Protein AF-0000000081077160 (afdb_homodimer)

Solvent-accessible surface area (backbone atoms only — not comparable to full-atom values): 50129 Å² total; per-residue (Å²): 126,81,62,54,64,75,53,50,65,67,54,51,44,51,50,51,51,54,49,67,71,38,59,80,90,67,44,72,58,38,66,58,51,32,63,68,47,53,79,34,55,90,50,43,64,59,38,41,58,75,60,39,20,44,68,29,45,67,51,30,56,34,42,42,69,56,32,40,60,74,9,51,46,62,40,26,63,58,22,41,65,58,53,52,50,48,49,66,75,37,41,71,64,56,65,65,35,76,71,25,40,27,31,40,36,34,40,62,32,71,88,37,93,58,42,80,52,45,57,60,55,58,15,49,30,52,43,22,28,35,40,35,34,38,26,87,60,33,33,67,58,29,35,19,41,19,71,28,18,57,50,25,25,35,41,38,29,50,69,23,35,65,50,52,32,31,36,59,17,37,42,28,39,45,53,17,52,46,30,26,38,40,34,39,29,53,54,22,39,76,83,51,76,78,65,53,52,51,43,41,50,20,71,23,51,34,49,44,54,67,32,83,47,21,30,35,72,44,43,35,28,43,38,54,38,44,13,52,53,50,48,59,71,44,48,57,72,79,69,63,39,60,31,28,44,48,68,39,53,46,86,76,38,54,73,68,48,51,66,41,38,39,67,37,29,46,55,24,26,32,42,28,33,55,42,49,82,93,40,33,54,62,50,18,53,28,49,41,58,27,80,50,33,28,34,41,36,41,36,43,40,79,88,60,56,66,75,52,30,40,45,73,59,41,24,60,53,21,37,32,42,34,40,33,34,40,65,51,44,58,66,52,53,50,49,48,27,68,24,20,54,51,22,30,32,43,34,44,33,28,78,33,53,49,53,71,60,67,79,69,80,76,63,89,59,70,43,32,70,44,24,31,33,42,34,41,30,36,30,42,30,46,55,52,52,38,50,52,50,53,42,33,65,52,28,28,30,39,38,22,43,62,22,48,53,64,67,49,66,64,38,48,52,53,30,55,72,70,61,32,47,55,52,20,28,35,42,28,42,31,59,87,43,71,45,56,69,67,56,51,51,51,49,60,69,64,22,82,46,48,36,35,40,23,50,32,54,51,77,88,46,46,64,59,48,53,52,46,36,60,73,76,37,68,76,47,43,77,38,67,62,74,71,78,79,80,72,41,69,74,92,62,39,90,50,64,77,82,64,63,124,126,81,63,55,64,75,53,49,65,67,54,52,44,51,51,50,50,53,49,68,71,38,60,81,90,68,44,73,58,38,68,58,52,32,62,68,47,54,80,35,55,90,50,43,64,60,39,42,59,74,60,38,22,43,67,27,46,68,53,30,57,34,43,42,69,56,32,41,61,72,9,50,45,63,40,25,64,57,23,41,65,57,53,52,51,49,48,66,75,38,40,69,61,57,65,64,36,77,71,26,41,27,32,39,35,33,39,60,33,71,88,38,93,58,42,77,54,46,56,61,55,58,14,50,32,53,42,23,28,36,39,36,34,37,27,87,60,33,33,66,58,28,35,20,42,19,71,28,17,59,50,26,25,34,41,38,28,50,69,23,35,65,50,53,31,31,36,60,18,38,42,27,38,44,54,17,55,47,29,26,39,40,33,40,29,55,53,23,39,76,84,51,75,76,66,54,53,51,43,42,51,20,70,23,51,34,49,44,56,67,33,84,48,21,30,36,71,44,44,36,29,47,39,53,38,45,13,50,52,51,50,61,71,42,48,55,72,78,69,65,39,61,31,29,43,46,67,40,52,47,88,75,38,54,72,67,48,53,66,42,39,39,68,38,30,46,55,26,27,32,40,29,34,55,42,50,82,92,41,33,52,62,50,19,54,29,50,40,60,26,79,50,34,29,34,42,35,40,36,41,41,78,88,60,57,64,76,52,30,40,44,72,62,42,25,60,53,21,37,31,41,35,41,34,34,40,64,51,42,58,66,51,52,52,48,48,26,69,24,20,54,52,20,30,34,43,34,44,34,28,78,33,55,50,51,73,56,68,77,68,81,76,64,89,61,71,41,33,71,44,24,31,32,43,34,41,30,37,30,42,30,48,54,51,52,38,50,52,50,51,41,33,66,52,29,29,31,39,40,22,43,63,21,48,52,63,68,47,66,64,38,49,51,52,30,55,72,70,61,31,46,55,52,20,28,34,42,28,42,31,60,86,42,71,46,56,68,68,57,52,52,50,49,59,69,62,22,82,47,47,35,34,41,23,50,33,55,51,77,89,45,45,62,59,48,52,52,47,35,61,72,76,36,70,77,48,44,78,37,68,62,72,69,76,69,84,59,50,78,72,92,59,42,89,50,64,76,83,64,62,126

Structure (mmCIF, N/CA/C/O backbone):
data_AF-0000000081077160-model_v1
#
loop_
_entity.id
_entity.type
_entity.pdbx_description
1 polymer 'Uncharacterized protein'
#
loop_
_atom_site.group_PDB
_atom_site.id
_atom_site.type_symbol
_atom_site.label_atom_id
_atom_site.label_alt_id
_atom_site.label_comp_id
_atom_site.label_asym_id
_atom_site.label_entity_id
_atom_site.label_seq_id
_atom_site.pdbx_PDB_ins_code
_atom_site.Cartn_x
_atom_site.Cartn_y
_atom_site.Cartn_z
_atom_site.occupancy
_atom_site.B_iso_or_equiv
_atom_site.auth_seq_id
_atom_site.auth_comp_id
_atom_site.auth_asym_id
_atom_site.auth_atom_id
_atom_site.pdbx_PDB_model_num
ATOM 1 N N . MET A 1 1 ? 45.938 14.648 27.5 1 40.75 1 MET A N 1
ATOM 2 C CA . MET A 1 1 ? 44.719 13.836 27.578 1 40.75 1 MET A CA 1
ATOM 3 C C . MET A 1 1 ? 43.781 14.328 28.672 1 40.75 1 MET A C 1
ATOM 5 O O . MET A 1 1 ? 42.562 14.273 28.531 1 40.75 1 MET A O 1
ATOM 9 N N . HIS A 1 2 ? 44.281 14.672 29.75 1 48.84 2 HIS A N 1
ATOM 10 C CA . HIS A 1 2 ? 43.656 15.117 30.984 1 48.84 2 HIS A CA 1
ATOM 11 C C . HIS A 1 2 ? 42.906 16.422 30.766 1 48.84 2 HIS A C 1
ATOM 13 O O . HIS A 1 2 ? 41.906 16.688 31.453 1 48.84 2 HIS A O 1
ATOM 19 N N . THR A 1 3 ? 43.344 17.172 29.781 1 57.5 3 THR A N 1
ATOM 20 C CA . THR A 1 3 ? 43.031 18.594 29.672 1 57.5 3 THR A CA 1
ATOM 21 C C . THR A 1 3 ? 41.781 18.812 28.781 1 57.5 3 THR A C 1
ATOM 23 O O . THR A 1 3 ? 41.156 19.859 28.844 1 57.5 3 THR A O 1
ATOM 26 N N . LEU A 1 4 ? 41.438 17.844 28.125 1 64.75 4 LEU A N 1
ATOM 27 C CA . LEU A 1 4 ? 40.344 18.125 27.203 1 64.75 4 LEU A CA 1
ATOM 28 C C . LEU A 1 4 ? 39 18.141 27.953 1 64.75 4 LEU A C 1
ATOM 30 O O . LEU A 1 4 ? 38.094 18.844 27.531 1 64.75 4 LEU A O 1
ATOM 34 N N . LYS A 1 5 ? 38.938 17.5 29.141 1 61.62 5 LYS A N 1
ATOM 35 C CA . LYS A 1 5 ? 37.688 17.438 29.906 1 61.62 5 LYS A CA 1
ATOM 36 C C . LYS A 1 5 ? 37.312 18.797 30.469 1 61.62 5 LYS A C 1
ATOM 38 O O . LYS A 1 5 ? 36.125 19.062 30.75 1 61.62 5 LYS A O 1
ATOM 43 N N . LYS A 1 6 ? 38.25 19.672 30.547 1 65.44 6 LYS A N 1
ATOM 44 C CA . LYS A 1 6 ? 37.969 20.969 31.188 1 65.44 6 LYS A CA 1
ATOM 45 C C . LYS A 1 6 ? 37.781 22.062 30.141 1 65.44 6 LYS A C 1
ATOM 47 O O . LYS A 1 6 ? 37.531 23.219 30.5 1 65.44 6 LYS A O 1
ATOM 52 N N . LEU A 1 7 ? 37.781 21.562 28.922 1 74.5 7 LEU A N 1
ATOM 53 C CA . LEU A 1 7 ? 37.688 22.594 27.906 1 74.5 7 LEU A CA 1
ATOM 54 C C . LEU A 1 7 ? 36.219 22.969 27.656 1 74.5 7 LEU A C 1
ATOM 56 O O . LEU A 1 7 ? 35.344 22.109 27.703 1 74.5 7 LEU A O 1
ATOM 60 N N . SER A 1 8 ? 36.031 24.266 27.594 1 84.5 8 SER A N 1
ATOM 61 C CA . SER A 1 8 ? 34.688 24.781 27.266 1 84.5 8 SER A CA 1
ATOM 62 C C . SER A 1 8 ? 34.375 24.547 25.797 1 84.5 8 SER A C 1
ATOM 64 O O . SER A 1 8 ? 35.25 24.281 24.984 1 84.5 8 SER A O 1
ATOM 66 N N . GLU A 1 9 ? 33.188 24.516 25.469 1 88.88 9 GLU A N 1
ATOM 67 C CA . GLU A 1 9 ? 32.719 24.422 24.094 1 88.88 9 GLU A CA 1
ATOM 68 C C . GLU A 1 9 ? 33.406 25.469 23.203 1 88.88 9 GLU A C 1
ATOM 70 O O . GLU A 1 9 ? 33.812 25.156 22.078 1 88.88 9 GLU A O 1
ATOM 75 N N . ASP A 1 10 ? 33.562 26.625 23.781 1 89.5 10 ASP A N 1
ATOM 76 C CA . ASP A 1 10 ? 34.156 27.734 23.031 1 89.5 10 ASP A CA 1
ATOM 77 C C . ASP A 1 10 ? 35.594 27.438 22.688 1 89.5 10 ASP A C 1
ATOM 79 O O . ASP A 1 10 ? 36.062 27.719 21.562 1 89.5 10 ASP A O 1
ATOM 83 N N . ALA A 1 11 ? 36.281 26.922 23.562 1 89.44 11 ALA A N 1
ATOM 84 C CA . ALA A 1 11 ? 37.688 26.609 23.359 1 89.44 11 ALA A CA 1
ATOM 85 C C . ALA A 1 11 ? 37.875 25.531 22.281 1 89.44 11 ALA A C 1
ATOM 87 O O . ALA A 1 11 ? 38.781 25.641 21.453 1 89.44 11 ALA A O 1
ATOM 88 N N . LEU A 1 12 ? 37.062 24.578 22.391 1 91.38 12 LEU A N 1
ATOM 89 C CA . LEU A 1 12 ? 37.156 23.484 21.422 1 91.38 12 LEU A CA 1
ATOM 90 C C . LEU A 1 12 ? 36.812 23.969 20.016 1 91.38 12 LEU A C 1
ATOM 92 O O . LEU A 1 12 ? 37.5 23.609 19.062 1 91.38 12 LEU A O 1
ATOM 96 N N . CYS A 1 13 ? 35.781 24.828 19.906 1 92 13 CYS A N 1
ATOM 97 C CA . CYS A 1 13 ? 35.406 25.359 18.609 1 92 13 CYS A CA 1
ATOM 98 C C . CYS A 1 13 ? 36.531 26.203 18.016 1 92 13 CYS A C 1
ATOM 100 O O . CYS A 1 13 ? 36.812 26.125 16.812 1 92 13 CYS A O 1
ATOM 102 N N . HIS A 1 14 ? 37.094 26.969 18.828 1 91.81 14 HIS A N 1
ATOM 103 C CA . HIS A 1 14 ? 38.219 27.797 18.359 1 91.81 14 HIS A CA 1
ATOM 104 C C . HIS A 1 14 ? 39.375 26.938 17.906 1 91.81 14 HIS A C 1
ATOM 106 O O . HIS A 1 14 ? 40 27.219 16.891 1 91.81 14 HIS A O 1
ATOM 112 N N . TRP A 1 15 ? 39.625 25.953 18.703 1 91.56 15 TRP A N 1
ATOM 113 C CA . TRP A 1 15 ? 40.719 25.031 18.375 1 91.56 15 TRP A CA 1
ATOM 114 C C . TRP A 1 15 ? 40.438 24.328 17.047 1 91.56 15 TRP A C 1
ATOM 116 O O . TRP A 1 15 ? 41.344 24.203 16.203 1 91.56 15 TRP A O 1
ATOM 126 N N . LEU A 1 16 ? 39.281 23.875 16.844 1 91.5 16 LEU A N 1
ATOM 127 C CA . LEU A 1 16 ? 38.938 23.172 15.617 1 91.5 16 LEU A CA 1
ATOM 128 C C . LEU A 1 16 ? 39 24.125 14.422 1 91.5 16 LEU A C 1
ATOM 130 O O . LEU A 1 16 ? 39.406 23.719 13.336 1 91.5 16 LEU A O 1
ATOM 134 N N . SER A 1 17 ? 38.5 25.344 14.641 1 91.38 17 SER A N 1
ATOM 135 C CA . SER A 1 17 ? 38.625 26.344 13.578 1 91.38 17 SER A CA 1
ATOM 136 C C . SER A 1 17 ? 40.062 26.594 13.203 1 91.38 17 SER A C 1
ATOM 138 O O . SER A 1 17 ? 40.375 26.766 12.023 1 91.38 17 SER A O 1
ATOM 140 N N . TRP A 1 18 ? 40.812 26.625 14.211 1 91.12 18 TRP A N 1
ATOM 141 C CA . TRP A 1 18 ? 42.25 26.812 13.992 1 91.12 18 TRP A CA 1
ATOM 142 C C . TRP A 1 18 ? 42.844 25.641 13.203 1 91.12 18 TRP A C 1
ATOM 144 O O . TRP A 1 18 ? 43.656 25.828 12.312 1 91.12 18 TRP A O 1
ATOM 154 N N . LEU A 1 19 ? 42.5 24.5 13.5 1 91.56 19 LEU A N 1
ATOM 155 C CA . LEU A 1 19 ? 42.969 23.312 12.773 1 91.56 19 LEU A CA 1
ATOM 156 C C . LEU A 1 19 ? 42.531 23.375 11.312 1 91.56 19 LEU A C 1
ATOM 158 O O . LEU A 1 19 ? 43.312 23.047 10.414 1 91.56 19 LEU A O 1
ATOM 162 N N . ARG A 1 20 ? 41.25 23.766 11.039 1 88.19 20 ARG A N 1
ATOM 163 C CA . ARG A 1 20 ? 40.656 23.797 9.719 1 88.19 20 ARG A CA 1
ATOM 164 C C . ARG A 1 20 ? 41.312 24.828 8.82 1 88.19 20 ARG A C 1
ATOM 166 O O . ARG A 1 20 ? 41.438 24.609 7.613 1 88.19 20 ARG A O 1
ATOM 173 N N . ASP A 1 21 ? 41.719 25.906 9.414 1 88.12 21 ASP A N 1
ATOM 174 C CA . ASP A 1 21 ? 42.219 27.031 8.648 1 88.12 21 ASP A CA 1
ATOM 175 C C . ASP A 1 21 ? 43.719 26.859 8.375 1 88.12 21 ASP A C 1
ATOM 177 O O . ASP A 1 21 ? 44.344 27.719 7.738 1 88.12 21 ASP A O 1
ATOM 181 N N . ARG A 1 22 ? 44.25 25.766 8.688 1 87.06 22 ARG A N 1
ATOM 182 C CA . ARG A 1 22 ? 45.656 25.484 8.383 1 87.06 22 ARG A CA 1
ATOM 183 C C . ARG A 1 22 ? 45.844 25.156 6.91 1 87.06 22 ARG A C 1
ATOM 185 O O . ARG A 1 22 ? 44.875 24.812 6.219 1 87.06 22 ARG A O 1
ATOM 192 N N . PRO A 1 23 ? 47.094 25.359 6.457 1 86.31 23 PRO A N 1
ATOM 193 C CA . PRO A 1 23 ? 47.344 24.906 5.086 1 86.31 23 PRO A CA 1
ATOM 194 C C . PRO A 1 23 ? 47.062 23.422 4.887 1 86.31 23 PRO A C 1
ATOM 196 O O . PRO A 1 23 ? 47.219 22.625 5.812 1 86.31 23 PRO A O 1
ATOM 199 N N . GLN A 1 24 ? 46.531 23.094 3.773 1 83.44 24 GLN A N 1
ATOM 200 C CA . GLN A 1 24 ? 46 21.781 3.453 1 83.44 24 GLN A CA 1
ATOM 201 C C . GLN A 1 24 ? 47 20.672 3.816 1 83.44 24 GLN A C 1
ATOM 203 O O . GLN A 1 24 ? 46.594 19.594 4.266 1 83.44 24 GLN A O 1
ATOM 208 N N . ASP A 1 25 ? 48.25 21 3.672 1 85.25 25 ASP A N 1
ATOM 209 C CA . ASP A 1 25 ? 49.312 20 3.906 1 85.25 25 ASP A CA 1
ATOM 210 C C . ASP A 1 25 ? 49.562 19.797 5.398 1 85.25 25 ASP A C 1
ATOM 212 O O . ASP A 1 25 ? 50.188 18.828 5.809 1 85.25 25 ASP A O 1
ATOM 216 N N . LYS A 1 26 ? 49 20.625 6.168 1 87.56 26 LYS A N 1
ATOM 217 C CA . LYS A 1 26 ? 49.281 20.562 7.598 1 87.56 26 LYS A CA 1
ATOM 218 C C . LYS A 1 26 ? 48.031 20.219 8.391 1 87.56 26 LYS A C 1
ATOM 220 O O . LYS A 1 26 ? 48.062 20.203 9.625 1 87.56 26 LYS A O 1
ATOM 225 N N . ILE A 1 27 ? 46.938 20 7.73 1 89.31 27 ILE A N 1
ATOM 226 C CA . ILE A 1 27 ? 45.719 19.609 8.43 1 89.31 27 ILE A CA 1
ATOM 227 C C . ILE A 1 27 ? 45.844 18.172 8.938 1 89.31 27 ILE A C 1
ATOM 229 O O . ILE A 1 27 ? 46.188 17.266 8.18 1 89.31 27 ILE A O 1
ATOM 233 N N . PRO A 1 28 ? 45.656 18.031 10.273 1 91.31 28 PRO A N 1
ATOM 234 C CA . PRO A 1 28 ? 45.781 16.672 10.82 1 91.31 28 PRO A CA 1
ATOM 235 C C . PRO A 1 28 ? 44.688 15.734 10.32 1 91.31 28 PRO A C 1
ATOM 237 O O . PRO A 1 28 ? 43.625 16.188 9.891 1 91.31 28 PRO A O 1
ATOM 240 N N . ASP A 1 29 ? 45 14.5 10.438 1 92.44 29 ASP A N 1
ATOM 241 C CA . ASP A 1 29 ? 44.031 13.469 10.086 1 92.44 29 ASP A CA 1
ATOM 242 C C . ASP A 1 29 ? 42.812 13.555 10.977 1 92.44 29 ASP A C 1
ATOM 244 O O . ASP A 1 29 ? 42.906 13.664 12.195 1 92.44 29 ASP A O 1
ATOM 248 N N . ALA A 1 30 ? 41.656 13.57 10.312 1 92.88 30 ALA A N 1
ATOM 249 C CA . ALA A 1 30 ? 40.406 13.734 11.031 1 92.88 30 ALA A CA 1
ATOM 250 C C . ALA A 1 30 ? 40.219 12.633 12.07 1 92.88 30 ALA A C 1
ATOM 252 O O . ALA A 1 30 ? 39.656 12.883 13.148 1 92.88 30 ALA A O 1
ATOM 253 N N . ARG A 1 31 ? 40.656 11.469 11.844 1 89.94 31 ARG A N 1
ATOM 254 C CA . ARG A 1 31 ? 40.5 10.344 12.766 1 89.94 31 ARG A CA 1
ATOM 255 C C . ARG A 1 31 ? 41.312 10.562 14.039 1 89.94 31 ARG A C 1
ATOM 257 O O . ARG A 1 31 ? 40.875 10.195 15.125 1 89.94 31 ARG A O 1
ATOM 264 N N . ARG A 1 32 ? 42.438 11.117 13.836 1 91.81 32 ARG A N 1
ATOM 265 C CA . ARG A 1 32 ? 43.312 11.414 14.977 1 91.81 32 ARG A CA 1
ATOM 266 C C . ARG A 1 32 ? 42.688 12.5 15.852 1 91.81 32 ARG A C 1
ATOM 268 O O . ARG A 1 32 ? 42.75 12.422 17.078 1 91.81 32 ARG A O 1
ATOM 275 N N . VAL A 1 33 ? 42.156 13.406 15.133 1 93.38 33 VAL A N 1
ATOM 276 C CA . VAL A 1 33 ? 41.531 14.508 15.859 1 93.38 33 VAL A CA 1
ATOM 277 C C . VAL A 1 33 ? 40.312 13.984 16.641 1 93.38 33 VAL A C 1
ATOM 279 O O . VAL A 1 33 ? 40.125 14.352 17.797 1 93.38 33 VAL A O 1
ATOM 282 N N . TRP A 1 34 ? 39.562 13.117 16.047 1 92.81 34 TRP A N 1
ATOM 283 C CA . TRP A 1 34 ? 38.406 12.523 16.703 1 92.81 34 TRP A CA 1
ATOM 284 C C . TRP A 1 34 ? 38.844 11.758 17.953 1 92.81 34 TRP A C 1
ATOM 286 O O . TRP A 1 34 ? 38.219 11.891 19.016 1 92.81 34 TRP A O 1
ATOM 296 N N . LYS A 1 35 ? 39.875 11 17.859 1 90.94 35 LYS A N 1
ATOM 297 C CA . LYS A 1 35 ? 40.375 10.234 19 1 90.94 35 LYS A CA 1
ATOM 298 C C . LYS A 1 35 ? 40.781 11.156 20.141 1 90.94 35 LYS A C 1
ATOM 300 O O . LYS A 1 35 ? 40.594 10.828 21.312 1 90.94 35 LYS A O 1
ATOM 305 N N . PHE A 1 36 ? 41.281 12.195 19.719 1 89.69 36 PHE A N 1
ATOM 306 C CA . PHE A 1 36 ? 41.719 13.188 20.703 1 89.69 36 PHE A CA 1
ATOM 307 C C . PHE A 1 36 ? 40.531 13.805 21.406 1 89.69 36 PHE A C 1
ATOM 309 O O . PHE A 1 36 ? 40.625 14.148 22.594 1 89.69 36 PHE A O 1
ATOM 316 N N . LEU A 1 37 ? 39.375 13.906 20.75 1 90.56 37 LEU A N 1
ATOM 317 C CA . LEU A 1 37 ? 38.219 14.609 21.281 1 90.56 37 LEU A CA 1
ATOM 318 C C . LEU A 1 37 ? 37.344 13.672 22.078 1 90.56 37 LEU A C 1
ATOM 320 O O . LEU A 1 37 ? 36.469 14.125 22.828 1 90.56 37 LEU A O 1
ATOM 324 N N . GLN A 1 38 ? 37.5 12.43 22.141 1 87.88 38 GLN A N 1
ATOM 325 C CA . GLN A 1 38 ? 36.594 11.406 22.688 1 87.88 38 GLN A CA 1
ATOM 326 C C . GLN A 1 38 ? 36.344 11.625 24.172 1 87.88 38 GLN A C 1
ATOM 328 O O . GLN A 1 38 ? 35.25 11.422 24.656 1 87.88 38 GLN A O 1
ATOM 333 N N . PRO A 1 39 ? 37.344 12.086 24.891 1 82.69 39 PRO A N 1
ATOM 334 C CA . PRO A 1 39 ? 37.125 12.312 26.328 1 82.69 39 PRO A CA 1
ATOM 335 C C . PRO A 1 39 ? 36.094 13.414 26.594 1 82.69 39 PRO A C 1
ATOM 337 O O . PRO A 1 39 ? 35.5 13.453 27.672 1 82.69 39 PRO A O 1
ATOM 340 N N . ALA A 1 40 ? 35.844 14.289 25.703 1 81.44 40 ALA A N 1
ATOM 341 C CA . ALA A 1 40 ? 34.875 15.367 25.828 1 81.44 40 ALA A CA 1
ATOM 342 C C . ALA A 1 40 ? 33.531 15.008 25.156 1 81.44 40 ALA A C 1
ATOM 344 O O . ALA A 1 40 ? 32.906 15.867 24.562 1 81.44 40 ALA A O 1
ATOM 345 N N . ALA A 1 41 ? 33.125 13.836 25.297 1 77.25 41 ALA A N 1
ATOM 346 C CA . ALA A 1 41 ? 32 13.281 24.531 1 77.25 41 ALA A CA 1
ATOM 347 C C . ALA A 1 41 ? 30.703 14.031 24.828 1 77.25 41 ALA A C 1
ATOM 349 O O . ALA A 1 41 ? 29.891 14.258 23.922 1 77.25 41 ALA A O 1
ATOM 350 N N . ALA A 1 42 ? 30.562 14.578 26.016 1 79.12 42 ALA A N 1
ATOM 351 C CA . ALA A 1 42 ? 29.297 15.18 26.453 1 79.12 42 ALA A CA 1
ATOM 352 C C . ALA A 1 42 ? 29.031 16.484 25.703 1 79.12 42 ALA A C 1
ATOM 354 O O . ALA A 1 42 ? 27.875 16.875 25.516 1 79.12 42 ALA A O 1
ATOM 355 N N . LEU A 1 43 ? 30.062 17.094 25.219 1 86 43 LEU A N 1
ATOM 356 C CA . LEU A 1 43 ? 29.938 18.422 24.594 1 86 43 LEU A CA 1
ATOM 357 C C . LEU A 1 43 ? 29.984 18.312 23.078 1 86 43 LEU A C 1
ATOM 359 O O . LEU A 1 43 ? 29.609 19.266 22.375 1 86 43 LEU A O 1
ATOM 363 N N . LEU A 1 44 ? 30.312 17.25 22.656 1 87.19 44 LEU A N 1
ATOM 364 C CA . LEU A 1 44 ? 30.766 17.156 21.266 1 87.19 44 LEU A CA 1
ATOM 365 C C . LEU A 1 44 ? 29.609 17.344 20.297 1 87.19 44 LEU A C 1
ATOM 367 O O . LEU A 1 44 ? 29.797 17.859 19.188 1 87.19 44 LEU A O 1
ATOM 371 N N . MET A 1 45 ? 28.438 17.031 20.719 1 86.25 45 MET A N 1
ATOM 372 C CA . MET A 1 45 ? 27.312 17.25 19.812 1 86.25 45 MET A CA 1
ATOM 373 C C . MET A 1 45 ? 27.078 18.734 19.562 1 86.25 45 MET A C 1
ATOM 375 O O . MET A 1 45 ? 26.906 19.172 18.422 1 86.25 45 MET A O 1
ATOM 379 N N . ASN A 1 46 ? 27.141 19.375 20.609 1 88.56 46 ASN A N 1
ATOM 380 C CA . ASN A 1 46 ? 26.984 20.812 20.5 1 88.56 46 ASN A CA 1
ATOM 381 C C . ASN A 1 46 ? 28.141 21.453 19.734 1 88.56 46 ASN A C 1
ATOM 383 O O . ASN A 1 46 ? 27.922 22.375 18.938 1 88.56 46 ASN A O 1
ATOM 387 N N . VAL A 1 47 ? 29.266 20.953 19.969 1 91.38 47 VAL A N 1
ATOM 388 C CA . VAL A 1 47 ? 30.453 21.484 19.297 1 91.38 47 VAL A CA 1
ATOM 389 C C . VAL A 1 47 ? 30.359 21.234 17.797 1 91.38 47 VAL A C 1
ATOM 391 O O . VAL A 1 47 ? 30.656 22.109 16.984 1 91.38 47 VAL A O 1
ATOM 394 N N . ALA A 1 48 ? 29.938 20.125 17.438 1 92.88 48 ALA A N 1
ATOM 395 C CA . ALA A 1 48 ? 29.766 19.781 16.031 1 92.88 48 ALA A CA 1
ATOM 396 C C . ALA A 1 48 ? 28.797 20.75 15.352 1 92.88 48 ALA A C 1
ATOM 398 O O . ALA A 1 48 ? 29.062 21.219 14.242 1 92.88 48 ALA A O 1
ATOM 399 N N . THR A 1 49 ? 27.734 21.094 16.031 1 90.56 49 THR A N 1
ATOM 400 C CA . THR A 1 49 ? 26.719 21.984 15.477 1 90.56 49 THR A CA 1
ATOM 401 C C . THR A 1 49 ? 27.234 23.422 15.391 1 90.56 49 THR A C 1
ATOM 403 O O . THR A 1 49 ? 27.062 24.094 14.367 1 90.56 49 THR A O 1
ATOM 406 N N . ARG A 1 50 ? 27.875 23.766 16.406 1 91.06 50 ARG A N 1
ATOM 407 C CA . ARG A 1 50 ? 28.406 25.125 16.469 1 91.06 50 ARG A CA 1
ATOM 408 C C . ARG A 1 50 ? 29.5 25.328 15.422 1 91.06 50 ARG A C 1
ATOM 410 O O . ARG A 1 50 ? 29.656 26.438 14.883 1 91.06 50 ARG A O 1
ATOM 417 N N . CYS A 1 51 ? 30.141 24.297 15.195 1 91.75 51 CYS A N 1
ATOM 418 C CA . CYS A 1 51 ? 31.219 24.375 14.219 1 91.75 51 CYS A CA 1
ATOM 419 C C . CYS A 1 51 ? 30.703 24.141 12.805 1 91.75 51 CYS A C 1
ATOM 421 O O . CYS A 1 51 ? 31.484 23.984 11.867 1 91.75 51 CYS A O 1
ATOM 423 N N . SER A 1 52 ? 29.422 24.047 12.625 1 91.88 52 SER A N 1
ATOM 424 C CA . SER A 1 52 ? 28.75 23.906 11.336 1 91.88 52 SER A CA 1
ATOM 425 C C . SER A 1 52 ? 29.312 22.703 10.562 1 91.88 52 SER A C 1
ATOM 427 O O . SER A 1 52 ? 29.734 22.844 9.414 1 91.88 52 SER A O 1
ATOM 429 N N . TYR A 1 53 ? 29.328 21.609 11.227 1 93.12 53 TYR A N 1
ATOM 430 C CA . TYR A 1 53 ? 29.891 20.422 10.594 1 93.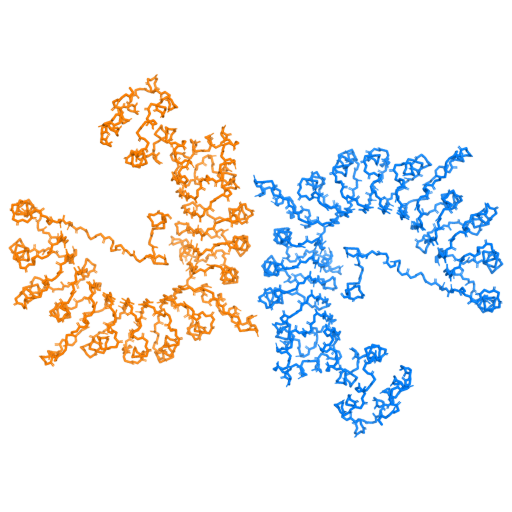12 53 TYR A CA 1
ATOM 431 C C . TYR A 1 53 ? 29.234 20.172 9.234 1 93.12 53 TYR A C 1
ATOM 433 O O . TYR A 1 53 ? 29.875 19.625 8.336 1 93.12 53 TYR A O 1
ATOM 441 N N . ASP A 1 54 ? 27.969 20.562 9.055 1 91.69 54 ASP A N 1
ATOM 442 C CA . ASP A 1 54 ? 27.188 20.266 7.852 1 91.69 54 ASP A CA 1
ATOM 443 C C . ASP A 1 54 ? 27.672 21.109 6.672 1 91.69 54 ASP A C 1
ATOM 445 O O . ASP A 1 54 ? 27.312 20.844 5.523 1 91.69 54 ASP A O 1
ATOM 449 N N . SER A 1 55 ? 28.531 22.047 6.98 1 92.62 55 SER A N 1
ATOM 450 C CA . SER A 1 55 ? 29.016 22.891 5.895 1 92.62 55 SER A CA 1
ATOM 451 C C . SER A 1 55 ? 30.531 22.797 5.758 1 92.62 55 SER A C 1
ATOM 453 O O . SER A 1 55 ? 31.125 23.469 4.91 1 92.62 55 SER A O 1
ATOM 455 N N . GLN A 1 56 ? 31.141 21.984 6.613 1 92.56 56 GLN A N 1
ATOM 456 C CA . GLN A 1 56 ? 32.594 21.859 6.613 1 92.56 56 GLN A CA 1
ATOM 457 C C . GLN A 1 56 ? 33.031 20.406 6.508 1 92.56 56 GLN A C 1
ATOM 459 O O . GLN A 1 56 ? 32.969 19.672 7.492 1 92.56 56 GLN A O 1
ATOM 464 N N . PRO A 1 57 ? 33.562 20.078 5.438 1 92.06 57 PRO A N 1
ATOM 465 C CA . PRO A 1 57 ? 33.906 18.688 5.203 1 92.06 57 PRO A CA 1
ATOM 466 C C . PRO A 1 57 ? 34.844 18.109 6.258 1 92.06 57 PRO A C 1
ATOM 468 O O . PRO A 1 57 ? 34.656 17 6.746 1 92.06 57 PRO A O 1
ATOM 471 N N . TYR A 1 58 ? 35.875 18.938 6.566 1 93.94 58 TYR A N 1
ATOM 472 C CA . TYR A 1 58 ? 36.875 18.469 7.535 1 93.94 58 TYR A CA 1
ATOM 473 C C . TYR A 1 58 ? 36.219 18.219 8.891 1 93.94 58 TYR A C 1
ATOM 475 O O . TYR A 1 58 ? 36.469 17.203 9.539 1 93.94 58 TYR A O 1
ATOM 483 N N . VAL A 1 59 ? 35.375 19.094 9.305 1 94.19 59 VAL A N 1
ATOM 484 C CA . VAL A 1 59 ? 34.688 18.969 10.586 1 94.19 59 VAL A CA 1
ATOM 485 C C . VAL A 1 59 ? 33.75 17.781 10.539 1 94.19 59 VAL A C 1
ATOM 487 O O . VAL A 1 59 ? 33.625 17.047 11.523 1 94.19 59 VAL A O 1
ATOM 490 N N . THR A 1 60 ? 33.094 17.641 9.43 1 95 60 THR A N 1
ATOM 491 C CA . THR A 1 60 ? 32.219 16.5 9.25 1 95 60 THR A CA 1
ATOM 492 C C . THR A 1 60 ? 32.969 15.188 9.484 1 95 60 THR A C 1
ATOM 494 O O . THR A 1 60 ? 32.5 14.32 10.227 1 95 60 THR A O 1
ATOM 497 N N . GLN A 1 61 ? 34.062 15.055 8.891 1 94.25 61 GLN A N 1
ATOM 498 C CA . GLN A 1 61 ? 34.875 13.836 9.008 1 94.25 61 GLN A CA 1
ATOM 499 C C . GLN A 1 61 ? 35.219 13.539 10.461 1 94.25 61 GLN A C 1
ATOM 501 O O . GLN A 1 61 ? 35.25 12.383 10.875 1 94.25 61 GLN A O 1
ATOM 506 N N . ILE A 1 62 ? 35.469 14.578 11.156 1 94.06 62 ILE A N 1
ATOM 507 C CA . ILE A 1 62 ? 35.875 14.422 12.547 1 94.06 62 ILE A CA 1
ATOM 508 C C . ILE A 1 62 ? 34.719 13.859 13.367 1 94.06 62 ILE A C 1
ATOM 510 O O . ILE A 1 62 ? 34.906 12.953 14.18 1 94.06 62 ILE A O 1
ATOM 514 N N . PHE A 1 63 ? 33.562 14.297 13.07 1 94 63 PHE A N 1
ATOM 515 C CA . PHE A 1 63 ? 32.469 14.039 14.008 1 94 63 PHE A CA 1
ATOM 516 C C . PHE A 1 63 ? 31.562 12.938 13.492 1 94 63 PHE A C 1
ATOM 518 O O . PHE A 1 63 ? 30.641 12.508 14.188 1 94 63 PHE A O 1
ATOM 525 N N . LEU A 1 64 ? 31.719 12.406 12.352 1 91.81 64 LEU A N 1
ATOM 526 C CA . LEU A 1 64 ? 30.812 11.438 11.727 1 91.81 64 LEU A CA 1
ATOM 527 C C . LEU A 1 64 ? 30.641 10.211 12.625 1 91.81 64 LEU A C 1
ATOM 529 O O . LEU A 1 64 ? 29.531 9.719 12.797 1 91.81 64 LEU A O 1
ATOM 533 N N . PRO A 1 65 ? 31.703 9.688 13.219 1 88.44 65 PRO A N 1
ATOM 534 C CA . PRO A 1 65 ? 31.5 8.531 14.094 1 88.44 65 PRO A CA 1
ATOM 535 C C . PRO A 1 65 ? 30.5 8.805 15.211 1 88.44 65 PRO A C 1
ATOM 537 O O . PRO A 1 65 ? 29.672 7.957 15.523 1 88.44 65 PRO A O 1
ATOM 540 N N . MET A 1 66 ? 30.609 9.977 15.758 1 89.25 66 MET A N 1
ATOM 541 C CA . MET A 1 66 ? 29.703 10.344 16.844 1 89.25 66 MET A CA 1
ATOM 542 C C . MET A 1 66 ? 28.281 10.578 16.312 1 89.25 66 MET A C 1
ATOM 544 O O . MET A 1 66 ? 27.312 10.141 16.906 1 89.25 66 MET A O 1
ATOM 548 N N . LEU A 1 67 ? 28.219 11.305 15.227 1 89.62 67 LEU A N 1
ATOM 549 C CA . LEU A 1 67 ? 26.938 11.641 14.641 1 89.62 67 LEU A CA 1
ATOM 550 C C . LEU A 1 67 ? 26.172 10.375 14.258 1 89.62 67 LEU A C 1
ATOM 552 O O . LEU A 1 67 ? 24.953 10.281 14.484 1 89.62 67 LEU A O 1
ATOM 556 N N . VAL A 1 68 ? 26.844 9.43 13.781 1 87.06 68 VAL A N 1
ATOM 557 C CA . VAL A 1 68 ? 26.25 8.164 13.375 1 87.06 68 VAL A CA 1
ATOM 558 C C . VAL A 1 68 ? 25.812 7.375 14.617 1 87.06 68 VAL A C 1
ATOM 560 O O . VAL A 1 68 ? 24.734 6.785 14.641 1 87.06 68 VAL A O 1
ATOM 563 N N . SER A 1 69 ? 26.625 7.41 15.562 1 83.31 69 SER A N 1
ATOM 564 C CA . SER A 1 69 ? 26.312 6.691 16.781 1 83.31 69 SER A CA 1
ATOM 565 C C . SER A 1 69 ? 25.109 7.305 17.5 1 83.31 69 SER A C 1
ATOM 567 O O . SER A 1 69 ? 24.297 6.586 18.078 1 83.31 69 SER A O 1
ATOM 569 N N . LYS A 1 70 ? 25 8.641 17.469 1 86 70 LYS A N 1
ATOM 570 C CA . LYS A 1 70 ? 23.891 9.336 18.125 1 86 70 LYS A CA 1
ATOM 571 C C . LYS A 1 70 ? 22.609 9.25 17.266 1 86 70 LYS A C 1
ATOM 573 O O . LYS A 1 70 ? 21.516 9.516 17.766 1 86 70 LYS A O 1
ATOM 578 N N . GLY A 1 71 ? 22.828 8.969 16.031 1 88.06 71 GLY A N 1
ATOM 579 C CA . GLY A 1 71 ? 21.703 8.703 15.148 1 88.06 71 GLY A CA 1
ATOM 580 C C . GLY A 1 71 ? 21.094 9.961 14.562 1 88.06 71 GLY A C 1
ATOM 581 O O . GLY A 1 71 ? 19.906 9.977 14.211 1 88.06 71 GLY A O 1
ATOM 582 N N . ARG A 1 72 ? 21.781 11.102 14.578 1 91.12 72 ARG A N 1
ATOM 583 C CA . ARG A 1 72 ? 21.281 12.359 14.039 1 91.12 72 ARG A CA 1
ATOM 584 C C . ARG A 1 72 ? 22.297 12.977 13.078 1 91.12 72 ARG A C 1
ATOM 586 O O . ARG A 1 72 ? 23.422 13.297 13.469 1 91.12 72 ARG A O 1
ATOM 593 N N . LEU A 1 73 ? 21.859 13.148 11.828 1 93.12 73 LEU A N 1
ATOM 594 C CA . LEU A 1 73 ? 22.797 13.602 10.805 1 93.12 73 LEU A CA 1
ATOM 595 C C . LEU A 1 73 ? 22.141 14.633 9.891 1 93.12 73 LEU A C 1
ATOM 597 O O . LEU A 1 73 ? 21.016 14.438 9.43 1 93.12 73 LEU A O 1
ATOM 601 N N . HIS A 1 74 ? 22.797 15.734 9.727 1 94.56 74 HIS A N 1
ATOM 602 C CA . HIS A 1 74 ? 22.422 16.766 8.773 1 94.56 74 HIS A CA 1
ATOM 603 C C . HIS A 1 74 ? 23.344 16.75 7.555 1 94.56 74 HIS A C 1
ATOM 605 O O . HIS A 1 74 ? 24.547 17 7.672 1 94.56 74 HIS A O 1
ATOM 611 N N . ILE A 1 75 ? 22.766 16.531 6.426 1 94.38 75 ILE A N 1
ATOM 612 C CA . ILE A 1 75 ? 23.531 16.375 5.191 1 94.38 75 ILE A CA 1
ATOM 613 C C . ILE A 1 75 ? 23.281 17.578 4.273 1 94.38 75 ILE A C 1
ATOM 615 O O . ILE A 1 75 ? 22.125 17.938 4.027 1 94.38 75 ILE A O 1
ATOM 619 N N . THR A 1 76 ? 24.312 18.109 3.807 1 93.5 76 THR A N 1
ATOM 620 C CA . THR A 1 76 ? 24.297 19.203 2.836 1 93.5 76 THR A CA 1
ATOM 621 C C . THR A 1 76 ? 25.172 18.859 1.63 1 93.5 76 THR A C 1
ATOM 623 O O . THR A 1 76 ? 25.859 17.844 1.622 1 93.5 76 THR A O 1
ATOM 626 N N . PRO A 1 77 ? 25.078 19.672 0.6 1 90.94 77 PRO A N 1
ATOM 627 C CA . PRO A 1 77 ? 25.938 19.422 -0.551 1 90.94 77 PRO A CA 1
ATOM 628 C C . PRO A 1 77 ? 27.422 19.453 -0.188 1 90.94 77 PRO A C 1
ATOM 630 O O . PRO A 1 77 ? 28.234 18.812 -0.854 1 90.94 77 PRO A O 1
ATOM 633 N N . HIS A 1 78 ? 27.766 20.078 0.893 1 91.75 78 HIS A N 1
ATOM 634 C CA . HIS A 1 78 ? 29.172 20.297 1.271 1 91.75 78 HIS A CA 1
ATOM 635 C C . HIS A 1 78 ? 29.734 19.062 1.963 1 91.75 78 HIS A C 1
ATOM 637 O O . HIS A 1 78 ? 30.953 18.844 1.951 1 91.75 78 HIS A O 1
ATOM 643 N N . ASN A 1 79 ? 28.891 18.281 2.564 1 93.19 79 ASN A N 1
ATOM 644 C CA . ASN A 1 79 ? 29.469 17.172 3.328 1 93.19 79 ASN A CA 1
ATOM 645 C C . ASN A 1 79 ? 28.953 15.828 2.818 1 93.19 79 ASN A C 1
ATOM 647 O O . ASN A 1 79 ? 29.25 14.789 3.418 1 93.19 79 ASN A O 1
ATOM 651 N N . LEU A 1 80 ? 28.203 15.828 1.793 1 92.94 80 LEU A N 1
ATOM 652 C CA . LEU A 1 80 ? 27.625 14.602 1.26 1 92.94 80 LEU A CA 1
ATOM 653 C C . LEU A 1 80 ? 28.703 13.578 0.95 1 92.94 80 LEU A C 1
ATOM 655 O O . LEU A 1 80 ? 28.562 12.398 1.283 1 92.94 80 LEU A O 1
ATOM 659 N N . LYS A 1 81 ? 29.703 13.984 0.339 1 92.5 81 LYS A N 1
ATOM 660 C CA . LYS A 1 81 ? 30.797 13.094 -0.049 1 92.5 81 LYS A CA 1
ATOM 661 C C . LYS A 1 81 ? 31.391 12.391 1.168 1 92.5 81 LYS A C 1
ATOM 663 O O . LYS A 1 81 ? 31.594 11.172 1.154 1 92.5 81 LYS A O 1
ATOM 668 N N . GLU A 1 82 ? 31.672 13.148 2.191 1 92.88 82 GLU A N 1
ATOM 669 C CA . GLU A 1 82 ? 32.281 12.609 3.406 1 92.88 82 GLU A CA 1
ATOM 670 C C . GLU A 1 82 ? 31.359 11.594 4.074 1 92.88 82 GLU A C 1
ATOM 672 O O . GLU A 1 82 ? 31.812 10.562 4.578 1 92.88 82 GLU A O 1
ATOM 677 N N . VAL A 1 83 ? 30.094 11.914 4.059 1 92.38 83 VAL A N 1
ATOM 678 C CA . VAL A 1 83 ? 29.109 11.031 4.672 1 92.38 83 VAL A CA 1
ATOM 679 C C . VAL A 1 83 ? 29.062 9.711 3.914 1 92.38 83 VAL A C 1
ATOM 681 O O . VAL A 1 83 ? 29.141 8.633 4.52 1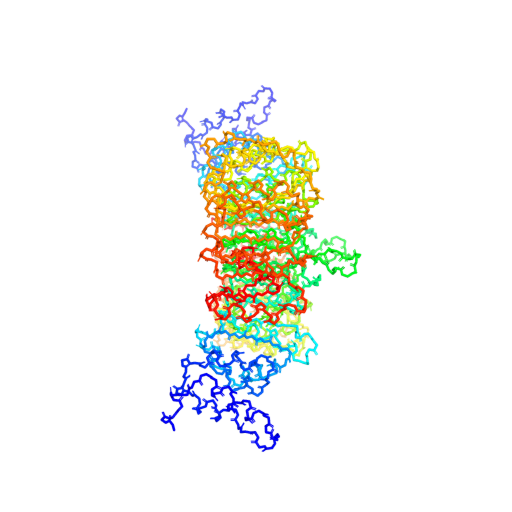 92.38 83 VAL A O 1
ATOM 684 N N . LEU A 1 84 ? 28.969 9.789 2.635 1 91.38 84 LEU A N 1
ATOM 685 C CA . LEU A 1 84 ? 28.859 8.594 1.808 1 91.38 84 LEU A CA 1
ATOM 686 C C . LEU A 1 84 ? 30.109 7.734 1.924 1 91.38 84 LEU A C 1
ATOM 688 O O . LEU A 1 84 ? 30.016 6.508 2.021 1 91.38 84 LEU A O 1
ATOM 692 N N . LEU A 1 85 ? 31.25 8.367 1.894 1 90.31 85 LEU A N 1
ATOM 693 C CA . LEU A 1 85 ? 32.5 7.652 2.025 1 90.31 85 LEU A CA 1
ATOM 694 C C . LEU A 1 85 ? 32.594 6.941 3.373 1 90.31 85 LEU A C 1
ATOM 696 O O . LEU A 1 85 ? 33.062 5.805 3.451 1 90.31 85 LEU A O 1
ATOM 700 N N . TYR A 1 86 ? 32.219 7.641 4.359 1 90.69 86 TYR A N 1
ATOM 701 C CA . TYR A 1 86 ? 32.219 7.035 5.688 1 90.69 86 TYR A CA 1
ATOM 702 C C . TYR A 1 86 ? 31.375 5.781 5.73 1 90.69 86 TYR A C 1
ATOM 704 O O . TYR A 1 86 ? 31.781 4.758 6.285 1 90.69 86 TYR A O 1
ATOM 712 N N . PHE A 1 87 ? 30.188 5.836 5.219 1 87.81 87 PHE A N 1
ATOM 713 C CA . PHE A 1 87 ? 29.25 4.715 5.246 1 87.81 87 PHE A CA 1
ATOM 714 C C . PHE A 1 87 ? 29.766 3.566 4.383 1 87.81 87 PHE A C 1
ATOM 716 O O . PHE A 1 87 ? 29.531 2.398 4.703 1 87.81 87 PHE A O 1
ATOM 723 N N . MET A 1 88 ? 30.375 3.881 3.346 1 85.5 88 MET A N 1
ATOM 724 C CA . MET A 1 88 ? 30.953 2.855 2.48 1 85.5 88 MET A CA 1
ATOM 725 C C . MET A 1 88 ? 32.094 2.121 3.191 1 85.5 88 MET A C 1
ATOM 727 O O . MET A 1 88 ? 32.188 0.896 3.107 1 85.5 88 MET A O 1
ATOM 731 N N . GLU A 1 89 ? 32.875 2.854 3.916 1 86.06 89 GLU A N 1
ATOM 732 C CA . GLU A 1 89 ? 34.062 2.299 4.57 1 86.06 89 GLU A CA 1
ATOM 733 C C . GLU A 1 89 ? 33.688 1.559 5.852 1 86.06 89 GLU A C 1
ATOM 735 O O . GLU A 1 89 ? 34.375 0.636 6.27 1 86.06 89 GLU A O 1
ATOM 740 N N . ASN A 1 90 ? 32.625 1.97 6.383 1 83.12 90 ASN A N 1
ATOM 741 C CA . ASN A 1 90 ? 32.219 1.396 7.668 1 83.12 90 ASN A CA 1
ATOM 742 C C . ASN A 1 90 ? 30.922 0.635 7.57 1 83.12 90 ASN A C 1
ATOM 744 O O . ASN A 1 90 ? 30.125 0.634 8.516 1 83.12 90 ASN A O 1
ATOM 748 N N . LYS A 1 91 ? 30.625 0.017 6.48 1 76.5 91 LYS A N 1
ATOM 749 C CA . LYS A 1 91 ? 29.344 -0.612 6.16 1 76.5 91 LYS A CA 1
ATOM 750 C C . LYS A 1 91 ? 28.953 -1.637 7.219 1 76.5 91 LYS A C 1
ATOM 752 O O . LYS A 1 91 ? 27.828 -1.611 7.73 1 76.5 91 LYS A O 1
ATOM 757 N N . PRO A 1 92 ? 29.844 -2.479 7.629 1 68.75 92 PRO A N 1
ATOM 758 C CA . PRO A 1 92 ? 29.422 -3.473 8.625 1 68.75 92 PRO A CA 1
ATOM 759 C C . PRO A 1 92 ? 29 -2.842 9.953 1 68.75 92 PRO A C 1
ATOM 761 O O . PRO A 1 92 ? 28.031 -3.279 10.57 1 68.75 92 PRO A O 1
ATOM 764 N N . GLU A 1 93 ? 29.703 -1.806 10.359 1 65.75 93 GLU A N 1
ATOM 765 C CA . GLU A 1 93 ? 29.391 -1.14 11.617 1 65.75 93 GLU A CA 1
ATOM 766 C C . GLU A 1 93 ? 28.078 -0.362 11.523 1 65.75 93 GLU A C 1
ATOM 768 O O . GLU A 1 93 ? 27.297 -0.324 12.477 1 65.75 93 GLU A O 1
ATOM 773 N N . CYS A 1 94 ? 27.891 0.124 10.328 1 66.81 94 CYS A N 1
ATOM 774 C CA . CYS A 1 94 ? 26.703 0.934 10.125 1 66.81 94 CYS A CA 1
ATOM 775 C C . CYS A 1 94 ? 25.453 0.054 9.992 1 66.81 94 CYS A C 1
ATOM 777 O O . CYS A 1 94 ? 24.375 0.444 10.414 1 66.81 94 CYS A O 1
ATOM 779 N N . GLU A 1 95 ? 25.672 -1.144 9.438 1 63.97 95 GLU A N 1
ATOM 780 C CA . GLU A 1 95 ? 24.562 -2.07 9.242 1 63.97 95 GLU A CA 1
ATOM 781 C C . GLU A 1 95 ? 24.172 -2.75 10.547 1 63.97 95 GLU A C 1
ATOM 783 O O . GLU A 1 95 ? 23 -3.023 10.781 1 63.97 95 GLU A O 1
ATOM 788 N N . ASN A 1 96 ? 25.094 -3.029 11.32 1 60.22 96 ASN A N 1
ATOM 789 C CA . ASN A 1 96 ? 24.859 -3.818 12.523 1 60.22 96 ASN A CA 1
ATOM 790 C C . ASN A 1 96 ? 24.5 -2.932 13.711 1 60.22 96 ASN A C 1
ATOM 792 O O . ASN A 1 96 ? 24.094 -3.432 14.766 1 60.22 96 ASN A O 1
ATOM 796 N N . ASN A 1 97 ? 24.688 -1.754 13.594 1 58.25 97 ASN A N 1
ATOM 797 C CA . ASN A 1 97 ? 24.391 -0.907 14.742 1 58.25 97 ASN A CA 1
ATOM 798 C C . ASN A 1 97 ? 22.906 -0.537 14.805 1 58.25 97 ASN A C 1
ATOM 800 O O . ASN A 1 97 ? 22.453 0.321 14.047 1 58.25 97 ASN A O 1
ATOM 804 N N . GLU A 1 98 ? 22.094 -1.376 15.5 1 54.41 98 GLU A N 1
ATOM 805 C CA . GLU A 1 98 ? 20.656 -1.221 15.711 1 54.41 98 GLU A CA 1
ATOM 806 C C . GLU A 1 98 ? 20.312 0.214 16.094 1 54.41 98 GLU A C 1
ATOM 808 O O . GLU A 1 98 ? 19.188 0.675 15.852 1 54.41 98 GLU A O 1
ATOM 813 N N . SER A 1 99 ? 21.125 0.755 16.859 1 52.28 99 SER A N 1
ATOM 814 C CA . SER A 1 99 ? 20.875 2.09 17.391 1 52.28 99 SER A CA 1
ATOM 815 C C . SER A 1 99 ? 21.266 3.17 16.391 1 52.28 99 SER A C 1
ATOM 817 O O . SER A 1 99 ? 21.109 4.363 16.672 1 52.28 99 SER A O 1
ATOM 819 N N . SER A 1 100 ? 21.484 2.611 15.039 1 69.56 100 SER A N 1
ATOM 820 C CA . SER A 1 100 ? 22.203 3.592 14.234 1 69.56 100 SER A CA 1
ATOM 821 C C . SER A 1 100 ? 21.266 4.359 13.32 1 69.56 100 SER A C 1
ATOM 823 O O . SER A 1 100 ? 20.172 3.879 13.008 1 69.56 100 SER A O 1
ATOM 825 N N . MET A 1 101 ? 21.438 5.609 12.984 1 83.75 101 MET A N 1
ATOM 826 C CA . MET A 1 101 ? 20.969 6.719 12.156 1 83.75 101 MET A CA 1
ATOM 827 C C . MET A 1 101 ? 19.453 6.789 12.141 1 83.75 101 MET A C 1
ATOM 829 O O . MET A 1 101 ? 18.797 6.168 11.297 1 83.75 101 MET A O 1
ATOM 833 N N . LYS A 1 102 ? 18.859 7.426 13.039 1 92.62 102 LYS A N 1
ATOM 834 C CA . LYS A 1 102 ? 17.406 7.508 13.234 1 92.62 102 LYS A CA 1
ATOM 835 C C . LYS A 1 102 ? 16.844 8.758 12.57 1 92.62 102 LYS A C 1
ATOM 837 O O . LYS A 1 102 ? 15.734 8.727 12.023 1 92.62 102 LYS A O 1
ATOM 842 N N . GLN A 1 103 ? 17.641 9.828 12.609 1 95.25 103 GLN A N 1
ATOM 843 C CA . GLN A 1 103 ? 17.156 11.102 12.086 1 95.25 103 GLN A CA 1
ATOM 844 C C . GLN A 1 103 ? 18.125 11.68 11.062 1 95.25 103 GLN A C 1
ATOM 846 O O . GLN A 1 103 ? 19.312 11.875 11.359 1 95.25 103 GLN A O 1
ATOM 851 N N . VAL A 1 104 ? 17.578 11.945 9.922 1 95.25 104 VAL A N 1
ATOM 852 C CA . VAL A 1 104 ? 18.422 12.469 8.859 1 95.25 104 VAL A CA 1
ATOM 853 C C . VAL A 1 104 ? 17.75 13.68 8.211 1 95.25 104 VAL A C 1
ATOM 855 O O . VAL A 1 104 ? 16.562 13.633 7.887 1 95.25 104 VAL A O 1
ATOM 858 N N . LYS A 1 105 ? 18.469 14.734 8.125 1 95.5 105 LYS A N 1
ATOM 859 C CA . LYS A 1 105 ? 18.062 15.898 7.336 1 95.5 105 LYS A CA 1
ATOM 860 C C . LYS A 1 105 ? 18.969 16.094 6.129 1 95.5 105 LYS A C 1
ATOM 862 O O . LYS A 1 105 ? 20.203 16.109 6.266 1 95.5 105 LYS A O 1
ATOM 867 N N . VAL A 1 106 ? 18.344 16.25 5.008 1 94.38 106 VAL A N 1
ATOM 868 C CA . VAL A 1 106 ? 19.094 16.391 3.766 1 94.38 106 VAL A CA 1
ATOM 869 C C . VAL A 1 106 ? 18.656 17.672 3.055 1 94.38 106 VAL A C 1
ATOM 871 O O . VAL A 1 106 ? 17.469 17.875 2.777 1 94.38 106 VAL A O 1
ATOM 874 N N . GLU A 1 107 ? 19.625 18.453 2.799 1 92.81 107 GLU A N 1
ATOM 875 C CA . GLU A 1 107 ? 19.344 19.656 2.012 1 92.81 107 GLU A CA 1
ATOM 876 C C . GLU A 1 107 ? 19.406 19.359 0.517 1 92.81 107 GLU A C 1
ATOM 878 O O . GLU A 1 107 ? 19.391 18.203 0.105 1 92.81 107 GLU A O 1
ATOM 883 N N . ASP A 1 108 ? 19.406 20.312 -0.293 1 88.94 108 ASP A N 1
ATOM 884 C CA . ASP A 1 108 ? 19.422 20.125 -1.742 1 88.94 108 ASP A CA 1
ATOM 885 C C . ASP A 1 108 ? 20.75 19.578 -2.219 1 88.94 108 ASP A C 1
ATOM 887 O O . ASP A 1 108 ? 21.703 20.328 -2.432 1 88.94 108 ASP A O 1
ATOM 891 N N . VAL A 1 109 ? 20.75 18.25 -2.502 1 84.38 109 VAL A N 1
ATOM 892 C CA . VAL A 1 109 ? 22 17.594 -2.877 1 84.38 109 VAL A CA 1
ATOM 893 C C . VAL A 1 109 ? 21.938 17.172 -4.34 1 84.38 109 VAL A C 1
ATOM 895 O O . VAL A 1 109 ? 22.766 16.375 -4.793 1 84.38 109 VAL A O 1
ATOM 898 N N . GLU A 1 110 ? 21 17.547 -5.176 1 78.5 110 GLU A N 1
ATOM 899 C CA . GLU A 1 110 ? 20.781 17.125 -6.551 1 78.5 110 GLU A CA 1
ATOM 900 C C . GLU A 1 110 ? 21.969 17.469 -7.434 1 78.5 110 GLU A C 1
ATOM 902 O O . GLU A 1 110 ? 22.328 16.703 -8.344 1 78.5 110 GLU A O 1
ATOM 907 N N . GLY A 1 111 ? 22.5 18.516 -7.242 1 75.31 111 GLY A N 1
ATOM 908 C CA . GLY A 1 111 ? 23.609 18.953 -8.078 1 75.31 111 GLY A CA 1
ATOM 909 C C . GLY A 1 111 ? 24.922 18.312 -7.707 1 75.31 111 GLY A C 1
ATOM 910 O O . GLY A 1 111 ? 25.922 18.484 -8.406 1 75.31 111 GLY A O 1
ATOM 911 N N . SER A 1 112 ? 24.734 17.422 -6.762 1 75.69 112 SER A N 1
ATOM 912 C CA . SER A 1 112 ? 25.969 16.797 -6.305 1 75.69 112 SER A CA 1
ATOM 913 C C . SER A 1 112 ? 26.344 15.594 -7.176 1 75.69 112 SER A C 1
ATOM 915 O O . SER A 1 112 ? 25.453 14.867 -7.645 1 75.69 112 SER A O 1
ATOM 917 N N . GLU A 1 113 ? 27.578 15.391 -7.48 1 74.75 113 GLU A N 1
ATOM 918 C CA . GLU A 1 113 ? 28.109 14.266 -8.242 1 74.75 113 GLU A CA 1
ATOM 919 C C . GLU A 1 113 ? 27.766 12.938 -7.57 1 74.75 113 GLU A C 1
ATOM 921 O O . GLU A 1 113 ? 27.734 11.891 -8.227 1 74.75 113 GLU A O 1
ATOM 926 N N . HIS A 1 114 ? 27.422 13.078 -6.293 1 72.94 114 HIS A N 1
ATOM 927 C CA . HIS A 1 114 ? 27.234 11.859 -5.512 1 72.94 114 HIS A CA 1
ATOM 928 C C . HIS A 1 114 ? 25.75 11.586 -5.277 1 72.94 114 HIS A C 1
ATOM 930 O O . HIS A 1 114 ? 25.391 10.711 -4.488 1 72.94 114 HIS A O 1
ATOM 936 N N . TYR A 1 115 ? 24.953 12.266 -5.988 1 75.56 115 TYR A N 1
ATOM 937 C CA . TYR A 1 115 ? 23.516 12.141 -5.789 1 75.56 115 TYR A CA 1
ATOM 938 C C . TYR A 1 115 ? 23.031 10.727 -6.09 1 75.56 115 TYR A C 1
ATOM 940 O O . TYR A 1 115 ? 22.141 10.211 -5.418 1 75.56 115 TYR A O 1
ATOM 948 N N . LEU A 1 116 ? 23.781 10.125 -6.961 1 76.62 116 LEU A N 1
ATOM 949 C CA . LEU A 1 116 ? 23.391 8.781 -7.379 1 76.62 116 LEU A CA 1
ATOM 950 C C . LEU A 1 116 ? 23.578 7.785 -6.246 1 76.62 116 LEU A C 1
ATOM 952 O O . LEU A 1 116 ? 22.906 6.754 -6.199 1 76.62 116 LEU A O 1
ATOM 956 N N . SER A 1 117 ? 24.453 8.18 -5.383 1 83.94 117 SER A N 1
ATOM 957 C CA . SER A 1 117 ? 24.75 7.266 -4.277 1 83.94 117 SER A CA 1
ATOM 958 C C . SER A 1 117 ? 23.859 7.559 -3.07 1 83.94 117 SER A C 1
ATOM 960 O O . SER A 1 117 ? 23.938 6.867 -2.053 1 83.94 117 SER A O 1
ATOM 962 N N . PHE A 1 118 ? 23.094 8.484 -3.193 1 88.31 118 PHE A N 1
ATOM 963 C CA . PHE A 1 118 ? 22.25 8.914 -2.082 1 88.31 118 PHE A CA 1
ATOM 964 C C . PHE A 1 118 ? 21.141 7.898 -1.823 1 88.31 118 PHE A C 1
ATOM 966 O O . PHE A 1 118 ? 20.844 7.578 -0.671 1 88.31 118 PHE A O 1
ATOM 973 N N . LEU A 1 119 ? 20.594 7.328 -2.84 1 89.88 119 LEU A N 1
ATOM 974 C CA . LEU A 1 119 ? 19.484 6.387 -2.688 1 89.88 119 LEU A CA 1
ATOM 975 C C . LEU A 1 119 ? 19.953 5.121 -1.973 1 89.88 119 LEU A C 1
ATOM 977 O O . LEU A 1 119 ? 19.312 4.668 -1.023 1 89.88 119 LEU A O 1
ATOM 981 N N . PRO A 1 120 ? 21.125 4.609 -2.398 1 90.12 120 PRO A N 1
ATOM 982 C CA . PRO A 1 120 ? 21.641 3.459 -1.656 1 90.12 120 PRO A CA 1
ATOM 983 C C . PRO A 1 120 ? 21.906 3.775 -0.187 1 90.12 120 PRO A C 1
ATOM 985 O O . PRO A 1 120 ? 21.688 2.93 0.683 1 90.12 120 PRO A O 1
ATOM 988 N N . PHE A 1 121 ? 22.422 4.914 0.041 1 90.75 121 PHE A N 1
ATOM 989 C CA . PHE A 1 121 ? 22.672 5.348 1.413 1 90.75 121 PHE A CA 1
ATOM 990 C C . PHE A 1 121 ? 21.375 5.312 2.223 1 90.75 121 PHE A C 1
ATOM 992 O O . PHE A 1 121 ? 21.328 4.707 3.293 1 90.75 121 PHE A O 1
ATOM 999 N N . LEU A 1 122 ? 20.266 5.879 1.708 1 90.88 122 LEU A N 1
ATOM 1000 C CA . LEU A 1 122 ? 18.984 5.906 2.393 1 90.88 122 LEU A CA 1
ATOM 1001 C C . LEU A 1 122 ? 18.438 4.492 2.6 1 90.88 122 LEU A C 1
ATOM 1003 O O . LEU A 1 122 ? 17.906 4.176 3.664 1 90.88 122 LEU A O 1
ATOM 1007 N N . GLY A 1 123 ? 18.594 3.719 1.548 1 91.62 123 GLY A N 1
ATOM 1008 C CA . GLY A 1 123 ? 18.094 2.354 1.581 1 91.62 123 GLY A CA 1
ATOM 1009 C C . GLY A 1 123 ? 18.75 1.505 2.656 1 91.62 123 GLY A C 1
ATOM 1010 O O . GLY A 1 123 ? 18.188 0.483 3.066 1 91.62 123 GLY A O 1
ATOM 1011 N N . ASN A 1 124 ? 19.844 1.941 3.127 1 90.62 124 ASN A N 1
ATOM 1012 C CA . ASN A 1 124 ? 20.562 1.163 4.125 1 90.62 124 ASN A CA 1
ATOM 1013 C C . ASN A 1 124 ? 20.281 1.653 5.539 1 90.62 124 ASN A C 1
ATOM 1015 O O . ASN A 1 124 ? 20.797 1.109 6.512 1 90.62 124 ASN A O 1
ATOM 1019 N N . LEU A 1 125 ? 19.453 2.586 5.637 1 90.88 125 LEU A N 1
ATOM 1020 C CA . LEU A 1 125 ? 19.125 3.119 6.953 1 90.88 125 LEU A CA 1
ATOM 1021 C C . LEU A 1 125 ? 17.906 2.402 7.539 1 90.88 125 LEU A C 1
ATOM 1023 O O . LEU A 1 125 ? 16.828 2.99 7.656 1 90.88 125 LEU A O 1
ATOM 1027 N N . LYS A 1 126 ? 18.031 1.251 8.031 1 88.56 126 LYS A N 1
ATOM 1028 C CA . LYS A 1 126 ? 16.953 0.38 8.477 1 88.56 126 LYS A CA 1
ATOM 1029 C C . LYS A 1 126 ? 16.281 0.939 9.727 1 88.56 126 LYS A C 1
ATOM 1031 O O . LYS A 1 126 ? 15.117 0.623 10.008 1 88.56 126 LYS A O 1
ATOM 1036 N N . ASN A 1 127 ? 16.984 1.848 10.469 1 91.88 127 ASN A N 1
ATOM 1037 C CA . ASN A 1 127 ? 16.453 2.373 11.727 1 91.88 127 ASN A CA 1
ATOM 1038 C C . ASN A 1 127 ? 15.938 3.801 11.562 1 91.88 127 ASN A C 1
ATOM 1040 O O . ASN A 1 127 ? 15.617 4.465 12.555 1 91.88 127 ASN A O 1
ATOM 1044 N N . LEU A 1 128 ? 15.875 4.215 10.352 1 94.56 128 LEU A N 1
ATOM 1045 C CA . LEU A 1 128 ? 15.445 5.582 10.078 1 94.56 128 LEU A CA 1
ATOM 1046 C C . LEU A 1 128 ? 14.016 5.812 10.57 1 94.56 128 LEU A C 1
ATOM 1048 O O . LEU A 1 128 ? 13.109 5.059 10.227 1 94.56 128 LEU A O 1
ATOM 1052 N N . THR A 1 129 ? 13.812 6.875 11.375 1 96.75 129 THR A N 1
ATOM 1053 C CA . THR A 1 129 ? 12.484 7.195 11.898 1 96.75 129 THR A CA 1
ATOM 1054 C C . THR A 1 129 ? 12.016 8.555 11.391 1 96.75 129 THR A C 1
ATOM 1056 O O . THR A 1 129 ? 10.812 8.781 11.234 1 96.75 129 THR A O 1
ATOM 1059 N N . VAL A 1 130 ? 13.008 9.461 11.156 1 97 130 VAL A N 1
ATOM 1060 C CA . VAL A 1 130 ? 12.688 10.812 10.695 1 97 130 VAL A CA 1
ATOM 1061 C C . VAL A 1 130 ? 13.547 11.164 9.484 1 97 130 VAL A C 1
ATOM 1063 O O . VAL A 1 130 ? 14.773 11.055 9.531 1 97 130 VAL A O 1
ATOM 1066 N N . LEU A 1 131 ? 12.938 11.594 8.469 1 96.75 131 LEU A N 1
ATOM 1067 C CA . LEU A 1 131 ? 13.633 12.062 7.281 1 96.75 131 LEU A CA 1
ATOM 1068 C C . LEU A 1 131 ? 13.117 13.43 6.848 1 96.75 131 LEU A C 1
ATOM 1070 O O . LEU A 1 131 ? 11.938 13.578 6.512 1 96.75 131 LEU A O 1
ATOM 1074 N N . VAL A 1 132 ? 13.922 14.414 6.926 1 96.19 132 VAL A N 1
ATOM 1075 C CA . VAL A 1 132 ? 13.648 15.727 6.355 1 96.19 132 VAL A CA 1
ATOM 1076 C C . VAL A 1 132 ? 14.445 15.914 5.066 1 96.19 132 VAL A C 1
ATOM 1078 O O . VAL A 1 132 ? 15.68 15.898 5.086 1 96.19 132 VAL A O 1
ATOM 1081 N N . ILE A 1 133 ? 13.742 16.141 4.02 1 93.5 133 ILE A N 1
ATOM 1082 C CA . ILE A 1 133 ? 14.453 16.125 2.746 1 93.5 133 ILE A CA 1
ATOM 1083 C C . ILE A 1 133 ? 14.117 17.391 1.955 1 93.5 133 ILE A C 1
ATOM 1085 O O . ILE A 1 133 ? 12.953 17.656 1.668 1 93.5 133 ILE A O 1
ATOM 1089 N N . GLY A 1 134 ? 15.125 18.125 1.676 1 89.44 134 GLY A N 1
ATOM 1090 C CA . GLY A 1 134 ? 15 19.312 0.849 1 89.44 134 GLY A CA 1
ATOM 1091 C C . GLY A 1 134 ? 15.469 19.109 -0.579 1 89.44 134 GLY A C 1
ATOM 1092 O O . GLY A 1 134 ? 15.602 20.062 -1.342 1 89.44 134 GLY A O 1
ATOM 1093 N N . SER A 1 135 ? 15.727 17.875 -0.94 1 85 135 SER A N 1
ATOM 1094 C CA . SER A 1 135 ? 16.109 17.484 -2.293 1 85 135 SER A CA 1
ATOM 1095 C C . SER A 1 135 ? 14.93 16.922 -3.068 1 85 135 SER A C 1
ATOM 1097 O O . SER A 1 135 ? 13.812 16.859 -2.547 1 85 135 SER A O 1
ATOM 1099 N N . VAL A 1 136 ? 15.211 16.594 -4.289 1 85.31 136 VAL A N 1
ATOM 1100 C CA . VAL A 1 136 ? 14.164 16.078 -5.164 1 85.31 136 VAL A CA 1
ATOM 1101 C C . VAL A 1 136 ? 13.617 14.766 -4.617 1 85.31 136 VAL A C 1
ATOM 1103 O O . VAL A 1 136 ? 14.391 13.859 -4.293 1 85.31 136 VAL A O 1
ATOM 1106 N N . VAL A 1 137 ? 12.359 14.75 -4.453 1 91.06 137 VAL A N 1
ATOM 1107 C CA . VAL A 1 137 ? 11.656 13.539 -4.047 1 91.06 137 VAL A CA 1
ATOM 1108 C C . VAL A 1 137 ? 10.883 12.969 -5.23 1 91.06 137 VAL A C 1
ATOM 1110 O O . VAL A 1 137 ? 10.086 13.672 -5.852 1 91.06 137 VAL A O 1
ATOM 1113 N N . ASN A 1 138 ? 11.188 11.805 -5.602 1 93 138 ASN A N 1
ATOM 1114 C CA . ASN A 1 138 ? 10.508 11.133 -6.703 1 93 138 ASN A CA 1
ATOM 1115 C C . ASN A 1 138 ? 10.062 9.727 -6.316 1 93 138 ASN A C 1
ATOM 1117 O O . ASN A 1 138 ? 10.211 9.32 -5.16 1 93 138 ASN A O 1
ATOM 1121 N N . ASP A 1 139 ? 9.484 9 -7.242 1 95.38 139 ASP A N 1
ATOM 1122 C CA . ASP A 1 139 ? 8.938 7.676 -6.977 1 95.38 139 ASP A CA 1
ATOM 1123 C C . ASP A 1 139 ? 10.031 6.703 -6.547 1 95.38 139 ASP A C 1
ATOM 1125 O O . ASP A 1 139 ? 9.797 5.816 -5.723 1 95.38 139 ASP A O 1
ATOM 1129 N N . ASP A 1 140 ? 11.219 6.844 -7.102 1 94.06 140 ASP A N 1
ATOM 1130 C CA . ASP A 1 140 ? 12.312 5.945 -6.758 1 94.06 140 ASP A CA 1
ATOM 1131 C C . ASP A 1 140 ? 12.719 6.109 -5.297 1 94.06 140 ASP A C 1
ATOM 1133 O O . ASP A 1 140 ? 12.93 5.117 -4.59 1 94.06 140 ASP A O 1
ATOM 1137 N N . LEU A 1 141 ? 12.836 7.32 -4.879 1 94.94 141 LEU A N 1
ATOM 1138 C CA . LEU A 1 141 ? 13.18 7.586 -3.488 1 94.94 141 LEU A CA 1
ATOM 1139 C C . LEU A 1 141 ? 12.125 7.008 -2.549 1 94.94 141 LEU A C 1
ATOM 1141 O O . LEU A 1 141 ? 12.461 6.336 -1.572 1 94.94 141 LEU A O 1
ATOM 1145 N N . LEU A 1 142 ? 10.844 7.266 -2.869 1 97.06 142 LEU A N 1
ATOM 1146 C CA . LEU A 1 142 ? 9.758 6.789 -2.016 1 97.06 142 LEU A CA 1
ATOM 1147 C C . LEU A 1 142 ? 9.711 5.266 -2.004 1 97.06 142 LEU A C 1
ATOM 1149 O O . LEU A 1 142 ? 9.391 4.66 -0.979 1 97.06 142 LEU A O 1
ATOM 1153 N N . SER A 1 143 ? 10 4.672 -3.148 1 97.06 143 SER A N 1
ATOM 1154 C CA . SER A 1 143 ? 10.047 3.215 -3.207 1 97.06 143 SER A CA 1
ATOM 1155 C C . SER A 1 143 ? 11.148 2.66 -2.307 1 97.06 143 SER A C 1
ATOM 1157 O O . SER A 1 143 ? 10.938 1.673 -1.599 1 97.06 143 SER A O 1
ATOM 1159 N N . VAL A 1 144 ? 12.312 3.252 -2.324 1 96.31 144 VAL A N 1
ATOM 1160 C CA . VAL A 1 144 ? 13.43 2.812 -1.495 1 96.31 144 VAL A CA 1
ATOM 1161 C C . VAL A 1 144 ? 13.055 2.924 -0.019 1 96.31 144 VAL A C 1
ATOM 1163 O O . VAL A 1 144 ? 13.312 2.008 0.764 1 96.31 144 VAL A O 1
ATOM 1166 N N . LEU A 1 145 ? 12.414 3.992 0.335 1 96.69 145 LEU A N 1
ATOM 1167 C CA . LEU A 1 145 ? 11.977 4.16 1.718 1 96.69 145 LEU A CA 1
ATOM 1168 C C . LEU A 1 145 ? 10.969 3.084 2.1 1 96.69 145 LEU A C 1
ATOM 1170 O O . LEU A 1 145 ? 11.109 2.432 3.137 1 96.69 145 LEU A O 1
ATOM 1174 N N . GLY A 1 146 ? 9.984 2.928 1.234 1 97.25 146 GLY A N 1
ATOM 1175 C CA . GLY A 1 146 ? 8.922 1.976 1.515 1 97.25 146 GLY A CA 1
ATOM 1176 C C . GLY A 1 146 ? 9.422 0.553 1.672 1 97.25 146 GLY A C 1
ATOM 1177 O O . GLY A 1 146 ? 8.922 -0.197 2.514 1 97.25 146 GLY A O 1
ATOM 1178 N N . ILE A 1 147 ? 10.406 0.211 0.91 1 96.44 147 ILE A N 1
ATOM 1179 C CA . ILE A 1 147 ? 10.898 -1.161 0.854 1 96.44 147 ILE A CA 1
ATOM 1180 C C . ILE A 1 147 ? 11.891 -1.397 1.987 1 96.44 147 ILE A C 1
ATOM 1182 O O . ILE A 1 147 ? 11.922 -2.48 2.578 1 96.44 147 ILE A O 1
ATOM 1186 N N . ASN A 1 148 ? 12.672 -0.331 2.424 1 95.31 148 ASN A N 1
ATOM 1187 C CA . ASN A 1 148 ? 13.852 -0.595 3.236 1 95.31 148 ASN A CA 1
ATOM 1188 C C . ASN A 1 148 ? 13.742 0.046 4.617 1 95.31 148 ASN A C 1
ATOM 1190 O O . ASN A 1 148 ? 14.516 -0.269 5.516 1 95.31 148 ASN A O 1
ATOM 1194 N N . CYS A 1 149 ? 12.812 0.953 4.797 1 95.19 149 CYS A N 1
ATOM 1195 C CA . CYS A 1 149 ? 12.781 1.71 6.043 1 95.19 149 CYS A CA 1
ATOM 1196 C C . CYS A 1 149 ? 11.469 1.497 6.781 1 95.19 149 CYS A C 1
ATOM 1198 O O . CYS A 1 149 ? 10.688 2.436 6.953 1 95.19 149 CYS A O 1
ATOM 1200 N N . PRO A 1 150 ? 11.281 0.336 7.352 1 94.19 150 PRO A N 1
ATOM 1201 C CA . PRO A 1 150 ? 10.008 -0.028 7.969 1 94.19 150 PRO A CA 1
ATOM 1202 C C . PRO A 1 150 ? 9.711 0.778 9.227 1 94.19 150 PRO A C 1
ATOM 1204 O O . PRO A 1 150 ? 8.562 0.838 9.672 1 94.19 150 PRO A O 1
ATOM 1207 N N . LEU A 1 151 ? 10.695 1.502 9.789 1 96 151 LEU A N 1
ATOM 1208 C CA . LEU A 1 151 ? 10.5 2.188 11.062 1 96 151 LEU A CA 1
ATOM 1209 C C . LEU A 1 151 ? 10.25 3.676 10.852 1 96 151 LEU A C 1
ATOM 1211 O O . LEU A 1 151 ? 10.078 4.426 11.812 1 96 151 LEU A O 1
ATOM 1215 N N . LEU A 1 152 ? 10.211 4.082 9.57 1 97.38 152 LEU A N 1
ATOM 1216 C CA . LEU A 1 152 ? 10.008 5.492 9.258 1 97.38 152 LEU A CA 1
ATOM 1217 C C . LEU A 1 152 ? 8.703 6.004 9.844 1 97.38 152 LEU A C 1
ATOM 1219 O O . LEU A 1 152 ? 7.645 5.398 9.641 1 97.38 152 LEU A O 1
ATOM 1223 N N . GLN A 1 153 ? 8.75 7.148 10.562 1 97.75 153 GLN A N 1
ATOM 1224 C CA . GLN A 1 153 ? 7.574 7.711 11.227 1 97.75 153 GLN A CA 1
ATOM 1225 C C . GLN A 1 153 ? 7.223 9.078 10.656 1 97.75 153 GLN A C 1
ATOM 1227 O O . GLN A 1 153 ? 6.051 9.477 10.648 1 97.75 153 GLN A O 1
ATOM 1232 N N . ILE A 1 154 ? 8.266 9.797 10.234 1 97.06 154 ILE A N 1
ATOM 1233 C CA . ILE A 1 154 ? 8.062 11.156 9.742 1 97.06 154 ILE A CA 1
ATOM 1234 C C . ILE A 1 154 ? 8.828 11.352 8.438 1 97.06 154 ILE A C 1
ATOM 1236 O O . ILE A 1 154 ? 10.016 11.023 8.352 1 97.06 154 ILE A O 1
ATOM 1240 N N . ILE A 1 155 ? 8.219 11.883 7.48 1 97 155 ILE A N 1
ATOM 1241 C CA . ILE A 1 155 ? 8.883 12.375 6.277 1 97 155 ILE A CA 1
ATOM 1242 C C . ILE A 1 155 ? 8.438 13.797 5.98 1 97 155 ILE A C 1
ATOM 1244 O O . ILE A 1 155 ? 7.238 14.086 5.922 1 97 155 ILE A O 1
ATOM 1248 N N . ASP A 1 156 ? 9.352 14.68 5.859 1 95.19 156 ASP A N 1
ATOM 1249 C CA . ASP A 1 156 ? 9.109 16.094 5.551 1 95.19 156 ASP A CA 1
ATOM 1250 C C . ASP A 1 156 ? 9.812 16.5 4.262 1 95.19 156 ASP A C 1
ATOM 1252 O O . ASP A 1 156 ? 11.039 16.625 4.234 1 95.19 156 ASP A O 1
ATOM 1256 N N . SER A 1 157 ? 9.094 16.656 3.256 1 93.19 157 SER A N 1
ATOM 1257 C CA . SER A 1 157 ? 9.641 17.047 1.963 1 93.19 157 SER A CA 1
ATOM 1258 C C . SER A 1 157 ? 9.031 18.359 1.481 1 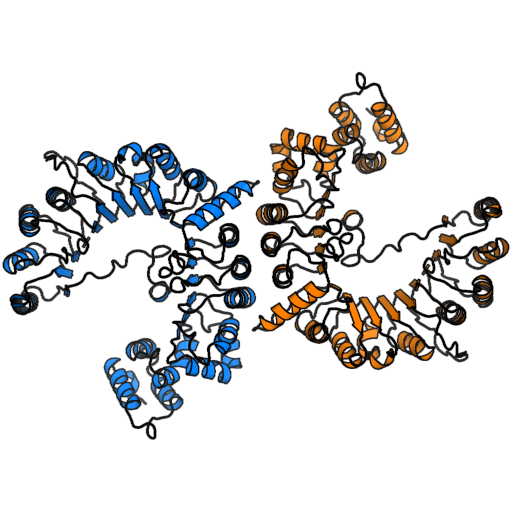93.19 157 SER A C 1
ATOM 1260 O O . SER A 1 157 ? 8.883 18.578 0.276 1 93.19 157 SER A O 1
ATOM 1262 N N . ARG A 1 158 ? 8.688 19.344 2.234 1 90.94 158 ARG A N 1
ATOM 1263 C CA . ARG A 1 158 ? 7.992 20.594 1.904 1 90.94 158 ARG A CA 1
ATOM 1264 C C . ARG A 1 158 ? 8.852 21.484 1.011 1 90.94 158 ARG A C 1
ATOM 1266 O O . ARG A 1 158 ? 8.328 22.266 0.216 1 90.94 158 ARG A O 1
ATOM 1273 N N . GLU A 1 159 ? 10.055 21.234 1.19 1 85.31 159 GLU A N 1
ATOM 1274 C CA . GLU A 1 159 ? 10.961 22.094 0.427 1 85.31 159 GLU A CA 1
ATOM 1275 C C . GLU A 1 159 ? 11.07 21.625 -1.021 1 85.31 159 GLU A C 1
ATOM 1277 O O . GLU A 1 159 ? 11.57 22.344 -1.879 1 85.31 159 GLU A O 1
ATOM 1282 N N . ASP A 1 160 ? 10.641 20.422 -1.24 1 82.25 160 ASP A N 1
ATOM 1283 C CA . ASP A 1 160 ? 10.602 19.922 -2.611 1 82.25 160 ASP A CA 1
ATOM 1284 C C . ASP A 1 160 ? 9.297 20.312 -3.303 1 82.25 160 ASP A C 1
ATOM 1286 O O . ASP A 1 160 ? 8.227 19.828 -2.953 1 82.25 160 ASP A O 1
ATOM 1290 N N . THR A 1 161 ? 9.383 21.062 -4.297 1 70.5 161 THR A N 1
ATOM 1291 C CA . THR A 1 161 ? 8.18 21.547 -4.973 1 70.5 161 THR A CA 1
ATOM 1292 C C . THR A 1 161 ? 7.988 20.828 -6.305 1 70.5 161 THR A C 1
ATOM 1294 O O . THR A 1 161 ? 7.176 21.25 -7.133 1 70.5 161 THR A O 1
ATOM 1297 N N . GLY A 1 162 ? 8.75 19.812 -6.426 1 73.75 162 GLY A N 1
ATOM 1298 C CA . GLY A 1 162 ? 8.664 19.094 -7.691 1 73.75 162 GLY A CA 1
ATOM 1299 C C . GLY A 1 162 ? 7.406 18.25 -7.816 1 73.75 162 GLY A C 1
ATOM 1300 O O . GLY A 1 162 ? 6.652 18.109 -6.852 1 73.75 162 GLY A O 1
ATOM 1301 N N . ASN A 1 163 ? 7.113 17.828 -9.008 1 79.5 163 ASN A N 1
ATOM 1302 C CA . ASN A 1 163 ? 5.93 17.031 -9.305 1 79.5 163 ASN A CA 1
ATOM 1303 C C . ASN A 1 163 ? 6.301 15.609 -9.727 1 79.5 163 ASN A C 1
ATOM 1305 O O . ASN A 1 163 ? 5.609 15 -10.547 1 79.5 163 ASN A O 1
ATOM 1309 N N . MET A 1 164 ? 7.305 15.156 -9.102 1 88.94 164 MET A N 1
ATOM 1310 C CA . MET A 1 164 ? 7.848 13.898 -9.594 1 88.94 164 MET A CA 1
ATOM 1311 C C . MET A 1 164 ? 7.305 12.719 -8.781 1 88.94 164 MET A C 1
ATOM 1313 O O . MET A 1 164 ? 7.633 11.57 -9.062 1 88.94 164 MET A O 1
ATOM 1317 N N . VAL A 1 165 ? 6.512 13.055 -7.789 1 93.62 165 VAL A N 1
ATOM 1318 C CA . VAL A 1 165 ? 5.883 12 -7 1 93.62 165 VAL A CA 1
ATOM 1319 C C . VAL A 1 165 ? 4.512 11.664 -7.578 1 93.62 165 VAL A C 1
ATOM 1321 O O . VAL A 1 165 ? 3.67 12.555 -7.746 1 93.62 165 VAL A O 1
ATOM 1324 N N . SER A 1 166 ? 4.312 10.453 -7.941 1 95.19 166 SER A N 1
ATOM 1325 C CA . SER A 1 166 ? 3.029 9.984 -8.453 1 95.19 166 SER A CA 1
ATOM 1326 C C . SER A 1 166 ? 2.289 9.148 -7.414 1 95.19 166 SER A C 1
ATOM 1328 O O . SER A 1 166 ? 2.773 8.977 -6.293 1 95.19 166 SER A O 1
ATOM 1330 N N . ASP A 1 167 ? 1.071 8.656 -7.77 1 96.88 167 ASP A N 1
ATOM 1331 C CA . ASP A 1 167 ? 0.298 7.805 -6.875 1 96.88 167 ASP A CA 1
ATOM 1332 C C . ASP A 1 167 ? 1.058 6.52 -6.551 1 96.88 167 ASP A C 1
ATOM 1334 O O . ASP A 1 167 ? 0.936 5.98 -5.449 1 96.88 167 ASP A O 1
ATOM 1338 N N . VAL A 1 168 ? 1.889 6.086 -7.48 1 96.44 168 VAL A N 1
ATOM 1339 C CA . VAL A 1 168 ? 2.674 4.875 -7.277 1 96.44 168 VAL A CA 1
ATOM 1340 C C . VAL A 1 168 ? 3.727 5.117 -6.195 1 96.44 168 VAL A C 1
ATOM 1342 O O . VAL A 1 168 ? 3.951 4.262 -5.336 1 96.44 168 VAL A O 1
ATOM 1345 N N . GLY A 1 169 ? 4.312 6.25 -6.293 1 97.25 169 GLY A N 1
ATOM 1346 C CA . GLY A 1 169 ? 5.246 6.617 -5.238 1 97.25 169 GLY A CA 1
ATOM 1347 C C . GLY A 1 169 ? 4.613 6.633 -3.861 1 97.25 169 GLY A C 1
ATOM 1348 O O . GLY A 1 169 ? 5.191 6.117 -2.9 1 97.25 169 GLY A O 1
ATOM 1349 N N . LEU A 1 170 ? 3.441 7.188 -3.779 1 98.12 170 LEU A N 1
ATOM 1350 C CA . LEU A 1 170 ? 2.74 7.242 -2.502 1 98.12 170 LEU A CA 1
ATOM 1351 C C . LEU A 1 170 ? 2.357 5.84 -2.031 1 98.12 170 LEU A C 1
ATOM 1353 O O . LEU A 1 170 ? 2.346 5.566 -0.83 1 98.12 170 LEU A O 1
ATOM 1357 N N . ALA A 1 171 ? 2.061 5 -2.992 1 98.19 171 ALA A N 1
ATOM 1358 C CA . ALA A 1 171 ? 1.767 3.605 -2.664 1 98.19 171 ALA A CA 1
ATOM 1359 C C . ALA A 1 171 ? 2.955 2.941 -1.976 1 98.19 171 ALA A C 1
ATOM 1361 O O . ALA A 1 171 ? 2.789 2.238 -0.977 1 98.19 171 ALA A O 1
ATOM 1362 N N . TYR A 1 172 ? 4.109 3.162 -2.482 1 98.19 172 TYR A N 1
ATOM 1363 C CA . TYR A 1 172 ? 5.305 2.592 -1.871 1 98.19 172 TYR A CA 1
ATOM 1364 C C . TYR A 1 172 ? 5.566 3.211 -0.503 1 98.19 172 TYR A C 1
ATOM 1366 O O . TYR A 1 172 ? 5.934 2.508 0.442 1 98.19 172 TYR A O 1
ATOM 1374 N N . LEU A 1 173 ? 5.398 4.512 -0.433 1 98.25 173 LEU A N 1
ATOM 1375 C CA . LEU A 1 173 ? 5.566 5.152 0.868 1 98.25 173 LEU A CA 1
ATOM 1376 C C . LEU A 1 173 ? 4.617 4.551 1.896 1 98.25 173 LEU A C 1
ATOM 1378 O O . LEU A 1 173 ? 4.973 4.402 3.068 1 98.25 173 LEU A O 1
ATOM 1382 N N . SER A 1 174 ? 3.408 4.176 1.451 1 97.88 174 SER A N 1
ATOM 1383 C CA . SER A 1 174 ? 2.389 3.639 2.344 1 97.88 174 SER A CA 1
ATOM 1384 C C . SER A 1 174 ? 2.787 2.266 2.875 1 97.88 174 SER A C 1
ATOM 1386 O O . SER A 1 174 ? 2.143 1.731 3.779 1 97.88 174 SER A O 1
ATOM 1388 N N . GLN A 1 175 ? 3.898 1.718 2.328 1 96.19 175 GLN A N 1
ATOM 1389 C CA . GLN A 1 175 ? 4.418 0.469 2.877 1 96.19 175 GLN A CA 1
ATOM 1390 C C . GLN A 1 175 ? 5.078 0.696 4.234 1 96.19 175 GLN A C 1
ATOM 1392 O O . GLN A 1 175 ? 5.312 -0.253 4.984 1 96.19 175 GLN A O 1
ATOM 1397 N N . CYS A 1 176 ? 5.457 1.885 4.516 1 97.25 176 CYS A N 1
ATOM 1398 C CA . CYS A 1 176 ? 5.941 2.236 5.844 1 97.25 176 CYS A CA 1
ATOM 1399 C C . CYS A 1 176 ? 4.789 2.34 6.836 1 97.25 176 CYS A C 1
ATOM 1401 O O . CYS A 1 176 ? 4.277 3.432 7.09 1 97.25 176 CYS A O 1
ATOM 1403 N N . ARG A 1 177 ? 4.488 1.36 7.5 1 96.56 177 ARG A N 1
ATOM 1404 C CA . ARG A 1 177 ? 3.26 1.222 8.273 1 96.56 177 ARG A CA 1
ATOM 1405 C C . ARG A 1 177 ? 3.336 2.025 9.57 1 96.56 177 ARG A C 1
ATOM 1407 O O . ARG A 1 177 ? 2.314 2.281 10.211 1 96.56 177 ARG A O 1
ATOM 1414 N N . LYS A 1 178 ? 4.492 2.51 9.898 1 97.75 178 LYS A N 1
ATOM 1415 C CA . LYS A 1 178 ? 4.676 3.242 11.148 1 97.75 178 LYS A CA 1
ATOM 1416 C C . LYS A 1 178 ? 4.641 4.75 10.914 1 97.75 178 LYS A C 1
ATOM 1418 O O . LYS A 1 178 ? 4.816 5.535 11.852 1 97.75 178 LYS A O 1
ATOM 1423 N N . LEU A 1 179 ? 4.363 5.133 9.68 1 98 179 LEU A N 1
ATOM 1424 C CA . LEU A 1 179 ? 4.312 6.551 9.352 1 98 179 LEU A CA 1
ATOM 1425 C C . LEU A 1 179 ? 3.24 7.262 10.164 1 98 179 LEU A C 1
ATOM 1427 O O . LEU A 1 179 ? 2.1 6.797 10.234 1 98 179 LEU A O 1
ATOM 1431 N N . LYS A 1 180 ? 3.6 8.367 10.727 1 97.25 180 LYS A N 1
ATOM 1432 C CA . LYS A 1 180 ? 2.689 9.172 11.531 1 97.25 180 LYS A CA 1
ATOM 1433 C C . LYS A 1 180 ? 2.453 10.539 10.898 1 97.25 180 LYS A C 1
ATOM 1435 O O . LYS A 1 180 ? 1.333 11.055 10.922 1 97.25 180 LYS A O 1
ATOM 1440 N N . HIS A 1 181 ? 3.588 11.094 10.383 1 96.56 181 HIS A N 1
ATOM 1441 C CA . HIS A 1 181 ? 3.523 12.445 9.836 1 96.56 181 HIS A CA 1
ATOM 1442 C C . HIS A 1 181 ? 4.137 12.5 8.438 1 96.56 181 HIS A C 1
ATOM 1444 O O . HIS A 1 181 ? 5.305 12.148 8.258 1 96.56 181 HIS A O 1
ATOM 1450 N N . VAL A 1 182 ? 3.391 12.977 7.535 1 96.62 182 VAL A N 1
ATOM 1451 C CA . VAL A 1 182 ? 3.861 13.141 6.164 1 96.62 182 VAL A CA 1
ATOM 1452 C C . VAL A 1 182 ? 3.648 14.586 5.715 1 96.62 182 VAL A C 1
ATOM 1454 O O . VAL A 1 182 ? 2.533 15.109 5.789 1 96.62 182 VAL A O 1
ATOM 1457 N N . TYR A 1 183 ? 4.715 15.172 5.273 1 94.31 183 TYR A N 1
ATOM 1458 C CA . TYR A 1 183 ? 4.656 16.562 4.832 1 94.31 183 TYR A CA 1
ATOM 1459 C C . TYR A 1 183 ? 5.133 16.703 3.393 1 94.31 183 TYR A C 1
ATOM 1461 O O . TYR A 1 183 ? 6.297 16.422 3.09 1 94.31 183 TYR A O 1
ATOM 1469 N N . PHE A 1 184 ? 4.262 17.094 2.559 1 92.25 184 PHE A N 1
ATOM 1470 C CA . PHE A 1 184 ? 4.613 17.5 1.204 1 92.25 184 PHE A CA 1
ATOM 1471 C C . PHE A 1 184 ? 4.406 19 1.024 1 92.25 184 PHE A C 1
ATOM 1473 O O . PHE A 1 184 ? 3.77 19.656 1.857 1 92.25 184 PHE A O 1
ATOM 1480 N N . SER A 1 185 ? 4.988 19.391 -0.127 1 87 185 SER A N 1
ATOM 1481 C CA . SER A 1 185 ? 4.727 20.797 -0.446 1 87 185 SER A CA 1
ATOM 1482 C C . SER A 1 185 ? 3.252 21.016 -0.761 1 87 185 SER A C 1
ATOM 1484 O O . SER A 1 185 ? 2.615 20.188 -1.414 1 87 185 SER A O 1
ATOM 1486 N N . ALA A 1 186 ? 2.711 22.047 -0.185 1 71.62 186 ALA A N 1
ATOM 1487 C CA . ALA A 1 186 ? 1.315 22.391 -0.449 1 71.62 186 ALA A CA 1
ATOM 1488 C C . ALA A 1 186 ? 1.147 22.969 -1.853 1 71.62 186 ALA A C 1
ATOM 1490 O O . ALA A 1 186 ? 0.05 22.938 -2.414 1 71.62 186 ALA A O 1
ATOM 1491 N N . PHE A 1 187 ? 2.275 23.609 -2.34 1 65.56 187 PHE A N 1
ATOM 1492 C CA . PHE A 1 187 ? 2.18 24.281 -3.629 1 65.56 187 PHE A CA 1
ATOM 1493 C C . PHE A 1 187 ? 3.1 23.625 -4.652 1 65.56 187 PHE A C 1
ATOM 1495 O O . PHE A 1 187 ? 4.172 23.141 -4.305 1 65.56 187 PHE A O 1
ATOM 1502 N N . ALA A 1 188 ? 2.459 23.094 -5.688 1 52.47 188 ALA A N 1
ATOM 1503 C CA . ALA A 1 188 ? 3.342 22.703 -6.785 1 52.47 188 ALA A CA 1
ATOM 1504 C C . ALA A 1 188 ? 4.039 23.922 -7.387 1 52.47 188 ALA A C 1
ATOM 1506 O O . ALA A 1 188 ? 3.523 25.031 -7.316 1 52.47 188 ALA A O 1
ATOM 1507 N N . ASP A 1 189 ? 5.266 23.75 -8.133 1 50.34 189 ASP A N 1
ATOM 1508 C CA . ASP A 1 189 ? 6.188 24.672 -8.773 1 50.34 189 ASP A CA 1
ATOM 1509 C C . ASP A 1 189 ? 5.668 26.109 -8.695 1 50.34 189 ASP A C 1
ATOM 1511 O O . ASP A 1 189 ? 4.719 26.469 -9.391 1 50.34 189 ASP A O 1
ATOM 1515 N N . GLY A 1 190 ? 5.582 26.766 -7.605 1 44.09 190 GLY A N 1
ATOM 1516 C CA . GLY A 1 190 ? 5.18 28.156 -7.449 1 44.09 190 GLY A CA 1
ATOM 1517 C C . GLY A 1 190 ? 5.582 29.016 -8.625 1 44.09 190 GLY A C 1
ATOM 1518 O O . GLY A 1 190 ? 5.066 30.125 -8.781 1 44.09 190 GLY A O 1
ATOM 1519 N N . TYR A 1 191 ? 6.754 28.922 -9.039 1 41.31 191 TYR A N 1
ATOM 1520 C CA . TYR A 1 191 ? 7.211 29.859 -10.062 1 41.31 191 TYR A CA 1
ATOM 1521 C C . TYR A 1 191 ? 6.43 29.672 -11.359 1 41.31 191 TYR A C 1
ATOM 1523 O O . TYR A 1 191 ? 6.227 30.625 -12.117 1 41.31 191 TYR A O 1
ATOM 1531 N N . ASP A 1 192 ? 6.336 28.453 -11.867 1 38.09 192 ASP A N 1
ATOM 1532 C CA . ASP A 1 192 ? 5.664 28.297 -13.156 1 38.09 192 ASP A CA 1
ATOM 1533 C C . ASP A 1 192 ? 4.172 28.031 -12.969 1 38.09 192 ASP A C 1
ATOM 1535 O O . ASP A 1 192 ? 3.789 27.062 -12.312 1 38.09 192 ASP A O 1
ATOM 1539 N N . ALA A 1 193 ? 3.391 28.984 -12.859 1 41.5 193 ALA A N 1
ATOM 1540 C CA . ALA A 1 193 ? 1.934 29.078 -12.828 1 41.5 193 ALA A CA 1
ATOM 1541 C C . ALA A 1 193 ? 1.291 27.828 -13.422 1 41.5 193 ALA A C 1
ATOM 1543 O O . ALA A 1 193 ? 0.115 27.547 -13.172 1 41.5 193 ALA A O 1
ATOM 1544 N N . VAL A 1 194 ? 1.809 27.297 -14.445 1 41.88 194 VAL A N 1
ATOM 1545 C CA . VAL A 1 194 ? 1.092 26.406 -15.352 1 41.88 194 VAL A CA 1
ATOM 1546 C C . VAL A 1 194 ? 0.91 25.047 -14.695 1 41.88 194 VAL A C 1
ATOM 1548 O O . VAL A 1 194 ? -0.154 24.422 -14.812 1 41.88 194 VAL A O 1
ATOM 1551 N N . SER A 1 195 ? 1.99 24.359 -14.281 1 47.44 195 SER A N 1
ATOM 1552 C CA . SER A 1 195 ? 1.893 22.938 -13.977 1 47.44 195 SER A CA 1
ATOM 1553 C C . SER A 1 195 ? 1.627 22.719 -12.492 1 47.44 195 SER A C 1
ATOM 1555 O O . SER A 1 195 ? 2.561 22.5 -11.711 1 47.44 195 SER A O 1
ATOM 1557 N N . GLU A 1 196 ? 0.833 23.453 -11.766 1 53.69 196 GLU A N 1
ATOM 1558 C CA . GLU A 1 196 ? 0.39 23.625 -10.391 1 53.69 196 GLU A CA 1
ATOM 1559 C C . GLU A 1 196 ? 0.025 22.281 -9.75 1 53.69 196 GLU A C 1
ATOM 1561 O O . GLU A 1 196 ? -0.53 22.25 -8.656 1 53.69 196 GLU A O 1
ATOM 1566 N N . GLN A 1 197 ? 0.336 21.203 -10.398 1 64.69 197 GLN A N 1
ATOM 1567 C CA . GLN A 1 197 ? -0.308 20.031 -9.828 1 64.69 197 GLN A CA 1
ATOM 1568 C C . GLN A 1 197 ? 0.726 19.016 -9.352 1 64.69 197 GLN A C 1
ATOM 1570 O O . GLN A 1 197 ? 1.739 18.781 -10.016 1 64.69 197 GLN A O 1
ATOM 1575 N N . LEU A 1 198 ? 0.74 18.797 -8.047 1 78.38 198 LEU A N 1
ATOM 1576 C CA . LEU A 1 198 ? 1.471 17.641 -7.555 1 78.38 198 LEU A CA 1
ATOM 1577 C C . LEU A 1 198 ? 1.25 16.438 -8.461 1 78.38 198 LEU A C 1
ATOM 1579 O O . LEU A 1 198 ? 0.259 16.375 -9.195 1 78.38 198 LEU A O 1
ATOM 1583 N N . GLY A 1 199 ? 2.312 15.695 -8.648 1 86.44 199 GLY A N 1
ATOM 1584 C CA . GLY A 1 199 ? 2.266 14.555 -9.555 1 86.44 199 GLY A CA 1
ATOM 1585 C C . GLY A 1 199 ? 1.332 13.461 -9.078 1 86.44 199 GLY A C 1
ATOM 1586 O O . GLY A 1 199 ? 1.066 12.508 -9.812 1 86.44 199 GLY A O 1
ATOM 1587 N N . PHE A 1 200 ? 0.822 13.633 -7.852 1 92.94 200 PHE A N 1
ATOM 1588 C CA . PHE A 1 200 ? -0.081 12.617 -7.324 1 92.94 200 PHE A CA 1
ATOM 1589 C C . PHE A 1 200 ? -1.491 13.18 -7.172 1 92.94 200 PHE A C 1
ATOM 1591 O O . PHE A 1 200 ? -1.694 14.391 -7.234 1 92.94 200 PHE A O 1
ATOM 1598 N N . SER A 1 201 ? -2.455 12.273 -7.043 1 94.69 201 SER A N 1
ATOM 1599 C CA . SER A 1 201 ? -3.867 12.625 -6.945 1 94.69 201 SER A CA 1
ATOM 1600 C C . SER A 1 201 ? -4.414 12.336 -5.551 1 94.69 201 SER A C 1
ATOM 1602 O O . SER A 1 201 ? -3.682 11.875 -4.676 1 94.69 201 SER A O 1
ATOM 1604 N N . GLY A 1 202 ? -5.734 12.672 -5.387 1 96.31 202 GLY A N 1
ATOM 1605 C CA . GLY A 1 202 ? -6.414 12.367 -4.137 1 96.31 202 GLY A CA 1
ATOM 1606 C C . GLY A 1 202 ? -6.422 10.891 -3.805 1 96.31 202 GLY A C 1
ATOM 1607 O O . GLY A 1 202 ? -6.352 10.508 -2.635 1 96.31 202 GLY A O 1
ATOM 1608 N N . ARG A 1 203 ? -6.441 10.062 -4.816 1 97.19 203 ARG A N 1
ATOM 1609 C CA . ARG A 1 203 ? -6.434 8.617 -4.609 1 97.19 203 ARG A CA 1
ATOM 1610 C C . ARG A 1 203 ? -5.113 8.156 -3.996 1 97.19 203 ARG A C 1
ATOM 1612 O O . ARG A 1 203 ? -5.094 7.258 -3.156 1 97.19 203 ARG A O 1
ATOM 1619 N N . GLY A 1 204 ? -4.055 8.789 -4.453 1 97.5 204 GLY A N 1
ATOM 1620 C CA . GLY A 1 204 ? -2.762 8.5 -3.85 1 97.5 204 GLY A CA 1
ATOM 1621 C C . GLY A 1 204 ? -2.674 8.93 -2.396 1 97.5 204 GLY A C 1
ATOM 1622 O O . GLY A 1 204 ? -2.197 8.164 -1.551 1 97.5 204 GLY A O 1
ATOM 1623 N N . VAL A 1 205 ? -3.174 10.062 -2.125 1 97.56 205 VAL A N 1
ATOM 1624 C CA . VAL A 1 205 ? -3.158 10.594 -0.765 1 97.56 205 VAL A CA 1
ATOM 1625 C C . VAL A 1 205 ? -4 9.703 0.147 1 97.56 205 VAL A C 1
ATOM 1627 O O . VAL A 1 205 ? -3.656 9.5 1.313 1 97.56 205 VAL A O 1
ATOM 1630 N N . ALA A 1 206 ? -5.051 9.164 -0.384 1 98.44 206 ALA A N 1
ATOM 1631 C CA . ALA A 1 206 ? -5.945 8.305 0.377 1 98.44 206 ALA A CA 1
ATOM 1632 C C . ALA A 1 206 ? -5.211 7.074 0.905 1 98.44 206 ALA A C 1
ATOM 1634 O O . ALA A 1 206 ? -5.496 6.594 2.004 1 98.44 206 ALA A O 1
ATOM 1635 N N . LEU A 1 207 ? -4.262 6.594 0.169 1 98.25 207 LEU A N 1
ATOM 1636 C CA . LEU A 1 207 ? -3.473 5.441 0.602 1 98.25 207 LEU A CA 1
ATOM 1637 C C . LEU A 1 207 ? -2.717 5.758 1.888 1 98.25 207 LEU A C 1
ATOM 1639 O O . LEU A 1 207 ? -2.6 4.902 2.77 1 98.25 207 LEU A O 1
ATOM 1643 N N . LEU A 1 208 ? -2.219 6.961 1.983 1 98.31 208 LEU A N 1
ATOM 1644 C CA . LEU A 1 208 ? -1.51 7.383 3.188 1 98.31 208 LEU A CA 1
ATOM 1645 C C . LEU A 1 208 ? -2.475 7.539 4.359 1 98.31 208 LEU A C 1
ATOM 1647 O O . LEU A 1 208 ? -2.152 7.164 5.488 1 98.31 208 LEU A O 1
ATOM 1651 N N . LEU A 1 209 ? -3.656 8.047 4.031 1 98.19 209 LEU A N 1
ATOM 1652 C CA . LEU A 1 209 ? -4.637 8.289 5.086 1 98.19 209 LEU A CA 1
ATOM 1653 C C . LEU A 1 209 ? -5.125 6.973 5.684 1 98.19 209 LEU A C 1
ATOM 1655 O O . LEU A 1 209 ? -5.66 6.949 6.797 1 98.19 209 LEU A O 1
ATOM 1659 N N . LEU A 1 210 ? -4.961 5.848 4.98 1 97.12 210 LEU A N 1
ATOM 1660 C CA . LEU A 1 210 ? -5.426 4.539 5.422 1 97.12 210 LEU A CA 1
ATOM 1661 C C . LEU A 1 210 ? -4.414 3.893 6.363 1 97.12 210 LEU A C 1
ATOM 1663 O O . LEU A 1 210 ? -4.703 2.865 6.98 1 97.12 210 LEU A O 1
ATOM 1667 N N . LEU A 1 211 ? -3.225 4.488 6.512 1 97.44 211 LEU A N 1
ATOM 1668 C CA . LEU A 1 211 ? -2.193 3.912 7.371 1 97.44 211 LEU A CA 1
ATOM 1669 C C . LEU A 1 211 ? -2.66 3.855 8.82 1 97.44 211 LEU A C 1
ATOM 1671 O O . LEU A 1 211 ? -3.32 4.777 9.297 1 97.44 211 LEU A O 1
ATOM 1675 N N . PRO A 1 212 ? -2.256 2.863 9.547 1 95.88 212 PRO A N 1
ATOM 1676 C CA . PRO A 1 212 ? -2.816 2.623 10.875 1 95.88 212 PRO A CA 1
ATOM 1677 C C . PRO A 1 212 ? -2.357 3.654 11.906 1 95.88 212 PRO A C 1
ATOM 1679 O O . PRO A 1 212 ? -3.053 3.896 12.898 1 95.88 212 PRO A O 1
ATOM 1682 N N . GLU A 1 213 ? -1.187 4.363 11.688 1 97.31 213 GLU A N 1
ATOM 1683 C CA . GLU A 1 213 ? -0.652 5.25 12.719 1 97.31 213 GLU A CA 1
ATOM 1684 C C . GLU A 1 213 ? -0.626 6.699 12.242 1 97.31 213 GLU A C 1
ATOM 1686 O O . GLU A 1 213 ? -0.096 7.574 12.93 1 97.31 213 GLU A O 1
ATOM 1691 N N . ILE A 1 214 ? -1.236 6.957 11.109 1 97.81 214 ILE A N 1
ATOM 1692 C CA . ILE A 1 214 ? -1.11 8.266 10.469 1 97.81 214 ILE A CA 1
ATOM 1693 C C . ILE A 1 214 ? -1.856 9.312 11.289 1 97.81 214 ILE A C 1
ATOM 1695 O O . ILE A 1 214 ? -2.998 9.094 11.703 1 97.81 214 ILE A O 1
ATOM 1699 N N . LYS A 1 215 ? -1.223 10.406 11.523 1 96.88 215 LYS A N 1
ATOM 1700 C CA . LYS A 1 215 ? -1.835 11.484 12.289 1 96.88 215 LYS A CA 1
ATOM 1701 C C . LYS A 1 215 ? -2.102 12.703 11.398 1 96.88 215 LYS A C 1
ATOM 1703 O O . LYS A 1 215 ? -3.047 13.453 11.641 1 96.88 215 LYS A O 1
ATOM 1708 N N . ASN A 1 216 ? -1.195 12.844 10.461 1 95.06 216 ASN A N 1
ATOM 1709 C CA . ASN A 1 216 ? -1.448 13.93 9.523 1 95.06 216 ASN A CA 1
ATOM 1710 C C . ASN A 1 216 ? -0.731 13.703 8.195 1 95.06 216 ASN A C 1
ATOM 1712 O O . ASN A 1 216 ? 0.309 13.047 8.156 1 95.06 216 ASN A O 1
ATOM 1716 N N . VAL A 1 217 ? -1.314 14.18 7.211 1 95.88 217 VAL A N 1
ATOM 1717 C CA . VAL A 1 217 ? -0.754 14.328 5.871 1 95.88 217 VAL A CA 1
ATOM 1718 C C . VAL A 1 217 ? -0.926 15.766 5.395 1 95.88 217 VAL A C 1
ATOM 1720 O O . VAL A 1 217 ? -2.049 16.266 5.309 1 95.88 217 VAL A O 1
ATOM 1723 N N . ILE A 1 218 ? 0.232 16.359 5.16 1 93.69 218 ILE A N 1
ATOM 1724 C CA . ILE A 1 218 ? 0.178 17.719 4.668 1 93.69 218 ILE A CA 1
ATOM 1725 C C . ILE A 1 218 ? 0.546 17.75 3.186 1 93.69 218 ILE A C 1
ATOM 1727 O O . ILE A 1 218 ? 1.601 17.25 2.791 1 93.69 218 ILE A O 1
ATOM 1731 N N . CYS A 1 219 ? -0.277 18.25 2.416 1 92.31 219 CYS A N 1
ATOM 1732 C CA . CYS A 1 219 ? -0.116 18.484 0.988 1 92.31 219 CYS A CA 1
ATOM 1733 C C . CYS A 1 219 ? -1.115 19.531 0.496 1 92.31 219 CYS A C 1
ATOM 1735 O O . CYS A 1 219 ? -1.689 20.266 1.295 1 92.31 219 CYS A O 1
ATOM 1737 N N . SER A 1 220 ? -1.202 19.672 -0.875 1 91.31 220 SER A N 1
ATOM 1738 C CA . SER A 1 220 ? -2.223 20.578 -1.366 1 91.31 220 SER A CA 1
ATOM 1739 C C . SER A 1 220 ? -3.598 20.234 -0.804 1 91.31 220 SER A C 1
ATOM 1741 O O . SER A 1 220 ? -4.035 19.094 -0.883 1 91.31 220 SER A O 1
ATOM 1743 N N . GLU A 1 221 ? -4.301 21.156 -0.37 1 93.06 221 GLU A N 1
ATOM 1744 C CA . GLU A 1 221 ? -5.516 20.938 0.414 1 93.06 221 GLU A CA 1
ATOM 1745 C C . GLU A 1 221 ? -6.633 20.359 -0.446 1 93.06 221 GLU A C 1
ATOM 1747 O O . GLU A 1 221 ? -7.453 19.578 0.038 1 93.06 221 GLU A O 1
ATOM 1752 N N . TYR A 1 222 ? -6.695 20.812 -1.689 1 91.75 222 TYR A N 1
ATOM 1753 C CA . TYR A 1 222 ? -7.746 20.266 -2.547 1 91.75 222 TYR A CA 1
ATOM 1754 C C . TYR A 1 222 ? -7.562 18.781 -2.766 1 91.75 222 TYR A C 1
ATOM 1756 O O . TYR A 1 222 ? -8.539 18.031 -2.863 1 91.75 222 TYR A O 1
ATOM 1764 N N . LEU A 1 223 ? -6.316 18.328 -2.754 1 93.94 223 LEU A N 1
ATOM 1765 C CA . LEU A 1 223 ? -6.047 16.906 -2.887 1 93.94 223 LEU A CA 1
ATOM 1766 C C . LEU A 1 223 ? -6.5 16.156 -1.641 1 93.94 223 LEU A C 1
ATOM 1768 O O . LEU A 1 223 ? -6.984 15.023 -1.737 1 93.94 223 LEU A O 1
ATOM 1772 N N . LEU A 1 224 ? -6.27 16.781 -0.55 1 95.12 224 LEU A N 1
ATOM 1773 C CA . LEU A 1 224 ? -6.762 16.188 0.69 1 95.12 224 LEU A CA 1
ATOM 1774 C C . LEU A 1 224 ? -8.281 16.062 0.663 1 95.12 224 LEU A C 1
ATOM 1776 O O . LEU A 1 224 ? -8.82 15.031 1.08 1 95.12 224 LEU A O 1
ATOM 1780 N N . GLY A 1 225 ? -8.922 17.094 0.214 1 96.12 225 GLY A N 1
ATOM 1781 C CA . GLY A 1 225 ? -10.367 17.016 0.048 1 96.12 225 GLY A CA 1
ATOM 1782 C C . GLY A 1 225 ? -10.805 15.883 -0.856 1 96.12 225 GLY A C 1
ATOM 1783 O O . GLY A 1 225 ? -11.719 15.133 -0.523 1 96.12 225 GLY A O 1
ATOM 1784 N N . ASP A 1 226 ? -10.133 15.734 -1.975 1 96.69 226 ASP A N 1
ATOM 1785 C CA . ASP A 1 226 ? -10.43 14.664 -2.924 1 96.69 226 ASP A CA 1
ATOM 1786 C C . ASP A 1 226 ? -10.234 13.289 -2.287 1 96.69 226 ASP A C 1
ATOM 1788 O O . ASP A 1 226 ? -11.031 12.375 -2.514 1 96.69 226 ASP A O 1
ATOM 1792 N N . ALA A 1 227 ? -9.164 13.195 -1.556 1 97.69 227 ALA A N 1
ATOM 1793 C CA . ALA A 1 227 ? -8.867 11.93 -0.884 1 97.69 227 ALA A CA 1
ATOM 1794 C C . ALA A 1 227 ? -9.992 11.555 0.081 1 97.69 227 ALA A C 1
ATOM 1796 O O . ALA A 1 227 ? -10.43 10.398 0.108 1 97.69 227 ALA A O 1
ATOM 1797 N N . LEU A 1 228 ? -10.469 12.477 0.82 1 97.81 228 LEU A N 1
ATOM 1798 C CA . LEU A 1 228 ? -11.539 12.234 1.787 1 97.81 228 LEU A CA 1
ATOM 1799 C C . LEU A 1 228 ? -12.82 11.82 1.085 1 97.81 228 LEU A C 1
ATOM 1801 O O . LEU A 1 228 ? -13.5 10.883 1.524 1 97.81 228 LEU A O 1
ATOM 1805 N N . HIS A 1 229 ? -13.141 12.5 0.043 1 97.88 229 HIS A N 1
ATOM 1806 C CA . HIS A 1 229 ? -14.336 12.148 -0.714 1 97.88 229 HIS A CA 1
ATOM 1807 C C . HIS A 1 229 ? -14.234 10.734 -1.273 1 97.88 229 HIS A C 1
ATOM 1809 O O . HIS A 1 229 ? -15.211 9.977 -1.227 1 97.88 229 HIS A O 1
ATOM 1815 N N . PHE A 1 230 ? -13.109 10.461 -1.797 1 97.69 230 PHE A N 1
ATOM 1816 C CA . PHE A 1 230 ? -12.883 9.125 -2.348 1 97.69 230 PHE A CA 1
ATOM 1817 C C . PHE A 1 230 ? -13.094 8.055 -1.279 1 97.69 230 PHE A C 1
ATOM 1819 O O . PHE A 1 230 ? -13.805 7.078 -1.503 1 97.69 230 PHE A O 1
ATOM 1826 N N . LEU A 1 231 ? -12.469 8.219 -0.149 1 97.5 231 LEU A N 1
ATOM 1827 C CA . LEU A 1 231 ? -12.562 7.246 0.938 1 97.5 231 LEU A CA 1
ATOM 1828 C C . LEU A 1 231 ? -14 7.141 1.45 1 97.5 231 LEU A C 1
ATOM 1830 O O . LEU A 1 231 ? -14.469 6.047 1.765 1 97.5 231 LEU A O 1
ATOM 1834 N N . TYR A 1 232 ? -14.648 8.25 1.524 1 96.75 232 TYR A N 1
ATOM 1835 C CA . TYR A 1 232 ? -16.031 8.258 1.979 1 96.75 232 TYR A CA 1
ATOM 1836 C C . TYR A 1 232 ? -16.922 7.43 1.053 1 96.75 232 TYR A C 1
ATOM 1838 O O . TYR A 1 232 ? -17.766 6.672 1.516 1 96.75 232 TYR A O 1
ATOM 1846 N N . GLN A 1 233 ? -16.672 7.57 -0.198 1 94.5 233 GLN A N 1
ATOM 1847 C CA . GLN A 1 233 ? -17.484 6.871 -1.193 1 94.5 233 GLN A CA 1
ATOM 1848 C C . GLN A 1 233 ? -17.141 5.383 -1.229 1 94.5 233 GLN A C 1
ATOM 1850 O O . GLN A 1 233 ? -18 4.547 -1.495 1 94.5 233 GLN A O 1
ATOM 1855 N N . ALA A 1 234 ? -15.914 5.086 -0.909 1 93.62 234 ALA A N 1
ATOM 1856 C CA . ALA A 1 234 ? -15.438 3.717 -1.079 1 93.62 234 ALA A CA 1
ATOM 1857 C C . ALA A 1 234 ? -15.594 2.916 0.211 1 93.62 234 ALA A C 1
ATOM 1859 O O . ALA A 1 234 ? -15.375 1.702 0.226 1 93.62 234 ALA A O 1
ATOM 1860 N N . ARG A 1 235 ? -15.984 3.607 1.251 1 91.94 235 ARG A N 1
ATOM 1861 C CA . ARG A 1 235 ? -16.156 2.934 2.535 1 91.94 235 ARG A CA 1
ATOM 1862 C C . ARG A 1 235 ? -17.578 2.412 2.701 1 91.94 235 ARG A C 1
ATOM 1864 O O . ARG A 1 235 ? -18.531 3.152 2.5 1 91.94 235 ARG A O 1
ATOM 1871 N N . TYR A 1 236 ? -17.656 1.196 3.109 1 87.12 236 TYR A N 1
ATOM 1872 C CA . TYR A 1 236 ? -18.984 0.627 3.252 1 87.12 236 TYR A CA 1
ATOM 1873 C C . TYR A 1 236 ? -19.203 0.079 4.66 1 87.12 236 TYR A C 1
ATOM 1875 O O . TYR A 1 236 ? -20.328 -0.271 5.031 1 87.12 236 TYR A O 1
ATOM 1883 N N . GLN A 1 237 ? -18.234 0.005 5.508 1 85.69 237 GLN A N 1
ATOM 1884 C CA . GLN A 1 237 ? -18.359 -0.57 6.844 1 85.69 237 GLN A CA 1
ATOM 1885 C C . GLN A 1 237 ? -18.109 0.483 7.922 1 85.69 237 GLN A C 1
ATOM 1887 O O . GLN A 1 237 ? -17.656 0.159 9.023 1 85.69 237 GLN A O 1
ATOM 1892 N N . ARG A 1 238 ? -18.188 1.712 7.66 1 83.94 238 ARG A N 1
ATOM 1893 C CA . ARG A 1 238 ? -18.125 2.844 8.578 1 83.94 238 ARG A CA 1
ATOM 1894 C C . ARG A 1 238 ? -16.75 2.941 9.227 1 83.94 238 ARG A C 1
ATOM 1896 O O . ARG A 1 238 ? -16.625 3.254 10.414 1 83.94 238 ARG A O 1
ATOM 1903 N N . GLN A 1 239 ? -15.797 2.564 8.43 1 89.06 239 GLN A N 1
ATOM 1904 C CA . GLN A 1 239 ? -14.422 2.746 8.891 1 89.06 239 GLN A CA 1
ATOM 1905 C C . GLN A 1 239 ? -14.086 4.227 9.047 1 89.06 239 GLN A C 1
ATOM 1907 O O . GLN A 1 239 ? -14.562 5.062 8.273 1 89.06 239 GLN A O 1
ATOM 1912 N N . THR A 1 240 ? -13.312 4.516 10.125 1 96.25 240 THR A N 1
ATOM 1913 C CA . THR A 1 240 ? -12.859 5.887 10.328 1 96.25 240 THR A CA 1
ATOM 1914 C C . THR A 1 240 ? -11.344 5.984 10.172 1 96.25 240 THR A C 1
ATOM 1916 O O . THR A 1 240 ? -10.648 4.965 10.164 1 96.25 240 THR A O 1
ATOM 1919 N N . LEU A 1 241 ? -10.898 7.145 9.953 1 97.12 241 LEU A N 1
ATOM 1920 C CA . LEU A 1 241 ? -9.477 7.434 9.828 1 97.12 241 LEU A CA 1
ATOM 1921 C C . LEU A 1 241 ? -8.898 7.891 11.164 1 97.12 241 LEU A C 1
ATOM 1923 O O . LEU A 1 241 ? -9.617 8.453 12 1 97.12 241 LEU A O 1
ATOM 1927 N N . ARG A 1 242 ? -7.637 7.707 11.375 1 95.69 242 ARG A N 1
ATOM 1928 C CA . ARG A 1 242 ? -6.992 8.016 12.648 1 95.69 242 ARG A CA 1
ATOM 1929 C C . ARG A 1 242 ? -6.336 9.391 12.617 1 95.69 242 ARG A C 1
ATOM 1931 O O . ARG A 1 242 ? -5.691 9.805 13.586 1 95.69 242 ARG A O 1
ATOM 1938 N N . VAL A 1 243 ? -6.605 10.117 11.656 1 97.5 243 VAL A N 1
ATOM 1939 C CA . VAL A 1 243 ? -5.953 11.406 11.453 1 97.5 243 VAL A CA 1
ATOM 1940 C C . VAL A 1 243 ? -6.391 12.391 12.539 1 97.5 243 VAL A C 1
ATOM 1942 O O . VAL A 1 243 ? -7.547 12.367 12.977 1 97.5 243 VAL A O 1
ATOM 1945 N N . ARG A 1 244 ? -5.438 13.242 12.93 1 97.69 244 ARG A N 1
ATOM 1946 C CA . ARG A 1 244 ? -5.695 14.188 14.016 1 97.69 244 ARG A CA 1
ATOM 1947 C C . ARG A 1 244 ? -5.656 15.625 13.5 1 97.69 244 ARG A C 1
ATOM 1949 O O . ARG A 1 244 ? -6.098 16.547 14.195 1 97.69 244 ARG A O 1
ATOM 1956 N N . CYS A 1 245 ? -5.168 15.797 12.336 1 97 245 CYS A N 1
ATOM 1957 C CA . CYS A 1 245 ? -5.004 17.141 11.781 1 97 245 CYS A CA 1
ATOM 1958 C C . CYS A 1 245 ? -5.449 17.188 10.32 1 97 245 CYS A C 1
ATOM 1960 O O . CYS A 1 245 ? -5.047 16.344 9.523 1 97 245 CYS A O 1
ATOM 1962 N N . MET A 1 246 ? -6.297 18.172 10.016 1 96.44 246 MET A N 1
ATOM 1963 C CA . MET A 1 246 ? -6.75 18.406 8.648 1 96.44 246 MET A CA 1
ATOM 1964 C C . MET A 1 246 ? -6.719 19.891 8.312 1 96.44 246 MET A C 1
ATOM 1966 O O . MET A 1 246 ? -7.484 20.688 8.875 1 96.44 246 MET A O 1
ATOM 1970 N N . LEU A 1 247 ? -5.848 20.25 7.465 1 95.12 247 LEU A N 1
ATOM 1971 C CA . LEU A 1 247 ? -5.777 21.625 6.988 1 95.12 247 LEU A CA 1
ATOM 1972 C C . LEU A 1 247 ? -6.453 21.766 5.625 1 95.12 247 LEU A C 1
ATOM 1974 O O . LEU A 1 247 ? -5.953 21.234 4.625 1 95.12 247 LEU A O 1
ATOM 1978 N N . LEU A 1 248 ? -7.586 22.5 5.629 1 95.81 248 LEU A N 1
ATOM 1979 C CA . LEU A 1 248 ? -8.43 22.547 4.438 1 95.81 248 LEU A CA 1
ATOM 1980 C C . LEU A 1 248 ? -8.898 23.969 4.156 1 95.81 248 LEU A C 1
ATOM 1982 O O . LEU A 1 248 ? -10.078 24.203 3.908 1 95.81 248 LEU A O 1
ATOM 1986 N N . GLU A 1 249 ? -8.047 24.828 4.094 1 93.06 249 GLU A N 1
ATOM 1987 C CA . GLU A 1 249 ? -8.414 26.234 3.971 1 93.06 249 GLU A CA 1
ATOM 1988 C C . GLU A 1 249 ? -8.492 26.656 2.506 1 93.06 249 GLU A C 1
ATOM 1990 O O . GLU A 1 249 ? -9.039 27.719 2.189 1 93.06 249 GLU A O 1
ATOM 1995 N N . HIS A 1 250 ? -8.039 25.891 1.678 1 89.44 250 HIS A N 1
ATOM 1996 C CA . HIS A 1 250 ? -7.961 26.266 0.27 1 89.44 250 HIS A CA 1
ATOM 1997 C C . HIS A 1 250 ? -9.352 26.469 -0.327 1 89.44 250 HIS A C 1
ATOM 1999 O O . HIS A 1 250 ? -10.281 25.719 -0.003 1 89.44 250 HIS A O 1
ATOM 2005 N N . LEU A 1 251 ? -9.469 27.312 -1.305 1 89.75 251 LEU A N 1
ATOM 2006 C CA . LEU A 1 251 ? -10.75 27.719 -1.89 1 89.75 251 LEU A CA 1
ATOM 2007 C C . LEU A 1 251 ? -11.367 26.578 -2.68 1 89.75 251 LEU A C 1
ATOM 2009 O O . LEU A 1 251 ? -12.594 26.516 -2.834 1 89.75 251 LEU A O 1
ATOM 2013 N N . GLU A 1 252 ? -10.555 25.672 -3.104 1 89.88 252 GLU A N 1
ATOM 2014 C CA . GLU A 1 252 ? -11.039 24.594 -3.975 1 89.88 252 GLU A CA 1
ATOM 2015 C C . GLU A 1 252 ? -11.617 23.438 -3.16 1 89.88 252 GLU A C 1
ATOM 2017 O O . GLU A 1 252 ? -12.211 22.516 -3.719 1 89.88 252 GLU A O 1
ATOM 2022 N N . VAL A 1 253 ? -11.484 23.516 -1.873 1 93.94 253 VAL A N 1
ATOM 2023 C CA . VAL A 1 253 ? -12.07 22.484 -1.038 1 93.94 253 VAL A CA 1
ATOM 2024 C C . VAL A 1 253 ? -13.586 22.656 -0.974 1 93.94 253 VAL A C 1
ATOM 2026 O O . VAL A 1 253 ? -14.07 23.734 -0.622 1 93.94 253 VAL A O 1
ATOM 2029 N N . SER A 1 254 ? -14.289 21.656 -1.304 1 93.94 254 SER A N 1
ATOM 2030 C CA . SER A 1 254 ? -15.742 21.75 -1.375 1 93.94 254 SER A CA 1
ATOM 2031 C C . SER A 1 254 ? -16.359 21.75 0.018 1 93.94 254 SER A C 1
ATOM 2033 O O . SER A 1 254 ? -15.812 21.156 0.951 1 93.94 254 SER A O 1
ATOM 2035 N N . TYR A 1 255 ? -17.516 22.328 0.072 1 95.31 255 TYR A N 1
ATOM 2036 C CA . TYR A 1 255 ? -18.297 22.375 1.303 1 95.31 255 TYR A CA 1
ATOM 2037 C C . TYR A 1 255 ? -18.609 20.969 1.805 1 95.31 255 TYR A C 1
ATOM 2039 O O . TYR A 1 255 ? -18.609 20.719 3.012 1 95.31 255 TYR A O 1
ATOM 2047 N N . SER A 1 256 ? -18.906 20.031 0.934 1 96.19 256 SER A N 1
ATOM 2048 C CA . SER A 1 256 ? -19.266 18.672 1.296 1 96.19 256 SER A CA 1
ATOM 2049 C C . SER A 1 256 ? -18.141 17.984 2.064 1 96.19 256 SER A C 1
ATOM 2051 O O . SER A 1 256 ? -18.391 17.078 2.861 1 96.19 256 SER A O 1
ATOM 2053 N N . THR A 1 257 ? -16.922 18.453 1.821 1 97.19 257 THR A N 1
ATOM 2054 C CA . THR A 1 257 ? -15.781 17.875 2.543 1 97.19 257 THR A CA 1
ATOM 2055 C C . THR A 1 257 ? -15.945 18.094 4.047 1 97.19 257 THR A C 1
ATOM 2057 O O . THR A 1 257 ? -15.672 17.188 4.836 1 97.19 257 THR A O 1
ATOM 2060 N N . PHE A 1 258 ? -16.422 19.188 4.402 1 96.75 258 PHE A N 1
ATOM 2061 C CA . PHE A 1 258 ? -16.562 19.516 5.816 1 96.75 258 PHE A CA 1
ATOM 2062 C C . PHE A 1 258 ? -17.688 18.734 6.449 1 96.75 258 PHE A C 1
ATOM 2064 O O . PHE A 1 258 ? -17.688 18.484 7.656 1 96.75 258 PHE A O 1
ATOM 2071 N N . GLN A 1 259 ? -18.609 18.344 5.652 1 95.94 259 GLN A N 1
ATOM 2072 C CA . GLN A 1 259 ? -19.703 17.531 6.152 1 95.94 259 GLN A CA 1
ATOM 2073 C C . GLN A 1 259 ? -19.25 16.094 6.418 1 95.94 259 GLN A C 1
ATOM 2075 O O . GLN A 1 259 ? -19.781 15.422 7.301 1 95.94 259 GLN A O 1
ATOM 2080 N N . ILE A 1 260 ? -18.234 15.727 5.762 1 95.75 260 ILE A N 1
ATOM 2081 C CA . ILE A 1 260 ? -17.75 14.352 5.84 1 95.75 260 ILE A CA 1
ATOM 2082 C C . ILE A 1 260 ? -16.75 14.227 6.992 1 95.75 260 ILE A C 1
ATOM 2084 O O . ILE A 1 260 ? -16.547 13.133 7.531 1 95.75 260 ILE A O 1
ATOM 2088 N N . LEU A 1 261 ? -16.125 15.25 7.426 1 96.88 261 LEU A N 1
ATOM 2089 C CA . LEU A 1 261 ? -15.008 15.242 8.352 1 96.88 261 LEU A CA 1
ATOM 2090 C C . LEU A 1 261 ? -15.383 14.562 9.664 1 96.88 261 LEU A C 1
ATOM 2092 O O . LEU A 1 261 ? -14.695 13.641 10.102 1 96.88 261 LEU A O 1
ATOM 2096 N N . PRO A 1 262 ? -16.531 14.922 10.234 1 97.19 262 PRO A N 1
ATOM 2097 C CA . PRO A 1 262 ? -16.859 14.289 11.516 1 97.19 262 PRO A CA 1
ATOM 2098 C C . PRO A 1 262 ? -17.141 12.797 11.383 1 97.19 262 PRO A C 1
ATOM 2100 O O . PRO A 1 262 ? -17 12.047 12.352 1 97.19 262 PRO A O 1
ATOM 2103 N N . ILE A 1 263 ? -17.562 12.422 10.25 1 96.94 263 ILE A N 1
ATOM 2104 C CA . ILE A 1 263 ? -17.922 11.023 10.008 1 96.94 263 ILE A CA 1
ATOM 2105 C C . ILE A 1 263 ? -16.656 10.195 9.789 1 96.94 263 ILE A C 1
ATOM 2107 O O . ILE A 1 263 ? -16.469 9.156 10.422 1 96.94 263 ILE A O 1
ATOM 2111 N N . LEU A 1 264 ? -15.734 10.672 9.023 1 97.44 264 LEU A N 1
ATOM 2112 C CA . LEU A 1 264 ? -14.562 9.922 8.602 1 97.44 264 LEU A CA 1
ATOM 2113 C C . LEU A 1 264 ? -13.414 10.102 9.586 1 97.44 264 LEU A C 1
ATOM 2115 O O . LEU A 1 264 ? -12.586 9.203 9.75 1 97.44 264 LEU A O 1
ATOM 2119 N N . CYS A 1 265 ? -13.383 11.289 10.203 1 97.88 265 CYS A N 1
ATOM 2120 C CA . CYS A 1 265 ? -12.25 11.648 11.047 1 97.88 265 CYS A CA 1
ATOM 2121 C C . CYS A 1 265 ? -12.719 12.156 12.398 1 97.88 265 CYS A C 1
ATOM 2123 O O . CYS A 1 265 ? -12.406 13.281 12.789 1 97.88 265 CYS A O 1
ATOM 2125 N N . PRO A 1 266 ? -13.297 11.367 13.164 1 97.31 266 PRO A N 1
ATOM 2126 C CA . PRO A 1 266 ? -13.859 11.82 14.438 1 97.31 266 PRO A CA 1
ATOM 2127 C C . PRO A 1 266 ? -12.789 12.195 15.461 1 97.31 266 PRO A C 1
ATOM 2129 O O . PRO A 1 266 ? -13.086 12.883 16.453 1 97.31 266 PRO A O 1
ATOM 2132 N N . GLU A 1 267 ? -11.523 11.883 15.211 1 97.25 267 GLU A N 1
ATOM 2133 C CA . GLU A 1 267 ? -10.477 12.102 16.203 1 97.25 267 GLU A CA 1
ATOM 2134 C C . GLU A 1 267 ? -9.711 13.391 15.938 1 97.25 267 GLU A C 1
ATOM 2136 O O . GLU A 1 267 ? -8.672 13.641 16.562 1 97.25 267 GLU A O 1
ATOM 2141 N N . LEU A 1 268 ? -10.203 14.188 15.055 1 97.94 268 LEU A N 1
ATOM 2142 C CA . LEU A 1 268 ? -9.508 15.406 14.664 1 97.94 268 LEU A CA 1
ATOM 2143 C C . LEU A 1 268 ? -9.336 16.344 15.859 1 97.94 268 LEU A C 1
ATOM 2145 O O . LEU A 1 268 ? -10.281 16.594 16.594 1 97.94 268 LEU A O 1
ATOM 2149 N N . GLU A 1 269 ? -8.164 16.828 15.977 1 97.88 269 GLU A N 1
ATOM 2150 C CA . GLU A 1 269 ? -7.816 17.797 17.016 1 97.88 269 GLU A CA 1
ATOM 2151 C C . GLU A 1 269 ? -7.531 19.172 16.406 1 97.88 269 GLU A C 1
ATOM 2153 O O . GLU A 1 269 ? -7.684 20.203 17.078 1 97.88 269 GLU A O 1
ATOM 2158 N N . VAL A 1 270 ? -7.09 19.156 15.195 1 97.31 270 VAL A N 1
ATOM 2159 C CA . VAL A 1 270 ? -6.719 20.375 14.492 1 97.31 270 VAL A CA 1
ATOM 2160 C C . VAL A 1 270 ? -7.465 20.453 13.156 1 97.31 270 VAL A C 1
ATOM 2162 O O . VAL A 1 270 ? -7.395 19.516 12.352 1 97.31 270 VAL A O 1
ATOM 2165 N N . VAL A 1 271 ? -8.109 21.562 12.922 1 97.56 271 VAL A N 1
ATOM 2166 C CA . VAL A 1 271 ? -8.812 21.75 11.656 1 97.56 271 VAL A CA 1
ATOM 2167 C C . VAL A 1 271 ? -8.594 23.172 11.156 1 97.56 271 VAL A C 1
ATOM 2169 O O . VAL A 1 271 ? -8.664 24.125 11.93 1 97.56 271 VAL A O 1
ATOM 2172 N N . ALA A 1 272 ? -8.234 23.297 9.977 1 96.81 272 ALA A N 1
ATOM 2173 C CA . ALA A 1 272 ? -8.25 24.578 9.266 1 96.81 272 ALA A CA 1
ATOM 2174 C C . ALA A 1 272 ? -9.281 24.562 8.141 1 96.81 272 ALA A C 1
ATOM 2176 O O . ALA A 1 272 ? -9.383 23.578 7.395 1 96.81 272 ALA A O 1
ATOM 2177 N N . LEU A 1 273 ? -10.055 25.594 8.109 1 96.88 273 LEU A N 1
ATOM 2178 C CA . LEU A 1 273 ? -11.086 25.594 7.078 1 96.88 273 LEU A CA 1
ATOM 2179 C C . LEU A 1 273 ? -11.461 27.016 6.695 1 96.88 273 LEU A C 1
ATOM 2181 O O . LEU A 1 273 ? -11.07 27.969 7.367 1 96.88 273 LEU A O 1
ATOM 2185 N N . ARG A 1 274 ? -12.18 27.094 5.617 1 95.44 274 ARG A N 1
ATOM 2186 C CA . ARG A 1 274 ? -12.766 28.344 5.121 1 95.44 274 ARG A CA 1
ATOM 2187 C C . ARG A 1 274 ? -14.289 28.281 5.184 1 95.44 274 ARG A C 1
ATOM 2189 O O . ARG A 1 274 ? -14.891 27.25 4.891 1 95.44 274 ARG A O 1
ATOM 2196 N N . VAL A 1 275 ? -14.844 29.359 5.637 1 95.88 275 VAL A N 1
ATOM 2197 C CA . VAL A 1 275 ? -16.297 29.438 5.715 1 95.88 275 VAL A CA 1
ATOM 2198 C C . VAL A 1 275 ? -16.828 30.359 4.617 1 95.88 275 VAL A C 1
ATOM 2200 O O . VAL A 1 275 ? -16.578 31.578 4.648 1 95.88 275 VAL A O 1
ATOM 2203 N N . ASP A 1 276 ? -17.547 29.781 3.789 1 93.31 276 ASP A N 1
ATOM 2204 C CA . ASP A 1 276 ? -18.188 30.531 2.713 1 93.31 276 ASP A CA 1
ATOM 2205 C C . ASP A 1 276 ? -19.594 30.984 3.104 1 93.31 276 ASP A C 1
ATOM 2207 O O . ASP A 1 276 ? -20.219 30.359 3.961 1 93.31 276 ASP A O 1
ATOM 2211 N N . SER A 1 277 ? -19.969 32 2.385 1 92.5 277 SER A N 1
ATOM 2212 C CA . SER A 1 277 ? -21.297 32.562 2.652 1 92.5 277 SER A CA 1
ATOM 2213 C C . SER A 1 277 ? -22.391 31.531 2.412 1 92.5 277 SER A C 1
ATOM 2215 O O . SER A 1 277 ? -22.359 30.828 1.398 1 92.5 277 SER A O 1
ATOM 2217 N N . GLY A 1 278 ? -23.234 31.422 3.318 1 93.75 278 GLY A N 1
ATOM 2218 C CA . GLY A 1 278 ? -24.359 30.516 3.191 1 93.75 278 GLY A CA 1
ATOM 2219 C C . GLY A 1 278 ? -24.062 29.125 3.732 1 93.75 278 GLY A C 1
ATOM 2220 O O . GLY A 1 278 ? -24.953 28.281 3.793 1 93.75 278 GLY A O 1
ATOM 2221 N N . LYS A 1 279 ? -22.875 28.875 4.188 1 95.38 279 LYS A N 1
ATOM 2222 C CA . LYS A 1 279 ? -22.5 27.547 4.645 1 95.38 279 LYS A CA 1
ATOM 2223 C C . LYS A 1 279 ? -22.125 27.547 6.121 1 95.38 279 LYS A C 1
ATOM 2225 O O . LYS A 1 279 ? -21.594 26.562 6.641 1 95.38 279 LYS A O 1
ATOM 2230 N N . GLU A 1 280 ? -22.344 28.656 6.789 1 95.25 280 GLU A N 1
ATOM 2231 C CA . GLU A 1 280 ? -21.875 28.891 8.156 1 95.25 280 GLU A CA 1
ATOM 2232 C C . GLU A 1 280 ? -22.469 27.859 9.117 1 95.25 280 GLU A C 1
ATOM 2234 O O . GLU A 1 280 ? -21.734 27.234 9.891 1 95.25 280 GLU A O 1
ATOM 2239 N N . ARG A 1 281 ? -23.734 27.641 8.992 1 95.31 281 ARG A N 1
ATOM 2240 C CA . ARG A 1 281 ? -24.422 26.766 9.93 1 95.31 281 ARG A CA 1
ATOM 2241 C C . ARG A 1 281 ? -24 25.312 9.734 1 95.31 281 ARG A C 1
ATOM 2243 O O . ARG A 1 281 ? -23.797 24.578 10.711 1 95.31 281 ARG A O 1
ATOM 2250 N N . GLY A 1 282 ? -23.922 24.953 8.492 1 96.38 282 GLY A N 1
ATOM 2251 C CA . GLY A 1 282 ? -23.469 23.609 8.203 1 96.38 282 GLY A CA 1
ATOM 2252 C C . GLY A 1 282 ? -22.078 23.328 8.742 1 96.38 282 GLY A C 1
ATOM 2253 O O . GLY A 1 282 ? -21.828 22.266 9.328 1 96.38 282 GLY A O 1
ATOM 2254 N N . ILE A 1 283 ? -21.203 24.219 8.562 1 97.12 283 ILE A N 1
ATOM 2255 C CA . ILE A 1 283 ? -19.844 24.094 9.055 1 97.12 283 ILE A CA 1
ATOM 2256 C C . ILE A 1 283 ? -19.844 24.047 10.578 1 97.12 283 ILE A C 1
ATOM 2258 O O . ILE A 1 283 ? -19.156 23.219 11.18 1 97.12 283 ILE A O 1
ATOM 2262 N N . GLY A 1 284 ? -20.609 24.922 11.141 1 97.38 284 GLY A N 1
ATOM 2263 C CA . GLY A 1 284 ? -20.734 24.938 12.586 1 97.38 284 GLY A CA 1
ATOM 2264 C C . GLY A 1 284 ? -21.188 23.594 13.156 1 97.38 284 GLY A C 1
ATOM 2265 O O . GLY A 1 284 ? -20.656 23.125 14.148 1 97.38 284 GLY A O 1
ATOM 2266 N N . ASN A 1 285 ? -22.156 23.031 12.508 1 97.44 285 ASN A N 1
ATOM 2267 C CA . ASN A 1 285 ? -22.656 21.719 12.938 1 97.44 285 ASN A CA 1
ATOM 2268 C C . ASN A 1 285 ? -21.562 20.656 12.852 1 97.44 285 ASN A C 1
ATOM 2270 O O . ASN A 1 285 ? -21.438 19.812 13.742 1 97.44 285 ASN A O 1
ATOM 2274 N N . SER A 1 286 ? -20.828 20.703 11.82 1 97.88 286 SER A N 1
ATOM 2275 C CA . SER A 1 286 ? -19.734 19.75 11.641 1 97.88 286 SER A CA 1
ATOM 2276 C C . SER A 1 286 ? -18.672 19.922 12.734 1 97.88 286 SER A C 1
ATOM 2278 O O . SER A 1 286 ? -18.219 18.922 13.312 1 97.88 286 SER A O 1
ATOM 2280 N N . LEU A 1 287 ? -18.344 21.094 12.984 1 98.19 287 LEU A N 1
ATOM 2281 C CA . LEU A 1 287 ? -17.328 21.375 14.008 1 98.19 287 LEU A CA 1
ATOM 2282 C C . LEU A 1 287 ? -17.812 20.938 15.383 1 98.19 287 LEU A C 1
ATOM 2284 O O . LEU A 1 287 ? -17.047 20.391 16.172 1 98.19 287 LEU A O 1
ATOM 2288 N N . SER A 1 288 ? -19.094 21.109 15.625 1 98 288 SER A N 1
ATOM 2289 C CA . SER A 1 288 ? -19.688 20.734 16.906 1 98 288 SER A CA 1
ATOM 2290 C C . SER A 1 288 ? -19.641 19.234 17.125 1 98 288 SER A C 1
ATOM 2292 O O . SER A 1 288 ? -19.656 18.766 18.266 1 98 288 SER A O 1
ATOM 2294 N N . SER A 1 289 ? -19.547 18.531 16.078 1 97.88 289 SER A N 1
ATOM 2295 C CA . SER A 1 289 ? -19.516 17.062 16.156 1 97.88 289 SER A CA 1
ATOM 2296 C C . SER A 1 289 ? -18.109 16.547 16.406 1 97.88 289 SER A C 1
ATOM 2298 O O . SER A 1 289 ? -17.922 15.367 16.719 1 97.88 289 SER A O 1
ATOM 2300 N N . LEU A 1 290 ? -17.125 17.375 16.266 1 98.12 290 LEU A N 1
ATOM 2301 C CA . LEU A 1 290 ? -15.734 16.984 16.516 1 98.12 290 LEU A CA 1
ATOM 2302 C C . LEU A 1 290 ? -15.367 17.203 17.984 1 98.12 290 LEU A C 1
ATOM 2304 O O . LEU A 1 290 ? -14.852 18.266 18.344 1 98.12 290 LEU A O 1
ATOM 2308 N N . VAL A 1 291 ? -15.453 16.219 18.766 1 97.38 291 VAL A N 1
ATOM 2309 C CA . VAL A 1 291 ? -15.406 16.344 20.219 1 97.38 291 VAL A CA 1
ATOM 2310 C C . VAL A 1 291 ? -13.961 16.531 20.672 1 97.38 291 VAL A C 1
ATOM 2312 O O . VAL A 1 291 ? -13.703 17.031 21.766 1 97.38 291 VAL A O 1
ATOM 2315 N N . ASN A 1 292 ? -12.984 16.234 19.812 1 97.56 292 ASN A N 1
ATOM 2316 C CA . ASN A 1 292 ? -11.586 16.312 20.203 1 97.56 292 ASN A CA 1
ATOM 2317 C C . ASN A 1 292 ? -10.922 17.578 19.672 1 97.56 292 ASN A C 1
ATOM 2319 O O . ASN A 1 292 ? -9.727 17.781 19.859 1 97.56 292 ASN A O 1
ATOM 2323 N N . LEU A 1 293 ? -11.703 18.406 18.984 1 98.06 293 LEU A N 1
ATOM 2324 C CA . LEU A 1 293 ? -11.164 19.609 18.344 1 98.06 293 LEU A CA 1
ATOM 2325 C C . LEU A 1 293 ? -10.57 20.562 19.375 1 98.06 293 LEU A C 1
ATOM 2327 O O . LEU A 1 293 ? -11.234 20.891 20.359 1 98.06 293 LEU A O 1
ATOM 2331 N N . ARG A 1 294 ? -9.328 20.969 19.203 1 97.62 294 ARG A N 1
ATOM 2332 C CA . ARG A 1 294 ? -8.641 21.859 20.141 1 97.62 294 ARG A CA 1
ATOM 2333 C C . ARG A 1 294 ? -8.109 23.094 19.422 1 97.62 294 ARG A C 1
ATOM 2335 O O . ARG A 1 294 ? -8.055 24.172 20.016 1 97.62 294 ARG A O 1
ATOM 2342 N N . ILE A 1 295 ? -7.723 22.875 18.219 1 97.38 295 ILE A N 1
ATOM 2343 C CA . ILE A 1 295 ? -7.133 23.953 17.422 1 97.38 295 ILE A CA 1
ATOM 2344 C C . ILE A 1 295 ? -7.98 24.203 16.188 1 97.38 295 ILE A C 1
ATOM 2346 O O . ILE A 1 295 ? -8.18 23.297 15.367 1 97.38 295 ILE A O 1
ATOM 2350 N N . LEU A 1 296 ? -8.414 25.406 16.062 1 97.88 296 LEU A N 1
ATOM 2351 C CA . LEU A 1 296 ? -9.25 25.766 14.922 1 97.88 296 LEU A CA 1
ATOM 2352 C C . LEU A 1 296 ? -8.688 26.984 14.195 1 97.88 296 LEU A C 1
ATOM 2354 O O . LEU A 1 296 ? -8.422 28.016 14.82 1 97.88 296 LEU A O 1
ATOM 2358 N N . ILE A 1 297 ? -8.422 26.828 12.992 1 97.06 297 ILE A N 1
ATOM 2359 C CA . ILE A 1 297 ? -8.062 27.922 12.094 1 97.06 297 ILE A CA 1
ATOM 2360 C C . ILE A 1 297 ? -9.203 28.172 11.102 1 97.06 297 ILE A C 1
ATOM 2362 O O . ILE A 1 297 ? -9.516 27.312 10.281 1 97.06 297 ILE A O 1
ATOM 2366 N N . MET A 1 298 ? -9.773 29.328 11.195 1 97.12 298 MET A N 1
ATOM 2367 C CA . MET A 1 298 ? -10.977 29.609 10.414 1 97.12 298 MET A CA 1
ATOM 2368 C C . MET A 1 298 ? -10.828 30.891 9.609 1 97.12 298 MET A C 1
ATOM 2370 O O . MET A 1 298 ? -10.547 31.953 10.172 1 97.12 298 MET A O 1
ATOM 2374 N N . THR A 1 299 ? -10.961 30.781 8.336 1 96.44 299 THR A N 1
ATOM 2375 C CA . THR A 1 299 ? -11.023 31.938 7.449 1 96.44 299 THR A CA 1
ATOM 2376 C C . THR A 1 299 ? -12.461 32.188 7.004 1 96.44 299 THR A C 1
ATOM 2378 O O . THR A 1 299 ? -13.094 31.344 6.391 1 96.44 299 THR A O 1
ATOM 2381 N N . MET A 1 300 ? -12.93 33.375 7.273 1 94.94 300 MET A N 1
ATOM 2382 C CA . MET A 1 300 ? -14.32 33.719 6.965 1 94.94 300 MET A CA 1
ATOM 2383 C C . MET A 1 300 ? -14.398 34.656 5.781 1 94.94 300 MET A C 1
ATOM 2385 O O . MET A 1 300 ? -13.641 35.625 5.703 1 94.94 300 MET A O 1
ATOM 2389 N N . GLU A 1 301 ? -15.266 34.375 4.949 1 92.19 301 GLU A N 1
ATOM 2390 C CA . GLU A 1 301 ? -15.555 35.25 3.84 1 92.19 301 GLU A CA 1
ATOM 2391 C C . GLU A 1 301 ? -16.219 36.562 4.328 1 92.19 301 GLU A C 1
ATOM 2393 O O . GLU A 1 301 ? -16.703 36.594 5.457 1 92.19 301 GLU A O 1
ATOM 2398 N N . SER A 1 302 ? -16.234 37.469 3.41 1 89.5 302 SER A N 1
ATOM 2399 C CA . SER A 1 302 ? -16.828 38.75 3.758 1 89.5 302 SER A CA 1
ATOM 2400 C C . SER A 1 302 ? -18.312 38.625 4.086 1 89.5 302 SER A C 1
ATOM 2402 O O . SER A 1 302 ? -19.031 37.875 3.414 1 89.5 302 SER A O 1
ATOM 2404 N N . GLY A 1 303 ? -18.719 39.25 5.105 1 86.56 303 GLY A N 1
ATOM 2405 C CA . GLY A 1 303 ? -20.141 39.312 5.434 1 86.56 303 GLY A CA 1
ATOM 2406 C C . GLY A 1 303 ? -20.578 38.25 6.41 1 86.56 303 GLY A C 1
ATOM 2407 O O . GLY A 1 303 ? -21.703 38.25 6.898 1 86.56 303 GLY A O 1
ATOM 2408 N N . ILE A 1 304 ? -19.734 37.344 6.703 1 89.81 304 ILE A N 1
ATOM 2409 C CA . ILE A 1 304 ? -20.094 36.25 7.605 1 89.81 304 ILE A CA 1
ATOM 2410 C C . ILE A 1 304 ? -20.031 36.75 9.047 1 89.81 304 ILE A C 1
ATOM 2412 O O . ILE A 1 304 ? -19.078 37.406 9.453 1 89.81 304 ILE A O 1
ATOM 2416 N N . LYS A 1 305 ? -21.125 36.406 9.719 1 88.06 305 LYS A N 1
ATOM 2417 C CA . LYS A 1 305 ? -21.172 36.719 11.148 1 88.06 305 LYS A CA 1
ATOM 2418 C C . LYS A 1 305 ? -20.734 35.531 11.977 1 88.06 305 LYS A C 1
ATOM 2420 O O . LYS A 1 305 ? -21.141 34.375 11.711 1 88.06 305 LYS A O 1
ATOM 2425 N N . LEU A 1 306 ? -19.969 35.75 12.969 1 91.25 306 LEU A N 1
ATOM 2426 C CA . LEU A 1 306 ? -19.422 34.688 13.82 1 91.25 306 LEU A CA 1
ATOM 2427 C C . LEU A 1 306 ? -20.531 33.875 14.484 1 91.25 306 LEU A C 1
ATOM 2429 O O . LEU A 1 306 ? -20.406 32.656 14.648 1 91.25 306 LEU A O 1
ATOM 2433 N N . ARG A 1 307 ? -21.609 34.531 14.883 1 91.69 307 ARG A N 1
ATOM 2434 C CA . ARG A 1 307 ? -22.719 33.875 15.562 1 91.69 307 ARG A CA 1
ATOM 2435 C C . ARG A 1 307 ? -23.312 32.781 14.68 1 91.69 307 ARG A C 1
ATOM 2437 O O . ARG A 1 307 ? -23.781 31.75 15.188 1 91.69 307 ARG A O 1
ATOM 2444 N N . ASP A 1 308 ? -23.297 32.969 13.438 1 93.56 308 ASP A N 1
ATOM 2445 C CA . ASP A 1 308 ? -23.906 32.031 12.5 1 93.56 308 ASP A CA 1
ATOM 2446 C C . ASP A 1 308 ? -23.047 30.797 12.328 1 93.56 308 ASP A C 1
ATOM 2448 O O . ASP A 1 308 ? -23.516 29.781 11.789 1 93.56 308 ASP A O 1
ATOM 2452 N N . THR A 1 309 ? -21.812 30.797 12.812 1 94.62 309 THR A N 1
ATOM 2453 C CA . THR A 1 309 ? -20.953 29.641 12.75 1 94.62 309 THR A CA 1
ATOM 2454 C C . THR A 1 309 ? -21.219 28.703 13.93 1 94.62 309 THR A C 1
ATOM 2456 O O . THR A 1 309 ? -20.562 27.656 14.062 1 94.62 309 THR A O 1
ATOM 2459 N N . LEU A 1 310 ? -22.125 29.078 14.805 1 95.62 310 LEU A N 1
ATOM 2460 C CA . LEU A 1 310 ? -22.516 28.25 15.953 1 95.62 310 LEU A CA 1
ATOM 2461 C C . LEU A 1 310 ? -21.328 27.984 16.859 1 95.62 310 LEU A C 1
ATOM 2463 O O . LEU A 1 310 ? -21.125 26.859 17.297 1 95.62 310 LEU A O 1
ATOM 2467 N N . VAL A 1 311 ? -20.484 28.984 17.094 1 97 311 VAL A N 1
ATOM 2468 C CA . VAL A 1 311 ? -19.266 28.875 17.875 1 97 311 VAL A CA 1
ATOM 2469 C C . VAL A 1 311 ? -19.594 28.375 19.281 1 97 311 VAL A C 1
ATOM 2471 O O . VAL A 1 311 ? -18.766 27.719 19.922 1 97 311 VAL A O 1
ATOM 2474 N N . THR A 1 312 ? -20.766 28.547 19.781 1 96.31 312 THR A N 1
ATOM 2475 C CA . THR A 1 312 ? -21.188 28.109 21.109 1 96.31 312 THR A CA 1
ATOM 2476 C C . THR A 1 312 ? -21.172 26.578 21.203 1 96.31 312 THR A C 1
ATOM 2478 O O . THR A 1 312 ? -21.078 26.016 22.297 1 96.31 312 THR A O 1
ATOM 2481 N N . GLY A 1 313 ? -21.266 25.953 20.109 1 96.94 313 GLY A N 1
ATOM 2482 C CA . GLY A 1 313 ? -21.344 24.5 20.094 1 96.94 313 GLY A CA 1
ATOM 2483 C C . GLY A 1 313 ? -19.984 23.828 20.156 1 96.94 313 GLY A C 1
ATOM 2484 O O . GLY A 1 313 ? -19.875 22.656 20.516 1 96.94 313 GLY A O 1
ATOM 2485 N N . TYR A 1 314 ? -18.922 24.547 19.797 1 97.62 314 TYR A N 1
ATOM 2486 C CA . TYR A 1 314 ? -17.609 23.891 19.734 1 97.62 314 TYR A CA 1
ATOM 2487 C C . TYR A 1 314 ? -16.547 24.766 20.406 1 97.62 314 TYR A C 1
ATOM 2489 O O . TYR A 1 314 ? -15.422 24.297 20.625 1 97.62 314 TYR A O 1
ATOM 2497 N N . GLY A 1 315 ? -16.781 25.953 20.797 1 97.94 315 GLY A N 1
ATOM 2498 C CA . GLY A 1 315 ? -15.805 26.891 21.359 1 97.94 315 GLY A CA 1
ATOM 2499 C C . GLY A 1 315 ? -15.242 26.438 22.688 1 97.94 315 GLY A C 1
ATOM 2500 O O . GLY A 1 315 ? -14.078 26.703 23 1 97.94 315 GLY A O 1
ATOM 2501 N N . HIS A 1 316 ? -16.016 25.734 23.484 1 97.44 316 HIS A N 1
ATOM 2502 C CA . HIS A 1 316 ? -15.641 25.375 24.859 1 97.44 316 HIS A CA 1
ATOM 2503 C C . HIS A 1 316 ? -14.445 24.438 24.859 1 97.44 316 HIS A C 1
ATOM 2505 O O . HIS A 1 316 ? -13.719 24.359 25.859 1 97.44 316 HIS A O 1
ATOM 2511 N N . GLN A 1 317 ? -14.227 23.797 23.734 1 97.5 317 GLN A N 1
ATOM 2512 C CA . GLN A 1 317 ? -13.164 22.781 23.703 1 97.5 317 GLN A CA 1
ATOM 2513 C C . GLN A 1 317 ? -11.883 23.359 23.094 1 97.5 317 GLN A C 1
ATOM 2515 O O . GLN A 1 317 ? -10.844 22.703 23.094 1 97.5 317 GLN A O 1
ATOM 2520 N N . LEU A 1 318 ? -11.898 24.547 22.609 1 97.94 318 LEU A N 1
ATOM 2521 C CA . LEU A 1 318 ? -10.773 25.109 21.859 1 97.94 318 LEU A CA 1
ATOM 2522 C C . LEU A 1 318 ? -9.727 25.688 22.797 1 97.94 318 LEU A C 1
ATOM 2524 O O . LEU A 1 318 ? -10.062 26.375 23.766 1 97.94 318 LEU A O 1
ATOM 2528 N N . SER A 1 319 ? -8.508 25.375 22.547 1 97.31 319 SER A N 1
ATOM 2529 C CA . SER A 1 319 ? -7.383 26 23.25 1 97.31 319 SER A CA 1
ATOM 2530 C C . SER A 1 319 ? -6.668 27 22.344 1 97.31 319 SER A C 1
ATOM 2532 O O . SER A 1 319 ? -5.918 27.844 22.812 1 97.31 319 SER A O 1
ATOM 2534 N N . PHE A 1 320 ? -6.922 26.844 21.109 1 96.94 320 PHE A N 1
ATOM 2535 C CA . PHE A 1 320 ? -6.293 27.703 20.109 1 96.94 320 PHE A CA 1
ATOM 2536 C C . PHE A 1 320 ? -7.293 28.094 19.031 1 96.94 320 PHE A C 1
ATOM 2538 O O . PHE A 1 320 ? -7.93 27.219 18.422 1 96.94 320 PHE A O 1
ATOM 2545 N N . LEU A 1 321 ? -7.414 29.375 18.75 1 97.5 321 LEU A N 1
ATOM 2546 C CA . LEU A 1 321 ? -8.336 29.859 17.719 1 97.5 321 LEU A CA 1
ATOM 2547 C C . LEU A 1 321 ? -7.668 30.906 16.844 1 97.5 321 LEU A C 1
ATOM 2549 O O . LEU A 1 321 ? -7.125 31.891 17.359 1 97.5 321 LEU A O 1
ATOM 2553 N N . TYR A 1 322 ? -7.602 30.688 15.625 1 97.06 322 TYR A N 1
ATOM 2554 C CA . TYR A 1 322 ? -7.109 31.609 14.609 1 97.06 322 TYR A CA 1
ATOM 2555 C C . TYR A 1 322 ? -8.227 32 13.656 1 97.06 322 TYR A C 1
ATOM 2557 O O . TYR A 1 322 ? -8.742 31.172 12.906 1 97.06 322 TYR A O 1
ATOM 2565 N N . ILE A 1 323 ? -8.57 33.25 13.656 1 96.88 323 ILE A N 1
ATOM 2566 C CA . ILE A 1 323 ? -9.664 33.719 12.82 1 96.88 323 ILE A CA 1
ATOM 2567 C C . ILE A 1 323 ? -9.148 34.75 11.828 1 96.88 323 ILE A C 1
ATOM 2569 O O . ILE A 1 323 ? -8.453 35.719 12.219 1 96.88 323 ILE A O 1
ATOM 2573 N N . THR A 1 324 ? -9.398 34.562 10.656 1 96.31 324 THR A N 1
ATOM 2574 C CA . THR A 1 324 ? -9.203 35.562 9.609 1 96.31 324 THR A CA 1
ATOM 2575 C C . THR A 1 324 ? -10.539 36.094 9.102 1 96.31 324 THR A C 1
ATOM 2577 O O . THR A 1 324 ? -11.383 35.312 8.641 1 96.31 324 THR A O 1
ATOM 2580 N N . THR A 1 325 ? -10.75 37.344 9.18 1 94.38 325 THR A N 1
ATOM 2581 C CA . THR A 1 325 ? -12.039 37.906 8.789 1 94.38 325 THR A CA 1
ATOM 2582 C C . THR A 1 325 ? -11.898 39.344 8.336 1 94.38 325 THR A C 1
ATOM 2584 O O . THR A 1 325 ? -10.797 39.906 8.375 1 94.38 325 THR A O 1
ATOM 2587 N N . TYR A 1 326 ? -12.945 39.969 7.824 1 91.12 326 TYR A N 1
ATOM 2588 C CA . TYR A 1 326 ? -12.969 41.344 7.348 1 91.12 326 TYR A CA 1
ATOM 2589 C C . TYR A 1 326 ? -13.414 42.312 8.453 1 91.12 326 TYR A C 1
ATOM 2591 O O . TYR A 1 326 ? -12.805 43.344 8.656 1 91.12 326 TYR A O 1
ATOM 2599 N N . ILE A 1 327 ? -14.445 41.875 9.07 1 87.75 327 ILE A N 1
ATOM 2600 C CA . ILE A 1 327 ? -15.039 42.75 10.055 1 87.75 327 ILE A CA 1
ATOM 2601 C C . ILE A 1 327 ? -15.305 42 11.352 1 87.75 327 ILE A C 1
ATOM 2603 O O . ILE A 1 327 ? -15.734 40.844 11.328 1 87.75 327 ILE A O 1
ATOM 2607 N N . LEU A 1 328 ? -14.969 42.594 12.445 1 89.25 328 LEU A N 1
ATOM 2608 C CA . LEU A 1 328 ? -15.281 42.125 13.789 1 89.25 328 LEU A CA 1
ATOM 2609 C C . LEU A 1 328 ? -15.93 43.25 14.617 1 89.25 328 LEU A C 1
ATOM 2611 O O . LEU A 1 328 ? -15.508 44.406 14.555 1 89.25 328 LEU A O 1
ATOM 2615 N N . ASP A 1 329 ? -16.969 42.906 15.273 1 88.12 329 ASP A N 1
ATOM 2616 C CA . ASP A 1 329 ? -17.562 43.875 16.172 1 88.12 329 ASP A CA 1
ATOM 2617 C C . ASP A 1 329 ? -17.469 43.438 17.625 1 88.12 329 ASP A C 1
ATOM 2619 O O . ASP A 1 329 ? -16.984 42.312 17.906 1 88.12 329 ASP A O 1
ATOM 2623 N N . SER A 1 330 ? -17.844 44.25 18.516 1 88.94 330 SER A N 1
ATOM 2624 C CA . SER A 1 330 ? -17.75 44 19.953 1 88.94 330 SER A CA 1
ATOM 2625 C C . SER A 1 330 ? -18.594 42.781 20.344 1 88.94 330 SER A C 1
ATOM 2627 O O . SER A 1 330 ? -18.203 42 21.203 1 88.94 330 SER A O 1
ATOM 2629 N N . GLU A 1 331 ? -19.703 42.625 19.703 1 88.12 331 GLU A N 1
ATOM 2630 C CA . GLU A 1 331 ? -20.562 41.469 19.984 1 88.12 331 GLU A CA 1
ATOM 2631 C C . GLU A 1 331 ? -19.859 40.156 19.641 1 88.12 331 GLU A C 1
ATOM 2633 O O . GLU A 1 331 ? -20.016 39.188 20.359 1 88.12 331 GLU A O 1
ATOM 2638 N N . ASN A 1 332 ? -19.141 40.188 18.562 1 91.94 332 ASN A N 1
ATOM 2639 C CA . ASN A 1 332 ? -18.375 39 18.156 1 91.94 332 ASN A CA 1
ATOM 2640 C C . ASN A 1 332 ? -17.328 38.656 19.203 1 91.94 332 ASN A C 1
ATOM 2642 O O . ASN A 1 332 ? -17.188 37.469 19.562 1 91.94 332 ASN A O 1
ATOM 2646 N N . ILE A 1 333 ? -16.656 39.625 19.656 1 93.12 333 ILE A N 1
ATOM 2647 C CA . ILE A 1 333 ? -15.586 39.406 20.625 1 93.12 333 ILE A CA 1
ATOM 2648 C C . ILE A 1 333 ? -16.156 38.875 21.938 1 93.12 333 ILE A C 1
ATOM 2650 O O . ILE A 1 333 ? -15.617 37.938 22.516 1 93.12 333 ILE A O 1
ATOM 2654 N N . ILE A 1 334 ? -17.25 39.469 22.344 1 92.19 334 ILE A N 1
ATOM 2655 C CA . ILE A 1 334 ? -17.906 39.031 23.562 1 92.19 334 ILE A CA 1
ATOM 2656 C C . ILE A 1 334 ? -18.391 37.594 23.391 1 92.19 334 ILE A C 1
ATOM 2658 O O . ILE A 1 334 ? -18.203 36.75 24.281 1 92.19 334 ILE A O 1
ATOM 2662 N N . LEU A 1 335 ? -19 37.375 22.297 1 93.56 335 LEU A N 1
ATOM 2663 C CA . LEU A 1 335 ? -19.469 36.031 22 1 93.56 335 LEU A CA 1
ATOM 2664 C C . LEU A 1 335 ? -18.328 35.031 22.047 1 93.56 335 LEU A C 1
ATOM 2666 O O . LEU A 1 335 ? -18.453 33.969 22.641 1 93.56 335 LEU A O 1
ATOM 2670 N N . LEU A 1 336 ? -17.203 35.312 21.422 1 95.75 336 LEU A N 1
ATOM 2671 C CA . LEU A 1 336 ? -16.031 34.438 21.406 1 95.75 336 LEU A CA 1
ATOM 2672 C C . LEU A 1 336 ? -15.523 34.219 22.828 1 95.75 336 LEU A C 1
ATOM 2674 O O . LEU A 1 336 ? -15.203 33.094 23.188 1 95.75 336 LEU A O 1
ATOM 2678 N N . SER A 1 337 ? -15.461 35.281 23.516 1 95.38 337 SER A N 1
ATOM 2679 C CA . SER A 1 337 ? -14.969 35.188 24.891 1 95.38 337 SER A CA 1
ATOM 2680 C C . SER A 1 337 ? -15.82 34.25 25.734 1 95.38 337 SER A C 1
ATOM 2682 O O . SER A 1 337 ? -15.289 33.438 26.5 1 95.38 337 SER A O 1
ATOM 2684 N N . HIS A 1 338 ? -17.094 34.375 25.562 1 94.69 338 HIS A N 1
ATOM 2685 C CA . HIS A 1 338 ? -18.031 33.562 26.344 1 94.69 338 HIS A CA 1
ATOM 2686 C C . HIS A 1 338 ? -18.031 32.125 25.859 1 94.69 338 HIS A C 1
ATOM 2688 O O . HIS A 1 338 ? -18.172 31.188 26.672 1 94.69 338 HIS A O 1
ATOM 2694 N N . SER A 1 339 ? -17.891 31.953 24.609 1 96.81 339 SER A N 1
ATOM 2695 C CA . SER A 1 339 ? -18.016 30.625 24.016 1 96.81 339 SER A CA 1
ATOM 2696 C C . SER A 1 339 ? -16.719 29.828 24.156 1 96.81 339 SER A C 1
ATOM 2698 O O . SER A 1 339 ? -16.734 28.594 24.062 1 96.81 339 SER A O 1
ATOM 2700 N N . CYS A 1 340 ? -15.602 30.516 24.359 1 97.38 340 CYS A N 1
ATOM 2701 C CA . CYS A 1 340 ? -14.312 29.844 24.391 1 97.38 340 CYS A CA 1
ATOM 2702 C C . CYS A 1 340 ? -13.602 30.094 25.703 1 97.38 340 CYS A C 1
ATOM 2704 O O . CYS A 1 340 ? -12.484 30.625 25.734 1 97.38 340 CYS A O 1
ATOM 2706 N N . PRO A 1 341 ? -14.102 29.594 26.75 1 95.75 341 PRO A N 1
ATOM 2707 C CA . PRO A 1 341 ? -13.547 29.891 28.062 1 95.75 341 PRO A CA 1
ATOM 2708 C C . PRO A 1 341 ? -12.172 29.266 28.281 1 95.75 341 PRO A C 1
ATOM 2710 O O . PRO A 1 341 ? -11.398 29.734 29.125 1 95.75 341 PRO A O 1
ATOM 2713 N N . GLN A 1 342 ? -11.844 28.266 27.5 1 96.31 342 GLN A N 1
ATOM 2714 C CA . GLN A 1 342 ? -10.594 27.562 27.719 1 96.31 342 GLN A CA 1
ATOM 2715 C C . GLN A 1 342 ? -9.516 28.031 26.734 1 96.31 342 GLN A C 1
ATOM 2717 O O . GLN A 1 342 ? -8.422 27.469 26.688 1 96.31 342 GLN A O 1
ATOM 2722 N N . LEU A 1 343 ? -9.82 28.984 25.984 1 97.12 343 LEU A N 1
ATOM 2723 C CA . LEU A 1 343 ? -8.914 29.453 24.938 1 97.12 343 LEU A CA 1
ATOM 2724 C C . LEU A 1 343 ? -7.621 29.984 25.547 1 97.12 343 LEU A C 1
ATOM 2726 O O . LEU A 1 343 ? -7.645 30.812 26.453 1 97.12 343 LEU A O 1
ATOM 2730 N N . LYS A 1 344 ? -6.527 29.547 25.047 1 96.94 344 LYS A N 1
ATOM 2731 C CA . LYS A 1 344 ? -5.223 29.984 25.531 1 96.94 344 LYS A CA 1
ATOM 2732 C C . LYS A 1 344 ? -4.562 30.938 24.547 1 96.94 344 LYS A C 1
ATOM 2734 O O . LYS A 1 344 ? -3.816 31.844 24.938 1 96.94 344 LYS A O 1
ATOM 2739 N N . THR A 1 345 ? -4.832 30.656 23.312 1 96.31 345 THR A N 1
ATOM 2740 C CA . THR A 1 345 ? -4.234 31.484 22.266 1 96.31 345 THR A CA 1
ATOM 2741 C C . THR A 1 345 ? -5.305 31.984 21.297 1 96.31 345 THR A C 1
ATOM 2743 O O . THR A 1 345 ? -6.07 31.203 20.75 1 96.31 345 THR A O 1
ATOM 2746 N N . LEU A 1 346 ? -5.289 33.25 21.094 1 97.06 346 LEU A N 1
ATOM 2747 C CA . LEU A 1 346 ? -6.188 33.906 20.141 1 97.06 346 LEU A CA 1
ATOM 2748 C C . LEU A 1 346 ? -5.398 34.656 19.078 1 97.06 346 LEU A C 1
ATOM 2750 O O . LEU A 1 346 ? -4.586 35.531 19.391 1 97.06 346 LEU A O 1
ATOM 2754 N N . VAL A 1 347 ? -5.609 34.25 17.906 1 96.56 347 VAL A N 1
ATOM 2755 C CA . VAL A 1 347 ? -4.988 34.938 16.766 1 96.56 347 VAL A CA 1
ATOM 2756 C C . VAL A 1 347 ? -6.066 35.594 15.906 1 96.56 347 VAL A C 1
ATOM 2758 O O . VAL A 1 347 ? -6.984 34.906 15.438 1 96.56 347 VAL A O 1
ATOM 2761 N N . LEU A 1 348 ? -5.949 36.875 15.695 1 96.62 348 LEU A N 1
ATOM 2762 C CA . LEU A 1 348 ? -6.871 37.594 14.836 1 96.62 348 LEU A CA 1
ATOM 2763 C C . LEU A 1 348 ? -6.141 38.219 13.648 1 96.62 348 LEU A C 1
ATOM 2765 O O . LEU A 1 348 ? -5.207 39 13.828 1 96.62 348 LEU A O 1
ATOM 2769 N N . LYS A 1 349 ? -6.504 37.812 12.539 1 96.75 349 LYS A N 1
ATOM 2770 C CA . LYS A 1 349 ? -6.016 38.406 11.297 1 96.75 349 LYS A CA 1
ATOM 2771 C C . LYS A 1 349 ? -7.133 39.125 10.555 1 96.75 349 LYS A C 1
ATOM 2773 O O . LYS A 1 349 ? -8.117 38.5 10.148 1 96.75 349 LYS A O 1
ATOM 2778 N N . MET A 1 350 ? -6.938 40.438 10.328 1 95.88 350 MET A N 1
ATOM 2779 C CA . MET A 1 350 ? -8.008 41.25 9.773 1 95.88 350 MET A CA 1
ATOM 2780 C C . MET A 1 350 ? -7.66 41.719 8.359 1 95.88 350 MET A C 1
ATOM 2782 O O . MET A 1 350 ? -6.59 42.281 8.133 1 95.88 350 MET A O 1
ATOM 2786 N N . TYR A 1 351 ? -8.656 41.562 7.465 1 94.56 351 TYR A N 1
ATOM 2787 C CA . TYR A 1 351 ? -8.469 42.031 6.102 1 94.56 351 TYR A CA 1
ATOM 2788 C C . TYR A 1 351 ? -8.727 43.531 6 1 94.56 351 TYR A C 1
ATOM 2790 O O . TYR A 1 351 ? -8.258 44.188 5.07 1 94.56 351 TYR A O 1
ATOM 2798 N N . SER A 1 352 ? -9.492 44.031 6.969 1 93.19 352 SER A N 1
ATOM 2799 C CA . SER A 1 352 ? -9.828 45.469 7.039 1 93.19 352 SER A CA 1
ATOM 2800 C C . SER A 1 352 ? -9.742 45.969 8.469 1 93.19 352 SER A C 1
ATOM 2802 O O . SER A 1 352 ? -9.648 45.188 9.414 1 93.19 352 SER A O 1
ATOM 2804 N N . PHE A 1 353 ? -9.828 47.25 8.641 1 92.25 353 PHE A N 1
ATOM 2805 C CA . PHE A 1 353 ? -9.703 47.875 9.953 1 92.25 353 PHE A CA 1
ATOM 2806 C C . PHE A 1 353 ? -11.062 47.938 10.641 1 92.25 353 PHE A C 1
ATOM 2808 O O . PHE A 1 353 ? -11.227 48.688 11.617 1 92.25 353 PHE A O 1
ATOM 2815 N N . GLY A 1 354 ? -12 47.25 10.125 1 84.75 354 GLY A N 1
ATOM 2816 C CA . GLY A 1 354 ? -13.367 47.375 10.594 1 84.75 354 GLY A CA 1
ATOM 2817 C C . GLY A 1 354 ? -13.562 46.844 12.008 1 84.75 354 GLY A C 1
ATOM 2818 O O . GLY A 1 354 ? -13.383 45.656 12.258 1 84.75 354 GLY A O 1
ATOM 2819 N N . PHE A 1 355 ? -13.961 47.719 12.992 1 88 355 PHE A N 1
ATOM 2820 C CA . PHE A 1 355 ? -14.336 47.406 14.367 1 88 355 PHE A CA 1
ATOM 2821 C C . PHE A 1 355 ? -15.188 48.5 14.977 1 88 355 PHE A C 1
ATOM 2823 O O . PHE A 1 355 ? -14.82 49.688 14.922 1 88 355 PHE A O 1
ATOM 2830 N N . ASP A 1 356 ? -16.516 48.25 15.312 1 74.12 356 ASP A N 1
ATOM 2831 C CA . ASP A 1 356 ? -17.469 49.281 15.781 1 74.12 356 ASP A CA 1
ATOM 2832 C C . ASP A 1 356 ? -17.109 49.75 17.188 1 74.12 356 ASP A C 1
ATOM 2834 O O . ASP A 1 356 ? -17.406 50.875 17.547 1 74.12 356 ASP A O 1
ATOM 2838 N N . GLY A 1 357 ? -15.992 49.656 17.734 1 63.62 357 GLY A N 1
ATOM 2839 C CA . GLY A 1 357 ? -15.461 50.094 19.016 1 63.62 357 GLY A CA 1
ATOM 2840 C C . GLY A 1 357 ? -16.547 50.406 20.031 1 63.62 357 GLY A C 1
ATOM 2841 O O . GLY A 1 357 ? -16.406 51.344 20.828 1 63.62 357 GLY A O 1
ATOM 2842 N N . VAL A 1 358 ? -17.828 49.844 20.078 1 57.25 358 VAL A N 1
ATOM 2843 C CA . VAL A 1 358 ? -18.797 50.312 21.047 1 57.25 358 VAL A CA 1
ATOM 2844 C C . VAL A 1 358 ? -18.328 50 22.453 1 57.25 358 VAL A C 1
ATOM 2846 O O . VAL A 1 358 ? -17.859 48.875 22.719 1 57.25 358 VAL A O 1
ATOM 2849 N N . ALA A 1 359 ? -17.906 51.062 23.188 1 51.06 359 ALA A N 1
ATOM 2850 C CA . ALA A 1 359 ? -17.469 51.062 24.594 1 51.06 359 ALA A CA 1
ATOM 2851 C C . ALA A 1 359 ? -18.344 50.156 25.438 1 51.06 359 ALA A C 1
ATOM 2853 O O . ALA A 1 359 ? -19.547 50.406 25.609 1 51.06 359 ALA A O 1
ATOM 2854 N N . ILE A 1 360 ? -18.234 48.969 25.391 1 52.41 360 ILE A N 1
ATOM 2855 C CA . ILE A 1 360 ? -19 48.156 26.344 1 52.41 360 ILE A CA 1
ATOM 2856 C C . ILE A 1 360 ? -18.484 48.406 27.766 1 52.41 360 ILE A C 1
ATOM 2858 O O . ILE A 1 360 ? -17.406 47.938 28.141 1 52.41 360 ILE A O 1
ATOM 2862 N N . SER A 1 361 ? -18.594 49.625 28.266 1 48.53 361 SER A N 1
ATOM 2863 C CA . SER A 1 361 ? -18.234 50.062 29.609 1 48.53 361 SER A CA 1
ATOM 2864 C C . SER A 1 361 ? -18.531 49 30.656 1 48.53 361 SER A C 1
ATOM 2866 O O . SER A 1 361 ? -17.891 48.969 31.703 1 48.53 361 SER A O 1
ATOM 2868 N N . ASP A 1 362 ? -19.562 48.281 30.594 1 50.94 362 ASP A N 1
ATOM 2869 C CA . ASP A 1 362 ? -20.031 47.5 31.719 1 50.94 362 ASP A CA 1
ATOM 2870 C C . ASP A 1 362 ? -19.734 46.031 31.531 1 50.94 362 ASP A C 1
ATOM 2872 O O . ASP A 1 362 ? -20.594 45.188 31.734 1 50.94 362 ASP A O 1
ATOM 2876 N N . LEU A 1 363 ? -18.484 45.75 31.047 1 59.19 363 LEU A N 1
ATOM 2877 C CA . LEU A 1 363 ? -18.234 44.312 30.969 1 59.19 363 LEU A CA 1
ATOM 2878 C C . LEU A 1 363 ? -18 43.719 32.344 1 59.19 363 LEU A C 1
ATOM 2880 O O . LEU A 1 363 ? -17.094 44.156 33.062 1 59.19 363 LEU A O 1
ATOM 2884 N N . LYS A 1 364 ? -19.094 43.312 33.031 1 58.88 364 LYS A N 1
ATOM 2885 C CA . LYS A 1 364 ? -19.047 42.688 34.375 1 58.88 364 LYS A CA 1
ATOM 2886 C C . LYS A 1 364 ? -18.016 41.562 34.406 1 58.88 364 LYS A C 1
ATOM 2888 O O . LYS A 1 364 ? -17.422 41.312 35.469 1 58.88 364 LYS A O 1
ATOM 2893 N N . LYS A 1 365 ? -17.594 40.969 33.188 1 72 365 LYS A N 1
ATOM 2894 C CA . LYS A 1 365 ? -16.672 39.844 33.219 1 72 365 LYS A CA 1
ATOM 2895 C C . LYS A 1 365 ? -15.492 40.062 32.281 1 72 365 LYS A C 1
ATOM 2897 O O . LYS A 1 365 ? -15.641 40.688 31.219 1 72 365 LYS A O 1
ATOM 2902 N N . PRO A 1 366 ? -14.359 39.656 32.781 1 81.31 366 PRO A N 1
ATOM 2903 C CA . PRO A 1 366 ? -13.164 39.781 31.922 1 81.31 366 PRO A CA 1
ATOM 2904 C C . PRO A 1 366 ? -13.281 39.031 30.609 1 81.31 366 PRO A C 1
ATOM 2906 O O . PRO A 1 366 ? -13.898 37.969 30.547 1 81.31 366 PRO A O 1
ATOM 2909 N N . LEU A 1 367 ? -12.773 39.75 29.594 1 91.62 367 LEU A N 1
ATOM 2910 C CA . LEU A 1 367 ? -12.734 39.125 28.281 1 91.62 367 LEU A CA 1
ATOM 2911 C C . LEU A 1 367 ? -11.633 38.062 28.234 1 91.62 367 LEU A C 1
ATOM 2913 O O . LEU A 1 367 ? -10.539 38.281 28.75 1 91.62 367 LEU A O 1
ATOM 2917 N N . PHE A 1 368 ? -11.945 36.906 27.75 1 95.5 368 PHE A N 1
ATOM 2918 C CA . PHE A 1 368 ? -11.008 35.812 27.5 1 95.5 368 PHE A CA 1
ATOM 2919 C C . PHE A 1 368 ? -10.156 35.531 28.75 1 95.5 368 PHE A C 1
ATOM 2921 O O . PHE A 1 368 ? -8.938 35.688 28.703 1 95.5 368 PHE A O 1
ATOM 2928 N N . PRO A 1 369 ? -10.781 35.062 29.719 1 93.44 369 PRO A N 1
ATOM 2929 C CA . PRO A 1 369 ? -10.094 34.969 31 1 93.44 369 PRO A CA 1
ATOM 2930 C C . PRO A 1 369 ? -8.906 34 30.953 1 93.44 369 PRO A C 1
ATOM 2932 O O . PRO A 1 369 ? -8 34.094 31.781 1 93.44 369 PRO A O 1
ATOM 2935 N N . SER A 1 370 ? -8.844 33.125 29.969 1 96 370 SER A N 1
ATOM 2936 C CA . SER A 1 370 ? -7.816 32.094 29.953 1 96 370 SER A CA 1
ATOM 2937 C C . SER A 1 370 ? -6.773 32.344 28.875 1 96 370 SER A C 1
ATOM 2939 O O . SER A 1 370 ? -5.816 31.594 28.734 1 96 370 SER A O 1
ATOM 2941 N N . VAL A 1 371 ? -6.938 33.375 28.109 1 97 371 VAL A N 1
ATOM 2942 C CA . VAL A 1 371 ? -6.02 33.656 27.016 1 97 371 VAL A CA 1
ATOM 2943 C C . VAL A 1 371 ? -4.684 34.156 27.562 1 97 371 VAL A C 1
ATOM 2945 O O . VAL A 1 371 ? -4.641 35.094 28.344 1 97 371 VAL A O 1
ATOM 2948 N N . GLU A 1 372 ? -3.674 33.531 27.141 1 96.81 372 GLU A N 1
ATOM 2949 C CA . GLU A 1 372 ? -2.316 33.875 27.531 1 96.81 372 GLU A CA 1
ATOM 2950 C C . GLU A 1 372 ? -1.539 34.5 26.375 1 96.81 372 GLU A C 1
ATOM 2952 O O . GLU A 1 372 ? -0.58 35.25 26.594 1 96.81 372 GLU A O 1
ATOM 2957 N N . LYS A 1 373 ? -1.974 34.156 25.234 1 96.44 373 LYS A N 1
ATOM 2958 C CA . LYS A 1 373 ? -1.287 34.656 24.047 1 96.44 373 LYS A CA 1
ATOM 2959 C C . LYS A 1 373 ? -2.268 35.312 23.078 1 96.44 373 LYS A C 1
ATOM 2961 O O . LYS A 1 373 ? -3.24 34.688 22.656 1 96.44 373 LYS A O 1
ATOM 2966 N N . LEU A 1 374 ? -1.967 36.562 22.734 1 96.69 374 LEU A N 1
ATOM 2967 C CA . LEU A 1 374 ? -2.758 37.312 21.781 1 96.69 374 LEU A CA 1
ATOM 2968 C C . LEU A 1 374 ? -1.909 37.719 20.578 1 96.69 374 LEU A C 1
ATOM 2970 O O . LEU A 1 374 ? -0.87 38.344 20.734 1 96.69 374 LEU A O 1
ATOM 2974 N N . GLU A 1 375 ? -2.332 37.312 19.469 1 96.44 375 GLU A N 1
ATOM 2975 C CA . GLU A 1 375 ? -1.626 37.656 18.25 1 96.44 375 GLU A CA 1
ATOM 2976 C C . GLU A 1 375 ? -2.547 38.406 17.266 1 96.44 375 GLU A C 1
ATOM 2978 O O . GLU A 1 375 ? -3.629 37.906 16.953 1 96.44 375 GLU A O 1
ATOM 2983 N N . LEU A 1 376 ? -2.062 39.531 16.906 1 96.5 376 LEU A N 1
ATOM 2984 C CA . LEU A 1 376 ? -2.801 40.344 15.945 1 96.5 376 LEU A CA 1
ATOM 2985 C C . LEU A 1 376 ? -2.025 40.5 14.641 1 96.5 376 LEU A C 1
ATOM 2987 O O . LEU A 1 376 ? -0.818 40.75 14.656 1 96.5 376 LEU A O 1
ATOM 2991 N N . ARG A 1 377 ? -2.758 40.312 13.57 1 95.69 377 ARG A N 1
ATOM 2992 C CA . ARG A 1 377 ? -2.084 40.312 12.281 1 95.69 377 ARG A CA 1
ATOM 2993 C C . ARG A 1 377 ? -2.82 41.188 11.281 1 95.69 377 ARG A C 1
ATOM 2995 O O . ARG A 1 377 ? -4.051 41.281 11.289 1 95.69 377 ARG A O 1
ATOM 3002 N N . GLN A 1 378 ? -2.039 41.875 10.484 1 96.19 378 GLN A N 1
ATOM 3003 C CA . GLN A 1 378 ? -2.473 42.688 9.352 1 96.19 378 GLN A CA 1
ATOM 3004 C C . GLN A 1 378 ? -3.162 43.969 9.812 1 96.19 378 GLN A C 1
ATOM 3006 O O . GLN A 1 378 ? -2.572 44.781 10.539 1 96.19 378 GLN A O 1
ATOM 3011 N N . ASN A 1 379 ? -4.5 44.219 9.43 1 96 379 ASN A N 1
ATOM 3012 C CA . ASN A 1 379 ? -5.141 45.5 9.625 1 96 379 ASN A CA 1
ATOM 3013 C C . ASN A 1 379 ? -5.918 45.562 10.938 1 96 379 ASN A C 1
ATOM 3015 O O . ASN A 1 379 ? -7.117 45.281 10.969 1 96 379 ASN A O 1
ATOM 3019 N N . ILE A 1 380 ? -5.305 46.031 11.922 1 95.94 380 ILE A N 1
ATOM 3020 C CA . ILE A 1 380 ? -5.922 46.094 13.242 1 95.94 380 ILE A CA 1
ATOM 3021 C C . ILE A 1 380 ? -6.262 47.562 13.57 1 95.94 380 ILE A C 1
ATOM 3023 O O . ILE A 1 380 ? -5.371 48.406 13.625 1 95.94 380 ILE A O 1
ATOM 3027 N N . SER A 1 381 ? -7.52 47.844 13.781 1 93.94 381 SER A N 1
ATOM 3028 C CA . SER A 1 381 ? -7.898 49.219 14.172 1 93.94 381 SER A CA 1
ATOM 3029 C C . SER A 1 381 ? -7.355 49.562 15.555 1 93.94 381 SER A C 1
ATOM 3031 O O . SER A 1 381 ? -7.195 48.656 16.406 1 93.94 381 SER A O 1
ATOM 3033 N N . VAL A 1 382 ? -7.148 50.844 15.719 1 93.81 382 VAL A N 1
ATOM 3034 C CA . VAL A 1 382 ? -6.664 51.312 17 1 93.81 382 VAL A CA 1
ATOM 3035 C C . VAL A 1 382 ? -7.656 50.969 18.109 1 93.81 382 VAL A C 1
ATOM 3037 O O . VAL A 1 382 ? -7.258 50.562 19.203 1 93.81 382 VAL A O 1
ATOM 3040 N N . ARG A 1 383 ? -8.922 51.062 17.812 1 92.62 383 ARG A N 1
ATOM 3041 C CA . ARG A 1 383 ? -9.977 50.75 18.766 1 92.62 383 ARG A CA 1
ATOM 3042 C C . ARG A 1 383 ? -9.938 49.281 19.188 1 92.62 383 ARG A C 1
ATOM 3044 O O . ARG A 1 383 ? -10.055 48.969 20.375 1 92.62 383 ARG A O 1
ATOM 3051 N N . LEU A 1 384 ? -9.789 48.469 18.219 1 93.69 384 LEU A N 1
ATOM 3052 C CA . LEU A 1 384 ? -9.727 47.031 18.5 1 93.69 384 LEU A CA 1
ATOM 3053 C C . LEU A 1 384 ? -8.5 46.688 19.344 1 93.69 384 LEU A C 1
ATOM 3055 O O . LEU A 1 384 ? -8.594 45.906 20.312 1 93.69 384 LEU A O 1
ATOM 3059 N N . PHE A 1 385 ? -7.398 47.25 18.969 1 95.5 385 PHE A N 1
ATOM 3060 C CA . PHE A 1 385 ? -6.156 47.031 19.703 1 95.5 385 PHE A CA 1
ATOM 3061 C C . PHE A 1 385 ? -6.328 47.438 21.156 1 95.5 385 PHE A C 1
ATOM 3063 O O . PHE A 1 385 ? -6 46.656 22.062 1 95.5 385 PHE A O 1
ATOM 3070 N N . LYS A 1 386 ? -6.848 48.625 21.375 1 93.94 386 LYS A N 1
ATOM 3071 C CA . LYS A 1 386 ? -7.059 49.125 22.734 1 93.94 386 LYS A CA 1
ATOM 3072 C C . LYS A 1 386 ? -8.016 48.219 23.516 1 93.94 386 LYS A C 1
ATOM 3074 O O . LYS A 1 386 ? -7.754 47.875 24.656 1 93.94 386 LYS A O 1
ATOM 3079 N N . TYR A 1 387 ? -9.031 47.938 22.844 1 92.12 387 TYR A N 1
ATOM 3080 C CA . TYR A 1 387 ? -10.102 47.156 23.469 1 92.12 387 TYR A CA 1
ATOM 3081 C C . TYR A 1 387 ? -9.578 45.812 23.953 1 92.12 387 TYR A C 1
ATOM 3083 O O . TYR A 1 387 ? -9.766 45.438 25.109 1 92.12 387 TYR A O 1
ATOM 3091 N N . LEU A 1 388 ? -8.906 45 23.141 1 94.69 388 LEU A N 1
ATOM 3092 C CA . LEU A 1 388 ? -8.422 43.656 23.469 1 94.69 388 LEU A CA 1
ATOM 3093 C C . LEU A 1 388 ? -7.332 43.719 24.531 1 94.69 388 LEU A C 1
ATOM 3095 O O . LEU A 1 388 ? -7.367 42.969 25.516 1 94.69 388 LEU A O 1
ATOM 3099 N N . ASN A 1 389 ? -6.449 44.625 24.344 1 94.81 389 ASN A N 1
ATOM 3100 C CA . ASN A 1 389 ? -5.289 44.656 25.219 1 94.81 389 ASN A CA 1
ATOM 3101 C C . ASN A 1 389 ? -5.652 45.219 26.609 1 94.81 389 ASN A C 1
ATOM 3103 O O . ASN A 1 389 ? -4.984 44.906 27.594 1 94.81 389 ASN A O 1
ATOM 3107 N N . THR A 1 390 ? -6.707 46 26.688 1 92.5 390 THR A N 1
ATOM 3108 C CA . THR A 1 390 ? -7.117 46.531 27.969 1 92.5 390 THR A CA 1
ATOM 3109 C C . THR A 1 390 ? -8.047 45.562 28.688 1 92.5 390 THR A C 1
ATOM 3111 O O . THR A 1 390 ? -8.078 45.531 29.922 1 92.5 390 THR A O 1
ATOM 3114 N N . GLN A 1 391 ? -8.727 44.781 27.938 1 91.12 391 GLN A N 1
ATOM 3115 C CA . GLN A 1 391 ? -9.797 44 28.531 1 91.12 391 GLN A CA 1
ATOM 3116 C C . GLN A 1 391 ? -9.328 42.562 28.797 1 91.12 391 GLN A C 1
ATOM 3118 O O . GLN A 1 391 ? -9.93 41.875 29.625 1 91.12 391 GLN A O 1
ATOM 3123 N N . ILE A 1 392 ? -8.336 42.094 28.125 1 93.94 392 ILE A N 1
ATOM 3124 C CA . ILE A 1 392 ? -7.793 40.75 28.391 1 93.94 392 ILE A CA 1
ATOM 3125 C C . ILE A 1 392 ? -6.715 40.875 29.469 1 93.94 392 ILE A C 1
ATOM 3127 O O . ILE A 1 392 ? -5.613 41.344 29.219 1 93.94 392 ILE A O 1
ATOM 3131 N N . LYS A 1 393 ? -6.91 40.312 30.578 1 90.06 393 LYS A N 1
ATOM 3132 C CA . LYS A 1 393 ? -6.113 40.625 31.75 1 90.06 393 LYS A CA 1
ATOM 3133 C C . LYS A 1 393 ? -4.949 39.656 31.922 1 90.06 393 LYS A C 1
ATOM 3135 O O . LYS A 1 393 ? -3.895 40.031 32.438 1 90.06 393 LYS A O 1
ATOM 3140 N N . ASN A 1 394 ? -5.094 38.5 31.469 1 92.06 394 ASN A N 1
ATOM 3141 C CA . ASN A 1 394 ? -4.117 37.469 31.781 1 92.06 394 ASN A CA 1
ATOM 3142 C C . ASN A 1 394 ? -3.139 37.219 30.641 1 92.06 394 ASN A C 1
ATOM 3144 O O . ASN A 1 394 ? -2.479 36.188 30.578 1 92.06 394 ASN A O 1
ATOM 3148 N N . ILE A 1 395 ? -2.943 38.156 29.812 1 95.69 395 ILE A N 1
ATOM 3149 C CA . ILE A 1 395 ? -2.104 38 28.625 1 95.69 395 ILE A CA 1
ATOM 3150 C C . ILE A 1 395 ? -0.633 37.969 29.047 1 95.69 395 ILE A C 1
ATOM 3152 O O . ILE A 1 395 ? -0.18 38.812 29.828 1 95.69 395 ILE A O 1
ATOM 3156 N N . GLN A 1 396 ? 0.027 37.031 28.547 1 96.69 396 GLN A N 1
ATOM 3157 C CA . GLN A 1 396 ? 1.453 36.906 28.812 1 96.69 396 GLN A CA 1
ATOM 3158 C C . GLN A 1 396 ? 2.287 37.25 27.594 1 96.69 396 GLN A C 1
ATOM 3160 O O . GLN A 1 396 ? 3.426 37.688 27.719 1 96.69 396 GLN A O 1
ATOM 3165 N N . GLU A 1 397 ? 1.691 37 26.469 1 96.44 397 GLU A N 1
ATOM 3166 C CA . GLU A 1 397 ? 2.381 37.312 25.219 1 96.44 397 GLU A CA 1
ATOM 3167 C C . GLU A 1 397 ? 1.483 38.094 24.281 1 96.44 397 GLU A C 1
ATOM 3169 O O . GLU A 1 397 ? 0.337 37.719 24.031 1 96.44 397 GLU A O 1
ATOM 3174 N N . VAL A 1 398 ? 2.086 39.125 23.719 1 96.19 398 VAL A N 1
ATOM 3175 C CA . VAL A 1 398 ? 1.39 39.938 22.734 1 96.19 398 VAL A CA 1
ATOM 3176 C C . VAL A 1 398 ? 2.232 40.031 21.453 1 96.19 398 VAL A C 1
ATOM 3178 O O . VAL A 1 398 ? 3.371 40.5 21.5 1 96.19 398 VAL A O 1
ATOM 3181 N N . HIS A 1 399 ? 1.674 39.594 20.406 1 95.31 399 HIS A N 1
ATOM 3182 C CA . HIS A 1 399 ? 2.373 39.562 19.125 1 95.31 399 HIS A CA 1
ATOM 3183 C C . HIS A 1 399 ? 1.663 40.469 18.094 1 95.31 399 HIS A C 1
ATOM 3185 O O . HIS A 1 399 ? 0.598 40.094 17.594 1 95.31 399 HIS A O 1
ATOM 3191 N N . CYS A 1 400 ? 2.287 41.531 17.734 1 95.44 400 CYS A N 1
ATOM 3192 C CA . CYS A 1 400 ? 1.716 42.438 16.734 1 95.44 400 CYS A CA 1
ATOM 3193 C C . CYS A 1 400 ? 2.723 42.75 15.641 1 95.44 400 CYS A C 1
ATOM 3195 O O . CYS A 1 400 ? 2.572 43.719 14.906 1 95.44 400 CYS A O 1
ATOM 3197 N N . GLY A 1 401 ? 3.738 41.938 15.562 1 92.31 401 GLY A N 1
ATOM 3198 C CA . GLY A 1 401 ? 4.816 42.219 14.625 1 92.31 401 GLY A CA 1
ATOM 3199 C C . GLY A 1 401 ? 4.332 42.375 13.195 1 92.31 401 GLY A C 1
ATOM 3200 O O . GLY A 1 401 ? 4.863 43.188 12.445 1 92.31 401 GLY A O 1
ATOM 3201 N N . TRP A 1 402 ? 3.312 41.688 12.859 1 91.94 402 TRP A N 1
ATOM 3202 C CA . TRP A 1 402 ? 2.854 41.656 11.477 1 91.94 402 TRP A CA 1
ATOM 3203 C C . TRP A 1 402 ? 1.549 42.438 11.328 1 91.94 402 TRP A C 1
ATOM 3205 O O . TRP A 1 402 ? 0.821 42.281 10.344 1 91.94 402 TRP A O 1
ATOM 3215 N N . ALA A 1 403 ? 1.306 43.188 12.297 1 95.38 403 ALA A N 1
ATOM 3216 C CA . ALA A 1 403 ? 0.088 44 12.266 1 95.38 403 ALA A CA 1
ATOM 3217 C C . ALA A 1 403 ? 0.385 45.438 11.805 1 95.38 403 ALA A C 1
ATOM 3219 O O . ALA A 1 403 ? 1.512 45.906 11.953 1 95.38 403 ALA A O 1
ATOM 3220 N N . THR A 1 404 ? -0.544 45.969 11.125 1 96.06 404 THR A N 1
ATOM 3221 C CA . THR A 1 404 ? -0.57 47.406 10.852 1 96.06 404 THR A CA 1
ATOM 3222 C C . THR A 1 404 ? -1.572 48.094 11.758 1 96.06 404 THR A C 1
ATOM 3224 O O . THR A 1 404 ? -2.77 47.812 11.719 1 96.06 404 THR A O 1
ATOM 3227 N N . ILE A 1 405 ? -1.091 48.938 12.57 1 95.69 405 ILE A N 1
ATOM 3228 C CA . ILE A 1 405 ? -1.909 49.719 13.5 1 95.69 405 ILE A CA 1
ATOM 3229 C C . ILE A 1 405 ? -1.582 51.219 13.383 1 95.69 405 ILE A C 1
ATOM 3231 O O . ILE A 1 405 ? -0.478 51.625 13.727 1 95.69 405 ILE A O 1
ATOM 3235 N N . HIS A 1 406 ? -2.551 51.938 13 1 93.5 406 HIS A N 1
ATOM 3236 C CA . HIS A 1 406 ? -2.338 53.375 12.875 1 93.5 406 HIS A CA 1
ATOM 3237 C C . HIS A 1 406 ? -2.287 54.062 14.242 1 93.5 406 HIS A C 1
ATOM 3239 O O . HIS A 1 406 ? -2.967 53.625 15.18 1 93.5 406 HIS A O 1
ATOM 3245 N N . ASN A 1 407 ? -1.533 55.094 14.383 1 93.12 407 ASN A N 1
ATOM 3246 C CA . ASN A 1 407 ? -1.408 55.875 15.617 1 93.12 407 ASN A CA 1
ATOM 3247 C C . ASN A 1 407 ? -1.106 54.969 16.812 1 93.12 407 ASN A C 1
ATOM 3249 O O . ASN A 1 407 ? -1.767 55.062 17.844 1 93.12 407 ASN A O 1
ATOM 3253 N N . ILE A 1 408 ? -0.254 54.031 16.656 1 95.31 408 ILE A N 1
ATOM 3254 C CA . ILE A 1 408 ? 0.051 53 17.641 1 95.31 408 ILE A CA 1
ATOM 3255 C C . ILE A 1 408 ? 0.54 53.625 18.938 1 95.31 408 ILE A C 1
ATOM 3257 O O . ILE A 1 408 ? 0.272 53.125 20.031 1 95.31 408 ILE A O 1
ATOM 3261 N N . GLU A 1 409 ? 1.255 54.719 18.891 1 95.75 409 GLU A N 1
ATOM 3262 C CA . GLU A 1 409 ? 1.783 55.344 20.109 1 95.75 409 GLU A CA 1
ATOM 3263 C C . GLU A 1 409 ? 0.656 55.812 21.016 1 95.75 409 GLU A C 1
ATOM 3265 O O . GLU A 1 409 ? 0.703 55.594 22.234 1 95.75 409 GLU A O 1
ATOM 3270 N N . ASP A 1 410 ? -0.285 56.438 20.375 1 95.06 410 ASP A N 1
ATOM 3271 C CA . ASP A 1 410 ? -1.444 56.875 21.141 1 95.06 410 ASP A CA 1
ATOM 3272 C C . ASP A 1 410 ? -2.168 55.656 21.75 1 95.06 410 ASP A C 1
ATOM 3274 O O . ASP A 1 410 ? -2.635 55.75 22.891 1 95.06 410 ASP A O 1
ATOM 3278 N N . ALA A 1 411 ? -2.266 54.656 21.031 1 95.62 411 ALA A N 1
ATOM 3279 C CA . ALA A 1 411 ? -2.92 53.438 21.516 1 95.62 411 ALA A CA 1
ATOM 3280 C C . ALA A 1 411 ? -2.16 52.844 22.703 1 95.62 411 ALA A C 1
ATOM 3282 O O . ALA A 1 411 ? -2.768 52.406 23.688 1 95.62 411 ALA A O 1
ATOM 3283 N N . LEU A 1 412 ? -0.894 52.875 22.609 1 97.44 412 LEU A N 1
ATOM 3284 C CA . LEU A 1 412 ? -0.047 52.312 23.672 1 97.44 412 LEU A CA 1
ATOM 3285 C C . LEU A 1 412 ? -0.221 53.125 24.953 1 97.44 412 LEU A C 1
ATOM 3287 O O . LEU A 1 412 ? -0.288 52.531 26.047 1 97.44 412 LEU A O 1
ATOM 3291 N N . LYS A 1 413 ? -0.276 54.406 24.797 1 96.88 413 LYS A N 1
ATOM 3292 C CA . LYS A 1 413 ? -0.461 55.281 25.969 1 96.88 413 LYS A CA 1
ATOM 3293 C C . LYS A 1 413 ? -1.752 54.906 26.703 1 96.88 413 LYS A C 1
ATOM 3295 O O . LYS A 1 413 ? -1.78 54.875 27.938 1 96.88 413 LYS A O 1
ATOM 3300 N N . VAL A 1 414 ? -2.717 54.656 25.969 1 95.44 414 VAL A N 1
ATOM 3301 C CA . VAL A 1 414 ? -4.016 54.312 26.531 1 95.44 414 VAL A CA 1
ATOM 3302 C C . VAL A 1 414 ? -3.92 53 27.266 1 95.44 414 VAL A C 1
ATOM 3304 O O . VAL A 1 414 ? -4.438 52.844 28.375 1 95.44 414 VAL A O 1
ATOM 3307 N N . VAL A 1 415 ? -3.297 52 26.688 1 96 415 VAL A N 1
ATOM 3308 C CA . VAL A 1 415 ? -3.164 50.688 27.281 1 96 415 VAL A CA 1
ATOM 3309 C C . VAL A 1 415 ? -2.373 50.75 28.578 1 96 415 VAL A C 1
ATOM 3311 O O . VAL A 1 415 ? -2.75 50.156 29.578 1 96 415 VAL A O 1
ATOM 3314 N N . LEU A 1 416 ? -1.356 51.594 28.578 1 96.31 416 LEU A N 1
ATOM 3315 C CA . LEU A 1 416 ? -0.507 51.75 29.75 1 96.31 416 LEU A CA 1
ATOM 3316 C C . LEU A 1 416 ? -1.25 52.469 30.875 1 96.31 416 LEU A C 1
ATOM 3318 O O . LEU A 1 416 ? -1.156 52.094 32.031 1 96.31 416 LEU A O 1
ATOM 3322 N N . LYS A 1 417 ? -1.965 53.438 30.469 1 95.62 417 LYS A N 1
ATOM 3323 C CA . LYS A 1 417 ? -2.721 54.219 31.453 1 95.62 417 LYS A CA 1
ATOM 3324 C C . LYS A 1 417 ? -3.787 53.375 32.125 1 95.62 417 LYS A C 1
ATOM 3326 O O . LYS A 1 417 ? -4.109 53.562 33.281 1 95.62 417 LYS A O 1
ATOM 3331 N N . ALA A 1 418 ? -4.242 52.406 31.453 1 93.25 418 ALA A N 1
ATOM 3332 C CA . ALA A 1 418 ? -5.277 51.531 31.969 1 93.25 418 ALA A CA 1
ATOM 3333 C C . ALA A 1 418 ? -4.68 50.438 32.875 1 93.25 418 ALA A C 1
ATOM 3335 O O . ALA A 1 418 ? -5.406 49.688 33.5 1 93.25 418 ALA A O 1
ATOM 3336 N N . GLY A 1 419 ? -3.4 50.375 32.969 1 93.56 419 GLY A N 1
ATOM 3337 C CA . GLY A 1 419 ? -2.734 49.375 33.781 1 93.56 419 GLY A CA 1
ATOM 3338 C C . GLY A 1 419 ? -2.744 48 33.188 1 93.56 419 GLY A C 1
ATOM 3339 O O . GLY A 1 419 ? -2.74 47 33.906 1 93.56 419 GLY A O 1
ATOM 3340 N N . ALA A 1 420 ? -2.826 47.969 31.922 1 93.5 420 ALA A N 1
ATOM 3341 C CA . ALA A 1 420 ? -2.848 46.688 31.219 1 93.5 420 ALA A CA 1
ATOM 3342 C C . ALA A 1 420 ? -1.443 46.094 31.109 1 93.5 420 ALA A C 1
ATOM 3344 O O . ALA A 1 420 ? -0.466 46.719 31.531 1 93.5 420 ALA A O 1
ATOM 3345 N N . TRP A 1 421 ? -1.282 44.844 30.797 1 96.56 421 TRP A N 1
ATOM 3346 C CA . TRP A 1 421 ? -0.043 44.156 30.453 1 96.56 421 TRP A CA 1
ATOM 3347 C C . TRP A 1 421 ? 0.805 43.906 31.703 1 96.56 421 TRP A C 1
ATOM 3349 O O . TRP A 1 421 ? 2.037 43.938 31.625 1 96.56 421 TRP A O 1
ATOM 3359 N N . GLN A 1 422 ? 0.115 43.656 32.719 1 94.69 422 GLN A N 1
ATOM 3360 C CA . GLN A 1 422 ? 0.851 43.469 33.969 1 94.69 422 GLN A CA 1
ATOM 3361 C C . GLN A 1 422 ? 1.561 42.125 33.969 1 94.69 422 GLN A C 1
ATOM 3363 O O . GLN A 1 422 ? 2.594 41.969 34.625 1 94.69 422 GLN A O 1
ATOM 3368 N N . GLN A 1 423 ? 1.061 41.219 33.25 1 95.75 423 GLN A N 1
ATOM 3369 C CA . GLN A 1 423 ? 1.624 39.875 33.25 1 95.75 423 GLN A CA 1
ATOM 3370 C C . GLN A 1 423 ? 2.396 39.594 31.953 1 95.75 423 GLN A C 1
ATOM 3372 O O . GLN A 1 423 ? 2.871 38.469 31.719 1 95.75 423 GLN A O 1
ATOM 3377 N N . VAL A 1 424 ? 2.555 40.562 31.109 1 97 424 VAL A N 1
ATOM 3378 C CA . VAL A 1 424 ? 3.146 40.375 29.781 1 97 424 VAL A CA 1
ATOM 3379 C C . VAL A 1 424 ? 4.652 40.156 29.922 1 97 424 VAL A C 1
ATOM 3381 O O . VAL A 1 424 ? 5.344 40.938 30.562 1 97 424 VAL A O 1
ATOM 3384 N N . GLU A 1 425 ? 5.062 39.062 29.328 1 96.38 425 GLU A N 1
ATOM 3385 C CA . GLU A 1 425 ? 6.484 38.719 29.312 1 96.38 425 GLU A CA 1
ATOM 3386 C C . GLU A 1 425 ? 7.102 39 27.938 1 96.38 425 GLU A C 1
ATOM 3388 O O . GLU A 1 425 ? 8.297 39.25 27.828 1 96.38 425 GLU A O 1
ATOM 3393 N N . TYR A 1 426 ? 6.301 38.844 27 1 96 426 TYR A N 1
ATOM 3394 C CA . TYR A 1 426 ? 6.742 39.062 25.625 1 96 426 TYR A CA 1
ATOM 3395 C C . TYR A 1 426 ? 5.836 40.062 24.906 1 96 426 TYR A C 1
ATOM 3397 O O . TYR A 1 426 ? 4.621 39.844 24.844 1 96 426 TYR A O 1
ATOM 3405 N N . LEU A 1 427 ? 6.465 41.094 24.375 1 96.25 427 LEU A N 1
ATOM 3406 C CA . LEU A 1 427 ? 5.707 42.125 23.672 1 96.25 427 LEU A CA 1
ATOM 3407 C C . LEU A 1 427 ? 6.363 42.469 22.344 1 96.25 427 LEU A C 1
ATOM 3409 O O . LEU A 1 427 ? 7.492 42.969 22.297 1 96.25 427 LEU A O 1
ATOM 3413 N N . ALA A 1 428 ? 5.645 42.125 21.312 1 96.31 428 ALA A N 1
ATOM 3414 C CA . ALA A 1 428 ? 6.117 42.5 19.984 1 96.31 428 ALA A CA 1
ATOM 3415 C C . ALA A 1 428 ? 5.211 43.531 19.344 1 96.31 428 ALA A C 1
ATOM 3417 O O . ALA A 1 428 ? 4.031 43.281 19.078 1 96.31 428 ALA A O 1
ATOM 3418 N N . LEU A 1 429 ? 5.766 44.625 19.031 1 96.12 429 LEU A N 1
ATOM 3419 C CA . LEU A 1 429 ? 5.008 45.719 18.422 1 96.12 429 LEU A CA 1
ATOM 3420 C C . LEU A 1 429 ? 5.172 45.688 16.906 1 96.12 429 LEU A C 1
ATOM 3422 O O . LEU A 1 429 ? 6.027 44.969 16.375 1 96.12 429 LEU A O 1
ATOM 3426 N N . PRO A 1 430 ? 4.383 46.438 16.203 1 95.12 430 PRO A N 1
ATOM 3427 C CA . PRO A 1 430 ? 4.418 46.375 14.742 1 95.12 430 PRO A CA 1
ATOM 3428 C C . PRO A 1 430 ? 5.773 46.781 14.172 1 95.12 430 PRO A C 1
ATOM 3430 O O . PRO A 1 430 ? 6.336 47.812 14.562 1 95.12 430 PRO A O 1
ATOM 3433 N N . MET A 1 431 ? 6.191 46.094 13.25 1 91.81 431 MET A N 1
ATOM 3434 C CA . MET A 1 431 ? 7.496 46.312 12.641 1 91.81 431 MET A CA 1
ATOM 3435 C C . MET A 1 431 ? 7.441 47.5 11.695 1 91.81 431 MET A C 1
ATOM 3437 O O . MET A 1 431 ? 8.477 48.094 11.344 1 91.81 431 MET A O 1
ATOM 3441 N N . THR A 1 432 ? 6.309 47.812 11.32 1 89 432 THR A N 1
ATOM 3442 C CA . THR A 1 432 ? 6.137 48.906 10.344 1 89 432 THR A CA 1
ATOM 3443 C C . THR A 1 432 ? 6.191 50.25 11.023 1 89 432 THR A C 1
ATOM 3445 O O . THR A 1 432 ? 6.176 51.281 10.352 1 89 432 THR A O 1
ATOM 3448 N N . CYS A 1 433 ? 6.277 50.281 12.328 1 90.94 433 CYS A N 1
ATOM 3449 C CA . CYS A 1 433 ? 6.207 51.562 13.039 1 90.94 433 CYS A CA 1
ATOM 3450 C C . CYS A 1 433 ? 7.406 51.75 13.961 1 90.94 433 CYS A C 1
ATOM 3452 O O . CYS A 1 433 ? 7.828 50.781 14.625 1 90.94 433 CYS A O 1
ATOM 3454 N N . GLU A 1 434 ? 7.906 52.906 13.898 1 93.25 434 GLU A N 1
ATOM 3455 C CA . GLU A 1 434 ? 8.914 53.281 14.883 1 93.25 434 GLU A CA 1
ATOM 3456 C C . GLU A 1 434 ? 8.273 53.906 16.125 1 93.25 434 GLU A C 1
ATOM 3458 O O . GLU A 1 434 ? 7.363 54.75 16 1 93.25 434 GLU A O 1
ATOM 3463 N N . ILE A 1 435 ? 8.672 53.469 17.25 1 95.81 435 ILE A N 1
ATOM 3464 C CA . ILE A 1 435 ? 8.148 54 18.5 1 95.81 435 ILE A CA 1
ATOM 3465 C C . ILE A 1 435 ? 9.18 54.938 19.125 1 95.81 435 ILE A C 1
ATOM 3467 O O . ILE A 1 435 ? 10.383 54.688 19.062 1 95.81 435 ILE A O 1
ATOM 3471 N N . SER A 1 436 ? 8.672 56 19.719 1 95.5 436 SER A N 1
ATOM 3472 C CA . SER A 1 436 ? 9.547 57 20.344 1 95.5 436 SER A CA 1
ATOM 3473 C C . SER A 1 436 ? 10.273 56.406 21.547 1 95.5 436 SER A C 1
ATOM 3475 O O . SER A 1 436 ? 9.719 55.562 22.266 1 95.5 436 SER A O 1
ATOM 3477 N N . PHE A 1 437 ? 11.469 56.906 21.734 1 96.06 437 PHE A N 1
ATOM 3478 C CA . PHE A 1 437 ? 12.305 56.469 22.828 1 96.06 437 PHE A CA 1
ATOM 3479 C C . PHE A 1 437 ? 11.594 56.656 24.172 1 96.06 437 PHE A C 1
ATOM 3481 O O . PHE A 1 437 ? 11.602 55.781 25.031 1 96.06 437 PHE A O 1
ATOM 3488 N N . ASP A 1 438 ? 10.984 57.781 24.297 1 95.38 438 ASP A N 1
ATOM 3489 C CA . ASP A 1 438 ? 10.32 58.125 25.547 1 95.38 438 ASP A CA 1
ATOM 3490 C C . ASP A 1 438 ? 9.195 57.125 25.859 1 95.38 438 ASP A C 1
ATOM 3492 O O . ASP A 1 438 ? 9.016 56.719 27 1 95.38 438 ASP A O 1
ATOM 3496 N N . LEU A 1 439 ? 8.523 56.844 24.906 1 96.19 439 LEU A N 1
ATOM 3497 C CA . LEU A 1 439 ? 7.406 55.938 25.094 1 96.19 439 LEU A CA 1
ATOM 3498 C C . LEU A 1 439 ? 7.91 54.531 25.391 1 96.19 439 LEU A C 1
ATOM 3500 O O . LEU A 1 439 ? 7.289 53.781 26.172 1 96.19 439 LEU A O 1
ATOM 3504 N N . ILE A 1 440 ? 8.969 54.094 24.797 1 96.56 440 ILE A N 1
ATOM 3505 C CA . ILE A 1 440 ? 9.555 52.781 25.062 1 96.56 440 ILE A CA 1
ATOM 3506 C C . ILE A 1 440 ? 9.992 52.688 26.516 1 96.56 440 ILE A C 1
ATOM 3508 O O . ILE A 1 440 ? 9.773 51.688 27.188 1 96.56 440 ILE A O 1
ATOM 3512 N N . VAL A 1 441 ? 10.57 53.75 26.922 1 95.06 441 VAL A N 1
ATOM 3513 C CA . VAL A 1 441 ? 11.016 53.812 28.312 1 95.06 441 VAL A CA 1
ATOM 3514 C C . VAL A 1 441 ? 9.812 53.719 29.234 1 95.06 441 VAL A C 1
ATOM 3516 O O . VAL A 1 441 ? 9.852 53 30.234 1 95.06 441 VAL A O 1
ATOM 35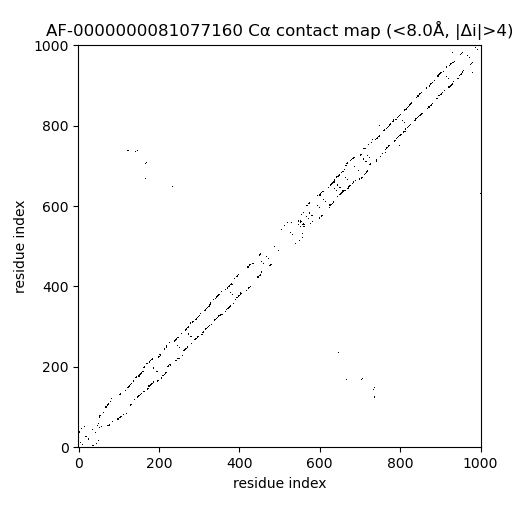19 N N . GLU A 1 442 ? 8.805 54.438 28.891 1 95.75 442 GLU A N 1
ATOM 3520 C CA . GLU A 1 442 ? 7.57 54.375 29.672 1 95.75 442 GLU A CA 1
ATOM 3521 C C . GLU A 1 442 ? 7.008 52.938 29.688 1 95.75 442 GLU A C 1
ATOM 3523 O O . GLU A 1 442 ? 6.543 52.469 30.719 1 95.75 442 GLU A O 1
ATOM 3528 N N . LEU A 1 443 ? 7.039 52.312 28.594 1 95.5 443 LEU A N 1
ATOM 3529 C CA . LEU A 1 443 ? 6.562 50.938 28.438 1 95.5 443 LEU A CA 1
ATOM 3530 C C . LEU A 1 443 ? 7.352 50 29.328 1 95.5 443 LEU A C 1
ATOM 3532 O O . LEU A 1 443 ? 6.762 49.188 30.078 1 95.5 443 LEU A O 1
ATOM 3536 N N . MET A 1 444 ? 8.578 50.062 29.359 1 94.25 444 MET A N 1
ATOM 3537 C CA . MET A 1 444 ? 9.453 49.188 30.125 1 94.25 444 MET A CA 1
ATOM 3538 C C . MET A 1 444 ? 9.242 49.375 31.625 1 94.25 444 MET A C 1
ATOM 3540 O O . MET A 1 444 ? 9.328 48.406 32.406 1 94.25 444 MET A O 1
ATOM 3544 N N . SER A 1 445 ? 8.992 50.562 31.891 1 93.12 445 SER A N 1
ATOM 3545 C CA . SER A 1 445 ? 8.805 50.875 33.312 1 93.12 445 SER A CA 1
ATOM 3546 C C . SER A 1 445 ? 7.441 50.406 33.812 1 93.12 445 SER A C 1
ATOM 3548 O O . SER A 1 445 ? 7.277 50.094 34.969 1 93.12 445 SER A O 1
ATOM 3550 N N . SER A 1 446 ? 6.492 50.375 32.969 1 95 446 SER A N 1
ATOM 3551 C CA . SER A 1 446 ? 5.117 50.062 33.344 1 95 446 SER A CA 1
ATOM 3552 C C . SER A 1 446 ? 4.879 48.531 33.344 1 95 446 SER A C 1
ATOM 3554 O O . SER A 1 446 ? 3.881 48.062 33.875 1 95 446 SER A O 1
ATOM 3556 N N . LEU A 1 447 ? 5.723 47.75 32.75 1 95.94 447 LEU A N 1
ATOM 3557 C CA . LEU A 1 447 ? 5.527 46.312 32.594 1 95.94 447 LEU A CA 1
ATOM 3558 C C . LEU A 1 447 ? 6.547 45.562 33.438 1 95.94 447 LEU A C 1
ATOM 3560 O O . LEU A 1 447 ? 7.617 45.188 32.938 1 95.94 447 LEU A O 1
ATOM 3564 N N . PRO A 1 448 ? 6.195 45.156 34.594 1 92.31 448 PRO A N 1
ATOM 3565 C CA . PRO A 1 448 ? 7.164 44.594 35.531 1 92.31 448 PRO A CA 1
ATOM 3566 C C . PRO A 1 448 ? 7.652 43.219 35.094 1 92.31 448 PRO A C 1
ATOM 3568 O O . PRO A 1 448 ? 8.758 42.812 35.469 1 92.31 448 PRO A O 1
ATOM 3571 N N . ASN A 1 449 ? 6.895 42.5 34.344 1 95.12 449 ASN A N 1
ATOM 3572 C CA . ASN A 1 449 ? 7.254 41.125 34.031 1 95.12 449 ASN A CA 1
ATOM 3573 C C . ASN A 1 449 ? 7.852 41 32.625 1 95.12 449 ASN A C 1
ATOM 3575 O O . ASN A 1 449 ? 8.109 39.906 32.156 1 95.12 449 ASN A O 1
ATOM 3579 N N . LEU A 1 450 ? 8.031 42.062 31.938 1 95.88 450 LEU A N 1
ATOM 3580 C CA . LEU A 1 450 ? 8.492 42.062 30.547 1 95.88 450 LEU A CA 1
ATOM 3581 C C . LEU A 1 450 ? 9.891 41.469 30.453 1 95.88 450 LEU A C 1
ATOM 3583 O O . LEU A 1 450 ? 10.812 41.938 31.125 1 95.88 450 LEU A O 1
ATOM 3587 N N . LYS A 1 451 ? 10.047 40.5 29.641 1 95.06 451 LYS A N 1
ATOM 3588 C CA . LYS A 1 451 ? 11.336 39.844 29.469 1 95.06 451 LYS A CA 1
ATOM 3589 C C . LYS A 1 451 ? 11.859 40.062 28.047 1 95.06 451 LYS A C 1
ATOM 3591 O O . LYS A 1 451 ? 13.07 40.031 27.812 1 95.06 451 LYS A O 1
ATOM 3596 N N . HIS A 1 452 ? 10.961 40.156 27.141 1 95.62 452 HIS A N 1
ATOM 3597 C CA . HIS A 1 452 ? 11.352 40.312 25.75 1 95.62 452 HIS A CA 1
ATOM 3598 C C . HIS A 1 452 ? 10.516 41.406 25.062 1 95.62 452 HIS A C 1
ATOM 3600 O O . HIS A 1 452 ? 9.289 41.344 25.062 1 95.62 452 HIS A O 1
ATOM 3606 N N . LEU A 1 453 ? 11.25 42.344 24.469 1 95.5 453 LEU A N 1
ATOM 3607 C CA . LEU A 1 453 ? 10.594 43.469 23.781 1 95.5 453 LEU A CA 1
ATOM 3608 C C . LEU A 1 453 ? 11.055 43.562 22.328 1 95.5 453 LEU A C 1
ATOM 3610 O O . LEU A 1 453 ? 12.258 43.625 22.062 1 95.5 453 LEU A O 1
ATOM 3614 N N . VAL A 1 454 ? 10.102 43.406 21.484 1 95.81 454 VAL A N 1
ATOM 3615 C CA . VAL A 1 454 ? 10.367 43.594 20.062 1 95.81 454 VAL A CA 1
ATOM 3616 C C . VAL A 1 454 ? 9.781 44.938 19.594 1 95.81 454 VAL A C 1
ATOM 3618 O O . VAL A 1 454 ? 8.562 45.094 19.547 1 95.81 454 VAL A O 1
ATOM 3621 N N . VAL A 1 455 ? 10.703 45.844 19.234 1 95.31 455 VAL A N 1
ATOM 3622 C CA . VAL A 1 455 ? 10.227 47.188 18.875 1 95.31 455 VAL A CA 1
ATOM 3623 C C . VAL A 1 455 ? 11.242 47.844 17.953 1 95.31 455 VAL A C 1
ATOM 3625 O O . VAL A 1 455 ? 12.445 47.625 18.062 1 95.31 455 VAL A O 1
ATOM 3628 N N . MET A 1 456 ? 10.656 48.562 17.078 1 94 456 MET A N 1
ATOM 3629 C CA . MET A 1 456 ? 11.508 49.406 16.219 1 94 456 MET A CA 1
ATOM 3630 C C . MET A 1 456 ? 11.656 50.812 16.797 1 94 456 MET A C 1
ATOM 3632 O O . MET A 1 456 ? 10.656 51.469 17.094 1 94 456 MET A O 1
ATOM 3636 N N . VAL A 1 457 ? 12.867 51.25 16.938 1 94.12 457 VAL A N 1
ATOM 3637 C CA . VAL A 1 457 ? 13.18 52.594 17.391 1 94.12 457 VAL A CA 1
ATOM 3638 C C . VAL A 1 457 ? 14.016 53.344 16.344 1 94.12 457 VAL A C 1
ATOM 3640 O O . VAL A 1 457 ? 14.625 52.688 15.477 1 94.12 457 VAL A O 1
ATOM 3643 N N . GLN A 1 458 ? 13.922 54.688 16.422 1 92.25 458 GLN A N 1
ATOM 3644 C CA . GLN A 1 458 ? 14.75 55.469 15.5 1 92.25 458 GLN A CA 1
ATOM 3645 C C . GLN A 1 458 ? 16.219 55.062 15.633 1 92.25 458 GLN A C 1
ATOM 3647 O O . GLN A 1 458 ? 16.719 54.875 16.734 1 92.25 458 GLN A O 1
ATOM 3652 N N . ARG A 1 459 ? 16.844 54.969 14.508 1 91 459 ARG A N 1
ATOM 3653 C CA . ARG A 1 459 ? 18.219 54.531 14.438 1 91 459 ARG A CA 1
ATOM 3654 C C . ARG A 1 459 ? 19.109 55.344 15.375 1 91 459 ARG A C 1
ATOM 3656 O O . ARG A 1 459 ? 20.031 54.812 16 1 91 459 ARG A O 1
ATOM 3663 N N . SER A 1 460 ? 18.797 56.625 15.469 1 93.25 460 SER A N 1
ATOM 3664 C CA . SER A 1 460 ? 19.609 57.531 16.266 1 93.25 460 SER A CA 1
ATOM 3665 C C . SER A 1 460 ? 19.453 57.25 17.766 1 93.25 460 SER A C 1
ATOM 3667 O O . SER A 1 460 ? 20.297 57.625 18.562 1 93.25 460 SER A O 1
ATOM 3669 N N . LYS A 1 461 ? 18.438 56.562 18.047 1 94.56 461 LYS A N 1
ATOM 3670 C CA . LYS A 1 461 ? 18.141 56.344 19.469 1 94.56 461 LYS A CA 1
ATOM 3671 C C . LYS A 1 461 ? 18.406 54.906 19.875 1 94.56 461 LYS A C 1
ATOM 3673 O O . LYS A 1 461 ? 18.156 54.531 21.031 1 94.56 461 LYS A O 1
ATOM 3678 N N . GLU A 1 462 ? 18.875 54.031 19.016 1 93.94 462 GLU A N 1
ATOM 3679 C CA . GLU A 1 462 ? 19.125 52.625 19.297 1 93.94 462 GLU A CA 1
ATOM 3680 C C . GLU A 1 462 ? 20.188 52.469 20.391 1 93.94 462 GLU A C 1
ATOM 3682 O O . GLU A 1 462 ? 20.031 51.625 21.281 1 93.94 462 GLU A O 1
ATOM 3687 N N . GLY A 1 463 ? 21.188 53.219 20.234 1 93.94 463 GLY A N 1
ATOM 3688 C CA . GLY A 1 463 ? 22.219 53.188 21.25 1 93.94 463 GLY A CA 1
ATOM 3689 C C . GLY A 1 463 ? 21.719 53.562 22.625 1 93.94 463 GLY A C 1
ATOM 3690 O O . GLY A 1 463 ? 22.078 52.938 23.625 1 93.94 463 GLY A O 1
ATOM 3691 N N . ALA A 1 464 ? 20.953 54.688 22.641 1 94.75 464 ALA A N 1
ATOM 3692 C CA . ALA A 1 464 ? 20.375 55.156 23.891 1 94.75 464 ALA A CA 1
ATOM 3693 C C . ALA A 1 464 ? 19.5 54.094 24.516 1 94.75 464 ALA A C 1
ATOM 3695 O O . ALA A 1 464 ? 19.484 53.938 25.75 1 94.75 464 ALA A O 1
ATOM 3696 N N . LEU A 1 465 ? 18.812 53.406 23.703 1 94.44 465 LEU A N 1
ATOM 3697 C CA . LEU A 1 465 ? 17.938 52.344 24.188 1 94.44 465 LEU A CA 1
ATOM 3698 C C . LEU A 1 465 ? 18.734 51.188 24.781 1 94.44 465 LEU A C 1
ATOM 3700 O O . LEU A 1 465 ? 18.406 50.688 25.844 1 94.44 465 LEU A O 1
ATOM 3704 N N . GLN A 1 466 ? 19.719 50.781 24.125 1 93.38 466 GLN A N 1
ATOM 3705 C CA . GLN A 1 466 ? 20.578 49.719 24.594 1 93.38 466 GLN A CA 1
ATOM 3706 C C . GLN A 1 466 ? 21.188 50.062 25.953 1 93.38 466 GLN A C 1
ATOM 3708 O O . GLN A 1 466 ? 21.266 49.188 26.844 1 93.38 466 GLN A O 1
ATOM 3713 N N . GLN A 1 467 ? 21.641 51.25 26.031 1 94 467 GLN A N 1
ATOM 3714 C CA . GLN A 1 467 ? 22.219 51.719 27.281 1 94 467 GLN A CA 1
ATOM 3715 C C . GLN A 1 467 ? 21.188 51.719 28.406 1 94 467 GLN A C 1
ATOM 3717 O O . GLN A 1 467 ? 21.484 51.281 29.531 1 94 467 GLN A O 1
ATOM 3722 N N . TYR A 1 468 ? 20.094 52.219 28.062 1 94.31 468 TYR A N 1
ATOM 3723 C CA . TYR A 1 468 ? 19.016 52.25 29.047 1 94.31 468 TYR A CA 1
ATOM 3724 C C . TYR A 1 468 ? 18.688 50.844 29.547 1 94.31 468 TYR A C 1
ATOM 3726 O O . TYR A 1 468 ? 18.484 50.625 30.75 1 94.31 468 TYR A O 1
ATOM 3734 N N . ILE A 1 469 ? 18.547 49.875 28.672 1 94.31 469 ILE A N 1
ATOM 3735 C CA . ILE A 1 469 ? 18.203 48.5 29.016 1 94.31 469 ILE A CA 1
ATOM 3736 C C . ILE A 1 469 ? 19.297 47.906 29.906 1 94.31 469 ILE A C 1
ATOM 3738 O O . ILE A 1 469 ? 18.984 47.25 30.922 1 94.31 469 ILE A O 1
ATOM 3742 N N . ARG A 1 470 ? 20.484 48.125 29.641 1 92.75 470 ARG A N 1
ATOM 3743 C CA . ARG A 1 470 ? 21.609 47.594 30.422 1 92.75 470 ARG A CA 1
ATOM 3744 C C . ARG A 1 470 ? 21.578 48.125 31.844 1 92.75 470 ARG A C 1
ATOM 3746 O O . ARG A 1 470 ? 21.906 47.406 32.781 1 92.75 470 ARG A O 1
ATOM 3753 N N . GLN A 1 471 ? 21.172 49.312 31.953 1 93.12 471 GLN A N 1
ATOM 3754 C CA . GLN A 1 471 ? 21.234 49.969 33.25 1 93.12 471 GLN A CA 1
ATOM 3755 C C . GLN A 1 471 ? 19.969 49.688 34.062 1 93.12 471 GLN A C 1
ATOM 3757 O O . GLN A 1 471 ? 20.047 49.469 35.281 1 93.12 471 GLN A O 1
ATOM 3762 N N . SER A 1 472 ? 18.844 49.75 33.375 1 91.38 472 SER A N 1
ATOM 3763 C CA . SER A 1 472 ? 17.594 49.781 34.094 1 91.38 472 SER A CA 1
ATOM 3764 C C . SER A 1 472 ? 16.844 48.469 34 1 91.38 472 SER A C 1
ATOM 3766 O O . SER A 1 472 ? 15.961 48.188 34.812 1 91.38 472 SER A O 1
ATOM 3768 N N . ALA A 1 473 ? 17.125 47.625 33.094 1 89.12 473 ALA A N 1
ATOM 3769 C CA . ALA A 1 473 ? 16.406 46.375 32.906 1 89.12 473 ALA A CA 1
ATOM 3770 C C . ALA A 1 473 ? 17.344 45.281 32.375 1 89.12 473 ALA A C 1
ATOM 3772 O O . ALA A 1 473 ? 17.109 44.719 31.281 1 89.12 473 ALA A O 1
ATOM 3773 N N . PRO A 1 474 ? 18.297 44.875 33.062 1 85.88 474 PRO A N 1
ATOM 3774 C CA . PRO A 1 474 ? 19.312 43.969 32.562 1 85.88 474 PRO A CA 1
ATOM 3775 C C . PRO A 1 474 ? 18.734 42.594 32.188 1 85.88 474 PRO A C 1
ATOM 3777 O O . PRO A 1 474 ? 19.312 41.906 31.344 1 85.88 474 PRO A O 1
ATOM 3780 N N . GLY A 1 475 ? 17.641 42.188 32.562 1 89.5 475 GLY A N 1
ATOM 3781 C CA . GLY A 1 475 ? 17.078 40.906 32.219 1 89.5 475 GLY A CA 1
ATOM 3782 C C . GLY A 1 475 ? 16.203 40.969 30.969 1 89.5 475 GLY A C 1
ATOM 3783 O O . GLY A 1 475 ? 15.75 39.938 30.469 1 89.5 475 GLY A O 1
ATOM 3784 N N . LEU A 1 476 ? 16.062 42.156 30.391 1 93.5 476 LEU A N 1
ATOM 3785 C CA . LEU A 1 476 ? 15.18 42.344 29.25 1 93.5 476 LEU A CA 1
ATOM 3786 C C . LEU A 1 476 ? 15.938 42.188 27.938 1 93.5 476 LEU A C 1
ATOM 3788 O O . LEU A 1 476 ? 17.047 42.688 27.781 1 93.5 476 LEU A O 1
ATOM 3792 N N . ARG A 1 477 ? 15.391 41.312 27.109 1 94 477 ARG A N 1
ATOM 3793 C CA . ARG A 1 477 ? 15.93 41.156 25.766 1 94 477 ARG A CA 1
ATOM 3794 C C . ARG A 1 477 ? 15.188 42.031 24.766 1 94 477 ARG A C 1
ATOM 3796 O O . ARG A 1 477 ? 13.953 42.062 24.75 1 94 477 ARG A O 1
ATOM 3803 N N . TRP A 1 478 ? 15.977 42.781 23.969 1 94 478 TRP A N 1
ATOM 3804 C CA . TRP A 1 478 ? 15.422 43.656 22.953 1 94 478 TRP A CA 1
ATOM 3805 C C . TRP A 1 478 ? 15.82 43.188 21.562 1 94 478 TRP A C 1
ATOM 3807 O O . TRP A 1 478 ? 16.969 42.812 21.328 1 94 478 TRP A O 1
ATOM 3817 N N . SER A 1 479 ? 14.797 43.062 20.672 1 92.88 479 SER A N 1
ATOM 3818 C CA . SER A 1 479 ? 15.062 42.719 19.281 1 92.88 479 SER A CA 1
ATOM 3819 C C . SER A 1 479 ? 14.242 43.594 18.328 1 92.88 479 SER A C 1
ATOM 3821 O O . SER A 1 479 ? 13.203 44.125 18.719 1 92.88 479 SER A O 1
ATOM 3823 N N . HIS A 1 480 ? 14.727 43.656 17.031 1 89.06 480 HIS A N 1
ATOM 3824 C CA . HIS A 1 480 ? 14.023 44.375 15.984 1 89.06 480 HIS A CA 1
ATOM 3825 C C . HIS A 1 480 ? 12.953 43.531 15.32 1 89.06 480 HIS A C 1
ATOM 3827 O O . HIS A 1 480 ? 11.945 44.031 14.836 1 89.06 480 HIS A O 1
ATOM 3833 N N . TYR A 1 481 ? 13.297 42.219 15.312 1 85.69 481 TYR A N 1
ATOM 3834 C CA . TYR A 1 481 ? 12.414 41.312 14.562 1 85.69 481 TYR A CA 1
ATOM 3835 C C . TYR A 1 481 ? 11.805 40.25 15.477 1 85.69 481 TYR A C 1
ATOM 3837 O O . TYR A 1 481 ? 12.484 39.719 16.359 1 85.69 481 TYR A O 1
ATOM 3845 N N . PRO A 1 482 ? 10.562 40.094 15.172 1 78.5 482 PRO A N 1
ATOM 3846 C CA . PRO A 1 482 ? 9.914 39.062 15.992 1 78.5 482 PRO A CA 1
ATOM 3847 C C . PRO A 1 482 ? 10.406 37.656 15.68 1 78.5 482 PRO A C 1
ATOM 3849 O O . PRO A 1 482 ? 10.797 37.375 14.547 1 78.5 482 PRO A O 1
ATOM 3852 N N . GLU A 1 483 ? 10.633 36.875 16.672 1 67.25 483 GLU A N 1
ATOM 3853 C CA . GLU A 1 483 ? 10.906 35.438 16.516 1 67.25 483 GLU A CA 1
ATOM 3854 C C . GLU A 1 483 ? 9.641 34.688 16.141 1 67.25 483 GLU A C 1
ATOM 3856 O O . GLU A 1 483 ? 8.531 35.125 16.438 1 67.25 483 GLU A O 1
ATOM 3861 N N . VAL A 1 484 ? 9.828 33.781 15.164 1 59.72 484 VAL A N 1
ATOM 3862 C CA . VAL A 1 484 ? 8.68 32.969 14.773 1 59.72 484 VAL A CA 1
ATOM 3863 C C . VAL A 1 484 ? 8.047 32.312 16 1 59.72 484 VAL A C 1
ATOM 3865 O O . VAL A 1 484 ? 8.75 31.812 16.875 1 59.72 484 VAL A O 1
ATOM 3868 N N . SER A 1 485 ? 6.871 32.75 16.281 1 56.34 485 SER A N 1
ATOM 3869 C CA . SER A 1 485 ? 6.148 32.188 17.422 1 56.34 485 SER A CA 1
ATOM 3870 C C . SER A 1 485 ? 6.293 30.688 17.469 1 56.34 485 SER A C 1
ATOM 3872 O O . SER A 1 485 ? 6.082 30 16.469 1 56.34 485 SER A O 1
ATOM 3874 N N . PRO A 1 486 ? 7.266 30.031 18.359 1 50.47 486 PRO A N 1
ATOM 3875 C CA . PRO A 1 486 ? 7.52 28.578 18.469 1 50.47 486 PRO A CA 1
ATOM 3876 C C . PRO A 1 486 ? 6.246 27.75 18.375 1 50.47 486 PRO A C 1
ATOM 3878 O O . PRO A 1 486 ? 6.281 26.531 18.562 1 50.47 486 PRO A O 1
ATOM 3881 N N . SER A 1 487 ? 5.078 28.141 18.516 1 50.47 487 SER A N 1
ATOM 3882 C CA . SER A 1 487 ? 4.035 27.359 19.172 1 50.47 487 SER A CA 1
ATOM 3883 C C . SER A 1 487 ? 3.818 26.016 18.469 1 50.47 487 SER A C 1
ATOM 3885 O O . SER A 1 487 ? 3.137 25.141 18.984 1 50.47 487 SER A O 1
ATOM 3887 N N . THR A 1 488 ? 3.871 25.781 17.125 1 57.03 488 THR A N 1
ATOM 3888 C CA . THR A 1 488 ? 2.91 24.719 16.906 1 57.03 488 THR A CA 1
ATOM 3889 C C . THR A 1 488 ? 3.629 23.406 16.609 1 57.03 488 THR A C 1
ATOM 3891 O O . THR A 1 488 ? 4.559 23.359 15.812 1 57.03 488 THR A O 1
ATOM 3894 N N . SER A 1 489 ? 3.674 22.641 17.688 1 59 489 SER A N 1
ATOM 3895 C CA . SER A 1 489 ? 4.105 21.25 17.547 1 59 489 SER A CA 1
ATOM 3896 C C . SER A 1 489 ? 3.172 20.469 16.625 1 59 489 SER A C 1
ATOM 3898 O O . SER A 1 489 ? 2.102 20.969 16.25 1 59 489 SER A O 1
ATOM 3900 N N . GLY A 1 490 ? 3.662 19.516 16.031 1 65.62 490 GLY A N 1
ATOM 3901 C CA . GLY A 1 490 ? 2.854 18.594 15.25 1 65.62 490 GLY A CA 1
ATOM 3902 C C . GLY A 1 490 ? 2.639 19.062 13.82 1 65.62 490 GLY A C 1
ATOM 3903 O O . GLY A 1 490 ? 3.596 19.406 13.117 1 65.62 490 GLY A O 1
ATOM 3904 N N . CYS A 1 491 ? 1.391 19.172 13.43 1 76.44 491 CYS A N 1
ATOM 3905 C CA . CYS A 1 491 ? 1.064 19.453 12.039 1 76.44 491 CYS A CA 1
ATOM 3906 C C . CYS A 1 491 ? 1.279 20.922 11.703 1 76.44 491 CYS A C 1
ATOM 3908 O O . CYS A 1 491 ? 1.388 21.281 10.531 1 76.44 491 CYS A O 1
ATOM 3910 N N . LEU A 1 492 ? 1.514 21.719 12.758 1 78.19 492 LEU A N 1
ATOM 3911 C CA . LEU A 1 492 ? 1.688 23.141 12.523 1 78.19 492 LEU A CA 1
ATOM 3912 C C . LEU A 1 492 ? 3.152 23.547 12.656 1 78.19 492 LEU A C 1
ATOM 3914 O O . LEU A 1 492 ? 3.496 24.719 12.508 1 78.19 492 LEU A O 1
ATOM 3918 N N . SER A 1 493 ? 3.898 22.469 12.828 1 75.38 493 SER A N 1
ATOM 3919 C CA . SER A 1 493 ? 5.324 22.734 12.977 1 75.38 493 SER A CA 1
ATOM 3920 C C . SER A 1 493 ? 5.934 23.234 11.664 1 75.38 493 SER A C 1
ATOM 3922 O O . SER A 1 493 ? 5.645 22.688 10.602 1 75.38 493 SER A O 1
ATOM 3924 N N . HIS A 1 494 ? 6.75 24.219 11.844 1 72.69 494 HIS A N 1
ATOM 3925 C CA . HIS A 1 494 ? 7.449 24.719 10.664 1 72.69 494 HIS A CA 1
ATOM 3926 C C . HIS A 1 494 ? 8.781 24 10.469 1 72.69 494 HIS A C 1
ATOM 3928 O O . HIS A 1 494 ? 9.352 24.047 9.375 1 72.69 494 HIS A O 1
ATOM 3934 N N . ASP A 1 495 ? 9.273 23.406 11.516 1 78.19 495 ASP A N 1
ATOM 3935 C CA . ASP A 1 495 ? 10.57 22.734 11.422 1 78.19 495 ASP A CA 1
ATOM 3936 C C . ASP A 1 495 ? 10.555 21.391 12.148 1 78.19 495 ASP A C 1
ATOM 3938 O O . ASP A 1 495 ? 10.742 21.344 13.367 1 78.19 495 ASP A O 1
ATOM 3942 N N . VAL A 1 496 ? 10.438 20.422 11.461 1 85.31 496 VAL A N 1
ATOM 3943 C CA . VAL A 1 496 ? 10.375 19.078 12.008 1 85.31 496 VAL A CA 1
ATOM 3944 C C . VAL A 1 496 ? 11.75 18.672 12.555 1 85.31 496 VAL A C 1
ATOM 3946 O O . VAL A 1 496 ? 11.836 17.969 13.562 1 85.31 496 VAL A O 1
ATOM 3949 N N . TRP A 1 497 ? 12.766 19.25 11.977 1 87.56 497 TRP A N 1
ATOM 3950 C CA . TRP A 1 497 ? 14.117 18.828 12.344 1 87.56 497 TRP A CA 1
ATOM 3951 C C . TRP A 1 497 ? 14.477 19.297 13.75 1 87.56 497 TRP A C 1
ATOM 3953 O O . TRP A 1 497 ? 15.055 18.547 14.531 1 87.56 497 TRP A O 1
ATOM 3963 N N . THR A 1 498 ? 14.055 20.375 14.094 1 80.75 498 THR A N 1
ATOM 3964 C CA . THR A 1 498 ? 14.398 20.938 15.391 1 80.75 498 THR A CA 1
ATOM 3965 C C . THR A 1 498 ? 13.492 20.375 16.484 1 80.75 498 THR A C 1
ATOM 3967 O O . THR A 1 498 ? 13.883 20.297 17.656 1 80.75 498 THR A O 1
ATOM 3970 N N . THR A 1 499 ? 12.328 19.891 16.078 1 74 499 THR A N 1
ATOM 3971 C CA . THR A 1 499 ? 11.352 19.453 17.078 1 74 499 THR A CA 1
ATOM 3972 C C . THR A 1 499 ? 11.422 17.953 17.297 1 74 499 THR A C 1
ATOM 3974 O O . THR A 1 499 ? 10.953 17.438 18.312 1 74 499 THR A O 1
ATOM 3977 N N . ALA A 1 500 ? 11.953 17.297 16.328 1 66.19 500 ALA A N 1
ATOM 3978 C CA . ALA A 1 500 ? 11.984 15.836 16.406 1 66.19 500 ALA A CA 1
ATOM 3979 C C . ALA A 1 500 ? 13.023 15.359 17.422 1 66.19 500 ALA A C 1
ATOM 3981 O O . ALA A 1 500 ? 14.188 15.75 17.359 1 66.19 500 ALA A O 1
ATOM 3982 N N . THR A 1 501 ? 12.758 15.219 18.781 1 59.09 501 THR A N 1
ATOM 3983 C CA . THR A 1 501 ? 13.688 14.711 19.781 1 59.09 501 THR A CA 1
ATOM 3984 C C . THR A 1 501 ? 13.719 13.18 19.766 1 59.09 501 THR A C 1
ATOM 3986 O O . THR A 1 501 ? 12.688 12.539 19.578 1 59.09 501 THR A O 1
ATOM 3989 N N . MET B 1 1 ? -44.031 -32.531 8.07 1 41.31 1 MET B N 1
ATOM 3990 C CA . MET B 1 1 ? -42.781 -32.094 8.703 1 41.31 1 MET B CA 1
ATOM 3991 C C . MET B 1 1 ? -41.812 -33.25 8.93 1 41.31 1 MET B C 1
ATOM 3993 O O . MET B 1 1 ? -40.625 -33.094 8.805 1 41.31 1 MET B O 1
ATOM 3997 N N . HIS B 1 2 ? -42.281 -34.312 9.352 1 49.12 2 HIS B N 1
ATOM 3998 C CA . HIS B 1 2 ? -41.594 -35.531 9.695 1 49.12 2 HIS B CA 1
ATOM 3999 C C . HIS B 1 2 ? -40.875 -36.125 8.469 1 49.12 2 HIS B C 1
ATOM 4001 O O . HIS B 1 2 ? -39.844 -36.75 8.594 1 49.12 2 HIS B O 1
ATOM 4007 N N . THR B 1 3 ? -41.438 -35.844 7.32 1 56.97 3 THR B N 1
ATOM 4008 C CA . THR B 1 3 ? -41.156 -36.594 6.098 1 56.97 3 THR B CA 1
ATOM 4009 C C . THR B 1 3 ? -40 -35.969 5.312 1 56.97 3 THR B C 1
ATOM 4011 O O . THR B 1 3 ? -39.406 -36.625 4.469 1 56.97 3 THR B O 1
ATOM 4014 N N . LEU B 1 4 ? -39.688 -34.844 5.664 1 64.56 4 LEU B N 1
ATOM 4015 C CA . LEU B 1 4 ? -38.688 -34.219 4.809 1 64.56 4 LEU B CA 1
ATOM 4016 C C . LEU B 1 4 ? -37.281 -34.781 5.129 1 64.56 4 LEU B C 1
ATOM 4018 O O . LEU B 1 4 ? -36.438 -34.844 4.254 1 64.56 4 LEU B O 1
ATOM 4022 N N . LYS B 1 5 ? -37.094 -35.344 6.352 1 61 5 LYS B N 1
ATOM 4023 C CA . LYS B 1 5 ? -35.781 -35.844 6.773 1 61 5 LYS B CA 1
ATOM 4024 C C . LYS B 1 5 ? -35.406 -37.094 5.992 1 61 5 LYS B C 1
ATOM 4026 O O . LYS B 1 5 ? -34.219 -37.438 5.863 1 61 5 LYS B O 1
ATOM 4031 N N . LYS B 1 6 ? -36.406 -37.75 5.445 1 65.06 6 LYS B N 1
ATOM 4032 C CA . LYS B 1 6 ? -36.125 -39.031 4.801 1 65.06 6 LYS B CA 1
ATOM 4033 C C . LYS B 1 6 ? -36.031 -38.875 3.285 1 65.06 6 LYS B C 1
ATOM 4035 O O . LYS B 1 6 ? -35.781 -39.875 2.57 1 65.06 6 LYS B O 1
ATOM 4040 N N . LEU B 1 7 ? -36.125 -37.594 2.93 1 74.25 7 LEU B N 1
ATOM 4041 C CA . LEU B 1 7 ? -36.125 -37.438 1.48 1 74.25 7 LEU B CA 1
ATOM 4042 C C . LEU B 1 7 ? -34.719 -37.406 0.93 1 74.25 7 LEU B C 1
ATOM 4044 O O . LEU B 1 7 ? -33.781 -36.875 1.578 1 74.25 7 LEU B O 1
ATOM 4048 N N . SER B 1 8 ? -34.531 -38.125 -0.137 1 84.12 8 SER B N 1
ATOM 4049 C CA . SER B 1 8 ? -33.25 -38.156 -0.84 1 84.12 8 SER B CA 1
ATOM 4050 C C . SER B 1 8 ? -33.031 -36.844 -1.571 1 84.12 8 SER B C 1
ATOM 4052 O O . SER B 1 8 ? -33.969 -36.062 -1.784 1 84.12 8 SER B O 1
ATOM 4054 N N . GLU B 1 9 ? -31.875 -36.5 -1.812 1 88.56 9 GLU B N 1
ATOM 4055 C CA . GLU B 1 9 ? -31.516 -35.344 -2.602 1 88.56 9 GLU B CA 1
ATOM 4056 C C . GLU B 1 9 ? -32.281 -35.281 -3.922 1 88.56 9 GLU B C 1
ATOM 4058 O O . GLU B 1 9 ? -32.75 -34.25 -4.336 1 88.56 9 GLU B O 1
ATOM 4063 N N . ASP B 1 10 ? -32.438 -36.469 -4.469 1 89.19 10 ASP B N 1
ATOM 4064 C CA . ASP B 1 10 ? -33.094 -36.562 -5.758 1 89.19 10 ASP B CA 1
ATOM 4065 C C . ASP B 1 10 ? -34.594 -36.188 -5.641 1 89.19 10 ASP B C 1
ATOM 4067 O O . ASP B 1 10 ? -35.125 -35.5 -6.504 1 89.19 10 ASP B O 1
ATOM 4071 N N . ALA B 1 11 ? -35.188 -36.562 -4.652 1 89 11 ALA B N 1
ATOM 4072 C CA . ALA B 1 11 ? -36.594 -36.281 -4.434 1 89 11 ALA B CA 1
ATOM 4073 C C . ALA B 1 11 ? -36.844 -34.781 -4.219 1 89 11 ALA B C 1
ATOM 4075 O O . ALA B 1 11 ? -37.781 -34.188 -4.742 1 89 11 ALA B O 1
ATOM 4076 N N . LEU B 1 12 ? -36 -34.25 -3.439 1 91.06 12 LEU B N 1
ATOM 4077 C CA . LEU B 1 12 ? -36.094 -32.812 -3.154 1 91.06 12 LEU B CA 1
ATOM 4078 C C . LEU B 1 12 ? -35.875 -32 -4.418 1 91.06 12 LEU B C 1
ATOM 4080 O O . LEU B 1 12 ? -36.625 -31.031 -4.664 1 91.06 12 LEU B O 1
ATOM 4084 N N . CYS B 1 13 ? -34.875 -32.375 -5.242 1 91.75 13 CYS B N 1
ATOM 4085 C CA . CYS B 1 13 ? -34.625 -31.656 -6.488 1 91.75 13 CYS B CA 1
ATOM 4086 C C . CYS B 1 13 ? -35.812 -31.75 -7.441 1 91.75 13 CYS B C 1
ATOM 4088 O O . CYS B 1 13 ? -36.156 -30.766 -8.086 1 91.75 13 CYS B O 1
ATOM 4090 N N . HIS B 1 14 ? -36.344 -32.875 -7.512 1 91.56 14 HIS B N 1
ATOM 4091 C CA . HIS B 1 14 ? -37.531 -33.062 -8.359 1 91.56 14 HIS B CA 1
ATOM 4092 C C . HIS B 1 14 ? -38.688 -32.219 -7.871 1 91.56 14 HIS B C 1
ATOM 4094 O O . HIS B 1 14 ? -39.406 -31.625 -8.68 1 91.56 14 HIS B O 1
ATOM 4100 N N . TRP B 1 15 ? -38.844 -32.25 -6.586 1 91.31 15 TRP B N 1
ATOM 4101 C CA . TRP B 1 15 ? -39.938 -31.469 -5.98 1 91.31 15 TRP B CA 1
ATOM 4102 C C . TRP B 1 15 ? -39.719 -29.984 -6.258 1 91.31 15 TRP B C 1
ATOM 4104 O O . TRP B 1 15 ? -40.688 -29.281 -6.609 1 91.31 15 TRP B O 1
ATOM 4114 N N . LEU B 1 16 ? -38.562 -29.516 -6.113 1 91.31 16 LEU B N 1
ATOM 4115 C CA . LEU B 1 16 ? -38.25 -28.109 -6.344 1 91.31 16 LEU B CA 1
ATOM 4116 C C . LEU B 1 16 ? -38.469 -27.734 -7.812 1 91.31 16 LEU B C 1
ATOM 4118 O O . LEU B 1 16 ? -38.938 -26.656 -8.133 1 91.31 16 LEU B O 1
ATOM 4122 N N . SER B 1 17 ? -38 -28.656 -8.695 1 91.19 17 SER B N 1
ATOM 4123 C CA . SER B 1 17 ? -38.219 -28.438 -10.117 1 91.19 17 SER B CA 1
ATOM 4124 C C . SER B 1 17 ? -39.719 -28.344 -10.438 1 91.19 17 SER B C 1
ATOM 4126 O O . SER B 1 17 ? -40.125 -27.531 -11.266 1 91.19 17 SER B O 1
ATOM 4128 N N . TRP B 1 18 ? -40.375 -29.188 -9.773 1 90.81 18 TRP B N 1
ATOM 4129 C CA . TRP B 1 18 ? -41.812 -29.172 -9.945 1 90.81 18 TRP B CA 1
ATOM 4130 C C . TRP B 1 18 ? -42.406 -27.859 -9.461 1 90.81 18 TRP B C 1
ATOM 4132 O O . TRP B 1 18 ? -43.312 -27.297 -10.102 1 90.81 18 TRP B O 1
ATOM 4142 N N . LEU B 1 19 ? -42.031 -27.375 -8.406 1 91.19 19 LEU B N 1
ATOM 4143 C CA . LEU B 1 19 ? -42.5 -26.109 -7.887 1 91.19 19 LEU B CA 1
ATOM 4144 C C . LEU B 1 19 ? -42.188 -24.969 -8.852 1 91.19 19 LEU B C 1
ATOM 4146 O O . LEU B 1 19 ? -43.031 -24.094 -9.094 1 91.19 19 LEU B O 1
ATOM 4150 N N . ARG B 1 20 ? -40.969 -24.938 -9.438 1 87.69 20 ARG B N 1
ATOM 4151 C CA . ARG B 1 20 ? -40.438 -23.891 -10.305 1 87.69 20 ARG B CA 1
ATOM 4152 C C . ARG B 1 20 ? -41.219 -23.844 -11.617 1 87.69 20 ARG B C 1
ATOM 4154 O O . ARG B 1 20 ? -41.438 -22.75 -12.172 1 87.69 20 ARG B O 1
ATOM 4161 N N . ASP B 1 21 ? -41.594 -24.984 -12.078 1 87.75 21 ASP B N 1
ATOM 4162 C CA . ASP B 1 21 ? -42.219 -25.094 -13.398 1 87.75 21 ASP B CA 1
ATOM 4163 C C . ASP B 1 21 ? -43.719 -24.828 -13.328 1 87.75 21 ASP B C 1
ATOM 4165 O O . ASP B 1 21 ? -44.406 -24.859 -14.344 1 87.75 21 ASP B O 1
ATOM 4169 N N . ARG B 1 22 ? -44.188 -24.422 -12.219 1 86.75 22 ARG B N 1
ATOM 4170 C CA . ARG B 1 22 ? -45.594 -24.062 -12.078 1 86.75 22 ARG B CA 1
ATOM 4171 C C . ARG B 1 22 ? -45.875 -22.688 -12.695 1 86.75 22 ARG B C 1
ATOM 4173 O O . ARG B 1 22 ? -44.969 -21.906 -12.914 1 86.75 22 ARG B O 1
ATOM 4180 N N . PRO B 1 23 ? -47.156 -22.484 -13.062 1 85.94 23 PRO B N 1
ATOM 4181 C CA . PRO B 1 23 ? -47.5 -21.141 -13.523 1 85.94 23 PRO B CA 1
ATOM 4182 C C . PRO B 1 23 ? -47.156 -20.062 -12.492 1 85.94 23 PRO B C 1
ATOM 4184 O O . PRO B 1 23 ? -47.219 -20.312 -11.289 1 85.94 23 PRO B O 1
ATOM 4187 N N . GLN B 1 24 ? -46.688 -18.969 -12.953 1 82.81 24 GLN B N 1
ATOM 4188 C CA . GLN B 1 24 ? -46.125 -17.891 -12.141 1 82.81 24 GLN B CA 1
ATOM 4189 C C . GLN B 1 24 ? -47.062 -17.531 -10.977 1 82.81 24 GLN B C 1
ATOM 4191 O O . GLN B 1 24 ? -46.594 -17.219 -9.883 1 82.81 24 GLN B O 1
ATOM 4196 N N . ASP B 1 25 ? -48.344 -17.656 -11.219 1 84.56 25 ASP B N 1
ATOM 4197 C CA . ASP B 1 25 ? -49.344 -17.25 -10.211 1 84.56 25 ASP B CA 1
ATOM 4198 C C . ASP B 1 25 ? -49.469 -18.328 -9.133 1 84.56 25 ASP B C 1
ATOM 4200 O O . ASP B 1 25 ? -50.031 -18.078 -8.07 1 84.56 25 ASP B O 1
ATOM 4204 N N . LYS B 1 26 ? -48.906 -19.438 -9.359 1 87.31 26 LYS B N 1
ATOM 4205 C CA . LYS B 1 26 ? -49.094 -20.531 -8.422 1 87.31 26 LYS B CA 1
ATOM 4206 C C . LYS B 1 26 ? -47.781 -20.906 -7.746 1 87.31 26 LYS B C 1
ATOM 4208 O O . LYS B 1 26 ? -47.688 -21.875 -6.984 1 87.31 26 LYS B O 1
ATOM 4213 N N . ILE B 1 27 ? -46.688 -20.219 -8.055 1 89.12 27 ILE B N 1
ATOM 4214 C CA . ILE B 1 27 ? -45.438 -20.484 -7.406 1 89.12 27 ILE B CA 1
ATOM 4215 C C . ILE B 1 27 ? -45.469 -20.016 -5.953 1 89.12 27 ILE B C 1
ATOM 4217 O O . ILE B 1 27 ? -45.812 -18.859 -5.68 1 89.12 27 ILE B O 1
ATOM 4221 N N . PRO B 1 28 ? -45.188 -20.969 -5.027 1 91.06 28 PRO B N 1
ATOM 4222 C CA . PRO B 1 28 ? -45.219 -20.578 -3.619 1 91.06 28 PRO B CA 1
ATOM 4223 C C . PRO B 1 28 ? -44.125 -19.562 -3.262 1 91.06 28 PRO B C 1
ATOM 4225 O O . PRO B 1 28 ? -43.125 -19.469 -3.965 1 91.06 28 PRO B O 1
ATOM 4228 N N . ASP B 1 29 ? -44.375 -18.922 -2.217 1 92.25 29 ASP B N 1
ATOM 4229 C CA . ASP B 1 29 ? -43.406 -17.969 -1.688 1 92.25 29 ASP B CA 1
ATOM 4230 C C . ASP B 1 29 ? -42.125 -18.672 -1.296 1 92.25 29 ASP B C 1
ATOM 4232 O O . ASP B 1 29 ? -42.156 -19.719 -0.627 1 92.25 29 ASP B O 1
ATOM 4236 N N . ALA B 1 30 ? -41.031 -18.141 -1.785 1 92.75 30 ALA B N 1
ATOM 4237 C CA . ALA B 1 30 ? -39.719 -18.766 -1.564 1 92.75 30 ALA B CA 1
ATOM 4238 C C . ALA B 1 30 ? -39.438 -18.906 -0.074 1 92.75 30 ALA B C 1
ATOM 4240 O O . ALA B 1 30 ? -38.812 -19.891 0.354 1 92.75 30 ALA B O 1
ATOM 4241 N N . ARG B 1 31 ? -39.844 -18.016 0.735 1 90 31 ARG B N 1
ATOM 4242 C CA . ARG B 1 31 ? -39.594 -18.047 2.174 1 90 31 ARG B CA 1
ATOM 4243 C C . ARG B 1 31 ? -40.312 -19.219 2.832 1 90 31 ARG B C 1
ATOM 4245 O O . ARG B 1 31 ? -39.812 -19.844 3.756 1 90 31 ARG B O 1
ATOM 4252 N N . ARG B 1 32 ? -41.5 -19.438 2.348 1 91.69 32 ARG B N 1
ATOM 4253 C CA . ARG B 1 32 ? -42.281 -20.547 2.869 1 91.69 32 ARG B CA 1
ATOM 4254 C C . ARG B 1 32 ? -41.656 -21.891 2.502 1 91.69 32 ARG B C 1
ATOM 4256 O O . ARG B 1 32 ? -41.625 -22.812 3.314 1 91.69 32 ARG B O 1
ATOM 4263 N N . VAL B 1 33 ? -41.188 -21.859 1.309 1 93.19 33 VAL B N 1
ATOM 4264 C CA . VAL B 1 33 ? -40.531 -23.078 0.847 1 93.19 33 VAL B CA 1
ATOM 4265 C C . VAL B 1 33 ? -39.281 -23.344 1.655 1 93.19 33 VAL B C 1
ATOM 4267 O O . VAL B 1 33 ? -39 -24.469 2.061 1 93.19 33 VAL B O 1
ATOM 4270 N N . TRP B 1 34 ? -38.531 -22.312 1.911 1 92.62 34 TRP B N 1
ATOM 4271 C CA . TRP B 1 34 ? -37.312 -22.422 2.709 1 92.62 34 TRP B CA 1
ATOM 4272 C C . TRP B 1 34 ? -37.625 -22.953 4.105 1 92.62 34 TRP B C 1
ATOM 4274 O O . TRP B 1 34 ? -36.938 -23.859 4.602 1 92.62 34 TRP B O 1
ATOM 4284 N N . LYS B 1 35 ? -38.656 -22.453 4.707 1 90.81 35 LYS B N 1
ATOM 4285 C CA . LYS B 1 35 ? -39.031 -22.906 6.039 1 90.81 35 LYS B CA 1
ATOM 4286 C C . LYS B 1 35 ? -39.406 -24.391 6.043 1 90.81 35 LYS B C 1
ATOM 4288 O O . LYS B 1 35 ? -39.094 -25.094 7.004 1 90.81 35 LYS B O 1
ATOM 4293 N N . PHE B 1 36 ? -39.938 -24.703 4.988 1 89.5 36 PHE B N 1
ATOM 4294 C CA . PHE B 1 36 ? -40.344 -26.094 4.832 1 89.5 36 PHE B CA 1
ATOM 4295 C C . PHE B 1 36 ? -39.125 -27 4.703 1 89.5 36 PHE B C 1
ATOM 4297 O O . PHE B 1 36 ? -39.125 -28.141 5.156 1 89.5 36 PHE B O 1
ATOM 4304 N N . LEU B 1 37 ? -38.031 -26.5 4.145 1 90.25 37 LEU B N 1
ATOM 4305 C CA . LEU B 1 37 ? -36.844 -27.312 3.824 1 90.25 37 LEU B CA 1
ATOM 4306 C C . LEU B 1 37 ? -35.875 -27.344 5 1 90.25 37 LEU B C 1
ATOM 4308 O O . LEU B 1 37 ? -34.969 -28.156 5.031 1 90.25 37 LEU B O 1
ATOM 4312 N N . GLN B 1 38 ? -36 -26.609 6.035 1 87.69 38 GLN B N 1
ATOM 4313 C CA . GLN B 1 38 ? -35.031 -26.375 7.109 1 87.69 38 GLN B CA 1
ATOM 4314 C C . GLN B 1 38 ? -34.688 -27.672 7.832 1 87.69 38 GLN B C 1
ATOM 4316 O O . GLN B 1 38 ? -33.531 -27.891 8.203 1 87.69 38 GLN B O 1
ATOM 4321 N N . PRO B 1 39 ? -35.656 -28.562 7.969 1 82.31 39 PRO B N 1
ATOM 4322 C CA . PRO B 1 39 ? -35.312 -29.812 8.656 1 82.31 39 PRO B CA 1
ATOM 4323 C C . PRO B 1 39 ? -34.312 -30.672 7.875 1 82.31 39 PRO B C 1
ATOM 4325 O O . PRO B 1 39 ? -33.656 -31.531 8.453 1 82.31 39 PRO B O 1
ATOM 4328 N N . ALA B 1 40 ? -34.156 -30.5 6.625 1 80.44 40 ALA B N 1
ATOM 4329 C CA . ALA B 1 40 ? -33.219 -31.234 5.785 1 80.44 40 ALA B CA 1
ATOM 4330 C C . ALA B 1 40 ? -31.922 -30.438 5.578 1 80.44 40 ALA B C 1
ATOM 4332 O O . ALA B 1 40 ? -31.328 -30.469 4.496 1 80.44 40 ALA B O 1
ATOM 4333 N N . ALA B 1 41 ? -31.453 -29.828 6.559 1 76.56 41 ALA B N 1
ATOM 4334 C CA . ALA B 1 41 ? -30.375 -28.844 6.465 1 76.56 41 ALA B CA 1
ATOM 4335 C C . ALA B 1 41 ? -29.078 -29.484 5.961 1 76.56 41 ALA B C 1
ATOM 4337 O O . ALA B 1 41 ? -28.344 -28.875 5.176 1 76.56 41 ALA B O 1
ATOM 4338 N N . ALA B 1 42 ? -28.875 -30.75 6.238 1 78.94 42 ALA B N 1
ATOM 4339 C CA . ALA B 1 42 ? -27.609 -31.422 5.949 1 78.94 42 ALA B CA 1
ATOM 4340 C C . ALA B 1 42 ? -27.422 -31.609 4.445 1 78.94 42 ALA B C 1
ATOM 4342 O O . ALA B 1 42 ? -26.297 -31.672 3.953 1 78.94 42 ALA B O 1
ATOM 4343 N N . LEU B 1 43 ? -28.5 -31.641 3.727 1 85.81 43 LEU B N 1
ATOM 4344 C CA . LEU B 1 43 ? -28.453 -31.969 2.305 1 85.81 43 LEU B CA 1
ATOM 4345 C C . LEU B 1 43 ? -28.609 -30.703 1.457 1 85.81 43 LEU B C 1
ATOM 4347 O O . LEU B 1 43 ? -28.344 -30.734 0.254 1 85.81 43 LEU B O 1
ATOM 4351 N N . LEU B 1 44 ? -28.953 -29.719 2.066 1 87.19 44 LEU B N 1
ATOM 4352 C CA . LEU B 1 44 ? -29.5 -28.594 1.327 1 87.19 44 LEU B CA 1
ATOM 4353 C C . LEU B 1 44 ? -28.422 -27.906 0.5 1 87.19 44 LEU B C 1
ATOM 4355 O O . LEU B 1 44 ? -28.719 -27.344 -0.564 1 87.19 44 LEU B O 1
ATOM 4359 N N . MET B 1 45 ? -27.219 -28 0.917 1 86.31 45 MET B N 1
ATOM 4360 C CA . MET B 1 45 ? -26.172 -27.359 0.12 1 86.31 45 MET B CA 1
ATOM 4361 C C . MET B 1 45 ? -26 -28.078 -1.217 1 86.31 45 MET B C 1
ATOM 4363 O O . MET B 1 45 ? -25.922 -27.438 -2.264 1 86.31 45 MET B O 1
ATOM 4367 N N . ASN B 1 46 ? -26.016 -29.297 -1.077 1 88.44 46 ASN B N 1
ATOM 4368 C CA . ASN B 1 46 ? -25.906 -30.094 -2.293 1 88.44 46 ASN B CA 1
ATOM 4369 C C . ASN B 1 46 ? -27.125 -29.906 -3.193 1 88.44 46 ASN B C 1
ATOM 4371 O O . ASN B 1 46 ? -26.984 -29.844 -4.414 1 88.44 46 ASN B O 1
ATOM 4375 N N . VAL B 1 47 ? -28.219 -29.844 -2.582 1 91.19 47 VAL B N 1
ATOM 4376 C CA . VAL B 1 47 ? -29.469 -29.672 -3.324 1 91.19 47 VAL B CA 1
ATOM 4377 C C . VAL B 1 47 ? -29.453 -28.328 -4.047 1 91.19 47 VAL B C 1
ATOM 4379 O O . VAL B 1 47 ? -29.844 -28.234 -5.215 1 91.19 47 VAL B O 1
ATOM 4382 N N . ALA B 1 48 ? -29.047 -27.359 -3.406 1 92.75 48 ALA B N 1
ATOM 4383 C CA . ALA B 1 48 ? -28.969 -26.031 -4.016 1 92.75 48 ALA B CA 1
ATOM 4384 C C . ALA B 1 48 ? -28.078 -26.047 -5.258 1 92.75 48 ALA B C 1
ATOM 4386 O O . ALA B 1 48 ? -28.438 -25.484 -6.289 1 92.75 48 ALA B O 1
ATOM 4387 N N . THR B 1 49 ? -26.953 -26.766 -5.188 1 90.44 49 THR B N 1
ATOM 4388 C CA . THR B 1 49 ? -26.016 -26.828 -6.293 1 90.44 49 THR B CA 1
ATOM 4389 C C . THR B 1 49 ? -26.594 -27.656 -7.441 1 90.44 49 THR B C 1
ATOM 4391 O O . THR B 1 49 ? -26.516 -27.25 -8.602 1 90.44 49 THR B O 1
ATOM 4394 N N . ARG B 1 50 ? -27.188 -28.719 -7.055 1 90.94 50 ARG B N 1
ATOM 4395 C CA . ARG B 1 50 ? -27.75 -29.609 -8.055 1 90.94 50 ARG B CA 1
ATOM 4396 C C . ARG B 1 50 ? -28.922 -28.953 -8.781 1 90.94 50 ARG B C 1
ATOM 4398 O O . ARG B 1 50 ? -29.141 -29.219 -9.969 1 90.94 50 ARG B O 1
ATOM 4405 N N . CYS B 1 51 ? -29.547 -28.156 -8.055 1 91.56 51 CYS B N 1
ATOM 4406 C CA . CYS B 1 51 ? -30.688 -27.484 -8.641 1 91.56 51 CYS B CA 1
ATOM 4407 C C . CYS B 1 51 ? -30.266 -26.203 -9.352 1 91.56 51 CYS B C 1
ATOM 4409 O O . CYS B 1 51 ? -31.109 -25.391 -9.75 1 91.56 51 CYS B O 1
ATOM 4411 N N . SER B 1 52 ? -29 -25.953 -9.5 1 91.75 52 SER B N 1
ATOM 4412 C CA . SER B 1 52 ? -28.438 -24.828 -10.219 1 91.75 52 SER B CA 1
ATOM 4413 C C . SER B 1 52 ? -29.016 -23.5 -9.711 1 91.75 52 SER B C 1
ATOM 4415 O O . SER B 1 52 ? -29.516 -22.703 -10.5 1 91.75 52 SER B O 1
ATOM 4417 N N . TYR B 1 53 ? -28.938 -23.344 -8.43 1 93 53 TYR B N 1
ATOM 4418 C CA . TYR B 1 53 ? -29.5 -22.141 -7.844 1 93 53 TYR B CA 1
ATOM 4419 C C . TYR B 1 53 ? -28.938 -20.891 -8.516 1 93 53 TYR B C 1
ATOM 4421 O O . TYR B 1 53 ? -29.625 -19.859 -8.602 1 93 53 TYR B O 1
ATOM 4429 N N . ASP B 1 54 ? -27.703 -20.953 -9.031 1 91.5 54 ASP B N 1
ATOM 4430 C CA . ASP B 1 54 ? -27 -19.797 -9.578 1 91.5 54 ASP B CA 1
ATOM 4431 C C . ASP B 1 54 ? -27.578 -19.391 -10.938 1 91.5 54 ASP B C 1
ATOM 4433 O O . ASP B 1 54 ? -27.297 -18.312 -11.438 1 91.5 54 ASP B O 1
ATOM 4437 N N . SER B 1 55 ? -28.438 -20.234 -11.414 1 92.56 55 SER B N 1
ATOM 4438 C CA . SER B 1 55 ? -29.031 -19.922 -12.711 1 92.56 55 SER B CA 1
ATOM 4439 C C . SER B 1 55 ? -30.547 -19.797 -12.609 1 92.56 55 SER B C 1
ATOM 4441 O O . SER B 1 55 ? -31.219 -19.562 -13.617 1 92.56 55 SER B O 1
ATOM 4443 N N . GLN B 1 56 ? -31.062 -20 -11.414 1 92.56 56 GLN B N 1
ATOM 4444 C CA . GLN B 1 56 ? -32.5 -19.969 -11.219 1 92.56 56 GLN B CA 1
ATOM 4445 C C . GLN B 1 56 ? -32.906 -19 -10.102 1 92.56 56 GLN B C 1
ATOM 4447 O O . GLN B 1 56 ? -32.75 -19.328 -8.914 1 92.56 56 GLN B O 1
ATOM 4452 N N . PRO B 1 57 ? -33.5 -17.984 -10.461 1 92 57 PRO B N 1
ATOM 4453 C CA . PRO B 1 57 ? -33.812 -16.938 -9.469 1 92 57 PRO B CA 1
ATOM 4454 C C . PRO B 1 57 ? -34.656 -17.453 -8.32 1 92 57 PRO B C 1
ATOM 4456 O O . PRO B 1 57 ? -34.375 -17.156 -7.152 1 92 57 PRO B O 1
ATOM 4459 N N . TYR B 1 58 ? -35.688 -18.234 -8.695 1 93.88 58 TYR B N 1
ATOM 4460 C CA . TYR B 1 58 ? -36.594 -18.734 -7.668 1 93.88 58 TYR B CA 1
ATOM 4461 C C . TYR B 1 58 ? -35.844 -19.641 -6.695 1 93.88 58 TYR B C 1
ATOM 4463 O O . TYR B 1 58 ? -36.031 -19.531 -5.477 1 93.88 58 TYR B O 1
ATOM 4471 N N . VAL B 1 59 ? -35.031 -20.484 -7.191 1 94.06 59 VAL B N 1
ATOM 4472 C CA . VAL B 1 59 ? -34.25 -21.406 -6.355 1 94.06 59 VAL B CA 1
ATOM 4473 C C . VAL B 1 59 ? -33.25 -20.609 -5.504 1 94.06 59 VAL B C 1
ATOM 4475 O O . VAL B 1 59 ? -33.031 -20.922 -4.332 1 94.06 59 VAL B O 1
ATOM 4478 N N . THR B 1 60 ? -32.656 -19.625 -6.109 1 94.88 60 THR B N 1
ATOM 4479 C CA . THR B 1 60 ? -31.766 -18.75 -5.371 1 94.88 60 THR B CA 1
ATOM 4480 C C . THR B 1 60 ? -32.469 -18.156 -4.145 1 94.88 60 THR B C 1
ATOM 4482 O O . THR B 1 60 ? -31.922 -18.203 -3.039 1 94.88 60 THR B O 1
ATOM 4485 N N . GLN B 1 61 ? -33.594 -17.656 -4.328 1 94.19 61 GLN B N 1
ATOM 4486 C CA . GLN B 1 61 ? -34.344 -17.016 -3.242 1 94.19 61 GLN B CA 1
ATOM 4487 C C . GLN B 1 61 ? -34.594 -18 -2.098 1 94.19 61 GLN B C 1
ATOM 4489 O O . GLN B 1 61 ? -34.562 -17.625 -0.926 1 94.19 61 GLN B O 1
ATOM 4494 N N . ILE B 1 62 ? -34.812 -19.188 -2.482 1 93.88 62 ILE B N 1
ATOM 4495 C CA . ILE B 1 62 ? -35.125 -20.203 -1.487 1 93.88 62 ILE B CA 1
ATOM 4496 C C . ILE B 1 62 ? -33.875 -20.469 -0.62 1 93.88 62 ILE B C 1
ATOM 4498 O O . ILE B 1 62 ? -34 -20.562 0.605 1 93.88 62 ILE B O 1
ATOM 4502 N N . PHE B 1 63 ? -32.781 -20.469 -1.222 1 94 63 PHE B N 1
ATOM 4503 C CA . PHE B 1 63 ? -31.625 -21.016 -0.524 1 94 63 PHE B CA 1
ATOM 4504 C C . PHE B 1 63 ? -30.703 -19.906 -0.033 1 94 63 PHE B C 1
ATOM 4506 O O . PHE B 1 63 ? -29.734 -20.156 0.669 1 94 63 PHE B O 1
ATOM 4513 N N . LEU B 1 64 ? -30.906 -18.688 -0.298 1 91.81 64 LEU B N 1
ATOM 4514 C CA . LEU B 1 64 ? -30.031 -17.562 0.032 1 91.81 64 LEU B CA 1
ATOM 4515 C C . LEU B 1 64 ? -29.75 -17.516 1.531 1 91.81 64 LEU B C 1
ATOM 4517 O O . LEU B 1 64 ? -28.609 -17.312 1.951 1 91.81 64 LEU B O 1
ATOM 4521 N N . PRO B 1 65 ? -30.766 -17.703 2.365 1 88.44 65 PRO B N 1
ATOM 4522 C CA . PRO B 1 65 ? -30.469 -17.672 3.799 1 88.44 65 PRO B CA 1
ATOM 4523 C C . PRO B 1 65 ? -29.406 -18.703 4.195 1 88.44 65 PRO B C 1
ATOM 4525 O O . PRO B 1 65 ? -28.516 -18.391 4.996 1 88.44 65 PRO B O 1
ATOM 4528 N N . MET B 1 66 ? -29.5 -19.844 3.617 1 89.25 66 MET B N 1
ATOM 4529 C CA . MET B 1 66 ? -28.547 -20.906 3.918 1 89.25 66 MET B CA 1
ATOM 4530 C C . MET B 1 66 ? -27.172 -20.578 3.32 1 89.25 66 MET B C 1
ATOM 4532 O O . MET B 1 66 ? -26.156 -20.75 3.975 1 89.25 66 MET B O 1
ATOM 4536 N N . LEU B 1 67 ? -27.188 -20.156 2.088 1 89.69 67 LEU B N 1
ATOM 4537 C CA . LEU B 1 67 ? -25.953 -19.859 1.386 1 89.69 67 LEU B CA 1
ATOM 4538 C C . LEU B 1 67 ? -25.172 -18.75 2.102 1 89.69 67 LEU B C 1
ATOM 4540 O O . LEU B 1 67 ? -23.953 -18.828 2.234 1 89.69 67 LEU B O 1
ATOM 4544 N N . VAL B 1 68 ? -25.859 -17.812 2.611 1 86.94 68 VAL B N 1
ATOM 4545 C CA . VAL B 1 68 ? -25.234 -16.703 3.332 1 86.94 68 VAL B CA 1
ATOM 4546 C C . VAL B 1 68 ? -24.703 -17.203 4.68 1 86.94 68 VAL B C 1
ATOM 4548 O O . VAL B 1 68 ? -23.609 -16.828 5.094 1 86.94 68 VAL B O 1
ATOM 4551 N N . SER B 1 69 ? -25.453 -18 5.273 1 83.5 69 SER B N 1
ATOM 4552 C CA . SER B 1 69 ? -25.031 -18.531 6.566 1 83.5 69 SER B CA 1
ATOM 4553 C C . SER B 1 69 ? -23.797 -19.422 6.43 1 83.5 69 SER B C 1
ATOM 4555 O O . SER B 1 69 ? -22.922 -19.422 7.297 1 83.5 69 SER B O 1
ATOM 4557 N N . LYS B 1 70 ? -23.734 -20.234 5.336 1 86.12 70 LYS B N 1
ATOM 4558 C CA . LYS B 1 70 ? -22.609 -21.125 5.098 1 86.12 70 LYS B CA 1
ATOM 4559 C C . LYS B 1 70 ? -21.406 -20.359 4.566 1 86.12 70 LYS B C 1
ATOM 4561 O O . LYS B 1 70 ? -20.281 -20.875 4.582 1 86.12 70 LYS B O 1
ATOM 4566 N N . GLY B 1 71 ? -21.688 -19.203 4.055 1 88.12 71 GLY B N 1
ATOM 4567 C CA . GLY B 1 71 ? -20.625 -18.312 3.656 1 88.12 71 GLY B CA 1
ATOM 456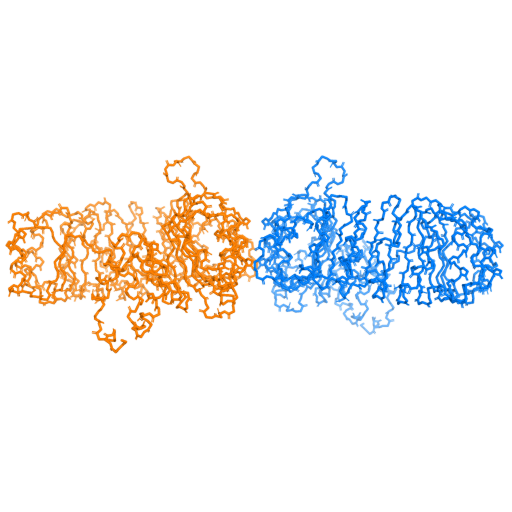8 C C . GLY B 1 71 ? -20.094 -18.594 2.262 1 88.12 71 GLY B C 1
ATOM 4569 O O . GLY B 1 71 ? -18.953 -18.266 1.951 1 88.12 71 GLY B O 1
ATOM 4570 N N . ARG B 1 72 ? -20.812 -19.312 1.418 1 91.31 72 ARG B N 1
ATOM 4571 C CA . ARG B 1 72 ? -20.406 -19.641 0.054 1 91.31 72 ARG B CA 1
ATOM 4572 C C . ARG B 1 72 ? -21.5 -19.281 -0.944 1 91.31 72 ARG B C 1
ATOM 4574 O O . ARG B 1 72 ? -22.609 -19.828 -0.875 1 91.31 72 ARG B O 1
ATOM 4581 N N . LEU B 1 73 ? -21.156 -18.391 -1.869 1 93.12 73 LEU B N 1
ATOM 4582 C CA . LEU B 1 73 ? -22.188 -17.891 -2.783 1 93.12 73 LEU B CA 1
ATOM 4583 C C . LEU B 1 73 ? -21.641 -17.781 -4.203 1 93.12 73 LEU B C 1
ATOM 4585 O O . LEU B 1 73 ? -20.547 -17.25 -4.406 1 93.12 73 LEU B O 1
ATOM 4589 N N . HIS B 1 74 ? -22.344 -18.344 -5.145 1 94.5 74 HIS B N 1
ATOM 4590 C CA . HIS B 1 74 ? -22.062 -18.203 -6.57 1 94.5 74 HIS B CA 1
ATOM 4591 C C . HIS B 1 74 ? -23.062 -17.266 -7.238 1 94.5 74 HIS B C 1
ATOM 4593 O O . HIS B 1 74 ? -24.25 -17.547 -7.277 1 94.5 74 HIS B O 1
ATOM 4599 N N . ILE B 1 75 ? -22.547 -16.219 -7.773 1 94.31 75 ILE B N 1
ATOM 4600 C CA . ILE B 1 75 ? -23.391 -15.172 -8.352 1 94.31 75 ILE B CA 1
ATOM 4601 C C . ILE B 1 75 ? -23.234 -15.172 -9.867 1 94.31 75 ILE B C 1
ATOM 4603 O O . ILE B 1 75 ? -22.125 -15.164 -10.391 1 94.31 75 ILE B O 1
ATOM 4607 N N . THR B 1 76 ? -24.312 -15.148 -10.523 1 93.44 76 THR B N 1
ATOM 4608 C CA . THR B 1 76 ? -24.406 -15.039 -11.977 1 93.44 76 THR B CA 1
ATOM 4609 C C . THR B 1 76 ? -25.344 -13.914 -12.383 1 93.44 76 THR B C 1
ATOM 4611 O O . THR B 1 76 ? -26 -13.305 -11.539 1 93.44 76 THR B O 1
ATOM 4614 N N . PRO B 1 77 ? -25.344 -13.594 -13.656 1 90.69 77 PRO B N 1
ATOM 4615 C CA . PRO B 1 77 ? -26.297 -12.562 -14.094 1 90.69 77 PRO B CA 1
ATOM 4616 C C . PRO B 1 77 ? -27.75 -12.922 -13.805 1 90.69 77 PRO B C 1
ATOM 4618 O O . PRO B 1 77 ? -28.594 -12.039 -13.641 1 90.69 77 PRO B O 1
ATOM 4621 N N . HIS B 1 78 ? -28.031 -14.172 -13.625 1 91.62 78 HIS B N 1
ATOM 4622 C CA . HIS B 1 78 ? -29.406 -14.648 -13.469 1 91.62 78 HIS B CA 1
ATOM 4623 C C . HIS B 1 78 ? -29.891 -14.461 -12.031 1 91.62 78 HIS B C 1
ATOM 4625 O O . HIS B 1 78 ? -31.094 -14.359 -11.797 1 91.62 78 HIS B O 1
ATOM 4631 N N . ASN B 1 79 ? -28.984 -14.445 -11.102 1 93.06 79 ASN B N 1
ATOM 4632 C CA . ASN B 1 79 ? -29.469 -14.391 -9.727 1 93.06 79 ASN B CA 1
ATOM 4633 C C . ASN B 1 79 ? -28.953 -13.148 -9 1 93.06 79 ASN B C 1
ATOM 4635 O O . ASN B 1 79 ? -29.172 -12.992 -7.797 1 93.06 79 ASN B O 1
ATOM 4639 N N . LEU B 1 80 ? -28.281 -12.312 -9.68 1 92.75 80 LEU B N 1
ATOM 4640 C CA . LEU B 1 80 ? -27.688 -11.117 -9.07 1 92.75 80 LEU B CA 1
ATOM 4641 C C . LEU B 1 80 ? -28.766 -10.281 -8.375 1 92.75 80 LEU B C 1
ATOM 4643 O O . LEU B 1 80 ? -28.562 -9.82 -7.25 1 92.75 80 LEU B O 1
ATOM 4647 N N . LYS B 1 81 ? -29.812 -10.086 -9 1 92.31 81 LYS B N 1
ATOM 4648 C CA . LYS B 1 81 ? -30.891 -9.273 -8.453 1 92.31 81 LYS B CA 1
ATOM 4649 C C . LYS B 1 81 ? -31.375 -9.82 -7.117 1 92.31 81 LYS B C 1
ATOM 4651 O O . LYS B 1 81 ? -31.531 -9.07 -6.152 1 92.31 81 LYS B O 1
ATOM 4656 N N . GLU B 1 82 ? -31.609 -11.102 -7.07 1 92.75 82 GLU B N 1
ATOM 4657 C CA . GLU B 1 82 ? -32.125 -11.75 -5.859 1 92.75 82 GLU B CA 1
ATOM 4658 C C . GLU B 1 82 ? -31.109 -11.625 -4.715 1 92.75 82 GLU B C 1
ATOM 4660 O O . GLU B 1 82 ? -31.5 -11.406 -3.564 1 92.75 82 GLU B O 1
ATOM 4665 N N . VAL B 1 83 ? -29.875 -11.766 -5.066 1 92.38 83 VAL B N 1
ATOM 4666 C CA . VAL B 1 83 ? -28.812 -11.68 -4.062 1 92.38 83 VAL B CA 1
ATOM 4667 C C . VAL B 1 83 ? -28.781 -10.266 -3.482 1 92.38 83 VAL B C 1
ATOM 4669 O O . VAL B 1 83 ? -28.781 -10.086 -2.262 1 92.38 83 VAL B O 1
ATOM 4672 N N . LEU B 1 84 ? -28.781 -9.305 -4.336 1 91.19 84 LEU B N 1
ATOM 4673 C CA . LEU B 1 84 ? -28.688 -7.914 -3.9 1 91.19 84 LEU B CA 1
ATOM 4674 C C . LEU B 1 84 ? -29.906 -7.527 -3.062 1 91.19 84 LEU B C 1
ATOM 4676 O O . LEU B 1 84 ? -29.766 -6.852 -2.039 1 91.19 84 LEU B O 1
ATOM 4680 N N . LEU B 1 85 ? -31.047 -7.926 -3.502 1 90.12 85 LEU B N 1
ATOM 4681 C CA . LEU B 1 85 ? -32.281 -7.641 -2.766 1 90.12 85 LEU B CA 1
ATOM 4682 C C . LEU B 1 85 ? -32.25 -8.273 -1.378 1 90.12 85 LEU B C 1
ATOM 4684 O O . LEU B 1 85 ? -32.656 -7.656 -0.399 1 90.12 85 LEU B O 1
ATOM 4688 N N . TYR B 1 86 ? -31.812 -9.453 -1.354 1 90.62 86 TYR B N 1
ATOM 4689 C CA . TYR B 1 86 ? -31.719 -10.141 -0.069 1 90.62 86 TYR B CA 1
ATOM 4690 C C . TYR B 1 86 ? -30.812 -9.375 0.891 1 90.62 86 TYR B C 1
ATOM 4692 O O . TYR B 1 86 ? -31.156 -9.203 2.064 1 90.62 86 TYR B O 1
ATOM 4700 N N . PHE B 1 87 ? -29.672 -8.953 0.456 1 87.75 87 PHE B N 1
ATOM 4701 C CA . PHE B 1 87 ? -28.703 -8.266 1.295 1 87.75 87 PHE B CA 1
ATOM 4702 C C . PHE B 1 87 ? -29.219 -6.891 1.708 1 87.75 87 PHE B C 1
ATOM 4704 O O . PHE B 1 87 ? -28.938 -6.418 2.811 1 87.75 87 PHE B O 1
ATOM 4711 N N . MET B 1 88 ? -29.922 -6.289 0.863 1 85.31 88 MET B N 1
ATOM 4712 C CA . MET B 1 88 ? -30.531 -5 1.186 1 85.31 88 MET B CA 1
ATOM 4713 C C . MET B 1 88 ? -31.578 -5.148 2.279 1 85.31 88 MET B C 1
ATOM 4715 O O . MET B 1 88 ? -31.641 -4.332 3.201 1 85.31 88 MET B O 1
ATOM 4719 N N . GLU B 1 89 ? -32.344 -6.195 2.201 1 86.12 89 GLU B N 1
ATOM 4720 C CA . GLU B 1 89 ? -33.469 -6.41 3.121 1 86.12 89 GLU B CA 1
ATOM 4721 C C . GLU B 1 89 ? -32.969 -6.961 4.457 1 86.12 89 GLU B C 1
ATOM 4723 O O . GLU B 1 89 ? -33.625 -6.754 5.492 1 86.12 89 GLU B O 1
ATOM 4728 N N . ASN B 1 90 ? -31.875 -7.602 4.395 1 83.19 90 ASN B N 1
ATOM 4729 C CA . ASN B 1 90 ? -31.391 -8.258 5.602 1 83.19 90 ASN B CA 1
ATOM 4730 C C . ASN B 1 90 ? -30.047 -7.672 6.055 1 83.19 90 ASN B C 1
ATOM 4732 O O . ASN B 1 90 ? -29.203 -8.391 6.578 1 83.19 90 ASN B O 1
ATOM 4736 N N . LYS B 1 91 ? -29.812 -6.422 5.855 1 76.5 91 LYS B N 1
ATOM 4737 C CA . LYS B 1 91 ? -28.531 -5.746 6.074 1 76.5 91 LYS B CA 1
ATOM 4738 C C . LYS B 1 91 ? -28.047 -5.945 7.504 1 76.5 91 LYS B C 1
ATOM 4740 O O . LYS B 1 91 ? -26.891 -6.332 7.719 1 76.5 91 LYS B O 1
ATOM 4745 N N . PRO B 1 92 ? -28.859 -5.777 8.477 1 68.69 92 PRO B N 1
ATOM 4746 C CA . PRO B 1 92 ? -28.359 -5.945 9.844 1 68.69 92 PRO B CA 1
ATOM 4747 C C . PRO B 1 92 ? -27.875 -7.367 10.125 1 68.69 92 PRO B C 1
ATOM 4749 O O . PRO B 1 92 ? -26.844 -7.562 10.781 1 68.69 92 PRO B O 1
ATOM 4752 N N . GLU B 1 93 ? -28.562 -8.344 9.602 1 65.81 93 GLU B N 1
ATOM 4753 C CA . GLU B 1 93 ? -28.203 -9.742 9.82 1 65.81 93 GLU B CA 1
ATOM 4754 C C . GLU B 1 93 ? -26.938 -10.109 9.062 1 65.81 93 GLU B C 1
ATOM 4756 O O . GLU B 1 93 ? -26.109 -10.867 9.57 1 65.81 93 GLU B O 1
ATOM 4761 N N . CYS B 1 94 ? -26.844 -9.461 7.93 1 66.94 94 CYS B N 1
ATOM 4762 C CA . CYS B 1 94 ? -25.688 -9.773 7.098 1 66.94 94 CYS B CA 1
ATOM 4763 C C . CYS B 1 94 ? -24.438 -9.094 7.629 1 66.94 94 CYS B C 1
ATOM 4765 O O . CYS B 1 94 ? -23.328 -9.633 7.508 1 66.94 94 CYS B O 1
ATOM 4767 N N . GLU B 1 95 ? -24.641 -7.93 8.25 1 63.84 95 GLU B N 1
ATOM 4768 C CA . GLU B 1 95 ? -23.516 -7.172 8.789 1 63.84 95 GLU B CA 1
ATOM 4769 C C . GLU B 1 95 ? -23.016 -7.777 10.102 1 63.84 95 GLU B C 1
ATOM 4771 O O . GLU B 1 95 ? -21.828 -7.762 10.391 1 63.84 95 GLU B O 1
ATOM 4776 N N . ASN B 1 96 ? -23.906 -8.25 10.852 1 60 96 ASN B N 1
ATOM 4777 C CA . ASN B 1 96 ? -23.562 -8.711 12.195 1 60 96 ASN B CA 1
ATOM 4778 C C . ASN B 1 96 ? -23.141 -10.18 12.195 1 60 96 ASN B C 1
ATOM 4780 O O . ASN B 1 96 ? -22.656 -10.695 13.211 1 60 96 ASN B O 1
ATOM 4784 N N . ASN B 1 97 ? -23.359 -10.82 11.219 1 57.94 97 ASN B N 1
ATOM 4785 C CA . ASN B 1 97 ? -23.016 -12.234 11.234 1 57.94 97 ASN B CA 1
ATOM 4786 C C . ASN B 1 97 ? -21.547 -12.469 10.883 1 57.94 97 ASN B C 1
ATOM 4788 O O . ASN B 1 97 ? -21.156 -12.367 9.719 1 57.94 97 ASN B O 1
ATOM 4792 N N . GLU B 1 98 ? -20.656 -12.516 11.914 1 54.47 98 GLU B N 1
ATOM 4793 C CA . GLU B 1 98 ? -19.219 -12.727 11.828 1 54.47 98 GLU B CA 1
ATOM 4794 C C . GLU B 1 98 ? -18.891 -13.891 10.891 1 54.47 98 GLU B C 1
ATOM 4796 O O . GLU B 1 98 ? -17.812 -13.922 10.297 1 54.47 98 GLU B O 1
ATOM 4801 N N . SER B 1 99 ? -19.688 -14.844 10.977 1 52.72 99 SER B N 1
ATOM 4802 C CA . SER B 1 99 ? -19.453 -16.062 10.211 1 52.72 99 SER B CA 1
ATOM 4803 C C . SER B 1 99 ? -19.938 -15.914 8.773 1 52.72 99 SER B C 1
ATOM 4805 O O . SER B 1 99 ? -19.812 -16.859 7.977 1 52.72 99 SER B O 1
ATOM 4807 N N . SER B 1 100 ? -20.203 -14.523 8.438 1 69.69 100 SER B N 1
ATOM 4808 C CA . SER B 1 100 ? -21 -14.469 7.215 1 69.69 100 SER B CA 1
ATOM 4809 C C . SER B 1 100 ? -20.125 -14.211 5.992 1 69.69 100 SER B C 1
ATOM 4811 O O . SER B 1 100 ? -19.016 -13.695 6.117 1 69.69 100 SER B O 1
ATOM 4813 N N . MET B 1 101 ? -20.406 -14.656 4.781 1 83.94 101 MET B N 1
ATOM 4814 C CA . MET B 1 101 ? -20.047 -14.688 3.369 1 83.94 101 MET B CA 1
ATOM 4815 C C . MET B 1 101 ? -18.531 -14.68 3.201 1 83.94 101 MET B C 1
ATOM 4817 O O . MET B 1 101 ? -17.906 -13.609 3.184 1 83.94 101 MET B O 1
ATOM 4821 N N . LYS B 1 102 ? -17.891 -15.758 3.189 1 92.56 102 LYS B N 1
ATOM 4822 C CA . LYS B 1 102 ? -16.438 -15.914 3.141 1 92.56 102 LYS B CA 1
ATOM 4823 C C . LYS B 1 102 ? -15.961 -16.125 1.708 1 92.56 102 LYS B C 1
ATOM 4825 O O . LYS B 1 102 ? -14.898 -15.641 1.325 1 92.56 102 LYS B O 1
ATOM 4830 N N . GLN B 1 103 ? -16.797 -16.844 0.945 1 95.19 103 GLN B N 1
ATOM 4831 C CA . GLN B 1 103 ? -16.391 -17.188 -0.415 1 95.19 103 GLN B CA 1
ATOM 4832 C C . GLN B 1 103 ? -17.453 -16.75 -1.427 1 95.19 103 GLN B C 1
ATOM 4834 O O . GLN B 1 103 ? -18.609 -17.141 -1.313 1 95.19 103 GLN B O 1
ATOM 4839 N N . VAL B 1 104 ? -16.984 -16.016 -2.367 1 95.12 104 VAL B N 1
ATOM 4840 C CA . VAL B 1 104 ? -17.922 -15.508 -3.373 1 95.12 104 VAL B CA 1
ATOM 4841 C C . VAL B 1 104 ? -17.328 -15.711 -4.77 1 95.12 104 VAL B C 1
ATOM 4843 O O . VAL B 1 104 ? -16.172 -15.383 -5.012 1 95.12 104 VAL B O 1
ATOM 4846 N N . LYS B 1 105 ? -18.094 -16.312 -5.605 1 95.44 105 LYS B N 1
ATOM 4847 C CA . LYS B 1 105 ? -17.781 -16.391 -7.027 1 95.44 105 LYS B CA 1
ATOM 4848 C C . LYS B 1 105 ? -18.781 -15.578 -7.852 1 95.44 105 LYS B C 1
ATOM 4850 O O . LYS B 1 105 ? -19.984 -15.742 -7.699 1 95.44 105 LYS B O 1
ATOM 4855 N N . VAL B 1 106 ? -18.219 -14.766 -8.703 1 94.25 106 VAL B N 1
ATOM 4856 C CA . VAL B 1 106 ? -19.062 -13.906 -9.523 1 94.25 106 VAL B CA 1
ATOM 4857 C C . VAL B 1 106 ? -18.719 -14.102 -11 1 94.25 106 VAL B C 1
ATOM 4859 O O . VAL B 1 106 ? -17.562 -13.969 -11.398 1 94.25 106 VAL B O 1
ATOM 4862 N N . GLU B 1 107 ? -19.734 -14.398 -11.711 1 92.69 107 GLU B N 1
ATOM 4863 C CA . GLU B 1 107 ? -19.547 -14.5 -13.156 1 92.69 107 GLU B CA 1
ATOM 4864 C C . GLU B 1 107 ? -19.703 -13.133 -13.828 1 92.69 107 GLU B C 1
ATOM 4866 O O . GLU B 1 107 ? -19.672 -12.102 -13.156 1 92.69 107 GLU B O 1
ATOM 4871 N N . ASP B 1 108 ? -19.781 -13.078 -15.07 1 88.69 108 ASP B N 1
ATOM 4872 C CA . ASP B 1 108 ? -19.891 -11.828 -15.812 1 88.69 108 ASP B CA 1
ATOM 4873 C C . ASP B 1 108 ? -21.234 -11.156 -15.57 1 88.69 108 ASP B C 1
ATOM 4875 O O . ASP B 1 108 ? -22.219 -11.477 -16.234 1 88.69 108 ASP B O 1
ATOM 4879 N N . VAL B 1 109 ? -21.203 -10.125 -14.703 1 84.12 109 VAL B N 1
ATOM 4880 C CA . VAL B 1 109 ? -22.438 -9.469 -14.32 1 84.12 109 VAL B CA 1
ATOM 4881 C C . VAL B 1 109 ? -22.469 -8.039 -14.867 1 84.12 109 VAL B C 1
ATOM 4883 O O . VAL B 1 109 ? -23.281 -7.223 -14.461 1 84.12 109 VAL B O 1
ATOM 4886 N N . GLU B 1 110 ? -21.578 -7.602 -15.758 1 78.38 110 GLU B N 1
ATOM 4887 C CA . GLU B 1 110 ? -21.438 -6.238 -16.25 1 78.38 110 GLU B CA 1
ATOM 4888 C C . GLU B 1 110 ? -22.688 -5.785 -16.984 1 78.38 110 GLU B C 1
ATOM 4890 O O . GLU B 1 110 ? -23.062 -4.613 -16.922 1 78.38 110 GLU B O 1
ATOM 4895 N N . GLY B 1 111 ? -23.234 -6.613 -17.672 1 74.62 111 GLY B N 1
ATOM 4896 C CA . GLY B 1 111 ? -24.406 -6.258 -18.453 1 74.62 111 GLY B CA 1
ATOM 4897 C C . GLY B 1 111 ? -25.688 -6.184 -17.625 1 74.62 111 GLY B C 1
ATOM 4898 O O . GLY B 1 111 ? -26.734 -5.777 -18.125 1 74.62 111 GLY B O 1
ATOM 4899 N N . SER B 1 112 ? -25.406 -6.395 -16.375 1 75.31 112 SER B N 1
ATOM 4900 C CA . SER B 1 112 ? -26.594 -6.406 -15.516 1 75.31 112 SER B CA 1
ATOM 4901 C C . SER B 1 112 ? -26.969 -4.996 -15.078 1 75.31 112 SER B C 1
ATOM 4903 O O . SER B 1 112 ? -26.094 -4.152 -14.852 1 75.31 112 SER B O 1
ATOM 4905 N N . GLU B 1 113 ? -28.219 -4.664 -15.031 1 74.94 113 GLU B N 1
ATOM 4906 C CA . GLU B 1 113 ? -28.75 -3.389 -14.562 1 74.94 113 GLU B CA 1
ATOM 4907 C C . GLU B 1 113 ? -28.328 -3.102 -13.133 1 74.94 113 GLU B C 1
ATOM 4909 O O . GLU B 1 113 ? -28.297 -1.944 -12.703 1 74.94 113 GLU B O 1
ATOM 4914 N N . HIS B 1 114 ? -27.891 -4.199 -12.484 1 72.5 114 HIS B N 1
ATOM 4915 C CA . HIS B 1 114 ? -27.609 -4.07 -11.062 1 72.5 114 HIS B CA 1
ATOM 4916 C C . HIS B 1 114 ? -26.109 -4.043 -10.805 1 72.5 114 HIS B C 1
ATOM 4918 O O . HIS B 1 114 ? -25.672 -4.129 -9.656 1 72.5 114 HIS B O 1
ATOM 4924 N N . TYR B 1 115 ? -25.375 -3.865 -11.828 1 75.31 115 TYR B N 1
ATOM 4925 C CA . TYR B 1 115 ? -23.922 -3.898 -11.711 1 75.31 115 TYR B CA 1
ATOM 4926 C C . TYR B 1 115 ? -23.438 -2.785 -10.797 1 75.31 115 TYR B C 1
ATOM 4928 O O . TYR B 1 115 ? -22.469 -2.975 -10.039 1 75.31 115 TYR B O 1
ATOM 4936 N N . LEU B 1 116 ? -24.203 -1.76 -10.797 1 76.56 116 LEU B N 1
ATOM 4937 C CA . LEU B 1 116 ? -23.797 -0.6 -10 1 76.56 116 LEU B CA 1
ATOM 4938 C C . LEU B 1 116 ? -23.891 -0.897 -8.508 1 76.56 116 LEU B C 1
ATOM 4940 O O . LEU B 1 116 ? -23.203 -0.285 -7.703 1 76.56 116 LEU B O 1
ATOM 4944 N N . SER B 1 117 ? -24.734 -1.838 -8.258 1 83.38 117 SER B N 1
ATOM 4945 C CA . SER B 1 117 ? -24.938 -2.17 -6.848 1 83.38 117 SER B CA 1
ATOM 4946 C C . SER B 1 117 ? -23.984 -3.273 -6.398 1 83.38 117 SER B C 1
ATOM 4948 O O . SER B 1 117 ? -23.984 -3.65 -5.223 1 83.38 117 SER B O 1
ATOM 4950 N N . PHE B 1 118 ? -23.266 -3.732 -7.242 1 87.94 118 PHE B N 1
ATOM 4951 C CA . PHE B 1 118 ? -22.375 -4.844 -6.949 1 87.94 118 PHE B CA 1
ATOM 4952 C C . PHE B 1 118 ? -21.219 -4.383 -6.066 1 87.94 118 PHE B C 1
ATOM 4954 O O . PHE B 1 118 ? -20.828 -5.086 -5.129 1 87.94 118 PHE B O 1
ATOM 4961 N N . LEU B 1 119 ? -20.719 -3.217 -6.273 1 89.62 119 LEU B N 1
ATOM 4962 C CA . LEU B 1 119 ? -19.578 -2.723 -5.508 1 89.62 119 LEU B CA 1
ATOM 4963 C C . LEU B 1 119 ? -19.953 -2.525 -4.043 1 89.62 119 LEU B C 1
ATOM 4965 O O . LEU B 1 119 ? -19.234 -2.977 -3.146 1 89.62 119 LEU B O 1
ATOM 4969 N N . PRO B 1 120 ? -21.141 -1.909 -3.82 1 89.94 120 PRO B N 1
ATOM 4970 C CA . PRO B 1 120 ? -21.562 -1.809 -2.424 1 89.94 120 PRO B CA 1
ATOM 4971 C C . PRO B 1 120 ? -21.734 -3.172 -1.761 1 89.94 120 PRO B C 1
ATOM 4973 O O . PRO B 1 120 ? -21.422 -3.334 -0.577 1 89.94 120 PRO B O 1
ATOM 4976 N N . PHE B 1 121 ? -22.266 -4.07 -2.494 1 90.5 121 PHE B N 1
ATOM 4977 C CA . PHE B 1 121 ? -22.422 -5.426 -1.982 1 90.5 121 PHE B CA 1
ATOM 4978 C C . PHE B 1 121 ? -21.078 -6 -1.548 1 90.5 121 PHE B C 1
ATOM 4980 O O . PHE B 1 121 ? -20.938 -6.473 -0.418 1 90.5 121 PHE B O 1
ATOM 4987 N N . LEU B 1 122 ? -20.031 -5.914 -2.379 1 90.69 122 LEU B N 1
ATOM 4988 C CA . LEU B 1 122 ? -18.703 -6.426 -2.068 1 90.69 122 LEU B CA 1
ATOM 4989 C C . LEU B 1 122 ? -18.109 -5.703 -0.863 1 90.69 122 LEU B C 1
ATOM 4991 O O . LEU B 1 122 ? -17.484 -6.332 0.001 1 90.69 122 LEU B O 1
ATOM 4995 N N . GLY B 1 123 ? -18.312 -4.398 -0.887 1 91.5 123 GLY B N 1
ATOM 4996 C CA . GLY B 1 123 ? -17.766 -3.57 0.176 1 91.5 123 GLY B CA 1
ATOM 4997 C C . GLY B 1 123 ? -18.312 -3.922 1.547 1 91.5 123 GLY B C 1
ATOM 4998 O O . GLY B 1 123 ? -17.688 -3.609 2.566 1 91.5 123 GLY B O 1
ATOM 4999 N N . ASN B 1 124 ? -19.375 -4.59 1.564 1 90.5 124 ASN B N 1
ATOM 5000 C CA . ASN B 1 124 ? -20.016 -4.926 2.838 1 90.5 124 ASN B CA 1
ATOM 5001 C C . ASN B 1 124 ? -19.641 -6.332 3.295 1 90.5 124 ASN B C 1
ATOM 5003 O O . ASN B 1 124 ? -20.078 -6.785 4.355 1 90.5 124 ASN B O 1
ATOM 5007 N N . LEU B 1 125 ? -18.844 -6.957 2.561 1 90.81 125 LEU B N 1
ATOM 5008 C CA . LEU B 1 125 ? -18.438 -8.312 2.92 1 90.81 125 LEU B CA 1
ATOM 5009 C C . LEU B 1 125 ? -17.156 -8.297 3.762 1 90.81 125 LEU B C 1
ATOM 5011 O O . LEU B 1 125 ? -16.094 -8.703 3.295 1 90.81 125 LEU B O 1
ATOM 5015 N N . LYS B 1 126 ? -17.219 -7.977 4.977 1 88.62 126 LYS B N 1
ATOM 5016 C CA . LYS B 1 126 ? -16.078 -7.762 5.863 1 88.62 126 LYS B CA 1
ATOM 5017 C C . LYS B 1 126 ? -15.336 -9.07 6.137 1 88.62 126 LYS B C 1
ATOM 5019 O O . LYS B 1 126 ? -14.156 -9.062 6.488 1 88.62 126 LYS B O 1
ATOM 5024 N N . ASN B 1 127 ? -16.016 -10.234 5.91 1 91.94 127 ASN B N 1
ATOM 5025 C CA . ASN B 1 127 ? -15.43 -11.531 6.227 1 91.94 127 ASN B CA 1
ATOM 5026 C C . ASN B 1 127 ? -14.984 -12.266 4.965 1 91.94 127 ASN B C 1
ATOM 5028 O O . ASN B 1 127 ? -14.617 -13.445 5.02 1 91.94 127 ASN B O 1
ATOM 5032 N N . LEU B 1 128 ? -15.008 -11.555 3.895 1 94.5 128 LEU B N 1
ATOM 5033 C CA . LEU B 1 128 ? -14.641 -12.164 2.619 1 94.5 128 LEU B CA 1
ATOM 5034 C C . LEU B 1 128 ? -13.195 -12.641 2.641 1 94.5 128 LEU B C 1
ATOM 5036 O O . LEU B 1 128 ? -12.289 -11.875 2.961 1 94.5 128 LEU B O 1
ATOM 5040 N N . THR B 1 129 ? -12.961 -13.922 2.271 1 96.75 129 THR B N 1
ATOM 5041 C CA . THR B 1 129 ? -11.617 -14.484 2.248 1 96.75 129 THR B CA 1
ATOM 5042 C C . THR B 1 129 ? -11.227 -14.898 0.831 1 96.75 129 THR B C 1
ATOM 5044 O O . THR B 1 129 ? -10.047 -14.867 0.472 1 96.75 129 THR B O 1
ATOM 5047 N N . VAL B 1 130 ? -12.266 -15.312 0.043 1 96.94 130 VAL B N 1
ATOM 5048 C CA . VAL B 1 130 ? -12.023 -15.766 -1.324 1 96.94 130 VAL B CA 1
ATOM 5049 C C . VAL B 1 130 ? -12.969 -15.047 -2.281 1 96.94 130 VAL B C 1
ATOM 5051 O O . VAL B 1 130 ? -14.188 -15.07 -2.088 1 96.94 130 VAL B O 1
ATOM 5054 N N . LEU B 1 131 ? -12.438 -14.5 -3.279 1 96.69 131 LEU B N 1
ATOM 5055 C CA . LEU B 1 131 ? -13.234 -13.867 -4.328 1 96.69 131 LEU B CA 1
ATOM 5056 C C . LEU B 1 131 ? -12.789 -14.336 -5.707 1 96.69 131 LEU B C 1
ATOM 5058 O O . LEU B 1 131 ? -11.641 -14.117 -6.105 1 96.69 131 LEU B O 1
ATOM 5062 N N . VAL B 1 132 ? -13.633 -15.023 -6.395 1 96.12 132 VAL B N 1
ATOM 5063 C CA . VAL B 1 132 ? -13.438 -15.367 -7.797 1 96.12 132 VAL B CA 1
ATOM 5064 C C . VAL B 1 132 ? -14.32 -14.484 -8.672 1 96.12 132 VAL B C 1
ATOM 5066 O O . VAL B 1 132 ? -15.555 -14.539 -8.578 1 96.12 132 VAL B O 1
ATOM 5069 N N . ILE B 1 133 ? -13.711 -13.773 -9.523 1 93.38 133 ILE B N 1
ATOM 5070 C CA . ILE B 1 133 ? -14.5 -12.781 -10.242 1 93.38 133 ILE B CA 1
ATOM 5071 C C . ILE B 1 133 ? -14.266 -12.922 -11.742 1 93.38 133 ILE B C 1
ATOM 5073 O O . ILE B 1 133 ? -13.125 -12.812 -12.211 1 93.38 133 ILE B O 1
ATOM 5077 N N . GLY B 1 134 ? -15.305 -13.188 -12.445 1 89.19 134 GLY B N 1
ATOM 5078 C CA . GLY B 1 134 ? -15.273 -13.258 -13.898 1 89.19 134 GLY B CA 1
ATOM 5079 C C . GLY B 1 134 ? -15.828 -12.016 -14.57 1 89.19 134 GLY B C 1
ATOM 5080 O O . GLY B 1 134 ? -16.078 -12.008 -15.773 1 89.19 134 GLY B O 1
ATOM 5081 N N . SER B 1 135 ? -16.047 -10.977 -13.781 1 84.62 135 SER B N 1
ATOM 5082 C CA . SER B 1 135 ? -16.516 -9.68 -14.266 1 84.62 135 SER B CA 1
ATOM 5083 C C . SER B 1 135 ? -15.367 -8.688 -14.375 1 84.62 135 SER B C 1
ATOM 5085 O O . SER B 1 135 ? -14.211 -9.023 -14.094 1 84.62 135 SER B O 1
ATOM 5087 N N . VAL B 1 136 ? -15.719 -7.527 -14.844 1 85.25 136 VAL B N 1
ATOM 5088 C CA . VAL B 1 136 ? -14.711 -6.496 -15.047 1 85.25 136 VAL B CA 1
ATOM 5089 C C . VAL B 1 136 ? -14.086 -6.102 -13.711 1 85.25 136 VAL B C 1
ATOM 5091 O O . VAL B 1 136 ? -14.805 -5.828 -12.742 1 85.25 136 VAL B O 1
ATOM 5094 N N . VAL B 1 137 ? -12.828 -6.184 -13.688 1 91 137 VAL B N 1
ATOM 5095 C CA . VAL B 1 137 ? -12.062 -5.738 -12.531 1 91 137 VAL B CA 1
ATOM 5096 C C . VAL B 1 137 ? -11.352 -4.426 -12.852 1 91 137 VAL B C 1
ATOM 5098 O O . VAL B 1 137 ? -10.625 -4.332 -13.844 1 91 137 VAL B O 1
ATOM 5101 N N . ASN B 1 138 ? -11.656 -3.424 -12.141 1 92.75 138 ASN B N 1
ATOM 5102 C CA . ASN B 1 138 ? -11.031 -2.117 -12.32 1 92.75 138 ASN B CA 1
ATOM 5103 C C . ASN B 1 138 ? -10.516 -1.551 -11 1 92.75 138 ASN B C 1
ATOM 5105 O O . ASN B 1 138 ? -10.578 -2.219 -9.969 1 92.75 138 ASN B O 1
ATOM 5109 N N . ASP B 1 139 ? -9.984 -0.357 -11.031 1 95.31 139 ASP B N 1
ATOM 5110 C CA . ASP B 1 139 ? -9.375 0.259 -9.852 1 95.31 139 ASP B CA 1
ATOM 5111 C C . ASP B 1 139 ? -10.414 0.475 -8.75 1 95.31 139 ASP B C 1
ATOM 5113 O O . ASP B 1 139 ? -10.094 0.37 -7.562 1 95.31 139 ASP B O 1
ATOM 5117 N N . ASP B 1 140 ? -11.625 0.798 -9.117 1 93.88 140 ASP B N 1
ATOM 5118 C CA . ASP B 1 140 ? -12.672 1.037 -8.125 1 93.88 140 ASP B CA 1
ATOM 5119 C C . ASP B 1 140 ? -12.977 -0.233 -7.34 1 93.88 140 ASP B C 1
ATOM 5121 O O . ASP B 1 140 ? -13.109 -0.193 -6.113 1 93.88 140 ASP B O 1
ATOM 5125 N N . LEU B 1 141 ? -13.102 -1.313 -8.031 1 94.75 141 LEU B N 1
ATOM 5126 C CA . LEU B 1 141 ? -13.359 -2.588 -7.375 1 94.75 141 LEU B CA 1
ATOM 5127 C C . LEU B 1 141 ? -12.227 -2.943 -6.418 1 94.75 141 LEU B C 1
ATOM 5129 O O . LEU B 1 141 ? -12.469 -3.314 -5.266 1 94.75 141 LEU B O 1
ATOM 5133 N N . LEU B 1 142 ? -10.969 -2.795 -6.891 1 96.94 142 LEU B N 1
ATOM 5134 C CA . LEU B 1 142 ? -9.82 -3.141 -6.066 1 96.94 142 LEU B CA 1
ATOM 5135 C C . LEU B 1 142 ? -9.719 -2.215 -4.859 1 96.94 142 LEU B C 1
ATOM 5137 O O . LEU B 1 142 ? -9.305 -2.643 -3.777 1 96.94 142 LEU B O 1
ATOM 5141 N N . SER B 1 143 ? -10.07 -0.955 -5.074 1 96.88 143 SER B N 1
ATOM 5142 C CA . SER B 1 143 ? -10.086 -0.018 -3.955 1 96.88 143 SER B CA 1
ATOM 5143 C C . SER B 1 143 ? -11.102 -0.432 -2.896 1 96.88 143 SER B C 1
ATOM 5145 O O . SER B 1 143 ? -10.812 -0.385 -1.699 1 96.88 143 SER B O 1
ATOM 5147 N N . VAL B 1 144 ? -12.273 -0.813 -3.301 1 96.19 144 VAL B N 1
ATOM 5148 C CA . VAL B 1 144 ? -13.32 -1.237 -2.377 1 96.19 144 VAL B CA 1
ATOM 5149 C C . VAL B 1 144 ? -12.852 -2.459 -1.59 1 96.19 144 VAL B C 1
ATOM 5151 O O . VAL B 1 144 ? -13.031 -2.525 -0.372 1 96.19 144 VAL B O 1
ATOM 5154 N N . LEU B 1 145 ? -12.219 -3.375 -2.262 1 96.62 145 LEU B N 1
ATOM 5155 C CA . LEU B 1 145 ? -11.695 -4.555 -1.581 1 96.62 145 LEU B CA 1
ATOM 5156 C C . LEU B 1 145 ? -10.625 -4.164 -0.565 1 96.62 145 LEU B C 1
ATOM 5158 O O . LEU B 1 145 ? -10.68 -4.594 0.589 1 96.62 145 LEU B O 1
ATOM 5162 N N . GLY B 1 146 ? -9.703 -3.35 -1.031 1 97.12 146 GLY B N 1
ATOM 5163 C CA . GLY B 1 146 ? -8.602 -2.949 -0.178 1 97.12 146 GLY B CA 1
ATOM 5164 C C . GLY B 1 146 ? -9.047 -2.223 1.076 1 97.12 146 GLY B C 1
ATOM 5165 O O . GLY B 1 146 ? -8.469 -2.412 2.148 1 97.12 146 GLY B O 1
ATOM 5166 N N . ILE B 1 147 ? -10.062 -1.439 0.947 1 96.31 147 ILE B N 1
ATOM 5167 C CA . ILE B 1 147 ? -10.516 -0.573 2.029 1 96.31 147 ILE B CA 1
ATOM 5168 C C . ILE B 1 147 ? -11.422 -1.358 2.973 1 96.31 147 ILE B C 1
ATOM 5170 O O . ILE B 1 147 ? -11.375 -1.162 4.191 1 96.31 147 ILE B O 1
ATOM 5174 N N . ASN B 1 148 ? -12.195 -2.387 2.457 1 95.31 148 ASN B N 1
ATOM 5175 C CA . ASN B 1 148 ? -13.312 -2.908 3.238 1 95.31 148 ASN B CA 1
ATOM 5176 C C . ASN B 1 148 ? -13.125 -4.387 3.568 1 95.31 148 ASN B C 1
ATOM 5178 O O . ASN B 1 148 ? -13.82 -4.93 4.43 1 95.31 148 ASN B O 1
ATOM 5182 N N . CYS B 1 149 ? -12.211 -5.055 2.896 1 95.19 149 CYS B N 1
ATOM 5183 C CA . CYS B 1 149 ? -12.125 -6.504 3.053 1 95.19 149 CYS B CA 1
ATOM 5184 C C . CYS B 1 149 ? -10.758 -6.914 3.584 1 95.19 149 CYS B C 1
ATOM 5186 O O . CYS B 1 149 ? -10 -7.594 2.893 1 95.19 149 CYS B O 1
ATOM 5188 N N . PRO B 1 150 ? -10.5 -6.66 4.828 1 94.25 150 PRO B N 1
ATOM 5189 C CA . PRO B 1 150 ? -9.172 -6.883 5.406 1 94.25 150 PRO B CA 1
ATOM 5190 C C . PRO B 1 150 ? -8.82 -8.367 5.52 1 94.25 150 PRO B C 1
ATOM 5192 O O . PRO B 1 150 ? -7.645 -8.719 5.668 1 94.25 150 PRO B O 1
ATOM 5195 N N . LEU B 1 151 ? -9.797 -9.289 5.355 1 96.06 151 LEU B N 1
ATOM 5196 C CA . LEU B 1 151 ? -9.547 -10.711 5.578 1 96.06 151 LEU B CA 1
ATOM 5197 C C . LEU B 1 151 ? -9.352 -11.438 4.254 1 96.06 151 LEU B C 1
ATOM 5199 O O . LEU B 1 151 ? -9.141 -12.656 4.234 1 96.06 151 LEU B O 1
ATOM 5203 N N . LEU B 1 152 ? -9.414 -10.68 3.145 1 97.38 152 LEU B N 1
ATOM 5204 C CA . LEU B 1 152 ? -9.281 -11.281 1.823 1 97.38 152 LEU B CA 1
ATOM 5205 C C . LEU B 1 152 ? -7.953 -12.016 1.69 1 97.38 152 LEU B C 1
ATOM 5207 O O . LEU B 1 152 ? -6.895 -11.453 1.979 1 97.38 152 LEU B O 1
ATOM 5211 N N . GLN B 1 153 ? -7.984 -13.289 1.228 1 97.69 153 GLN B N 1
ATOM 5212 C CA . GLN B 1 153 ? -6.793 -14.117 1.111 1 97.69 153 GLN B CA 1
ATOM 5213 C C . GLN B 1 153 ? -6.52 -14.484 -0.344 1 97.69 153 GLN B C 1
ATOM 5215 O O . GLN B 1 153 ? -5.367 -14.68 -0.735 1 97.69 153 GLN B O 1
ATOM 5220 N N . ILE B 1 154 ? -7.617 -14.625 -1.098 1 97.12 154 ILE B N 1
ATOM 5221 C CA . ILE B 1 154 ? -7.484 -15.055 -2.486 1 97.12 154 ILE B CA 1
ATOM 5222 C C . ILE B 1 154 ? -8.352 -14.172 -3.383 1 97.12 154 ILE B C 1
ATOM 5224 O O . ILE B 1 154 ? -9.523 -13.945 -3.094 1 97.12 154 ILE B O 1
ATOM 5228 N N . ILE B 1 155 ? -7.816 -13.719 -4.426 1 97 155 ILE B N 1
ATOM 5229 C CA . ILE B 1 155 ? -8.578 -13.086 -5.496 1 97 155 ILE B CA 1
ATOM 5230 C C . ILE B 1 155 ? -8.203 -13.711 -6.836 1 97 155 ILE B C 1
ATOM 5232 O O . ILE B 1 155 ? -7.02 -13.797 -7.176 1 97 155 ILE B O 1
ATOM 5236 N N . ASP B 1 156 ? -9.148 -14.172 -7.559 1 95.19 156 ASP B N 1
ATOM 5237 C CA . ASP B 1 156 ? -8.977 -14.789 -8.875 1 95.19 156 ASP B CA 1
ATOM 5238 C C . ASP B 1 156 ? -9.773 -14.039 -9.938 1 95.19 156 ASP B C 1
ATOM 5240 O O . ASP B 1 156 ? -11.008 -14.133 -9.977 1 95.19 156 ASP B O 1
ATOM 5244 N N . SER B 1 157 ? -9.125 -13.32 -10.719 1 93.06 157 SER B N 1
ATOM 5245 C CA . SER B 1 157 ? -9.773 -12.555 -11.781 1 93.06 157 SER B CA 1
ATOM 5246 C C . SER B 1 157 ? -9.242 -12.953 -13.156 1 93.06 157 SER B C 1
ATOM 5248 O O . SER B 1 157 ? -9.18 -12.133 -14.07 1 93.06 157 SER B O 1
ATOM 5250 N N . ARG B 1 158 ? -8.875 -14.141 -13.492 1 90.75 158 ARG B N 1
ATOM 5251 C CA . ARG B 1 158 ? -8.25 -14.609 -14.727 1 90.75 158 ARG B CA 1
ATOM 5252 C C . ARG B 1 158 ? -9.195 -14.477 -15.906 1 90.75 158 ARG B C 1
ATOM 5254 O O . ARG B 1 158 ? -8.758 -14.305 -17.047 1 90.75 158 ARG B O 1
ATOM 5261 N N . GLU B 1 159 ? -10.375 -14.516 -15.531 1 85.19 159 GLU B N 1
ATOM 5262 C CA . GLU B 1 159 ? -11.359 -14.461 -16.609 1 85.19 159 GLU B CA 1
ATOM 5263 C C . GLU B 1 159 ? -11.555 -13.031 -17.109 1 85.19 159 GLU B C 1
ATOM 5265 O O . GLU B 1 159 ? -12.148 -12.82 -18.172 1 85.19 159 GLU B O 1
ATOM 5270 N N . ASP B 1 160 ? -11.102 -12.109 -16.328 1 82 160 ASP B N 1
ATOM 5271 C CA . ASP B 1 160 ? -11.148 -10.719 -16.766 1 82 160 ASP B CA 1
ATOM 5272 C C . ASP B 1 160 ? -9.914 -10.375 -17.594 1 82 160 ASP B C 1
ATOM 5274 O O . ASP B 1 160 ? -8.805 -10.312 -17.078 1 82 160 ASP B O 1
ATOM 5278 N N . THR B 1 161 ? -10.094 -10.047 -18.797 1 69.88 161 THR B N 1
ATOM 5279 C CA . THR B 1 161 ? -8.961 -9.758 -19.672 1 69.88 161 THR B CA 1
ATOM 5280 C C . THR B 1 161 ? -8.844 -8.258 -19.922 1 69.88 161 THR B C 1
ATOM 5282 O O . THR B 1 161 ? -8.133 -7.836 -20.828 1 69.88 161 THR B O 1
ATOM 5285 N N . GLY B 1 162 ? -9.555 -7.566 -19.109 1 73.31 162 GLY B N 1
ATOM 5286 C CA . GLY B 1 162 ? -9.531 -6.129 -19.328 1 73.31 162 GLY B CA 1
ATOM 5287 C C . GLY B 1 162 ? -8.258 -5.469 -18.828 1 73.31 162 GLY B C 1
ATOM 5288 O O . GLY B 1 162 ? -7.43 -6.117 -18.188 1 73.31 162 GLY B O 1
ATOM 5289 N N . ASN B 1 163 ? -8.031 -4.258 -19.234 1 79.44 163 ASN B N 1
ATOM 5290 C CA . ASN B 1 163 ? -6.848 -3.488 -18.875 1 79.44 163 ASN B CA 1
ATOM 5291 C C . ASN B 1 163 ? -7.195 -2.305 -17.984 1 79.44 163 ASN B C 1
ATOM 5293 O O . ASN B 1 163 ? -6.535 -1.268 -18.031 1 79.44 163 ASN B O 1
ATOM 5297 N N . MET B 1 164 ? -8.141 -2.555 -17.172 1 88.75 164 MET B N 1
ATOM 5298 C CA . MET B 1 164 ? -8.672 -1.415 -16.438 1 88.75 164 MET B CA 1
ATOM 5299 C C . MET B 1 164 ? -8.039 -1.324 -15.047 1 88.75 164 MET B C 1
ATOM 5301 O O . MET B 1 164 ? -8.352 -0.417 -14.273 1 88.75 164 MET B O 1
ATOM 5305 N N . VAL B 1 165 ? -7.184 -2.291 -14.758 1 93.44 165 VAL B N 1
ATOM 5306 C CA . VAL B 1 165 ? -6.465 -2.258 -13.492 1 93.44 165 VAL B CA 1
ATOM 5307 C C . VAL B 1 165 ? -5.129 -1.545 -13.672 1 93.44 165 VAL B C 1
ATOM 5309 O O . VAL B 1 165 ? -4.336 -1.913 -14.539 1 93.44 165 VAL B O 1
ATOM 5312 N N . SER B 1 166 ? -4.918 -0.504 -12.945 1 95.12 166 SER B N 1
ATOM 5313 C CA . SER B 1 166 ? -3.66 0.234 -12.969 1 95.12 166 SER B CA 1
ATOM 5314 C C . SER B 1 166 ? -2.818 -0.06 -11.734 1 95.12 166 SER B C 1
ATOM 5316 O O . SER B 1 166 ? -3.215 -0.859 -10.883 1 95.12 166 SER B O 1
ATOM 5318 N N . ASP B 1 167 ? -1.611 0.561 -11.648 1 96.81 167 ASP B N 1
ATOM 5319 C CA . ASP B 1 167 ? -0.75 0.402 -10.477 1 96.81 167 ASP B CA 1
ATOM 5320 C C . ASP B 1 167 ? -1.441 0.904 -9.211 1 96.81 167 ASP B C 1
ATOM 5322 O O . ASP B 1 167 ? -1.226 0.365 -8.125 1 96.81 167 ASP B O 1
ATOM 5326 N N . VAL B 1 168 ? -2.324 1.883 -9.375 1 96.5 168 VAL B N 1
ATOM 5327 C CA . VAL B 1 168 ? -3.053 2.438 -8.234 1 96.5 168 VAL B CA 1
ATOM 5328 C C . VAL B 1 168 ? -4.039 1.402 -7.699 1 96.5 168 VAL B C 1
ATOM 5330 O O . VAL B 1 168 ? -4.176 1.238 -6.484 1 96.5 168 VAL B O 1
ATOM 5333 N N . GLY B 1 169 ? -4.668 0.769 -8.617 1 97.19 169 GLY B N 1
ATOM 5334 C CA . GLY B 1 169 ? -5.539 -0.319 -8.203 1 97.19 169 GLY B CA 1
ATOM 5335 C C . GLY B 1 169 ? -4.812 -1.396 -7.418 1 97.19 169 GLY B C 1
ATOM 5336 O O . GLY B 1 169 ? -5.309 -1.86 -6.391 1 97.19 169 GLY B O 1
ATOM 5337 N N . LEU B 1 170 ? -3.666 -1.771 -7.891 1 98.12 170 LEU B N 1
ATOM 5338 C CA . LEU B 1 170 ? -2.881 -2.791 -7.207 1 98.12 170 LEU B CA 1
ATOM 5339 C C . LEU B 1 170 ? -2.422 -2.295 -5.84 1 98.12 170 LEU B C 1
ATOM 5341 O O . LEU B 1 170 ? -2.316 -3.078 -4.891 1 98.12 170 LEU B O 1
ATOM 5345 N N . ALA B 1 171 ? -2.154 -1.002 -5.781 1 98.19 171 ALA B N 1
ATOM 5346 C CA . ALA B 1 171 ? -1.791 -0.401 -4.5 1 98.19 171 ALA B CA 1
ATOM 5347 C C . ALA B 1 171 ? -2.908 -0.579 -3.475 1 98.19 171 ALA B C 1
ATOM 5349 O O . ALA B 1 171 ? -2.652 -0.931 -2.32 1 98.19 171 ALA B O 1
ATOM 5350 N N . TYR B 1 172 ? -4.109 -0.356 -3.883 1 98.19 172 TYR B N 1
ATOM 5351 C CA . TYR B 1 172 ? -5.238 -0.53 -2.979 1 98.19 172 TYR B CA 1
ATOM 5352 C C . TYR B 1 172 ? -5.43 -1.998 -2.619 1 98.19 172 TYR B C 1
ATOM 5354 O O . TYR B 1 172 ? -5.707 -2.33 -1.464 1 98.19 172 TYR B O 1
ATOM 5362 N N . LEU B 1 173 ? -5.305 -2.85 -3.607 1 98.25 173 LEU B N 1
ATOM 5363 C CA . LEU B 1 173 ? -5.406 -4.273 -3.309 1 98.25 173 LEU B CA 1
ATOM 5364 C C . LEU B 1 173 ? -4.363 -4.688 -2.273 1 98.25 173 LEU B C 1
ATOM 5366 O O . LEU B 1 173 ? -4.637 -5.531 -1.418 1 98.25 173 LEU B O 1
ATOM 5370 N N . SER B 1 174 ? -3.182 -4.07 -2.336 1 97.88 174 SER B N 1
ATOM 5371 C CA . SER B 1 174 ? -2.086 -4.414 -1.437 1 97.88 174 SER B CA 1
ATOM 5372 C C . SER B 1 174 ? -2.398 -4.004 -0.001 1 97.88 174 SER B C 1
ATOM 5374 O O . SER B 1 174 ? -1.67 -4.363 0.926 1 97.88 174 SER B O 1
ATOM 5376 N N . GLN B 1 175 ? -3.523 -3.256 0.174 1 96.25 175 GLN B N 1
ATOM 5377 C CA . GLN B 1 175 ? -3.961 -2.943 1.53 1 96.25 175 GLN B CA 1
ATOM 5378 C C . GLN B 1 175 ? -4.535 -4.18 2.223 1 96.25 175 GLN B C 1
ATOM 5380 O O . GLN B 1 175 ? -4.68 -4.199 3.445 1 96.25 175 GLN B O 1
ATOM 5385 N N . CYS B 1 176 ? -4.934 -5.145 1.479 1 97.25 176 CYS B N 1
ATOM 5386 C CA . CYS B 1 176 ? -5.34 -6.426 2.045 1 97.25 176 CYS B CA 1
ATOM 5387 C C . CYS B 1 176 ? -4.125 -7.234 2.49 1 97.25 176 CYS B C 1
ATOM 5389 O O . CYS B 1 176 ? -3.637 -8.086 1.749 1 97.25 176 CYS B O 1
ATOM 5391 N N . ARG B 1 177 ? -3.758 -7.148 3.652 1 96.56 177 ARG B N 1
ATOM 5392 C CA . ARG B 1 177 ? -2.479 -7.637 4.152 1 96.56 177 ARG B CA 1
ATOM 5393 C C . ARG B 1 177 ? -2.496 -9.156 4.312 1 96.56 177 ARG B C 1
ATOM 5395 O O . ARG B 1 177 ? -1.444 -9.781 4.438 1 96.56 177 ARG B O 1
ATOM 5402 N N . LYS B 1 178 ? -3.643 -9.766 4.195 1 97.75 178 LYS B N 1
ATOM 5403 C CA . LYS B 1 178 ? -3.766 -11.203 4.395 1 97.75 178 LYS B CA 1
ATOM 5404 C C . LYS B 1 178 ? -3.799 -11.938 3.057 1 97.75 178 LYS B C 1
ATOM 5406 O O . LYS B 1 178 ? -3.941 -13.164 3.018 1 97.75 178 LYS B O 1
ATOM 5411 N N . LEU B 1 179 ? -3.619 -11.188 1.983 1 98 179 LEU B N 1
ATOM 5412 C CA . LEU B 1 179 ? -3.635 -11.797 0.657 1 98 179 LEU B CA 1
ATOM 5413 C C . LEU B 1 179 ? -2.533 -12.844 0.525 1 98 179 LEU B C 1
ATOM 5415 O O . LEU B 1 179 ? -1.377 -12.578 0.859 1 98 179 LEU B O 1
ATOM 5419 N N . LYS B 1 180 ? -2.885 -13.969 0.014 1 97.25 180 LYS B N 1
ATOM 5420 C CA . LYS B 1 180 ? -1.948 -15.07 -0.19 1 97.25 180 LYS B CA 1
ATOM 5421 C C . LYS B 1 180 ? -1.799 -15.391 -1.674 1 97.25 180 LYS B C 1
ATOM 5423 O O . LYS B 1 180 ? -0.697 -15.688 -2.141 1 97.25 180 LYS B O 1
ATOM 5428 N N . HIS B 1 181 ? -2.98 -15.352 -2.35 1 96.56 181 HIS B N 1
ATOM 5429 C CA . HIS B 1 181 ? -2.998 -15.742 -3.756 1 96.56 181 HIS B CA 1
ATOM 5430 C C . HIS B 1 181 ? -3.707 -14.695 -4.609 1 96.56 181 HIS B C 1
ATOM 5432 O O . HIS B 1 181 ? -4.867 -14.367 -4.359 1 96.56 181 HIS B O 1
ATOM 5438 N N . VAL B 1 182 ? -3.037 -14.258 -5.586 1 96.56 182 VAL B N 1
ATOM 5439 C CA . VAL B 1 182 ? -3.605 -13.297 -6.52 1 96.56 182 VAL B CA 1
ATOM 5440 C C . VAL B 1 182 ? -3.471 -13.812 -7.949 1 96.56 182 VAL B C 1
ATOM 5442 O O . VAL B 1 182 ? -2.369 -14.148 -8.391 1 96.56 182 VAL B O 1
ATOM 5445 N N . TYR B 1 183 ? -4.582 -13.852 -8.609 1 94.38 183 TYR B N 1
ATOM 5446 C CA . TYR B 1 183 ? -4.594 -14.352 -9.977 1 94.38 183 TYR B CA 1
ATOM 5447 C C . TYR B 1 183 ? -5.172 -13.312 -10.93 1 94.38 183 TYR B C 1
ATOM 5449 O O . TYR B 1 183 ? -6.344 -12.945 -10.82 1 94.38 183 TYR B O 1
ATOM 5457 N N . PHE B 1 184 ? -4.383 -12.867 -11.812 1 92.19 184 PHE B N 1
ATOM 5458 C CA . PHE B 1 184 ? -4.836 -12.062 -12.938 1 92.19 184 PHE B CA 1
ATOM 5459 C C . PHE B 1 184 ? -4.691 -12.828 -14.25 1 92.19 184 PHE B C 1
ATOM 5461 O O . PHE B 1 184 ? -4.023 -13.859 -14.297 1 92.19 184 PHE B O 1
ATOM 5468 N N . SER B 1 185 ? -5.359 -12.18 -15.211 1 87.06 185 SER B N 1
ATOM 5469 C CA . SER B 1 185 ? -5.168 -12.773 -16.531 1 87.06 185 SER B CA 1
ATOM 5470 C C . SER B 1 185 ? -3.727 -12.609 -17 1 87.06 185 SER B C 1
ATOM 5472 O O . SER B 1 185 ? -3.113 -11.562 -16.781 1 87.06 185 SER B O 1
ATOM 5474 N N . ALA B 1 186 ? -3.172 -13.664 -17.531 1 72.31 186 ALA B N 1
ATOM 5475 C CA . ALA B 1 186 ? -1.812 -13.609 -18.062 1 72.31 186 ALA B CA 1
ATOM 5476 C C . ALA B 1 186 ? -1.765 -12.805 -19.359 1 72.31 186 ALA B C 1
ATOM 5478 O O . ALA B 1 186 ? -0.708 -12.305 -19.75 1 72.31 186 ALA B O 1
ATOM 5479 N N . PHE B 1 187 ? -2.941 -12.812 -20.094 1 66.38 187 PHE B N 1
ATOM 5480 C CA . PHE B 1 187 ? -2.957 -12.164 -21.391 1 66.38 187 PHE B CA 1
ATOM 5481 C C . PHE B 1 187 ? -3.941 -11 -21.406 1 66.38 187 PHE B C 1
ATOM 5483 O O . PHE B 1 187 ? -4.969 -11.039 -20.734 1 66.38 187 PHE B O 1
ATOM 5490 N N . ALA B 1 188 ? -3.361 -9.828 -21.719 1 52.31 188 ALA B N 1
ATOM 5491 C CA . ALA B 1 188 ? -4.305 -8.75 -22 1 52.31 188 ALA B CA 1
ATOM 5492 C C . ALA B 1 188 ? -5.066 -9.016 -23.297 1 52.31 188 ALA B C 1
ATOM 5494 O O . ALA B 1 188 ? -4.555 -9.688 -24.203 1 52.31 188 ALA B O 1
ATOM 5495 N N . ASP B 1 189 ? -6.453 -8.43 -23.438 1 50.56 189 ASP B N 1
ATOM 5496 C CA . ASP B 1 189 ? -7.449 -8.508 -24.5 1 50.56 189 ASP B CA 1
ATOM 5497 C C . ASP B 1 189 ? -7 -9.461 -25.609 1 50.56 189 ASP B C 1
ATOM 5499 O O . ASP B 1 189 ? -6.125 -9.125 -26.406 1 50.56 189 ASP B O 1
ATOM 5503 N N . GLY B 1 190 ? -6.875 -10.719 -25.453 1 44.53 190 GLY B N 1
ATOM 5504 C CA . GLY B 1 190 ? -6.547 -11.695 -26.484 1 44.53 190 GLY B CA 1
ATOM 5505 C C . GLY B 1 190 ? -7.098 -11.328 -27.844 1 44.53 190 GLY B C 1
ATOM 5506 O O . GLY B 1 190 ? -6.68 -11.883 -28.859 1 44.53 190 GLY B O 1
ATOM 5507 N N . TYR B 1 191 ? -8.297 -10.969 -27.906 1 41.91 191 TYR B N 1
ATOM 5508 C CA . TYR B 1 191 ? -8.891 -10.727 -29.219 1 41.91 191 TYR B CA 1
ATOM 5509 C C . TYR B 1 191 ? -8.18 -9.594 -29.938 1 41.91 191 TYR B C 1
ATOM 5511 O O . TYR B 1 191 ? -8.094 -9.578 -31.172 1 41.91 191 TYR B O 1
ATOM 5519 N N . ASP B 1 192 ? -8.008 -8.445 -29.312 1 37.56 192 ASP B N 1
ATOM 5520 C CA . ASP B 1 192 ? -7.391 -7.344 -30.047 1 37.56 192 ASP B CA 1
ATOM 5521 C C . ASP B 1 192 ? -5.875 -7.336 -29.844 1 37.56 192 ASP B C 1
ATOM 5523 O O . ASP B 1 192 ? -5.391 -7.23 -28.719 1 37.56 192 ASP B O 1
ATOM 5527 N N . ALA B 1 193 ? -5.18 -8.039 -30.562 1 40.34 193 ALA B N 1
ATOM 5528 C CA . ALA B 1 193 ? -3.732 -8.133 -30.734 1 40.34 193 ALA B CA 1
ATOM 5529 C C . ALA B 1 193 ? -3.039 -6.875 -30.219 1 40.34 193 ALA B C 1
ATOM 5531 O O . ALA B 1 193 ? -1.818 -6.855 -30.047 1 40.34 193 ALA B O 1
ATOM 5532 N N . VAL B 1 194 ? -3.598 -5.75 -30.406 1 41.03 194 VAL B N 1
ATOM 5533 C CA . VAL B 1 194 ? -2.859 -4.492 -30.359 1 41.03 194 VAL B CA 1
ATOM 5534 C C . VAL B 1 194 ? -2.496 -4.148 -28.922 1 41.03 194 VAL B C 1
ATOM 5536 O O . VAL B 1 194 ? -1.38 -3.701 -28.641 1 41.03 194 VAL B O 1
ATOM 5539 N N . SER B 1 195 ? -3.512 -3.92 -28.031 1 46.81 195 SER B N 1
ATOM 5540 C CA . SER B 1 195 ? -3.209 -3.266 -26.766 1 46.81 195 SER B CA 1
ATOM 5541 C C . SER B 1 195 ? -2.861 -4.285 -25.688 1 46.81 195 SER B C 1
ATOM 5543 O O . SER B 1 195 ? -3.75 -4.816 -25.016 1 46.81 195 SER B O 1
ATOM 5545 N N . GLU B 1 196 ? -2.047 -5.273 -25.859 1 53.41 196 GLU B N 1
ATOM 5546 C CA . GLU B 1 196 ? -1.49 -6.445 -25.188 1 53.41 196 GLU B CA 1
ATOM 5547 C C . GLU B 1 196 ? -1.092 -6.113 -23.75 1 53.41 196 GLU B C 1
ATOM 5549 O O . GLU B 1 196 ? -0.458 -6.926 -23.078 1 53.41 196 GLU B O 1
ATOM 5554 N N . GLN B 1 197 ? -1.423 -4.93 -23.25 1 64.5 197 GLN B N 1
ATOM 5555 C CA . GLN B 1 197 ? -0.715 -4.641 -22 1 64.5 197 GLN B CA 1
ATOM 5556 C C . GLN B 1 197 ? -1.689 -4.465 -20.844 1 64.5 197 GLN B C 1
ATOM 5558 O O . GLN B 1 197 ? -2.752 -3.857 -21 1 64.5 197 GLN B O 1
ATOM 5563 N N . LEU B 1 198 ? -1.607 -5.359 -19.891 1 78.31 198 LEU B N 1
ATOM 5564 C CA . LEU B 1 198 ? -2.271 -5.078 -18.625 1 78.31 198 LEU B CA 1
ATOM 5565 C C . LEU B 1 198 ? -2.082 -3.617 -18.219 1 78.31 198 LEU B C 1
ATOM 5567 O O . LEU B 1 198 ? -1.147 -2.959 -18.688 1 78.31 198 LEU B O 1
ATOM 5571 N N . GLY B 1 199 ? -3.137 -3.066 -17.672 1 86.25 199 GLY B N 1
ATOM 5572 C CA . GLY B 1 199 ? -3.123 -1.659 -17.312 1 86.25 199 GLY B CA 1
ATOM 5573 C C . GLY B 1 199 ? -2.129 -1.334 -16.203 1 86.25 199 GLY B C 1
ATOM 5574 O O . GLY B 1 199 ? -1.891 -0.163 -15.906 1 86.25 199 GLY B O 1
ATOM 5575 N N . PHE B 1 200 ? -1.529 -2.381 -15.664 1 92.81 200 PHE B N 1
ATOM 5576 C CA . PHE B 1 200 ? -0.561 -2.15 -14.594 1 92.81 200 PHE B CA 1
ATOM 5577 C C . PHE B 1 200 ? 0.837 -2.568 -15.031 1 92.81 200 PHE B C 1
ATOM 5579 O O . PHE B 1 200 ? 0.996 -3.258 -16.047 1 92.81 200 PHE B O 1
ATOM 5586 N N . SER B 1 201 ? 1.84 -2.084 -14.305 1 94.62 201 SER B N 1
ATOM 5587 C CA . SER B 1 201 ? 3.244 -2.33 -14.617 1 94.62 201 SER B CA 1
ATOM 5588 C C . SER B 1 201 ? 3.887 -3.242 -13.578 1 94.62 201 SER B C 1
ATOM 5590 O O . SER B 1 201 ? 3.227 -3.676 -12.625 1 94.62 201 SER B O 1
ATOM 5592 N N . GLY B 1 202 ? 5.203 -3.539 -13.828 1 96.25 202 GLY B N 1
ATOM 5593 C CA . GLY B 1 202 ? 5.973 -4.324 -12.875 1 96.25 202 GLY B CA 1
ATOM 5594 C C . GLY B 1 202 ? 6.047 -3.684 -11.5 1 96.25 202 GLY B C 1
ATOM 5595 O O . GLY B 1 202 ? 6.07 -4.383 -10.484 1 96.25 202 GLY B O 1
ATOM 5596 N N . ARG B 1 203 ? 6.027 -2.375 -11.461 1 97.19 203 ARG B N 1
ATOM 5597 C CA . ARG B 1 203 ? 6.082 -1.66 -10.195 1 97.19 203 ARG B CA 1
ATOM 5598 C C . ARG B 1 203 ? 4.824 -1.907 -9.367 1 97.19 203 ARG B C 1
ATOM 5600 O O . ARG B 1 203 ? 4.887 -2.023 -8.141 1 97.19 203 ARG B O 1
ATOM 5607 N N . GLY B 1 204 ? 3.715 -1.958 -10.062 1 97.44 204 GLY B N 1
ATOM 5608 C CA . GLY B 1 204 ? 2.475 -2.303 -9.383 1 97.44 204 GLY B CA 1
ATOM 5609 C C . GLY B 1 204 ? 2.473 -3.713 -8.828 1 97.44 204 GLY B C 1
ATOM 5610 O O . GLY B 1 204 ? 2.082 -3.932 -7.676 1 97.44 204 GLY B O 1
ATOM 5611 N N . VAL B 1 205 ? 2.951 -4.609 -9.594 1 97.56 205 VAL B N 1
ATOM 5612 C CA . VAL B 1 205 ? 3.01 -6.008 -9.188 1 97.56 205 VAL B CA 1
ATOM 5613 C C . VAL B 1 205 ? 3.941 -6.156 -7.984 1 97.56 205 VAL B C 1
ATOM 5615 O O . VAL B 1 205 ? 3.686 -6.965 -7.086 1 97.56 205 VAL B O 1
ATOM 5618 N N . ALA B 1 206 ? 4.977 -5.379 -7.961 1 98.44 206 ALA B N 1
ATOM 5619 C CA . ALA B 1 206 ? 5.949 -5.418 -6.875 1 98.44 206 ALA B CA 1
ATOM 5620 C C . ALA B 1 206 ? 5.293 -5.109 -5.535 1 98.44 206 ALA B C 1
ATOM 5622 O O . ALA B 1 206 ? 5.672 -5.676 -4.504 1 98.44 206 ALA B O 1
ATOM 5623 N N . LEU B 1 207 ? 4.312 -4.266 -5.535 1 98.25 207 LEU B N 1
ATOM 5624 C CA . LEU B 1 207 ? 3.594 -3.93 -4.309 1 98.25 207 LEU B CA 1
ATOM 5625 C C . LEU B 1 207 ? 2.914 -5.164 -3.725 1 98.25 207 LEU B C 1
ATOM 5627 O O . LEU B 1 207 ? 2.891 -5.344 -2.504 1 98.25 207 LEU B O 1
ATOM 5631 N N . LEU B 1 208 ? 2.391 -5.988 -4.586 1 98.31 208 LEU B N 1
ATOM 5632 C CA . LEU B 1 208 ? 1.751 -7.219 -4.137 1 98.31 208 LEU B CA 1
ATOM 5633 C C . LEU B 1 208 ? 2.785 -8.211 -3.609 1 98.31 208 LEU B C 1
ATOM 5635 O O . LEU B 1 208 ? 2.553 -8.883 -2.602 1 98.31 208 LEU B O 1
ATOM 5639 N N . LEU B 1 209 ? 3.922 -8.227 -4.281 1 98.19 209 LEU B N 1
ATOM 5640 C CA . LEU B 1 209 ? 4.961 -9.172 -3.898 1 98.19 209 LEU B CA 1
ATOM 5641 C C . LEU B 1 209 ? 5.535 -8.828 -2.527 1 98.19 209 LEU B C 1
ATOM 5643 O O . LEU B 1 209 ? 6.145 -9.68 -1.872 1 98.19 209 LEU B O 1
ATOM 5647 N N . LEU B 1 210 ? 5.355 -7.586 -2.066 1 97.19 210 LEU B N 1
ATOM 5648 C CA . LEU B 1 210 ? 5.891 -7.121 -0.791 1 97.19 210 LEU B CA 1
ATOM 5649 C C . LEU B 1 210 ? 4.965 -7.504 0.36 1 97.19 210 LEU B C 1
ATOM 5651 O O . LEU B 1 210 ? 5.328 -7.355 1.529 1 97.19 210 LEU B O 1
ATOM 5655 N N . LEU B 1 211 ? 3.768 -8.031 0.058 1 97.44 211 LEU B N 1
ATOM 5656 C CA . LEU B 1 211 ? 2.816 -8.391 1.103 1 97.44 211 LEU B CA 1
ATOM 5657 C C . LEU B 1 211 ? 3.383 -9.484 1.998 1 97.44 211 LEU B C 1
ATOM 5659 O O . LEU B 1 211 ? 4.043 -10.414 1.516 1 97.44 211 LEU B O 1
ATOM 5663 N N . PRO B 1 212 ? 3.061 -9.469 3.262 1 95.94 212 PRO B N 1
ATOM 5664 C CA . PRO B 1 212 ? 3.717 -10.359 4.223 1 95.94 212 PRO B CA 1
ATOM 5665 C C . PRO B 1 212 ? 3.295 -11.812 4.062 1 95.94 212 PRO B C 1
ATOM 5667 O O . PRO B 1 212 ? 4.047 -12.727 4.422 1 95.94 212 PRO B O 1
ATOM 5670 N N . GLU B 1 213 ? 2.086 -12.117 3.445 1 97.31 213 GLU B N 1
ATOM 5671 C CA . GLU B 1 213 ? 1.596 -13.492 3.406 1 97.31 213 GLU B CA 1
ATOM 5672 C C . GLU B 1 213 ? 1.493 -14 1.971 1 97.31 213 GLU B C 1
ATOM 5674 O O . GLU B 1 213 ? 0.988 -15.102 1.73 1 97.31 213 GLU B O 1
ATOM 5679 N N . ILE B 1 214 ? 2.008 -13.234 1.03 1 97.81 214 ILE B N 1
ATOM 5680 C CA . ILE B 1 214 ? 1.797 -13.539 -0.382 1 97.81 214 ILE B CA 1
ATOM 5681 C C . ILE B 1 214 ? 2.568 -14.797 -0.761 1 97.81 214 ILE B C 1
ATOM 5683 O O . ILE B 1 214 ? 3.748 -14.938 -0.429 1 97.81 214 ILE B O 1
ATOM 5687 N N . LYS B 1 215 ? 1.925 -15.68 -1.436 1 96.88 215 LYS B N 1
ATOM 5688 C CA . LYS B 1 215 ? 2.555 -16.922 -1.869 1 96.88 215 LYS B CA 1
ATOM 5689 C C . LYS B 1 215 ? 2.719 -16.953 -3.387 1 96.88 215 LYS B C 1
ATOM 5691 O O . LYS B 1 215 ? 3.656 -17.578 -3.9 1 96.88 215 LYS B O 1
ATOM 5696 N N . ASN B 1 216 ? 1.741 -16.344 -4.008 1 94.94 216 ASN B N 1
ATOM 5697 C CA . ASN B 1 216 ? 1.894 -16.266 -5.457 1 94.94 216 ASN B CA 1
ATOM 5698 C C . ASN B 1 216 ? 1.094 -15.102 -6.039 1 94.94 216 ASN B C 1
ATOM 5700 O O . ASN B 1 216 ? 0.071 -14.703 -5.48 1 94.94 216 ASN B O 1
ATOM 5704 N N . VAL B 1 217 ? 1.594 -14.586 -7.059 1 95.75 217 VAL B N 1
ATOM 5705 C CA . VAL B 1 217 ? 0.939 -13.641 -7.949 1 95.75 217 VAL B CA 1
ATOM 5706 C C . VAL B 1 217 ? 1.031 -14.133 -9.391 1 95.75 217 VAL B C 1
ATOM 5708 O O . VAL B 1 217 ? 2.129 -14.328 -9.914 1 95.75 217 VAL B O 1
ATOM 5711 N N . ILE B 1 218 ? -0.156 -14.336 -9.914 1 93.56 218 ILE B N 1
ATOM 5712 C CA . ILE B 1 218 ? -0.182 -14.781 -11.305 1 93.56 218 ILE B CA 1
ATOM 5713 C C . ILE B 1 218 ? -0.651 -13.641 -12.203 1 93.56 218 ILE B C 1
ATOM 5715 O O . ILE B 1 218 ? -1.714 -13.055 -11.977 1 93.56 218 ILE B O 1
ATOM 5719 N N . CYS B 1 219 ? 0.102 -13.312 -13.109 1 92.25 219 CYS B N 1
ATOM 5720 C CA . CYS B 1 219 ? -0.165 -12.336 -14.164 1 92.25 219 CYS B CA 1
ATOM 5721 C C . CYS B 1 219 ? 0.76 -12.555 -15.352 1 92.25 219 CYS B C 1
ATOM 5723 O O . CYS B 1 219 ? 1.363 -13.617 -15.492 1 92.25 219 CYS B O 1
ATOM 5725 N N . SER B 1 220 ? 0.755 -11.531 -16.312 1 91.19 220 SER B N 1
ATOM 5726 C CA . SER B 1 220 ? 1.704 -11.672 -17.406 1 91.19 220 SER B CA 1
ATOM 5727 C C . SER B 1 220 ? 3.127 -11.859 -16.891 1 91.19 220 SER B C 1
ATOM 5729 O O . SER B 1 220 ? 3.598 -11.078 -16.062 1 91.19 220 SER B O 1
ATOM 5731 N N . GLU B 1 221 ? 3.824 -12.734 -17.391 1 92.94 221 GLU B N 1
ATOM 5732 C CA . GLU B 1 221 ? 5.098 -13.18 -16.844 1 92.94 221 GLU B CA 1
ATOM 5733 C C . GLU B 1 221 ? 6.168 -12.109 -16.984 1 92.94 221 GLU B C 1
ATOM 5735 O O . GLU B 1 221 ? 7.047 -11.984 -16.125 1 92.94 221 GLU B O 1
ATOM 5740 N N . TYR B 1 222 ? 6.137 -11.398 -18.094 1 91.62 222 TYR B N 1
ATOM 5741 C CA . TYR B 1 222 ? 7.145 -10.359 -18.266 1 91.62 222 TYR B CA 1
ATOM 5742 C C . TYR B 1 222 ? 6.996 -9.281 -17.203 1 91.62 222 TYR B C 1
ATOM 5744 O O . TYR B 1 222 ? 7.988 -8.711 -16.734 1 91.62 222 TYR B O 1
ATOM 5752 N N . LEU B 1 223 ? 5.762 -9.055 -16.75 1 93.94 223 LEU B N 1
ATOM 5753 C CA . LEU B 1 223 ? 5.531 -8.094 -15.68 1 93.94 223 LEU B CA 1
ATOM 5754 C C . LEU B 1 223 ? 6.094 -8.602 -14.352 1 93.94 223 LEU B C 1
ATOM 5756 O O . LEU B 1 223 ? 6.609 -7.82 -13.555 1 93.94 223 LEU B O 1
ATOM 5760 N N . LEU B 1 224 ? 5.926 -9.859 -14.188 1 95 224 LEU B N 1
ATOM 5761 C CA . LEU B 1 224 ? 6.516 -10.469 -13 1 95 224 LEU B CA 1
ATOM 5762 C C . LEU B 1 224 ? 8.031 -10.305 -13 1 95 224 LEU B C 1
ATOM 5764 O O . LEU B 1 224 ? 8.633 -9.992 -11.977 1 95 224 LEU B O 1
ATOM 5768 N N . GLY B 1 225 ? 8.617 -10.57 -14.141 1 96 225 GLY B N 1
ATOM 5769 C CA . GLY B 1 225 ? 10.047 -10.344 -14.273 1 96 225 GLY B CA 1
ATOM 5770 C C . GLY B 1 225 ? 10.461 -8.922 -13.953 1 96 225 GLY B C 1
ATOM 5771 O O . GLY B 1 225 ? 11.422 -8.695 -13.219 1 96 225 GLY B O 1
ATOM 5772 N N . ASP B 1 226 ? 9.711 -7.961 -14.469 1 96.56 226 ASP B N 1
ATOM 5773 C CA . ASP B 1 226 ? 9.984 -6.547 -14.227 1 96.56 226 ASP B CA 1
ATOM 5774 C C . ASP B 1 226 ? 9.875 -6.219 -12.742 1 96.56 226 ASP B C 1
ATOM 5776 O O . ASP B 1 226 ? 10.688 -5.457 -12.211 1 96.56 226 ASP B O 1
ATOM 5780 N N . ALA B 1 227 ? 8.859 -6.773 -12.148 1 97.62 227 ALA B N 1
ATOM 5781 C CA . ALA B 1 227 ? 8.656 -6.543 -10.719 1 97.62 227 ALA B CA 1
ATOM 5782 C C . ALA B 1 227 ? 9.844 -7.039 -9.906 1 97.62 227 ALA B C 1
ATOM 5784 O O . ALA B 1 227 ? 10.328 -6.344 -9.008 1 97.62 227 ALA B O 1
ATOM 5785 N N . LEU B 1 228 ? 10.352 -8.164 -10.219 1 97.81 228 LEU B N 1
ATOM 5786 C CA . LEU B 1 228 ? 11.484 -8.75 -9.516 1 97.81 228 LEU B CA 1
ATOM 5787 C C . LEU B 1 228 ? 12.742 -7.906 -9.703 1 97.81 228 LEU B C 1
ATOM 5789 O O . LEU B 1 228 ? 13.477 -7.664 -8.742 1 97.81 228 LEU B O 1
ATOM 5793 N N . HIS B 1 229 ? 12.953 -7.488 -10.891 1 97.81 229 HIS B N 1
ATOM 5794 C CA . HIS B 1 229 ? 14.109 -6.637 -11.156 1 97.81 229 HIS B CA 1
ATOM 5795 C C . HIS B 1 229 ? 14.023 -5.332 -10.375 1 97.81 229 HIS B C 1
ATOM 5797 O O . HIS B 1 229 ? 15.023 -4.879 -9.805 1 97.81 229 HIS B O 1
ATOM 5803 N N . PHE B 1 230 ? 12.867 -4.785 -10.398 1 97.62 230 PHE B N 1
ATOM 5804 C CA . PHE B 1 230 ? 12.656 -3.545 -9.664 1 97.62 230 PHE B CA 1
ATOM 5805 C C . PHE B 1 230 ? 12.969 -3.732 -8.18 1 97.62 230 PHE B C 1
ATOM 5807 O O . PHE B 1 230 ? 13.703 -2.936 -7.59 1 97.62 230 PHE B O 1
ATOM 5814 N N . LEU B 1 231 ? 12.43 -4.734 -7.57 1 97.5 231 LEU B N 1
ATOM 5815 C CA . LEU B 1 231 ? 12.625 -5 -6.152 1 97.5 231 LEU B CA 1
ATOM 5816 C C . LEU B 1 231 ? 14.094 -5.297 -5.852 1 97.5 231 LEU B C 1
ATOM 5818 O O . LEU B 1 231 ? 14.617 -4.867 -4.824 1 97.5 231 LEU B O 1
ATOM 5822 N N . TYR B 1 232 ? 14.703 -6.023 -6.734 1 96.75 232 TYR B N 1
ATOM 5823 C CA . TYR B 1 232 ? 16.125 -6.34 -6.559 1 96.75 232 TYR B CA 1
ATOM 5824 C C . TYR B 1 232 ? 16.969 -5.074 -6.52 1 96.75 232 TYR B C 1
ATOM 5826 O O . TYR B 1 232 ? 17.875 -4.953 -5.703 1 96.75 232 TYR B O 1
ATOM 5834 N N . GLN B 1 233 ? 16.641 -4.176 -7.375 1 94.56 233 GLN B N 1
ATOM 5835 C CA . GLN B 1 233 ? 17.391 -2.93 -7.473 1 94.56 233 GLN B CA 1
ATOM 5836 C C . GLN B 1 233 ? 17.094 -2.01 -6.293 1 94.56 233 GLN B C 1
ATOM 5838 O O . GLN B 1 233 ? 17.953 -1.256 -5.848 1 94.56 233 GLN B O 1
ATOM 5843 N N . ALA B 1 234 ? 15.883 -2.131 -5.793 1 93.75 234 ALA B N 1
ATOM 5844 C CA . ALA B 1 234 ? 15.438 -1.176 -4.785 1 93.75 234 ALA B CA 1
ATOM 5845 C C . ALA B 1 234 ? 15.703 -1.702 -3.375 1 93.75 234 ALA B C 1
ATOM 5847 O O . ALA B 1 234 ? 15.516 -0.982 -2.393 1 93.75 234 ALA B O 1
ATOM 5848 N N . ARG B 1 235 ? 16.156 -2.922 -3.301 1 92.12 235 ARG B N 1
ATOM 5849 C CA . ARG B 1 235 ? 16.422 -3.527 -2 1 92.12 235 ARG B CA 1
ATOM 5850 C C . ARG B 1 235 ? 17.875 -3.297 -1.581 1 92.12 235 ARG B C 1
ATOM 5852 O O . ARG B 1 235 ? 18.797 -3.584 -2.342 1 92.12 235 ARG B O 1
ATOM 5859 N N . TYR B 1 236 ? 18.016 -2.852 -0.383 1 87.94 236 TYR B N 1
ATOM 5860 C CA . TYR B 1 236 ? 19.375 -2.574 0.064 1 87.94 236 TYR B CA 1
ATOM 5861 C C . TYR B 1 236 ? 19.703 -3.342 1.341 1 87.94 236 TYR B C 1
ATOM 5863 O O . TYR B 1 236 ? 20.859 -3.385 1.773 1 87.94 236 TYR B O 1
ATOM 5871 N N . GLN B 1 237 ? 18.797 -4.008 1.975 1 85.94 237 GLN B N 1
ATOM 5872 C CA . GLN B 1 237 ? 19.016 -4.703 3.238 1 85.94 237 GLN B CA 1
ATOM 5873 C C . GLN B 1 237 ? 18.812 -6.211 3.078 1 85.94 237 GLN B C 1
ATOM 5875 O O . GLN B 1 237 ? 18.438 -6.895 4.027 1 85.94 237 GLN B O 1
ATOM 5880 N N . ARG B 1 238 ? 18.875 -6.75 1.948 1 84 238 ARG B N 1
ATOM 5881 C CA . ARG B 1 238 ? 18.844 -8.172 1.62 1 84 238 ARG B CA 1
ATOM 5882 C C . ARG B 1 238 ? 17.516 -8.797 2.037 1 84 238 ARG B C 1
ATOM 5884 O O . ARG B 1 238 ? 17.484 -9.93 2.521 1 84 238 ARG B O 1
ATOM 5891 N N . GLN B 1 239 ? 16.531 -7.977 1.903 1 89.44 239 GLN B N 1
ATOM 5892 C CA . GLN B 1 239 ? 15.188 -8.508 2.141 1 89.44 239 GLN B CA 1
ATOM 5893 C C . GLN B 1 239 ? 14.805 -9.539 1.087 1 89.44 239 GLN B C 1
ATOM 5895 O O . GLN B 1 239 ? 15.203 -9.422 -0.075 1 89.44 239 GLN B O 1
ATOM 5900 N N . THR B 1 240 ? 14.086 -10.594 1.565 1 96.31 240 THR B N 1
ATOM 5901 C CA . THR B 1 240 ? 13.602 -11.602 0.634 1 96.31 240 THR B CA 1
ATOM 5902 C C . THR B 1 240 ? 12.078 -11.586 0.561 1 96.31 240 THR B C 1
ATOM 5904 O O . THR B 1 240 ? 11.414 -10.977 1.41 1 96.31 240 THR B O 1
ATOM 5907 N N . LEU B 1 241 ? 11.594 -12.125 -0.477 1 97.12 241 LEU B N 1
ATOM 5908 C CA . LEU B 1 241 ? 10.156 -12.258 -0.683 1 97.12 241 LEU B CA 1
ATOM 5909 C C . LEU B 1 241 ? 9.656 -13.617 -0.202 1 97.12 241 LEU B C 1
ATOM 5911 O O . LEU B 1 241 ? 10.406 -14.594 -0.207 1 97.12 241 LEU B O 1
ATOM 5915 N N . ARG B 1 242 ? 8.422 -13.703 0.175 1 95.62 242 ARG B N 1
ATOM 5916 C CA . ARG B 1 242 ? 7.859 -14.922 0.751 1 95.62 242 ARG B CA 1
ATOM 5917 C C . ARG B 1 242 ? 7.148 -15.75 -0.312 1 95.62 242 ARG B C 1
ATOM 5919 O O . ARG B 1 242 ? 6.535 -16.781 -0.001 1 95.62 242 ARG B O 1
ATOM 5926 N N . VAL B 1 243 ? 7.316 -15.445 -1.485 1 97.5 243 VAL B N 1
ATOM 5927 C CA . VAL B 1 243 ? 6.605 -16.094 -2.58 1 97.5 243 VAL B CA 1
ATOM 5928 C C . VAL B 1 243 ? 7.086 -17.547 -2.725 1 97.5 243 VAL B C 1
ATOM 5930 O O . VAL B 1 243 ? 8.266 -17.828 -2.523 1 97.5 243 VAL B O 1
ATOM 5933 N N . ARG B 1 244 ? 6.141 -18.406 -3.111 1 97.62 244 ARG B N 1
ATOM 5934 C CA . ARG B 1 244 ? 6.438 -19.828 -3.219 1 97.62 244 ARG B CA 1
ATOM 5935 C C . ARG B 1 244 ? 6.316 -20.297 -4.664 1 97.62 244 ARG B C 1
ATOM 5937 O O . ARG B 1 244 ? 6.77 -21.391 -5 1 97.62 244 ARG B O 1
ATOM 5944 N N . CYS B 1 245 ? 5.742 -19.5 -5.477 1 97 245 CYS B N 1
ATOM 5945 C CA . CYS B 1 245 ? 5.496 -19.875 -6.863 1 97 245 CYS B CA 1
ATOM 5946 C C . CYS B 1 245 ? 5.84 -18.734 -7.812 1 97 245 CYS B C 1
ATOM 5948 O O . CYS B 1 245 ? 5.402 -17.609 -7.609 1 97 245 CYS B O 1
ATOM 5950 N N . MET B 1 246 ? 6.629 -19.062 -8.844 1 96.38 246 MET B N 1
ATOM 5951 C CA . MET B 1 246 ? 6.98 -18.125 -9.898 1 96.38 246 MET B CA 1
ATOM 5952 C C . MET B 1 246 ? 6.883 -18.766 -11.273 1 96.38 246 MET B C 1
ATOM 5954 O O . MET B 1 246 ? 7.668 -19.656 -11.602 1 96.38 246 MET B O 1
ATOM 5958 N N . LEU B 1 247 ? 5.938 -18.344 -12.008 1 95.12 247 LEU B N 1
ATOM 5959 C CA . LEU B 1 247 ? 5.797 -18.812 -13.383 1 95.12 247 LEU B CA 1
ATOM 5960 C C . LEU B 1 247 ? 6.363 -17.797 -14.367 1 95.12 247 LEU B C 1
ATOM 5962 O O . LEU B 1 247 ? 5.809 -16.719 -14.539 1 95.12 247 LEU B O 1
ATOM 5966 N N . LEU B 1 248 ? 7.473 -18.203 -15.016 1 95.75 248 LEU B N 1
ATOM 5967 C CA . LEU B 1 248 ? 8.227 -17.266 -15.836 1 95.75 248 LEU B CA 1
ATOM 5968 C C . LEU B 1 248 ? 8.633 -17.906 -17.156 1 95.75 248 LEU B C 1
ATOM 5970 O O . LEU B 1 248 ? 9.789 -17.812 -17.578 1 95.75 248 LEU B O 1
ATOM 5974 N N . GLU B 1 249 ? 7.754 -18.406 -17.828 1 93.06 249 GLU B N 1
ATOM 5975 C CA . GLU B 1 249 ? 8.07 -19.156 -19.047 1 93.06 249 GLU B CA 1
ATOM 5976 C C . GLU B 1 249 ? 8.031 -18.266 -20.281 1 93.06 249 GLU B C 1
ATOM 5978 O O . GLU B 1 249 ? 8.523 -18.656 -21.344 1 93.06 249 GLU B O 1
ATOM 5983 N N . HIS B 1 250 ? 7.547 -17.156 -20.156 1 89.5 250 HIS B N 1
ATOM 5984 C CA . HIS B 1 250 ? 7.363 -16.281 -21.297 1 89.5 250 HIS B CA 1
ATOM 5985 C C . HIS B 1 250 ? 8.703 -15.891 -21.906 1 89.5 250 HIS B C 1
ATOM 5987 O O . HIS B 1 250 ? 9.68 -15.664 -21.188 1 89.5 250 HIS B O 1
ATOM 5993 N N . LEU B 1 251 ? 8.742 -15.625 -23.188 1 89.69 251 LEU B N 1
ATOM 5994 C CA . LEU B 1 251 ? 9.961 -15.359 -23.953 1 89.69 251 LEU B CA 1
ATOM 5995 C C . LEU B 1 251 ? 10.562 -14.008 -23.562 1 89.69 251 LEU B C 1
ATOM 5997 O O . LEU B 1 251 ? 11.766 -13.805 -23.688 1 89.69 251 LEU B O 1
ATOM 6001 N N . GLU B 1 252 ? 9.75 -13.156 -23.047 1 90 252 GLU B N 1
ATOM 6002 C CA . GLU B 1 252 ? 10.203 -11.797 -22.766 1 90 252 GLU B CA 1
ATOM 6003 C C . GLU B 1 252 ? 10.859 -11.711 -21.391 1 90 252 GLU B C 1
ATOM 6005 O O . GLU B 1 252 ? 11.445 -10.68 -21.047 1 90 252 GLU B O 1
ATOM 6010 N N . VAL B 1 253 ? 10.82 -12.773 -20.656 1 93.94 253 VAL B N 1
ATOM 6011 C CA . VAL B 1 253 ? 11.492 -12.773 -19.359 1 93.94 253 VAL B CA 1
ATOM 6012 C C . VAL B 1 253 ? 13 -12.883 -19.562 1 93.94 253 VAL B C 1
ATOM 6014 O O . VAL B 1 253 ? 13.477 -13.805 -20.234 1 93.94 253 VAL B O 1
ATOM 6017 N N . SER B 1 254 ? 13.703 -11.977 -19.016 1 93.94 254 SER B N 1
ATOM 6018 C CA . SER B 1 254 ? 15.148 -11.922 -19.219 1 93.94 254 SER B CA 1
ATOM 6019 C C . SER B 1 254 ? 15.859 -13.008 -18.422 1 93.94 254 SER B C 1
ATOM 6021 O O . SER B 1 254 ? 15.398 -13.406 -17.359 1 93.94 254 SER B O 1
ATOM 6023 N N . TYR B 1 255 ? 17 -13.359 -18.938 1 95.19 255 TYR B N 1
ATOM 6024 C CA . TYR B 1 255 ? 17.859 -14.336 -18.281 1 95.19 255 TYR B CA 1
ATOM 6025 C C . TYR B 1 255 ? 18.266 -13.867 -16.875 1 95.19 255 TYR B C 1
ATOM 6027 O O . TYR B 1 255 ? 18.344 -14.672 -15.953 1 95.19 255 TYR B O 1
ATOM 6035 N N . SER B 1 256 ? 18.516 -12.602 -16.688 1 96.06 256 SER B N 1
ATOM 6036 C CA . SER B 1 256 ? 18.953 -12.047 -15.414 1 96.06 256 SER B CA 1
ATOM 6037 C C . SER B 1 256 ? 17.906 -12.281 -14.328 1 96.06 256 SER B C 1
ATOM 6039 O O . SER B 1 256 ? 18.25 -12.336 -13.141 1 96.06 256 SER B O 1
ATOM 6041 N N . THR B 1 257 ? 16.656 -12.406 -14.766 1 97.06 257 THR B N 1
ATOM 6042 C CA . THR B 1 257 ? 15.594 -12.672 -13.805 1 97.06 257 THR B CA 1
ATOM 6043 C C . THR B 1 257 ? 15.852 -13.977 -13.062 1 97.06 257 THR B C 1
ATOM 6045 O O . THR B 1 257 ? 15.656 -14.055 -11.844 1 97.06 257 THR B O 1
ATOM 6048 N N . PHE B 1 258 ? 16.312 -14.906 -13.75 1 96.56 258 PHE B N 1
ATOM 6049 C CA . PHE B 1 258 ? 16.531 -16.219 -13.164 1 96.56 258 PHE B CA 1
ATOM 6050 C C . PHE B 1 258 ? 17.734 -16.203 -12.234 1 96.56 258 PHE B C 1
ATOM 6052 O O . PHE B 1 258 ? 17.828 -17.016 -11.297 1 96.56 258 PHE B O 1
ATOM 6059 N N . GLN B 1 259 ? 18.625 -15.312 -12.461 1 95.81 259 GLN B N 1
ATOM 6060 C CA . GLN B 1 259 ? 19.766 -15.164 -11.586 1 95.81 259 GLN B CA 1
ATOM 6061 C C . GLN B 1 259 ? 19.375 -14.523 -10.258 1 95.81 259 GLN B C 1
ATOM 6063 O O . GLN B 1 259 ? 19.984 -14.781 -9.227 1 95.81 259 GLN B O 1
ATOM 6068 N N . ILE B 1 260 ? 18.328 -13.82 -10.297 1 95.69 260 ILE B N 1
ATOM 6069 C CA . ILE B 1 260 ? 17.875 -13.062 -9.133 1 95.69 260 ILE B CA 1
ATOM 6070 C C . ILE B 1 260 ? 16.969 -13.922 -8.266 1 95.69 260 ILE B C 1
ATOM 6072 O O . ILE B 1 260 ? 16.844 -13.695 -7.059 1 95.69 260 ILE B O 1
ATOM 6076 N N . LEU B 1 261 ? 16.359 -14.922 -8.773 1 96.81 261 LEU B N 1
ATOM 6077 C CA . LEU B 1 261 ? 15.297 -15.688 -8.125 1 96.81 261 LEU B CA 1
ATOM 6078 C C . LEU B 1 261 ? 15.789 -16.297 -6.816 1 96.81 261 LEU B C 1
ATOM 6080 O O . LEU B 1 261 ? 15.164 -16.109 -5.77 1 96.81 261 LEU B O 1
ATOM 6084 N N . PRO B 1 262 ? 16.969 -16.938 -6.836 1 97.19 262 PRO B N 1
ATOM 6085 C CA . PRO B 1 262 ? 17.406 -17.547 -5.582 1 97.19 262 PRO B CA 1
ATOM 6086 C C . PRO B 1 262 ? 17.734 -16.531 -4.5 1 97.19 262 PRO B C 1
ATOM 6088 O O . PRO B 1 262 ? 17.672 -16.844 -3.311 1 97.19 262 PRO B O 1
ATOM 6091 N N . ILE B 1 263 ? 18.078 -15.375 -4.918 1 96.94 263 ILE B N 1
ATOM 6092 C CA . ILE B 1 263 ? 18.469 -14.32 -3.986 1 96.94 263 ILE B CA 1
ATOM 6093 C C . ILE B 1 263 ? 17.219 -13.68 -3.379 1 96.94 263 ILE B C 1
ATOM 6095 O O . ILE B 1 263 ? 17.109 -13.555 -2.156 1 96.94 263 ILE B O 1
ATOM 6099 N N . LEU B 1 264 ? 16.234 -13.398 -4.164 1 97.44 264 LEU B N 1
ATOM 6100 C CA . LEU B 1 264 ? 15.062 -12.641 -3.75 1 97.44 264 LEU B CA 1
ATOM 6101 C C . LEU B 1 264 ? 13.977 -13.562 -3.211 1 97.44 264 LEU B C 1
ATOM 6103 O O . LEU B 1 264 ? 13.195 -13.172 -2.348 1 97.44 264 LEU B O 1
ATOM 6107 N N . CYS B 1 265 ? 13.945 -14.781 -3.771 1 97.81 265 CYS B N 1
ATOM 6108 C CA . CYS B 1 265 ? 12.852 -15.703 -3.459 1 97.81 265 CYS B CA 1
ATOM 6109 C C . CYS B 1 265 ? 13.391 -17.078 -3.072 1 97.81 265 CYS B C 1
ATOM 6111 O O . CYS B 1 265 ? 13.078 -18.078 -3.715 1 97.81 265 CYS B O 1
ATOM 6113 N N . PRO B 1 266 ? 14.062 -17.172 -2.027 1 97.31 266 PRO B N 1
ATOM 6114 C CA . PRO B 1 266 ? 14.695 -18.438 -1.655 1 97.31 266 PRO B CA 1
ATOM 6115 C C . PRO B 1 266 ? 13.68 -19.516 -1.256 1 97.31 266 PRO B C 1
ATOM 6117 O O . PRO B 1 266 ? 14.016 -20.703 -1.217 1 97.31 266 PRO B O 1
ATOM 6120 N N . GLU B 1 267 ? 12.414 -19.172 -1.061 1 97.25 267 GLU B N 1
ATOM 6121 C CA . GLU B 1 267 ? 11.43 -20.125 -0.549 1 97.25 267 GLU B CA 1
ATOM 6122 C C . GLU B 1 267 ? 10.602 -20.719 -1.682 1 97.25 267 GLU B C 1
ATOM 6124 O O . GLU B 1 267 ? 9.602 -21.391 -1.436 1 97.25 267 GLU B O 1
ATOM 6129 N N . LEU B 1 268 ? 11 -20.5 -2.883 1 97.94 268 LEU B N 1
ATOM 6130 C CA . LEU B 1 268 ? 10.234 -20.953 -4.039 1 97.94 268 LEU B CA 1
ATOM 6131 C C . LEU B 1 268 ? 10.109 -22.484 -4.035 1 97.94 268 LEU B C 1
ATOM 6133 O O . LEU B 1 268 ? 11.102 -23.188 -3.852 1 97.94 268 LEU B O 1
ATOM 6137 N N . GLU B 1 269 ? 8.945 -22.906 -4.281 1 97.94 269 GLU B N 1
ATOM 6138 C CA . GLU B 1 269 ? 8.641 -24.328 -4.395 1 97.94 269 GLU B CA 1
ATOM 6139 C C . GLU B 1 269 ? 8.273 -24.703 -5.828 1 97.94 269 GLU B C 1
ATOM 6141 O O . GLU B 1 269 ? 8.438 -25.844 -6.238 1 97.94 269 GLU B O 1
ATOM 6146 N N . VAL B 1 270 ? 7.734 -23.75 -6.508 1 97.44 270 VAL B N 1
ATOM 6147 C CA . VAL B 1 270 ? 7.277 -23.938 -7.879 1 97.44 270 VAL B CA 1
ATOM 6148 C C . VAL B 1 270 ? 7.93 -22.906 -8.797 1 97.44 270 VAL B C 1
ATOM 6150 O O . VAL B 1 270 ? 7.832 -21.703 -8.555 1 97.44 270 VAL B O 1
ATOM 6153 N N . VAL B 1 271 ? 8.516 -23.391 -9.867 1 97.56 271 VAL B N 1
ATOM 6154 C CA . VAL B 1 271 ? 9.133 -22.484 -10.836 1 97.56 271 VAL B CA 1
ATOM 6155 C C . VAL B 1 271 ? 8.836 -22.953 -12.25 1 97.56 271 VAL B C 1
ATOM 6157 O O . VAL B 1 271 ? 8.922 -24.156 -12.547 1 97.56 271 VAL B O 1
ATOM 6160 N N . ALA B 1 272 ? 8.391 -22.109 -13.047 1 96.81 272 ALA B N 1
ATOM 6161 C CA . ALA B 1 272 ? 8.312 -22.328 -14.492 1 96.81 272 ALA B CA 1
ATOM 6162 C C . ALA B 1 272 ? 9.266 -21.406 -15.234 1 96.81 272 ALA B C 1
ATOM 6164 O O . ALA B 1 272 ? 9.352 -20.203 -14.922 1 96.81 272 ALA B O 1
ATOM 6165 N N . LEU B 1 273 ? 10.008 -21.984 -16.125 1 96.81 273 LEU B N 1
ATOM 6166 C CA . LEU B 1 273 ? 10.961 -21.141 -16.828 1 96.81 273 LEU B CA 1
ATOM 6167 C C . LEU B 1 273 ? 11.266 -21.688 -18.219 1 96.81 273 LEU B C 1
ATOM 6169 O O . LEU B 1 273 ? 10.898 -22.828 -18.531 1 96.81 273 LEU B O 1
ATOM 6173 N N . ARG B 1 274 ? 11.891 -20.859 -18.969 1 95.44 274 ARG B N 1
ATOM 6174 C CA . ARG B 1 274 ? 12.406 -21.203 -20.297 1 95.44 274 ARG B CA 1
ATOM 6175 C C . ARG B 1 274 ? 13.93 -21.156 -20.312 1 95.44 274 ARG B C 1
ATOM 6177 O O . ARG B 1 274 ? 14.539 -20.266 -19.719 1 95.44 274 ARG B O 1
ATOM 6184 N N . VAL B 1 275 ? 14.484 -22.156 -20.938 1 95.81 275 VAL B N 1
ATOM 6185 C CA . VAL B 1 275 ? 15.938 -22.219 -21.047 1 95.81 275 VAL B CA 1
ATOM 6186 C C . VAL B 1 275 ? 16.359 -21.891 -22.484 1 95.81 275 VAL B C 1
ATOM 6188 O O . VAL B 1 275 ? 16.078 -22.672 -23.406 1 95.81 275 VAL B O 1
ATOM 6191 N N . ASP B 1 276 ? 17.047 -20.844 -22.578 1 93.19 276 ASP B N 1
ATOM 6192 C CA . ASP B 1 276 ? 17.578 -20.438 -23.875 1 93.19 276 ASP B CA 1
ATOM 6193 C C . ASP B 1 276 ? 19 -20.984 -24.094 1 93.19 276 ASP B C 1
ATOM 6195 O O . ASP B 1 276 ? 19.703 -21.266 -23.125 1 93.19 276 ASP B O 1
ATOM 6199 N N . SER B 1 277 ? 19.297 -21.031 -25.375 1 92.31 277 SER B N 1
ATOM 6200 C CA . SER B 1 277 ? 20.609 -21.531 -25.734 1 92.31 277 SER B CA 1
ATOM 6201 C C . SER B 1 277 ? 21.719 -20.672 -25.125 1 92.31 277 SER B C 1
ATOM 6203 O O . SER B 1 277 ? 21.656 -19.438 -25.188 1 92.31 277 SER B O 1
ATOM 6205 N N . GLY B 1 278 ? 22.625 -21.312 -24.547 1 93.69 278 GLY B N 1
ATOM 6206 C CA . GLY B 1 278 ? 23.781 -20.625 -23.984 1 93.69 278 GLY B CA 1
ATOM 6207 C C . GLY B 1 278 ? 23.562 -20.203 -22.531 1 93.69 278 GLY B C 1
ATOM 6208 O O . GLY B 1 278 ? 24.484 -19.703 -21.891 1 93.69 278 GLY B O 1
ATOM 6209 N N . LYS B 1 279 ? 22.422 -20.453 -21.984 1 95.31 279 LYS B N 1
ATOM 6210 C CA . LYS B 1 279 ? 22.125 -20.016 -20.625 1 95.31 279 LYS B CA 1
ATOM 6211 C C . LYS B 1 279 ? 21.844 -21.203 -19.719 1 95.31 279 LYS B C 1
ATOM 6213 O O . LYS B 1 279 ? 21.391 -21.031 -18.578 1 95.31 279 LYS B O 1
ATOM 6218 N N . GLU B 1 280 ? 22.078 -22.406 -20.188 1 95.19 280 GLU B N 1
ATOM 6219 C CA . GLU B 1 280 ? 21.703 -23.641 -19.516 1 95.19 280 GLU B CA 1
ATOM 6220 C C . GLU B 1 280 ? 22.391 -23.75 -18.156 1 95.19 280 GLU B C 1
ATOM 6222 O O . GLU B 1 280 ? 21.734 -24 -17.141 1 95.19 280 GLU B O 1
ATOM 6227 N N . ARG B 1 281 ? 23.656 -23.484 -18.141 1 95.25 281 ARG B N 1
ATOM 6228 C CA . ARG B 1 281 ? 24.438 -23.656 -16.922 1 95.25 281 ARG B CA 1
ATOM 6229 C C . ARG B 1 281 ? 24.031 -22.641 -15.859 1 95.25 281 ARG B C 1
ATOM 6231 O O . ARG B 1 281 ? 23.938 -22.969 -14.68 1 95.25 281 ARG B O 1
ATOM 6238 N N . GLY B 1 282 ? 23.891 -21.438 -16.344 1 96.25 282 GLY B N 1
ATOM 6239 C CA . GLY B 1 282 ? 23.469 -20.406 -15.414 1 96.25 282 GLY B CA 1
ATOM 6240 C C . GLY B 1 282 ? 22.125 -20.703 -14.766 1 96.25 282 GLY B C 1
ATOM 6241 O O . GLY B 1 282 ? 21.969 -20.531 -13.555 1 96.25 282 GLY B O 1
ATOM 6242 N N . ILE B 1 283 ? 21.219 -21.141 -15.531 1 97.06 283 ILE B N 1
ATOM 6243 C CA . ILE B 1 283 ? 19.891 -21.484 -15.023 1 97.06 283 ILE B CA 1
ATOM 6244 C C . ILE B 1 283 ? 20 -22.672 -14.062 1 97.06 283 ILE B C 1
ATOM 6246 O O . ILE B 1 283 ? 19.375 -22.656 -12.992 1 97.06 283 ILE B O 1
ATOM 6250 N N . GLY B 1 284 ? 20.766 -23.625 -14.469 1 97.38 284 GLY B N 1
ATOM 6251 C CA . GLY B 1 284 ? 20.984 -24.766 -13.602 1 97.38 284 GLY B CA 1
ATOM 6252 C C . GLY B 1 284 ? 21.531 -24.375 -12.234 1 97.38 284 GLY B C 1
ATOM 6253 O O . GLY B 1 284 ? 21.062 -24.891 -11.211 1 97.38 284 GLY B O 1
ATOM 6254 N N . ASN B 1 285 ? 22.469 -23.484 -12.242 1 97.31 285 ASN B N 1
ATOM 6255 C CA . ASN B 1 285 ? 23.031 -23.016 -10.984 1 97.31 285 ASN B CA 1
ATOM 6256 C C . ASN B 1 285 ? 21.984 -22.328 -10.125 1 97.31 285 ASN B C 1
ATOM 6258 O O . ASN B 1 285 ? 21.938 -22.531 -8.906 1 97.31 285 ASN B O 1
ATOM 6262 N N . SER B 1 286 ? 21.172 -21.578 -10.742 1 97.81 286 SER B N 1
ATOM 6263 C CA . SER B 1 286 ? 20.109 -20.891 -10.023 1 97.81 286 SER B CA 1
ATOM 6264 C C . SER B 1 286 ? 19.125 -21.875 -9.414 1 97.81 286 SER B C 1
ATOM 6266 O O . SER B 1 286 ? 18.75 -21.75 -8.242 1 97.81 286 SER B O 1
ATOM 6268 N N . LEU B 1 287 ? 18.75 -22.812 -10.164 1 98.19 287 LEU B N 1
ATOM 6269 C CA . LEU B 1 287 ? 17.812 -23.828 -9.695 1 98.19 287 LEU B CA 1
ATOM 6270 C C . LEU B 1 287 ? 18.406 -24.625 -8.547 1 98.19 287 LEU B C 1
ATOM 6272 O O . LEU B 1 287 ? 17.703 -24.938 -7.578 1 98.19 287 LEU B O 1
ATOM 6276 N N . SER B 1 288 ? 19.688 -24.875 -8.625 1 97.94 288 SER B N 1
ATOM 6277 C CA . SER B 1 288 ? 20.375 -25.641 -7.59 1 97.94 288 SER B CA 1
ATOM 6278 C C . SER B 1 288 ? 20.391 -24.891 -6.266 1 97.94 288 SER B C 1
ATOM 6280 O O . SER B 1 288 ? 20.5 -25.5 -5.199 1 97.94 288 SER B O 1
ATOM 6282 N N . SER B 1 289 ? 20.25 -23.641 -6.332 1 97.81 289 SER B N 1
ATOM 6283 C CA . SER B 1 289 ? 20.281 -22.797 -5.137 1 97.81 289 SER B CA 1
ATOM 6284 C C . SER B 1 289 ? 18.906 -22.734 -4.473 1 97.81 289 SER B C 1
ATOM 6286 O O . SER B 1 289 ? 18.781 -22.25 -3.348 1 97.81 289 SER B O 1
ATOM 6288 N N . LEU B 1 290 ? 17.891 -23.156 -5.148 1 98.12 290 LEU B N 1
ATOM 6289 C CA . LEU B 1 290 ? 16.531 -23.172 -4.598 1 98.12 290 LEU B CA 1
ATOM 6290 C C . LEU B 1 290 ? 16.266 -24.484 -3.859 1 98.12 290 LEU B C 1
ATOM 6292 O O . LEU B 1 290 ? 15.727 -25.422 -4.441 1 98.12 290 LEU B O 1
ATOM 6296 N N . VAL B 1 291 ? 16.438 -24.484 -2.605 1 97.25 291 VAL B N 1
ATOM 6297 C CA . VAL B 1 291 ? 16.484 -25.719 -1.819 1 97.25 291 VAL B CA 1
ATOM 6298 C C . VAL B 1 291 ? 15.07 -26.234 -1.586 1 97.25 291 VAL B C 1
ATOM 6300 O O . VAL B 1 291 ? 14.875 -27.422 -1.305 1 97.25 291 VAL B O 1
ATOM 6303 N N . ASN B 1 292 ? 14.047 -25.406 -1.799 1 97.5 292 ASN B N 1
ATOM 6304 C CA . ASN B 1 292 ? 12.672 -25.812 -1.525 1 97.5 292 ASN B CA 1
ATOM 6305 C C . ASN B 1 292 ? 11.938 -26.188 -2.807 1 97.5 292 ASN B C 1
ATOM 6307 O O . ASN B 1 292 ? 10.75 -26.516 -2.771 1 97.5 292 ASN B O 1
ATOM 6311 N N . LEU B 1 293 ? 12.633 -26.141 -3.938 1 98.06 293 LEU B N 1
ATOM 6312 C CA . LEU B 1 293 ? 12.008 -26.391 -5.23 1 98.06 293 LEU B CA 1
ATOM 6313 C C . LEU B 1 293 ? 11.461 -27.812 -5.312 1 98.06 293 LEU B C 1
ATOM 6315 O O . LEU B 1 293 ? 12.18 -28.766 -5.031 1 98.06 293 LEU B O 1
ATOM 6319 N N . ARG B 1 294 ? 10.195 -27.953 -5.668 1 97.75 294 ARG B N 1
ATOM 6320 C CA . ARG B 1 294 ? 9.547 -29.266 -5.754 1 97.75 294 ARG B CA 1
ATOM 6321 C C . ARG B 1 294 ? 8.93 -29.469 -7.133 1 97.75 294 ARG B C 1
ATOM 6323 O O . ARG B 1 294 ? 8.875 -30.609 -7.625 1 97.75 294 ARG B O 1
ATOM 6330 N N . ILE B 1 295 ? 8.469 -28.391 -7.652 1 97.5 295 ILE B N 1
ATOM 6331 C CA . ILE B 1 295 ? 7.793 -28.453 -8.945 1 97.5 295 ILE B CA 1
ATOM 6332 C C . ILE B 1 295 ? 8.539 -27.594 -9.961 1 97.5 295 ILE B C 1
ATOM 6334 O O . ILE B 1 295 ? 8.703 -26.391 -9.766 1 97.5 295 ILE B O 1
ATOM 6338 N N . LEU B 1 296 ? 8.93 -28.219 -11.023 1 97.88 296 LEU B N 1
ATOM 6339 C CA . LEU B 1 296 ? 9.672 -27.5 -12.055 1 97.88 296 LEU B CA 1
ATOM 6340 C C . LEU B 1 296 ? 9.016 -27.688 -13.422 1 97.88 296 LEU B C 1
ATOM 6342 O O . LEU B 1 296 ? 8.758 -28.828 -13.844 1 97.88 296 LEU B O 1
ATOM 6346 N N . ILE B 1 297 ? 8.68 -26.656 -14.023 1 97.12 297 ILE B N 1
ATOM 6347 C CA . ILE B 1 297 ? 8.219 -26.625 -15.406 1 97.12 297 ILE B CA 1
ATOM 6348 C C . ILE B 1 297 ? 9.273 -25.969 -16.281 1 97.12 297 ILE B C 1
ATOM 6350 O O . ILE B 1 297 ? 9.555 -24.766 -16.125 1 97.12 297 ILE B O 1
ATOM 6354 N N . MET B 1 298 ? 9.828 -26.719 -17.188 1 97.12 298 MET B N 1
ATOM 6355 C CA . MET B 1 298 ? 10.969 -26.234 -17.953 1 97.12 298 MET B CA 1
ATOM 6356 C C . MET B 1 298 ? 10.711 -26.391 -19.453 1 97.12 298 MET B C 1
ATOM 6358 O O . MET B 1 298 ? 10.445 -27.484 -19.938 1 97.12 298 MET B O 1
ATOM 6362 N N . THR B 1 299 ? 10.758 -25.312 -20.156 1 96.5 299 THR B N 1
ATOM 6363 C CA . THR B 1 299 ? 10.719 -25.312 -21.609 1 96.5 299 THR B CA 1
ATOM 6364 C C . THR B 1 299 ? 12.109 -25.078 -22.188 1 96.5 299 THR B C 1
ATOM 6366 O O . THR B 1 299 ? 12.734 -24.047 -21.922 1 96.5 299 THR B O 1
ATOM 6369 N N . MET B 1 300 ? 12.555 -25.984 -22.984 1 94.94 300 MET B N 1
ATOM 6370 C CA . MET B 1 300 ? 13.906 -25.891 -23.531 1 94.94 300 MET B CA 1
ATOM 6371 C C . MET B 1 300 ? 13.875 -25.547 -25.016 1 94.94 300 MET B C 1
ATOM 6373 O O . MET B 1 300 ? 13.078 -26.109 -25.766 1 94.94 300 MET B O 1
ATOM 6377 N N . GLU B 1 301 ? 14.68 -24.688 -25.344 1 92.19 301 GLU B N 1
ATOM 6378 C CA . GLU B 1 301 ? 14.859 -24.344 -26.766 1 92.19 301 GLU B CA 1
ATOM 6379 C C . GLU B 1 301 ? 15.508 -25.5 -27.531 1 92.19 301 GLU B C 1
ATOM 6381 O O . GLU B 1 301 ? 16.078 -26.406 -26.922 1 92.19 301 GLU B O 1
ATOM 6386 N N . SER B 1 302 ? 15.438 -25.328 -28.797 1 89.56 302 SER B N 1
ATOM 6387 C CA . SER B 1 302 ? 16 -26.359 -29.656 1 89.56 302 SER B CA 1
ATOM 6388 C C . SER B 1 302 ? 17.516 -26.484 -29.453 1 89.56 302 SER B C 1
ATOM 6390 O O . SER B 1 302 ? 18.219 -25.484 -29.328 1 89.56 302 SER B O 1
ATOM 6392 N N . GLY B 1 303 ? 17.969 -27.656 -29.359 1 86.69 303 GLY B N 1
ATOM 6393 C CA . GLY B 1 303 ? 19.406 -27.906 -29.297 1 86.69 303 GLY B CA 1
ATOM 6394 C C . GLY B 1 303 ? 19.938 -28 -27.891 1 86.69 303 GLY B C 1
ATOM 6395 O O . GLY B 1 303 ? 21.109 -28.359 -27.688 1 86.69 303 GLY B O 1
ATOM 6396 N N . ILE B 1 304 ? 19.172 -27.734 -26.953 1 89.94 304 ILE B N 1
ATOM 6397 C CA . ILE B 1 304 ? 19.625 -27.766 -25.562 1 89.94 304 ILE B CA 1
ATOM 6398 C C . ILE B 1 304 ? 19.641 -29.203 -25.062 1 89.94 304 ILE B C 1
ATOM 6400 O O . ILE B 1 304 ? 18.688 -29.969 -25.281 1 89.94 304 ILE B O 1
ATOM 6404 N N . LYS B 1 305 ? 20.781 -29.5 -24.469 1 88 305 LYS B N 1
ATOM 6405 C CA . LYS B 1 305 ? 20.906 -30.812 -23.844 1 88 305 LYS B CA 1
ATOM 6406 C C . LYS B 1 305 ? 20.578 -30.75 -22.359 1 88 305 LYS B C 1
ATOM 6408 O O . LYS B 1 305 ? 21 -29.828 -21.656 1 88 305 LYS B O 1
ATOM 6413 N N . LEU B 1 306 ? 19.875 -31.688 -21.875 1 91.12 306 LEU B N 1
ATOM 6414 C CA . LEU B 1 306 ? 19.422 -31.734 -20.484 1 91.12 306 LEU B CA 1
ATOM 6415 C C . LEU B 1 306 ? 20.609 -31.734 -19.531 1 91.12 306 LEU B C 1
ATOM 6417 O O . LEU B 1 306 ? 20.547 -31.125 -18.453 1 91.12 306 LEU B O 1
ATOM 6421 N N . ARG B 1 307 ? 21.688 -32.406 -19.875 1 91.62 307 ARG B N 1
ATOM 6422 C CA . ARG B 1 307 ? 22.859 -32.5 -19.016 1 91.62 307 ARG B CA 1
ATOM 6423 C C . ARG B 1 307 ? 23.438 -31.109 -18.719 1 91.62 307 ARG B C 1
ATOM 6425 O O . ARG B 1 307 ? 23.969 -30.875 -17.641 1 91.62 307 ARG B O 1
ATOM 6432 N N . ASP B 1 308 ? 23.328 -30.25 -19.641 1 93.5 308 ASP B N 1
ATOM 6433 C CA . ASP B 1 308 ? 23.906 -28.922 -19.516 1 93.5 308 ASP B CA 1
ATOM 6434 C C . ASP B 1 308 ? 23.078 -28.047 -18.562 1 93.5 308 ASP B C 1
ATOM 6436 O O . ASP B 1 308 ? 23.547 -26.984 -18.125 1 93.5 308 ASP B O 1
ATOM 6440 N N . THR B 1 309 ? 21.891 -28.484 -18.172 1 94.5 309 THR B N 1
ATOM 6441 C CA . THR B 1 309 ? 21.062 -27.766 -17.234 1 94.5 309 THR B CA 1
ATOM 6442 C C . THR B 1 309 ? 21.438 -28.109 -15.789 1 94.5 309 THR B C 1
ATOM 6444 O O . THR B 1 309 ? 20.828 -27.625 -14.844 1 94.5 309 THR B O 1
ATOM 6447 N N . LEU B 1 310 ? 22.406 -29 -15.609 1 95.56 310 LEU B N 1
ATOM 6448 C CA . LEU B 1 310 ? 22.891 -29.391 -14.297 1 95.56 310 LEU B CA 1
ATOM 6449 C C . LEU B 1 310 ? 21.781 -29.984 -13.453 1 95.56 310 LEU B C 1
ATOM 6451 O O . LEU B 1 310 ? 21.641 -29.656 -12.273 1 95.56 310 LEU B O 1
ATOM 6455 N N . VAL B 1 311 ? 20.922 -30.828 -14.055 1 96.94 311 VAL B N 1
ATOM 6456 C CA . VAL B 1 311 ? 19.75 -31.406 -13.406 1 96.94 311 VAL B CA 1
ATOM 6457 C C . VAL B 1 311 ? 20.188 -32.219 -12.18 1 96.94 311 VAL B C 1
ATOM 6459 O O . VAL B 1 311 ? 19.438 -32.344 -11.211 1 96.94 311 VAL B O 1
ATOM 6462 N N . THR B 1 312 ? 21.406 -32.656 -12.094 1 96.25 312 THR B N 1
ATOM 6463 C CA . THR B 1 312 ? 21.938 -33.438 -10.969 1 96.25 312 THR B CA 1
ATOM 6464 C C . THR B 1 312 ? 21.969 -32.562 -9.703 1 96.25 312 THR B C 1
ATOM 6466 O O . THR B 1 312 ? 21.969 -33.094 -8.594 1 96.25 312 THR B O 1
ATOM 6469 N N . GLY B 1 313 ? 22 -31.312 -9.867 1 96.81 313 GLY B N 1
ATOM 6470 C CA . GLY B 1 313 ? 22.125 -30.406 -8.742 1 96.81 313 GLY B CA 1
ATOM 6471 C C . GLY B 1 313 ? 20.797 -30.094 -8.078 1 96.81 313 GLY B C 1
ATOM 6472 O O . GLY B 1 313 ? 20.766 -29.688 -6.918 1 96.81 313 GLY B O 1
ATOM 6473 N N . TYR B 1 314 ? 19.688 -30.297 -8.797 1 97.62 314 TYR B N 1
ATOM 6474 C CA . TYR B 1 314 ? 18.406 -29.891 -8.227 1 97.62 314 TYR B CA 1
ATOM 6475 C C . TYR B 1 314 ? 17.359 -30.984 -8.43 1 97.62 314 TYR B C 1
ATOM 6477 O O . TYR B 1 314 ? 16.266 -30.922 -7.855 1 97.62 314 TYR B O 1
ATOM 6485 N N . GLY B 1 315 ? 17.578 -32.031 -9.141 1 97.94 315 GLY B N 1
ATOM 6486 C CA . GLY B 1 315 ? 16.625 -33.062 -9.477 1 97.94 315 GLY B CA 1
ATOM 6487 C C . GLY B 1 315 ? 16.156 -33.875 -8.273 1 97.94 315 GLY B C 1
ATOM 6488 O O . GLY B 1 315 ? 15.016 -34.312 -8.211 1 97.94 315 GLY B O 1
ATOM 6489 N N . HIS B 1 316 ? 17.016 -34.062 -7.285 1 97.44 316 HIS B N 1
ATOM 6490 C CA . HIS B 1 316 ? 1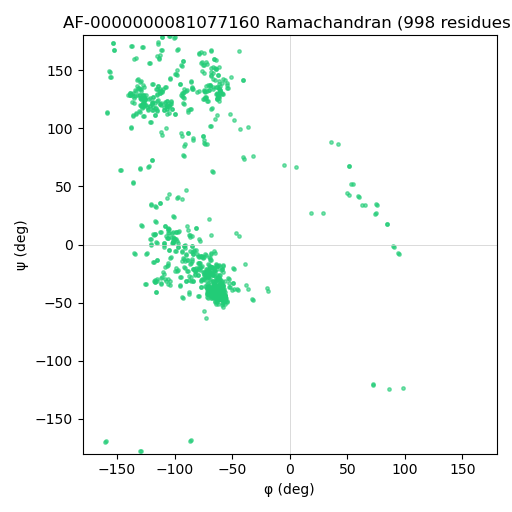6.75 -34.906 -6.141 1 97.44 316 HIS B CA 1
ATOM 6491 C C . HIS B 1 316 ? 15.578 -34.375 -5.312 1 97.44 316 HIS B C 1
ATOM 6493 O O . HIS B 1 316 ? 14.93 -35.156 -4.594 1 97.44 316 HIS B O 1
ATOM 6499 N N . GLN B 1 317 ? 15.305 -33.125 -5.477 1 97.5 317 GLN B N 1
ATOM 6500 C CA . GLN B 1 317 ? 14.281 -32.5 -4.629 1 97.5 317 GLN B CA 1
ATOM 6501 C C . GLN B 1 317 ? 12.945 -32.406 -5.363 1 97.5 317 GLN B C 1
ATOM 6503 O O . GLN B 1 317 ? 11.93 -32.062 -4.766 1 97.5 317 GLN B O 1
ATOM 6508 N N . LEU B 1 318 ? 12.875 -32.75 -6.605 1 97.94 318 LEU B N 1
ATOM 6509 C CA . LEU B 1 318 ? 11.688 -32.531 -7.422 1 97.94 318 LEU B CA 1
ATOM 6510 C C . LEU B 1 318 ? 10.688 -33.688 -7.23 1 97.94 318 LEU B C 1
ATOM 6512 O O . LEU B 1 318 ? 11.07 -34.844 -7.211 1 97.94 318 LEU B O 1
ATOM 6516 N N . SER B 1 319 ? 9.461 -33.312 -7.043 1 97.5 319 SER B N 1
ATOM 6517 C CA . SER B 1 319 ? 8.367 -34.281 -7.043 1 97.5 319 SER B CA 1
ATOM 6518 C C . SER B 1 319 ? 7.559 -34.188 -8.328 1 97.5 319 SER B C 1
ATOM 6520 O O . SER B 1 319 ? 6.812 -35.125 -8.656 1 97.5 319 SER B O 1
ATOM 6522 N N . PHE B 1 320 ? 7.734 -33.156 -8.984 1 97.06 320 PHE B N 1
ATOM 6523 C CA . PHE B 1 320 ? 7.012 -32.906 -10.227 1 97.06 320 PHE B CA 1
ATOM 6524 C C . PHE B 1 320 ? 7.922 -32.25 -11.258 1 97.06 320 PHE B C 1
ATOM 6526 O O . PHE B 1 320 ? 8.539 -31.203 -10.984 1 97.06 320 PHE B O 1
ATOM 6533 N N . LEU B 1 321 ? 7.973 -32.812 -12.461 1 97.56 321 LEU B N 1
ATOM 6534 C CA . LEU B 1 321 ? 8.805 -32.25 -13.531 1 97.56 321 LEU B CA 1
ATOM 6535 C C . LEU B 1 321 ? 8.047 -32.25 -14.852 1 97.56 321 LEU B C 1
ATOM 6537 O O . LEU B 1 321 ? 7.508 -33.25 -15.281 1 97.56 321 LEU B O 1
ATOM 6541 N N . TYR B 1 322 ? 7.914 -31.141 -15.406 1 97.19 322 TYR B N 1
ATOM 6542 C CA . TYR B 1 322 ? 7.32 -30.906 -16.719 1 97.19 322 TYR B CA 1
ATOM 6543 C C . TYR B 1 322 ? 8.359 -30.359 -17.703 1 97.19 322 TYR B C 1
ATOM 6545 O O . TYR B 1 322 ? 8.852 -29.25 -17.531 1 97.19 322 TYR B O 1
ATOM 6553 N N . ILE B 1 323 ? 8.648 -31.109 -18.703 1 96.88 323 ILE B N 1
ATOM 6554 C CA . ILE B 1 323 ? 9.672 -30.703 -19.656 1 96.88 323 ILE B CA 1
ATOM 6555 C C . ILE B 1 323 ? 9.047 -30.562 -21.047 1 96.88 323 ILE B C 1
ATOM 6557 O O . ILE B 1 323 ? 8.352 -31.469 -21.516 1 96.88 323 ILE B O 1
ATOM 6561 N N . THR B 1 324 ? 9.227 -29.5 -21.609 1 96.44 324 THR B N 1
ATOM 6562 C CA . THR B 1 324 ? 8.922 -29.297 -23.016 1 96.44 324 THR B CA 1
ATOM 6563 C C . THR B 1 324 ? 10.203 -29.172 -23.844 1 96.44 324 THR B C 1
ATOM 6565 O O . THR B 1 324 ? 11.047 -28.312 -23.562 1 96.44 324 THR B O 1
ATOM 6568 N N . THR B 1 325 ? 10.383 -30 -24.828 1 94.38 325 THR B N 1
ATOM 6569 C CA . THR B 1 325 ? 11.625 -29.984 -25.594 1 94.38 325 THR B CA 1
ATOM 6570 C C . THR B 1 325 ? 11.398 -30.516 -27 1 94.38 325 THR B C 1
ATOM 6572 O O . THR B 1 325 ? 10.289 -30.938 -27.344 1 94.38 325 THR B O 1
ATOM 6575 N N . TYR B 1 326 ? 12.383 -30.453 -27.859 1 91.12 326 TYR B N 1
ATOM 6576 C CA . TYR B 1 326 ? 12.328 -30.922 -29.25 1 91.12 326 TYR B CA 1
ATOM 6577 C C . TYR B 1 326 ? 12.828 -32.344 -29.359 1 91.12 326 TYR B C 1
ATOM 6579 O O . TYR B 1 326 ? 12.203 -33.188 -30.031 1 91.12 326 TYR B O 1
ATOM 6587 N N . ILE B 1 327 ? 13.906 -32.531 -28.703 1 87.88 327 ILE B N 1
ATOM 6588 C CA . ILE B 1 327 ? 14.539 -33.844 -28.859 1 87.88 327 ILE B CA 1
ATOM 6589 C C . ILE B 1 327 ? 14.906 -34.406 -27.484 1 87.88 327 ILE B C 1
ATOM 6591 O O . ILE B 1 327 ? 15.375 -33.656 -26.609 1 87.88 327 ILE B O 1
ATOM 6595 N N . LEU B 1 328 ? 14.641 -35.625 -27.281 1 89.31 328 LEU B N 1
ATOM 6596 C CA . LEU B 1 328 ? 15.055 -36.406 -26.109 1 89.31 328 LEU B CA 1
ATOM 6597 C C . LEU B 1 328 ? 15.727 -37.719 -26.516 1 89.31 328 LEU B C 1
ATOM 6599 O O . LEU B 1 328 ? 15.258 -38.375 -27.438 1 89.31 328 LEU B O 1
ATOM 6603 N N . ASP B 1 329 ? 16.828 -37.969 -25.922 1 88.38 329 ASP B N 1
ATOM 6604 C CA . ASP B 1 329 ? 17.453 -39.281 -26.203 1 88.38 329 ASP B CA 1
ATOM 6605 C C . ASP B 1 329 ? 17.469 -40.156 -24.953 1 88.38 329 ASP B C 1
ATOM 6607 O O . ASP B 1 329 ? 17.047 -39.719 -23.875 1 88.38 329 ASP B O 1
ATOM 6611 N N . SER B 1 330 ? 17.859 -41.375 -25.094 1 89.25 330 SER B N 1
ATOM 6612 C CA . SER B 1 330 ? 17.875 -42.344 -24 1 89.25 330 SER B CA 1
ATOM 6613 C C . SER B 1 330 ? 18.781 -41.875 -22.875 1 89.25 330 SER B C 1
ATOM 6615 O O . SER B 1 330 ? 18.484 -42.094 -21.703 1 89.25 330 SER B O 1
ATOM 6617 N N . GLU B 1 331 ? 19.859 -41.25 -23.219 1 88.19 331 GLU B N 1
ATOM 6618 C CA . GLU B 1 331 ? 20.781 -40.75 -22.203 1 88.19 331 GLU B CA 1
ATOM 6619 C C . GLU B 1 331 ? 20.109 -39.688 -21.312 1 88.19 331 GLU B C 1
ATOM 6621 O O . GLU B 1 331 ? 20.344 -39.656 -20.109 1 88.19 331 GLU B O 1
ATOM 6626 N N . ASN B 1 332 ? 19.297 -38.875 -21.938 1 92.06 332 ASN B N 1
ATOM 6627 C CA . ASN B 1 332 ? 18.562 -37.875 -21.188 1 92.06 332 ASN B CA 1
ATOM 6628 C C . ASN B 1 332 ? 17.594 -38.5 -20.188 1 92.06 332 ASN B C 1
ATOM 6630 O O . ASN B 1 332 ? 17.516 -38.094 -19.047 1 92.06 332 ASN B O 1
ATOM 6634 N N . ILE B 1 333 ? 16.922 -39.469 -20.641 1 93.19 333 ILE B N 1
ATOM 6635 C CA . ILE B 1 333 ? 15.93 -40.125 -19.812 1 93.19 333 ILE B CA 1
ATOM 6636 C C . ILE B 1 333 ? 16.609 -40.812 -18.625 1 93.19 333 ILE B C 1
ATOM 6638 O O . ILE B 1 333 ? 16.141 -40.719 -17.484 1 93.19 333 ILE B O 1
ATOM 6642 N N . ILE B 1 334 ? 17.703 -41.5 -18.938 1 92.25 334 ILE B N 1
ATOM 6643 C CA . ILE B 1 334 ? 18.469 -42.156 -17.891 1 92.25 334 ILE B CA 1
ATOM 6644 C C . ILE B 1 334 ? 18.984 -41.125 -16.891 1 92.25 334 ILE B C 1
ATOM 6646 O O . ILE B 1 334 ? 18.875 -41.344 -15.68 1 92.25 334 ILE B O 1
ATOM 6650 N N . LEU B 1 335 ? 19.516 -40.125 -17.422 1 93.62 335 LEU B N 1
ATOM 6651 C CA . LEU B 1 335 ? 20.016 -39.031 -16.578 1 93.62 335 LEU B CA 1
ATOM 6652 C C . LEU B 1 335 ? 18.906 -38.5 -15.68 1 93.62 335 LEU B C 1
ATOM 6654 O O . LEU B 1 335 ? 19.109 -38.312 -14.477 1 93.62 335 LEU B O 1
ATOM 6658 N N . LEU B 1 336 ? 17.734 -38.219 -16.234 1 95.75 336 LEU B N 1
ATOM 6659 C CA . LEU B 1 336 ? 16.594 -37.719 -15.469 1 95.75 336 LEU B CA 1
ATOM 6660 C C . LEU B 1 336 ? 16.188 -38.719 -14.383 1 95.75 336 LEU B C 1
ATOM 6662 O O . LEU B 1 336 ? 15.945 -38.312 -13.234 1 95.75 336 LEU B O 1
ATOM 6666 N N . SER B 1 337 ? 16.141 -39.906 -14.766 1 95.44 337 SER B N 1
ATOM 6667 C CA . SER B 1 337 ? 15.75 -40.938 -13.836 1 95.44 337 SER B CA 1
ATOM 6668 C C . SER B 1 337 ? 16.688 -41 -12.641 1 95.44 337 SER B C 1
ATOM 6670 O O . SER B 1 337 ? 16.234 -41.125 -11.492 1 95.44 337 SER B O 1
ATOM 6672 N N . HIS B 1 338 ? 17.938 -40.906 -12.922 1 94.69 338 HIS B N 1
ATOM 6673 C CA . HIS B 1 338 ? 18.953 -41 -11.867 1 94.69 338 HIS B CA 1
ATOM 6674 C C . HIS B 1 338 ? 18.969 -39.75 -11.016 1 94.69 338 HIS B C 1
ATOM 6676 O O . HIS B 1 338 ? 19.188 -39.812 -9.805 1 94.69 338 HIS B O 1
ATOM 6682 N N . SER B 1 339 ? 18.75 -38.656 -11.648 1 96.88 339 SER B N 1
ATOM 6683 C CA . SER B 1 339 ? 18.875 -37.375 -10.969 1 96.88 339 SER B CA 1
ATOM 6684 C C . SER B 1 339 ? 17.625 -37.031 -10.172 1 96.88 339 SER B C 1
ATOM 6686 O O . SER B 1 339 ? 17.672 -36.219 -9.25 1 96.88 339 SER B O 1
ATOM 6688 N N . CYS B 1 340 ? 16.5 -37.656 -10.508 1 97.38 340 CYS B N 1
ATOM 6689 C CA . CYS B 1 340 ? 15.234 -37.312 -9.867 1 97.38 340 CYS B CA 1
ATOM 6690 C C . CYS B 1 340 ? 14.602 -38.531 -9.211 1 97.38 340 CYS B C 1
ATOM 6692 O O . CYS B 1 340 ? 13.484 -38.906 -9.547 1 97.38 340 CYS B O 1
ATOM 6694 N N . PRO B 1 341 ? 15.195 -39.031 -8.227 1 95.81 341 PRO B N 1
ATOM 6695 C CA . PRO B 1 341 ? 14.719 -40.281 -7.617 1 95.81 341 PRO B CA 1
ATOM 6696 C C . PRO B 1 341 ? 13.383 -40.125 -6.898 1 95.81 341 PRO B C 1
ATOM 6698 O O . PRO B 1 341 ? 12.648 -41.094 -6.711 1 95.81 341 PRO B O 1
ATOM 6701 N N . GLN B 1 342 ? 13.031 -38.906 -6.562 1 96.44 342 GLN B N 1
ATOM 6702 C CA . GLN B 1 342 ? 11.82 -38.688 -5.785 1 96.44 342 GLN B CA 1
ATOM 6703 C C . GLN B 1 342 ? 10.664 -38.219 -6.676 1 96.44 342 GLN B C 1
ATOM 6705 O O . GLN B 1 342 ? 9.594 -37.875 -6.184 1 96.44 342 GLN B O 1
ATOM 6710 N N . LEU B 1 343 ? 10.883 -38.219 -7.91 1 97.12 343 LEU B N 1
ATOM 6711 C CA . LEU B 1 343 ? 9.906 -37.688 -8.859 1 97.12 343 LEU B CA 1
ATOM 6712 C C . LEU B 1 343 ? 8.633 -38.531 -8.828 1 97.12 343 LEU B C 1
ATOM 6714 O O . LEU B 1 343 ? 8.695 -39.75 -8.93 1 97.12 343 LEU B O 1
ATOM 6718 N N . LYS B 1 344 ? 7.523 -37.906 -8.695 1 97 344 LYS B N 1
ATOM 6719 C CA . LYS B 1 344 ? 6.238 -38.594 -8.656 1 97 344 LYS B CA 1
ATOM 6720 C C . LYS B 1 344 ? 5.48 -38.438 -9.969 1 97 344 LYS B C 1
ATOM 6722 O O . LYS B 1 344 ? 4.742 -39.312 -10.391 1 97 344 LYS B O 1
ATOM 6727 N N . THR B 1 345 ? 5.676 -37.281 -10.516 1 96.38 345 THR B N 1
ATOM 6728 C CA . THR B 1 345 ? 4.98 -36.969 -11.766 1 96.38 345 THR B CA 1
ATOM 6729 C C . THR B 1 345 ? 5.961 -36.5 -12.828 1 96.38 345 THR B C 1
ATOM 6731 O O . THR B 1 345 ? 6.715 -35.531 -12.594 1 96.38 345 THR B O 1
ATOM 6734 N N . LEU B 1 346 ? 5.887 -37.094 -13.969 1 97.06 346 LEU B N 1
ATOM 6735 C CA . LEU B 1 346 ? 6.691 -36.719 -15.117 1 97.06 346 LEU B CA 1
ATOM 6736 C C . LEU B 1 346 ? 5.805 -36.344 -16.297 1 97.06 346 LEU B C 1
ATOM 6738 O O . LEU B 1 346 ? 4.984 -37.156 -16.734 1 97.06 346 LEU B O 1
ATOM 6742 N N . VAL B 1 347 ? 5.957 -35.156 -16.703 1 96.62 347 VAL B N 1
ATOM 6743 C CA . VAL B 1 347 ? 5.238 -34.719 -17.891 1 96.62 347 VAL B CA 1
ATOM 6744 C C . VAL B 1 347 ? 6.23 -34.375 -19.016 1 96.62 347 VAL B C 1
ATOM 6746 O O . VAL B 1 347 ? 7.133 -33.562 -18.828 1 96.62 347 VAL B O 1
ATOM 6749 N N . LEU B 1 348 ? 6.059 -35.031 -20.141 1 96.62 348 LEU B N 1
ATOM 6750 C CA . LEU B 1 348 ? 6.898 -34.75 -21.312 1 96.62 348 LEU B CA 1
ATOM 6751 C C . LEU B 1 348 ? 6.066 -34.219 -22.469 1 96.62 348 LEU B C 1
ATOM 6753 O O . LEU B 1 348 ? 5.129 -34.875 -22.922 1 96.62 348 LEU B O 1
ATOM 6757 N N . LYS B 1 349 ? 6.352 -33.062 -22.844 1 96.81 349 LYS B N 1
ATOM 6758 C CA . LYS B 1 349 ? 5.758 -32.469 -24.031 1 96.81 349 LYS B CA 1
ATOM 6759 C C . LYS B 1 349 ? 6.793 -32.281 -25.125 1 96.81 349 LYS B C 1
ATOM 6761 O O . LYS B 1 349 ? 7.762 -31.531 -24.969 1 96.81 349 LYS B O 1
ATOM 6766 N N . MET B 1 350 ? 6.551 -32.938 -26.297 1 95.94 350 MET B N 1
ATOM 6767 C CA . MET B 1 350 ? 7.551 -32.969 -27.359 1 95.94 350 MET B CA 1
ATOM 6768 C C . MET B 1 350 ? 7.098 -32.125 -28.562 1 95.94 350 MET B C 1
ATOM 6770 O O . MET B 1 350 ? 5.996 -32.344 -29.078 1 95.94 350 MET B O 1
ATOM 6774 N N . TYR B 1 351 ? 8.023 -31.312 -29.047 1 94.69 351 TYR B N 1
ATOM 6775 C CA . TYR B 1 351 ? 7.727 -30.516 -30.234 1 94.69 351 TYR B CA 1
ATOM 6776 C C . TYR B 1 351 ? 7.938 -31.344 -31.516 1 94.69 351 TYR B C 1
ATOM 6778 O O . TYR B 1 351 ? 7.391 -31.016 -32.562 1 94.69 351 TYR B O 1
ATOM 6786 N N . SER B 1 352 ? 8.758 -32.375 -31.375 1 93.25 352 SER B N 1
ATOM 6787 C CA . SER B 1 352 ? 9.047 -33.312 -32.469 1 93.25 352 SER B CA 1
ATOM 6788 C C . SER B 1 352 ? 9.039 -34.75 -32 1 93.25 352 SER B C 1
ATOM 6790 O O . SER B 1 352 ? 9.023 -35.031 -30.797 1 93.25 352 SER B O 1
ATOM 6792 N N . PHE B 1 353 ? 9.102 -35.656 -32.938 1 92.38 353 PHE B N 1
ATOM 6793 C CA . PHE B 1 353 ? 9.047 -37.094 -32.594 1 92.38 353 PHE B CA 1
ATOM 6794 C C . PHE B 1 353 ? 10.445 -37.625 -32.344 1 92.38 353 PHE B C 1
ATOM 6796 O O . PHE B 1 353 ? 10.648 -38.844 -32.344 1 92.38 353 PHE B O 1
ATOM 6803 N N . GLY B 1 354 ? 11.375 -36.75 -32.156 1 85.06 354 GLY B N 1
ATOM 6804 C CA . GLY B 1 354 ? 12.766 -37.156 -32.062 1 85.06 354 GLY B CA 1
ATOM 6805 C C . GLY B 1 354 ? 13.07 -37.969 -30.797 1 85.06 354 GLY B C 1
ATOM 6806 O O . GLY B 1 354 ? 12.938 -37.438 -29.688 1 85.06 354 GLY B O 1
ATOM 6807 N N . PHE B 1 355 ? 13.5 -39.281 -30.938 1 88.25 355 PHE B N 1
ATOM 6808 C CA . PHE B 1 355 ? 13.969 -40.156 -29.875 1 88.25 355 PHE B CA 1
ATOM 6809 C C . PHE B 1 355 ? 14.812 -41.281 -30.422 1 88.25 355 PHE B C 1
ATOM 6811 O O . PHE B 1 355 ? 14.391 -41.969 -31.359 1 88.25 355 PHE B O 1
ATOM 6818 N N . ASP B 1 356 ? 16.156 -41.375 -30.141 1 74.06 356 ASP B N 1
ATOM 6819 C CA . ASP B 1 356 ? 17.078 -42.344 -30.719 1 74.06 356 ASP B CA 1
ATOM 6820 C C . ASP B 1 356 ? 16.766 -43.75 -30.234 1 74.06 356 ASP B C 1
ATOM 6822 O O . ASP B 1 356 ? 17 -44.719 -30.953 1 74.06 356 ASP B O 1
ATOM 6826 N N . GLY B 1 357 ? 15.789 -44.125 -29.562 1 63.97 357 GLY B N 1
ATOM 6827 C CA . GLY B 1 357 ? 15.328 -45.406 -29.062 1 63.97 357 GLY B CA 1
ATOM 6828 C C . GLY B 1 357 ? 16.453 -46.375 -28.812 1 63.97 357 GLY B C 1
ATOM 6829 O O . GLY B 1 357 ? 16.297 -47.594 -29.062 1 63.97 357 GLY B O 1
ATOM 6830 N N . VAL B 1 358 ? 17.797 -46.031 -28.484 1 57.75 358 VAL B N 1
ATOM 6831 C CA . VAL B 1 358 ? 18.828 -47.094 -28.375 1 57.75 358 VAL B CA 1
ATOM 6832 C C . VAL B 1 358 ? 18.469 -48.031 -27.234 1 57.75 358 VAL B C 1
ATOM 6834 O O . VAL B 1 358 ? 18.031 -47.594 -26.156 1 57.75 358 VAL B O 1
ATOM 6837 N N . ALA B 1 359 ? 18.109 -49.281 -27.594 1 51.69 359 ALA B N 1
ATOM 6838 C CA . ALA B 1 359 ? 17.781 -50.438 -26.75 1 51.69 359 ALA B CA 1
ATOM 6839 C C . ALA B 1 359 ? 18.719 -50.5 -25.562 1 51.69 359 ALA B C 1
ATOM 6841 O O . ALA B 1 359 ? 19.922 -50.781 -25.719 1 51.69 359 ALA B O 1
ATOM 6842 N N . ILE B 1 360 ? 18.641 -49.75 -24.641 1 52.81 360 ILE B N 1
ATOM 6843 C CA . ILE B 1 360 ? 19.5 -49.969 -23.469 1 52.81 360 ILE B CA 1
ATOM 6844 C C . ILE B 1 360 ? 19.078 -51.25 -22.75 1 52.81 360 ILE B C 1
ATOM 6846 O O . ILE B 1 360 ? 18.062 -51.281 -22.062 1 52.81 360 ILE B O 1
ATOM 6850 N N . SER B 1 361 ? 19.188 -52.375 -23.391 1 49.12 361 SER B N 1
ATOM 6851 C CA . SER B 1 361 ? 18.906 -53.719 -22.906 1 49.12 361 SER B CA 1
ATOM 6852 C C . SER B 1 361 ? 19.328 -53.875 -21.453 1 49.12 361 SER B C 1
ATOM 6854 O O . SER B 1 361 ? 18.797 -54.719 -20.734 1 49.12 361 SER B O 1
ATOM 6856 N N . ASP B 1 362 ? 20.359 -53.281 -21.016 1 51.69 362 ASP B N 1
ATOM 6857 C CA . ASP B 1 362 ? 20.969 -53.688 -19.734 1 51.69 362 ASP B CA 1
ATOM 6858 C C . ASP B 1 362 ? 20.672 -52.656 -18.656 1 51.69 362 ASP B C 1
ATOM 6860 O O . ASP B 1 362 ? 21.547 -52.281 -17.875 1 51.69 362 ASP B O 1
ATOM 6864 N N . LEU B 1 363 ? 19.406 -52.125 -18.672 1 59.41 363 LEU B N 1
ATOM 6865 C CA . LEU B 1 363 ? 19.172 -51.219 -17.562 1 59.41 363 LEU B CA 1
ATOM 6866 C C . LEU B 1 363 ? 19.047 -51.969 -16.25 1 59.41 363 LEU B C 1
ATOM 6868 O O . LEU B 1 363 ? 18.172 -52.844 -16.109 1 59.41 363 LEU B O 1
ATOM 6872 N N . LYS B 1 364 ? 20.172 -52.25 -15.555 1 59.22 364 LYS B N 1
ATOM 6873 C CA . LYS B 1 364 ? 20.219 -52.938 -14.266 1 59.22 364 LYS B CA 1
ATOM 6874 C C . LYS B 1 364 ? 19.203 -52.312 -13.289 1 59.22 364 LYS B C 1
ATOM 6876 O O . LYS B 1 364 ? 18.688 -53 -12.414 1 59.22 364 LYS B O 1
ATOM 6881 N N . LYS B 1 365 ? 18.734 -51 -13.523 1 72.25 365 LYS B N 1
ATOM 6882 C CA . LYS B 1 365 ? 17.844 -50.344 -12.555 1 72.25 365 LYS B CA 1
ATOM 6883 C C . LYS B 1 365 ? 16.609 -49.781 -13.242 1 72.25 365 LYS B C 1
ATOM 6885 O O . LYS B 1 365 ? 16.672 -49.312 -14.383 1 72.25 365 LYS B O 1
ATOM 6890 N N . PRO B 1 366 ? 15.516 -49.938 -12.523 1 81.94 366 PRO B N 1
ATOM 6891 C CA . PRO B 1 366 ? 14.273 -49.406 -13.078 1 81.94 366 PRO B CA 1
ATOM 6892 C C . PRO B 1 366 ? 14.32 -47.906 -13.281 1 81.94 366 PRO B C 1
ATOM 6894 O O . PRO B 1 366 ? 14.977 -47.188 -12.516 1 81.94 366 PRO B O 1
ATOM 6897 N N . LEU B 1 367 ? 13.711 -47.531 -14.445 1 91.69 367 LEU B N 1
ATOM 6898 C CA . LEU B 1 367 ? 13.609 -46.125 -14.719 1 91.69 367 LEU B CA 1
ATOM 6899 C C . LEU B 1 367 ? 12.539 -45.469 -13.844 1 91.69 367 LEU B C 1
ATOM 6901 O O . LEU B 1 367 ? 11.477 -46.062 -13.625 1 91.69 367 LEU B O 1
ATOM 6905 N N . PHE B 1 368 ? 12.867 -44.375 -13.234 1 95.5 368 PHE B N 1
ATOM 6906 C CA . PHE B 1 368 ? 11.945 -43.531 -12.461 1 95.5 368 PHE B CA 1
ATOM 6907 C C . PHE B 1 368 ? 11.188 -44.375 -11.438 1 95.5 368 PHE B C 1
ATOM 6909 O O . PHE B 1 368 ? 9.961 -44.5 -11.5 1 95.5 368 PHE B O 1
ATOM 6916 N N . PRO B 1 369 ? 11.891 -44.844 -10.516 1 93.44 369 PRO B N 1
ATOM 6917 C CA . PRO B 1 369 ? 11.289 -45.812 -9.594 1 93.44 369 PRO B CA 1
ATOM 6918 C C . PRO B 1 369 ? 10.141 -45.219 -8.781 1 93.44 369 PRO B C 1
ATOM 6920 O O . PRO B 1 369 ? 9.281 -45.969 -8.281 1 93.44 369 PRO B O 1
ATOM 6923 N N . SER B 1 370 ? 10.047 -43.906 -8.695 1 96 370 SER B N 1
ATOM 6924 C CA . SER B 1 370 ? 9.047 -43.312 -7.816 1 96 370 SER B CA 1
ATOM 6925 C C . SER B 1 370 ? 7.926 -42.656 -8.617 1 96 370 SER B C 1
ATOM 6927 O O . SER B 1 370 ? 6.977 -42.125 -8.039 1 96 370 SER B O 1
ATOM 6929 N N . VAL B 1 371 ? 7.992 -42.688 -9.906 1 96.94 371 VAL B N 1
ATOM 6930 C CA . VAL B 1 371 ? 7 -42 -10.734 1 96.94 371 VAL B CA 1
ATOM 6931 C C . VAL B 1 371 ? 5.688 -42.781 -10.703 1 96.94 371 VAL B C 1
ATOM 6933 O O . VAL B 1 371 ? 5.664 -44 -10.977 1 96.94 371 VAL B O 1
ATOM 6936 N N . GLU B 1 372 ? 4.672 -42.094 -10.383 1 96.88 372 GLU B N 1
ATOM 6937 C CA . GLU B 1 372 ? 3.334 -42.688 -10.336 1 96.88 372 GLU B CA 1
ATOM 6938 C C . GLU B 1 372 ? 2.461 -42.156 -11.477 1 96.88 372 GLU B C 1
ATOM 6940 O O . GLU B 1 372 ? 1.49 -42.812 -11.859 1 96.88 372 GLU B O 1
ATOM 6945 N N . LYS B 1 373 ? 2.832 -41.031 -11.93 1 96.56 373 LYS B N 1
ATOM 6946 C CA . LYS B 1 373 ? 2.053 -40.438 -13 1 96.56 373 LYS B CA 1
ATOM 6947 C C . LYS B 1 373 ? 2.943 -40.031 -14.172 1 96.56 373 LYS B C 1
ATOM 6949 O O . LYS B 1 373 ? 3.904 -39.281 -14.008 1 96.56 373 LYS B O 1
ATOM 6954 N N . LEU B 1 374 ? 2.572 -40.531 -15.344 1 96.69 374 LEU B N 1
ATOM 6955 C CA . LEU B 1 374 ? 3.27 -40.219 -16.578 1 96.69 374 LEU B CA 1
ATOM 6956 C C . LEU B 1 374 ? 2.328 -39.531 -17.578 1 96.69 374 LEU B C 1
ATOM 6958 O O . LEU B 1 374 ? 1.274 -40.062 -17.906 1 96.69 374 LEU B O 1
ATOM 6962 N N . GLU B 1 375 ? 2.693 -38.375 -17.953 1 96.44 375 GLU B N 1
ATOM 6963 C CA . GLU B 1 375 ? 1.894 -37.656 -18.938 1 96.44 375 GLU B CA 1
ATOM 6964 C C . GLU B 1 375 ? 2.721 -37.312 -20.172 1 96.44 375 GLU B C 1
ATOM 6966 O O . GLU B 1 375 ? 3.793 -36.719 -20.062 1 96.44 375 GLU B O 1
ATOM 6971 N N . LEU B 1 376 ? 2.174 -37.719 -21.25 1 96.5 376 LEU B N 1
ATOM 6972 C CA . LEU B 1 376 ? 2.818 -37.438 -22.531 1 96.5 376 LEU B CA 1
ATOM 6973 C C . LEU B 1 376 ? 1.95 -36.531 -23.391 1 96.5 376 LEU B C 1
ATOM 6975 O O . LEU B 1 376 ? 0.739 -36.75 -23.5 1 96.5 376 LEU B O 1
ATOM 6979 N N . ARG B 1 377 ? 2.613 -35.531 -23.953 1 95.75 377 ARG B N 1
ATOM 6980 C CA . ARG B 1 377 ? 1.854 -34.531 -24.703 1 95.75 377 ARG B CA 1
ATOM 6981 C C . ARG B 1 377 ? 2.494 -34.281 -26.062 1 95.75 377 ARG B C 1
ATOM 6983 O O . ARG B 1 377 ? 3.719 -34.281 -26.188 1 95.75 377 ARG B O 1
ATOM 6990 N N . GLN B 1 378 ? 1.64 -34.094 -27.016 1 96.19 378 GLN B N 1
ATOM 6991 C CA . GLN B 1 378 ? 1.97 -33.656 -28.375 1 96.19 378 GLN B CA 1
ATOM 6992 C C . GLN B 1 378 ? 2.648 -34.781 -29.156 1 96.19 378 GLN B C 1
ATOM 6994 O O . GLN B 1 378 ? 2.084 -35.875 -29.297 1 96.19 378 GLN B O 1
ATOM 6999 N N . ASN B 1 379 ? 3.941 -34.594 -29.672 1 96.06 379 ASN B N 1
ATOM 7000 C CA . ASN B 1 379 ? 4.551 -35.531 -30.625 1 96.06 379 ASN B CA 1
ATOM 7001 C C . ASN B 1 379 ? 5.41 -36.562 -29.906 1 96.06 379 ASN B C 1
ATOM 7003 O O . ASN B 1 379 ? 6.613 -36.375 -29.734 1 96.06 379 ASN B O 1
ATOM 7007 N N . ILE B 1 380 ? 4.848 -37.656 -29.656 1 96 380 ILE B N 1
ATOM 7008 C CA . ILE B 1 380 ? 5.547 -38.719 -28.953 1 96 380 ILE B CA 1
ATOM 7009 C C . ILE B 1 380 ? 5.859 -39.875 -29.938 1 96 380 ILE B C 1
ATOM 7011 O O . ILE B 1 380 ? 4.949 -40.469 -30.516 1 96 380 ILE B O 1
ATOM 7015 N N . SER B 1 381 ? 7.125 -40.156 -30.125 1 93.94 381 SER B N 1
ATOM 7016 C CA . SER B 1 381 ? 7.484 -41.281 -30.969 1 93.94 381 SER B CA 1
ATOM 7017 C C . SER B 1 381 ? 7.023 -42.625 -30.359 1 93.94 381 SER B C 1
ATOM 7019 O O . SER B 1 381 ? 6.953 -42.75 -29.141 1 93.94 381 SER B O 1
ATOM 7021 N N . VAL B 1 382 ? 6.785 -43.531 -31.266 1 93.88 382 VAL B N 1
ATOM 7022 C CA . VAL B 1 382 ? 6.367 -44.875 -30.828 1 93.88 382 VAL B CA 1
ATOM 7023 C C . VAL B 1 382 ? 7.445 -45.5 -29.938 1 93.88 382 VAL B C 1
ATOM 7025 O O . VAL B 1 382 ? 7.133 -46.125 -28.938 1 93.88 382 VAL B O 1
ATOM 7028 N N . ARG B 1 383 ? 8.688 -45.281 -30.266 1 92.75 383 ARG B N 1
ATOM 7029 C CA . ARG B 1 383 ? 9.812 -45.812 -29.516 1 92.75 383 ARG B CA 1
ATOM 7030 C C . ARG B 1 383 ? 9.844 -45.25 -28.094 1 92.75 383 ARG B C 1
ATOM 7032 O O . ARG B 1 383 ? 10.039 -46 -27.141 1 92.75 383 ARG B O 1
ATOM 7039 N N . LEU B 1 384 ? 9.664 -43.969 -28.031 1 93.75 384 LEU B N 1
ATOM 7040 C CA . LEU B 1 384 ? 9.672 -43.312 -26.719 1 93.75 384 LEU B CA 1
ATOM 7041 C C . LEU B 1 384 ? 8.516 -43.812 -25.859 1 93.75 384 LEU B C 1
ATOM 7043 O O . LEU B 1 384 ? 8.695 -44.125 -24.672 1 93.75 384 LEU B O 1
ATOM 7047 N N . PHE B 1 385 ? 7.367 -43.906 -26.453 1 95.56 385 PHE B N 1
ATOM 7048 C CA . PHE B 1 385 ? 6.184 -44.406 -25.766 1 95.56 385 PHE B CA 1
ATOM 7049 C C . PHE B 1 385 ? 6.441 -45.781 -25.203 1 95.56 385 PHE B C 1
ATOM 7051 O O . PHE B 1 385 ? 6.203 -46.031 -24.016 1 95.56 385 PHE B O 1
ATOM 7058 N N . LYS B 1 386 ? 6.938 -46.688 -26.047 1 93.94 386 LYS B N 1
ATOM 7059 C CA . LYS B 1 386 ? 7.223 -48.062 -25.625 1 93.94 386 LYS B CA 1
ATOM 7060 C C . LYS B 1 386 ? 8.258 -48.062 -24.516 1 93.94 386 LYS B C 1
ATOM 7062 O O . LYS B 1 386 ? 8.086 -48.781 -23.516 1 93.94 386 LYS B O 1
ATOM 7067 N N . TYR B 1 387 ? 9.234 -47.344 -24.734 1 92.19 387 TYR B N 1
ATOM 7068 C CA . TYR B 1 387 ? 10.367 -47.312 -23.812 1 92.19 387 TYR B CA 1
ATOM 7069 C C . TYR B 1 387 ? 9.914 -46.906 -22.422 1 92.19 387 TYR B C 1
ATOM 7071 O O . TYR B 1 387 ? 10.188 -47.594 -21.438 1 92.19 387 TYR B O 1
ATOM 7079 N N . LEU B 1 388 ? 9.227 -45.781 -22.234 1 94.75 388 LEU B N 1
ATOM 7080 C CA . LEU B 1 388 ? 8.812 -45.25 -20.953 1 94.75 388 LEU B CA 1
ATOM 7081 C C . LEU B 1 388 ? 7.789 -46.156 -20.281 1 94.75 388 LEU B C 1
ATOM 7083 O O . LEU B 1 388 ? 7.914 -46.469 -19.094 1 94.75 388 LEU B O 1
ATOM 7087 N N . ASN B 1 389 ? 6.867 -46.594 -21.047 1 94.88 389 ASN B N 1
ATOM 7088 C CA . ASN B 1 389 ? 5.77 -47.344 -20.469 1 94.88 389 ASN B CA 1
ATOM 7089 C C . ASN B 1 389 ? 6.207 -48.75 -20.078 1 94.88 389 ASN B C 1
ATOM 7091 O O . ASN B 1 389 ? 5.609 -49.375 -19.203 1 94.88 389 ASN B O 1
ATOM 7095 N N . THR B 1 390 ? 7.234 -49.281 -20.734 1 92.5 390 THR B N 1
ATOM 7096 C CA . THR B 1 390 ? 7.719 -50.594 -20.391 1 92.5 390 THR B CA 1
ATOM 7097 C C . THR B 1 390 ? 8.727 -50.531 -19.25 1 92.5 390 THR B C 1
ATOM 7099 O O . THR B 1 390 ? 8.836 -51.469 -18.453 1 92.5 390 THR B O 1
ATOM 7102 N N . GLN B 1 391 ? 9.398 -49.469 -19.141 1 91.19 391 GLN B N 1
ATOM 7103 C CA . GLN B 1 391 ? 10.531 -49.406 -18.234 1 91.19 391 GLN B CA 1
ATOM 7104 C C . GLN B 1 391 ? 10.133 -48.75 -16.906 1 91.19 391 GLN B C 1
ATOM 7106 O O . GLN B 1 391 ? 10.805 -48.969 -15.883 1 91.19 391 GLN B O 1
ATOM 7111 N N . ILE B 1 392 ? 9.102 -47.969 -16.859 1 93.94 392 ILE B N 1
ATOM 7112 C CA . ILE B 1 392 ? 8.617 -47.375 -15.609 1 93.94 392 ILE B CA 1
ATOM 7113 C C . ILE B 1 392 ? 7.621 -48.344 -14.961 1 93.94 392 ILE B C 1
ATOM 7115 O O . ILE B 1 392 ? 6.484 -48.469 -15.43 1 93.94 392 ILE B O 1
ATOM 7119 N N . LYS B 1 393 ? 7.91 -48.875 -13.875 1 90 393 LYS B N 1
ATOM 7120 C CA . LYS B 1 393 ? 7.184 -50.031 -13.367 1 90 393 LYS B CA 1
ATOM 7121 C C . LYS B 1 393 ? 6.07 -49.594 -12.414 1 90 393 LYS B C 1
ATOM 7123 O O . LYS B 1 393 ? 5.047 -50.281 -12.305 1 90 393 LYS B O 1
ATOM 7128 N N . ASN B 1 394 ? 6.223 -48.5 -11.766 1 92 394 ASN B N 1
ATOM 7129 C CA . ASN B 1 394 ? 5.305 -48.156 -10.68 1 92 394 ASN B CA 1
ATOM 7130 C C . ASN B 1 394 ? 4.254 -47.156 -11.141 1 92 394 ASN B C 1
ATOM 7132 O O . ASN B 1 394 ? 3.621 -46.5 -10.32 1 92 394 ASN B O 1
ATOM 7136 N N . ILE B 1 395 ? 3.973 -47.094 -12.375 1 95.69 395 ILE B N 1
ATOM 7137 C CA . ILE B 1 395 ? 3.061 -46.062 -12.906 1 95.69 395 ILE B CA 1
ATOM 7138 C C . ILE B 1 395 ? 1.624 -46.438 -12.523 1 95.69 395 ILE B C 1
ATOM 7140 O O . ILE B 1 395 ? 1.199 -47.562 -12.68 1 95.69 395 ILE B O 1
ATOM 7144 N N . GLN B 1 396 ? 0.963 -45.5 -12.047 1 96.62 396 GLN B N 1
ATOM 7145 C CA . GLN B 1 396 ? -0.435 -45.656 -11.672 1 96.62 396 GLN B CA 1
ATOM 7146 C C . GLN B 1 396 ? -1.361 -44.938 -12.641 1 96.62 396 GLN B C 1
ATOM 7148 O O . GLN B 1 396 ? -2.504 -45.344 -12.844 1 96.62 396 GLN B O 1
ATOM 7153 N N . GLU B 1 397 ? -0.841 -43.875 -13.172 1 96.44 397 GLU B N 1
ATOM 7154 C CA . GLU B 1 397 ? -1.624 -43.094 -14.133 1 96.44 397 GLU B CA 1
ATOM 7155 C C . GLU B 1 397 ? -0.819 -42.812 -15.391 1 96.44 397 GLU B C 1
ATOM 7157 O O . GLU B 1 397 ? 0.323 -42.344 -15.32 1 96.44 397 GLU B O 1
ATOM 7162 N N . VAL B 1 398 ? -1.493 -43.031 -16.516 1 96.12 398 VAL B N 1
ATOM 7163 C CA . VAL B 1 398 ? -0.893 -42.719 -17.797 1 96.12 398 VAL B CA 1
ATOM 7164 C C . VAL B 1 398 ? -1.821 -41.781 -18.594 1 96.12 398 VAL B C 1
ATOM 7166 O O . VAL B 1 398 ? -2.971 -42.156 -18.875 1 96.12 398 VAL B O 1
ATOM 7169 N N . HIS B 1 399 ? -1.32 -40.656 -18.906 1 95.31 399 HIS B N 1
ATOM 7170 C CA . HIS B 1 399 ? -2.105 -39.656 -19.641 1 95.31 399 HIS B CA 1
ATOM 7171 C C . HIS B 1 399 ? -1.498 -39.344 -21 1 95.31 399 HIS B C 1
ATOM 7173 O O . HIS B 1 399 ? -0.46 -38.688 -21.094 1 95.31 399 HIS B O 1
ATOM 7179 N N . CYS B 1 400 ? -2.188 -39.75 -22.031 1 95.38 400 CYS B N 1
ATOM 7180 C CA . CYS B 1 400 ? -1.716 -39.5 -23.391 1 95.38 400 CYS B CA 1
ATOM 7181 C C . CYS B 1 400 ? -2.805 -38.844 -24.234 1 95.38 400 CYS B C 1
ATOM 7183 O O . CYS B 1 400 ? -2.738 -38.875 -25.469 1 95.38 400 CYS B O 1
ATOM 7185 N N . GLY B 1 401 ? -3.787 -38.344 -23.578 1 92.12 401 GLY B N 1
ATOM 7186 C CA . GLY B 1 401 ? -4.934 -37.781 -24.281 1 92.12 401 GLY B CA 1
ATOM 7187 C C . GLY B 1 401 ? -4.555 -36.75 -25.312 1 92.12 401 GLY B C 1
ATOM 7188 O O . GLY B 1 401 ? -5.16 -36.656 -26.391 1 92.12 401 GLY B O 1
ATOM 7189 N N . TRP B 1 402 ? -3.545 -36.031 -25.062 1 92 402 TRP B N 1
ATOM 7190 C CA . TRP B 1 402 ? -3.182 -34.906 -25.922 1 92 402 TRP B CA 1
ATOM 7191 C C . TRP B 1 402 ? -1.918 -35.219 -26.719 1 92 402 TRP B C 1
ATOM 7193 O O . TRP B 1 402 ? -1.263 -34.312 -27.234 1 92 402 TRP B O 1
ATOM 7203 N N . ALA B 1 403 ? -1.622 -36.438 -26.734 1 95.31 403 ALA B N 1
ATOM 7204 C CA . ALA B 1 403 ? -0.438 -36.844 -27.469 1 95.31 403 ALA B CA 1
ATOM 7205 C C . ALA B 1 403 ? -0.817 -37.375 -28.859 1 95.31 403 ALA B C 1
ATOM 7207 O O . ALA B 1 403 ? -1.949 -37.812 -29.078 1 95.31 403 ALA B O 1
ATOM 7208 N N . THR B 1 404 ? 0.054 -37.125 -29.75 1 96 404 THR B N 1
ATOM 7209 C CA . THR B 1 404 ? 0.011 -37.781 -31.047 1 96 404 THR B CA 1
ATOM 7210 C C . THR B 1 404 ? 1.043 -38.906 -31.125 1 96 404 THR B C 1
ATOM 7212 O O . THR B 1 404 ? 2.244 -38.656 -31.016 1 96 404 THR B O 1
ATOM 7215 N N . ILE B 1 405 ? 0.592 -40.062 -31.281 1 95.69 405 ILE B N 1
ATOM 7216 C CA . ILE B 1 405 ? 1.444 -41.25 -31.375 1 95.69 405 ILE B CA 1
ATOM 7217 C C . ILE B 1 405 ? 1.061 -42.062 -32.594 1 95.69 405 ILE B C 1
ATOM 7219 O O . ILE B 1 405 ? -0.034 -42.656 -32.656 1 95.69 405 ILE B O 1
ATOM 7223 N N . HIS B 1 406 ? 1.968 -42.219 -33.469 1 93.44 406 HIS B N 1
ATOM 7224 C CA . HIS B 1 406 ? 1.697 -43 -34.688 1 93.44 406 HIS B CA 1
ATOM 7225 C C . HIS B 1 406 ? 1.712 -44.5 -34.375 1 93.44 406 HIS B C 1
ATOM 7227 O O . HIS B 1 406 ? 2.457 -44.938 -33.5 1 93.44 406 HIS B O 1
ATOM 7233 N N . ASN B 1 407 ? 0.933 -45.25 -35.094 1 93.06 407 ASN B N 1
ATOM 7234 C CA . ASN B 1 407 ? 0.861 -46.719 -34.938 1 93.06 407 ASN B CA 1
ATOM 7235 C C . ASN B 1 407 ? 0.671 -47.094 -33.469 1 93.06 407 ASN B C 1
ATOM 7237 O O . ASN B 1 407 ? 1.396 -47.969 -32.969 1 93.06 407 ASN B O 1
ATOM 7241 N N . ILE B 1 408 ? -0.155 -46.469 -32.75 1 95.31 408 ILE B N 1
ATOM 7242 C CA . ILE B 1 408 ? -0.358 -46.625 -31.328 1 95.31 408 ILE B CA 1
ATOM 7243 C C . ILE B 1 408 ? -0.776 -48.031 -31 1 95.31 408 ILE B C 1
ATOM 7245 O O . ILE B 1 408 ? -0.417 -48.594 -29.953 1 95.31 408 ILE B O 1
ATOM 7249 N N . GLU B 1 409 ? -1.516 -48.688 -31.828 1 95.69 409 GLU B N 1
ATOM 7250 C CA . GLU B 1 409 ? -1.981 -50.062 -31.547 1 95.69 409 GLU B CA 1
ATOM 7251 C C . GLU B 1 409 ? -0.812 -51.031 -31.438 1 95.69 409 GLU B C 1
ATOM 7253 O O . GLU B 1 409 ? -0.77 -51.844 -30.531 1 95.69 409 GLU B O 1
ATOM 7258 N N . ASP B 1 410 ? 0.061 -50.875 -32.406 1 95.12 410 ASP B N 1
ATOM 7259 C CA . ASP B 1 410 ? 1.256 -51.688 -32.344 1 95.12 410 ASP B CA 1
ATOM 7260 C C . ASP B 1 410 ? 2.057 -51.438 -31.078 1 95.12 410 ASP B C 1
ATOM 7262 O O . ASP B 1 410 ? 2.592 -52.375 -30.469 1 95.12 410 ASP B O 1
ATOM 7266 N N . ALA B 1 411 ? 2.133 -50.25 -30.719 1 95.75 411 ALA B N 1
ATOM 7267 C CA . ALA B 1 411 ? 2.857 -49.875 -29.516 1 95.75 411 ALA B CA 1
ATOM 7268 C C . ALA B 1 411 ? 2.201 -50.469 -28.266 1 95.75 411 ALA B C 1
ATOM 7270 O O . ALA B 1 411 ? 2.889 -50.969 -27.375 1 95.75 411 ALA B O 1
ATOM 7271 N N . LEU B 1 412 ? 0.933 -50.438 -28.25 1 97.44 412 LEU B N 1
ATOM 7272 C CA . LEU B 1 412 ? 0.18 -50.969 -27.125 1 97.44 412 LEU B CA 1
ATOM 7273 C C . LEU B 1 412 ? 0.411 -52.469 -26.969 1 97.44 412 LEU B C 1
ATOM 7275 O O . LEU B 1 412 ? 0.57 -52.969 -25.859 1 97.44 412 LEU B O 1
ATOM 7279 N N . LYS B 1 413 ? 0.417 -53.125 -28.109 1 96.88 413 LYS B N 1
ATOM 7280 C CA . LYS B 1 413 ? 0.654 -54.562 -28.078 1 96.88 413 LYS B CA 1
ATOM 7281 C C . LYS B 1 413 ? 2.004 -54.906 -27.438 1 96.88 413 LYS B C 1
ATOM 7283 O O . LYS B 1 413 ? 2.117 -55.844 -26.672 1 96.88 413 LYS B O 1
ATOM 7288 N N . VAL B 1 414 ? 2.926 -54.125 -27.766 1 95.5 414 VAL B N 1
ATOM 7289 C CA . VAL B 1 414 ? 4.27 -54.344 -27.234 1 95.5 414 VAL B CA 1
ATOM 7290 C C . VAL B 1 414 ? 4.27 -54.094 -25.719 1 95.5 414 VAL B C 1
ATOM 7292 O O . VAL B 1 414 ? 4.867 -54.875 -24.969 1 95.5 414 VAL B O 1
ATOM 7295 N N . VAL B 1 415 ? 3.645 -53.062 -25.25 1 96.12 415 VAL B N 1
ATOM 7296 C CA . VAL B 1 415 ? 3.596 -52.719 -23.844 1 96.12 415 VAL B CA 1
ATOM 7297 C C . VAL B 1 415 ? 2.895 -53.844 -23.062 1 96.12 415 VAL B C 1
ATOM 7299 O O . VAL B 1 415 ? 3.365 -54.25 -22 1 96.12 415 VAL B O 1
ATOM 7302 N N . LEU B 1 416 ? 1.844 -54.375 -23.641 1 96.31 416 LEU B N 1
ATOM 7303 C CA . LEU B 1 416 ? 1.073 -55.406 -22.984 1 96.31 416 LEU B CA 1
ATOM 7304 C C . LEU B 1 416 ? 1.865 -56.719 -22.938 1 96.31 416 LEU B C 1
ATOM 7306 O O . LEU B 1 416 ? 1.868 -57.406 -21.906 1 96.31 416 LEU B O 1
ATOM 7310 N N . LYS B 1 417 ? 2.529 -56.969 -24.016 1 95.69 417 LYS B N 1
ATOM 7311 C CA . LYS B 1 417 ? 3.326 -58.188 -24.078 1 95.69 417 LYS B CA 1
ATOM 7312 C C . LYS B 1 417 ? 4.461 -58.188 -23.062 1 95.69 417 LYS B C 1
ATOM 7314 O O . LYS B 1 417 ? 4.855 -59.219 -22.531 1 95.69 417 LYS B O 1
ATOM 7319 N N . ALA B 1 418 ? 4.906 -57.062 -22.75 1 93.38 418 ALA B N 1
ATOM 7320 C CA . ALA B 1 418 ? 6.004 -56.875 -21.797 1 93.38 418 ALA B CA 1
ATOM 7321 C C . ALA B 1 418 ? 5.504 -56.969 -20.359 1 93.38 418 ALA B C 1
ATOM 7323 O O . ALA B 1 418 ? 6.301 -56.969 -19.422 1 93.38 418 ALA B O 1
ATOM 7324 N N . GLY B 1 419 ? 4.234 -57.031 -20.156 1 93.75 419 GLY B N 1
ATOM 7325 C CA . GLY B 1 419 ? 3.66 -57.094 -18.828 1 93.75 419 GLY B CA 1
ATOM 7326 C C . GLY B 1 419 ? 3.68 -55.781 -18.094 1 93.75 419 GLY B C 1
ATOM 7327 O O . GLY B 1 419 ? 3.766 -55.75 -16.859 1 93.75 419 GLY B O 1
ATOM 7328 N N . ALA B 1 420 ? 3.668 -54.75 -18.828 1 93.69 420 ALA B N 1
ATOM 7329 C CA . ALA B 1 420 ? 3.688 -53.406 -18.25 1 93.69 420 ALA B CA 1
ATOM 7330 C C . ALA B 1 420 ? 2.303 -53 -17.75 1 93.69 420 ALA B C 1
ATOM 7332 O O . ALA B 1 420 ? 1.335 -53.75 -17.922 1 93.69 420 ALA B O 1
ATOM 7333 N N . TRP B 1 421 ? 2.168 -52 -16.938 1 96.62 421 TRP B N 1
ATOM 7334 C CA . TRP B 1 421 ? 0.93 -51.375 -16.531 1 96.62 421 TRP B CA 1
ATOM 7335 C C . TRP B 1 421 ? 0.177 -52.219 -15.516 1 96.62 421 TRP B C 1
ATOM 7337 O O . TRP B 1 421 ? -1.057 -52.219 -15.484 1 96.62 421 TRP B O 1
ATOM 7347 N N . GLN B 1 422 ? 0.937 -52.844 -14.75 1 94.69 422 GLN B N 1
ATOM 7348 C CA . GLN B 1 422 ? 0.295 -53.75 -13.789 1 94.69 422 GLN B CA 1
ATOM 7349 C C . GLN B 1 422 ? -0.368 -52.938 -12.664 1 94.69 422 GLN B C 1
ATOM 7351 O O . GLN B 1 422 ? -1.349 -53.406 -12.07 1 94.69 422 GLN B O 1
ATOM 7356 N N . GLN B 1 423 ? 0.12 -51.781 -12.43 1 95.69 423 GLN B N 1
ATOM 7357 C CA . GLN B 1 423 ? -0.399 -51 -11.328 1 95.69 423 GLN B CA 1
ATOM 7358 C C . GLN B 1 423 ? -1.245 -49.812 -11.844 1 95.69 423 GLN B C 1
ATOM 7360 O O . GLN B 1 423 ? -1.697 -49 -11.062 1 95.69 423 GLN B O 1
ATOM 7365 N N . VAL B 1 424 ? -1.495 -49.75 -13.102 1 96.94 424 VAL B N 1
ATOM 7366 C CA . VAL B 1 424 ? -2.168 -48.625 -13.719 1 96.94 424 VAL B CA 1
ATOM 7367 C C . VAL B 1 424 ? -3.652 -48.625 -13.367 1 96.94 424 VAL B C 1
ATOM 7369 O O . VAL B 1 424 ? -4.328 -49.656 -13.555 1 96.94 424 VAL B O 1
ATOM 7372 N N . GLU B 1 425 ? -4.059 -47.5 -12.844 1 96.31 425 GLU B N 1
ATOM 7373 C CA . GLU B 1 425 ? -5.465 -47.344 -12.492 1 96.31 425 GLU B CA 1
ATOM 7374 C C . GLU B 1 425 ? -6.18 -46.438 -13.492 1 96.31 425 GLU B C 1
ATOM 7376 O O . GLU B 1 425 ? -7.395 -46.562 -13.688 1 96.31 425 GLU B O 1
ATOM 7381 N N . TYR B 1 426 ? -5.449 -45.594 -13.992 1 95.94 426 TYR B N 1
ATOM 7382 C CA . TYR B 1 426 ? -5.988 -44.656 -14.961 1 95.94 426 TYR B CA 1
ATOM 7383 C C . TYR B 1 426 ? -5.168 -44.656 -16.25 1 95.94 426 TYR B C 1
ATOM 7385 O O . TYR B 1 426 ? -3.953 -44.438 -16.219 1 95.94 426 TYR B O 1
ATOM 7393 N N . LEU B 1 427 ? -5.863 -44.875 -17.375 1 96.12 427 LEU B N 1
ATOM 7394 C CA . LEU B 1 427 ? -5.195 -44.938 -18.656 1 96.12 427 LEU B CA 1
ATOM 7395 C C . LEU B 1 427 ? -5.953 -44.094 -19.688 1 96.12 427 LEU B C 1
ATOM 7397 O O . LEU B 1 427 ? -7.094 -44.438 -20.031 1 96.12 427 LEU B O 1
ATOM 7401 N N . ALA B 1 428 ? -5.305 -43.031 -20.094 1 96.31 428 ALA B N 1
ATOM 7402 C CA . ALA B 1 428 ? -5.883 -42.25 -21.172 1 96.31 428 ALA B CA 1
ATOM 7403 C C . ALA B 1 428 ? -5.059 -42.344 -22.453 1 96.31 428 ALA B C 1
ATOM 7405 O O . ALA B 1 428 ? -3.893 -41.938 -22.484 1 96.31 428 ALA B O 1
ATOM 7406 N N . LEU B 1 429 ? -5.672 -42.781 -23.469 1 96.19 429 LEU B N 1
ATOM 7407 C CA . LEU B 1 429 ? -5 -42.938 -24.75 1 96.19 429 LEU B CA 1
ATOM 7408 C C . LEU B 1 429 ? -5.262 -41.75 -25.656 1 96.19 429 LEU B C 1
ATOM 7410 O O . LEU B 1 429 ? -6.121 -40.906 -25.344 1 96.19 429 LEU B O 1
ATOM 7414 N N . PRO B 1 430 ? -4.543 -41.625 -26.719 1 95.19 430 PRO B N 1
ATOM 7415 C CA . PRO B 1 430 ? -4.668 -40.438 -27.547 1 95.19 430 PRO B CA 1
ATOM 7416 C C . PRO B 1 430 ? -6.074 -40.25 -28.125 1 95.19 430 PRO B C 1
ATOM 7418 O O . PRO B 1 430 ? -6.648 -41.219 -28.656 1 95.19 430 PRO B O 1
ATOM 7421 N N . MET B 1 431 ? -6.531 -39.125 -28.094 1 91.88 431 MET B N 1
ATOM 7422 C CA . MET B 1 431 ? -7.879 -38.812 -28.562 1 91.88 431 MET B CA 1
ATOM 7423 C C . MET B 1 431 ? -7.934 -38.781 -30.094 1 91.88 431 MET B C 1
ATOM 7425 O O . MET B 1 431 ? -9.016 -38.875 -30.688 1 91.88 431 MET B O 1
ATOM 7429 N N . THR B 1 432 ? -6.828 -38.656 -30.641 1 89.12 432 THR B N 1
ATOM 7430 C CA . THR B 1 432 ? -6.762 -38.531 -32.094 1 89.12 432 THR B CA 1
ATOM 7431 C C . THR B 1 432 ? -6.816 -39.906 -32.75 1 89.12 432 THR B C 1
ATOM 7433 O O . THR B 1 432 ? -6.875 -40 -33.969 1 89.12 432 THR B O 1
ATOM 7436 N N . CYS B 1 433 ? -6.816 -40.969 -31.969 1 91.12 433 CYS B N 1
ATOM 7437 C CA . CYS B 1 433 ? -6.742 -42.312 -32.562 1 91.12 433 CYS B CA 1
ATOM 7438 C C . CYS B 1 433 ? -7.883 -43.188 -32.031 1 91.12 433 CYS B C 1
ATOM 7440 O O . CYS B 1 433 ? -8.234 -43.125 -30.859 1 91.12 433 CYS B O 1
ATOM 7442 N N . GLU B 1 434 ? -8.422 -43.875 -32.969 1 93.31 434 GLU B N 1
ATOM 7443 C CA . GLU B 1 434 ? -9.375 -44.906 -32.594 1 93.31 434 GLU B CA 1
ATOM 7444 C C . GLU B 1 434 ? -8.672 -46.25 -32.406 1 93.31 434 GLU B C 1
ATOM 7446 O O . GLU B 1 434 ? -7.805 -46.625 -33.188 1 93.31 434 GLU B O 1
ATOM 7451 N N . ILE B 1 435 ? -8.992 -46.875 -31.359 1 95.88 435 ILE B N 1
ATOM 7452 C CA . ILE B 1 435 ? -8.398 -48.188 -31.047 1 95.88 435 ILE B CA 1
ATOM 7453 C C . ILE B 1 435 ? -9.406 -49.281 -31.328 1 95.88 435 ILE B C 1
ATOM 7455 O O . ILE B 1 435 ? -10.609 -49.125 -31.094 1 95.88 435 ILE B O 1
ATOM 7459 N N . SER B 1 436 ? -8.891 -50.406 -31.828 1 95.62 436 SER B N 1
ATOM 7460 C CA . SER B 1 436 ? -9.758 -51.531 -32.188 1 95.62 436 SER B CA 1
ATOM 7461 C C . SER B 1 436 ? -10.383 -52.156 -30.938 1 95.62 436 SER B C 1
ATOM 7463 O O . SER B 1 436 ? -9.758 -52.188 -29.875 1 95.62 436 SER B O 1
ATOM 7465 N N . PHE B 1 437 ? -11.586 -52.656 -31.141 1 96.19 437 PHE B N 1
ATOM 7466 C CA . PHE B 1 437 ? -12.328 -53.25 -30.047 1 96.19 437 PHE B CA 1
ATOM 7467 C C . PHE B 1 437 ? -11.539 -54.406 -29.453 1 96.19 437 PHE B C 1
ATOM 7469 O O . PHE B 1 437 ? -11.461 -54.562 -28.234 1 96.19 437 PHE B O 1
ATOM 7476 N N . ASP B 1 438 ? -10.969 -55.156 -30.297 1 95.44 438 ASP B N 1
ATOM 7477 C CA . ASP B 1 438 ? -10.234 -56.344 -29.844 1 95.44 438 ASP B CA 1
ATOM 7478 C C . ASP B 1 438 ? -9.055 -55.938 -28.969 1 95.44 438 ASP B C 1
ATOM 7480 O O . ASP B 1 438 ? -8.789 -56.594 -27.938 1 95.44 438 ASP B O 1
ATOM 7484 N N . LEU B 1 439 ? -8.43 -55 -29.375 1 96.31 439 LEU B N 1
ATOM 7485 C CA . LEU B 1 439 ? -7.277 -54.562 -28.609 1 96.31 439 LEU B CA 1
ATOM 7486 C C . LEU B 1 439 ? -7.711 -53.969 -27.266 1 96.31 439 LEU B C 1
ATOM 7488 O O . LEU B 1 439 ? -7.02 -54.094 -26.266 1 96.31 439 LEU B O 1
ATOM 7492 N N . ILE B 1 440 ? -8.797 -53.25 -27.203 1 96.56 440 ILE B N 1
ATOM 7493 C CA . ILE B 1 440 ? -9.32 -52.656 -25.969 1 96.56 440 ILE B CA 1
ATOM 7494 C C . ILE B 1 440 ? -9.656 -53.781 -24.984 1 96.56 440 ILE B C 1
ATOM 7496 O O . ILE B 1 440 ? -9.352 -53.688 -23.797 1 96.56 440 ILE B O 1
ATOM 7500 N N . VAL B 1 441 ? -10.227 -54.781 -25.531 1 95.06 441 VAL B N 1
ATOM 7501 C CA . VAL B 1 441 ? -10.578 -55.906 -24.719 1 95.06 441 VAL B CA 1
ATOM 7502 C C . VAL B 1 441 ? -9.312 -56.562 -24.141 1 95.06 441 VAL B C 1
ATOM 7504 O O . VAL B 1 441 ? -9.258 -56.906 -22.969 1 95.06 441 VAL B O 1
ATOM 7507 N N . GLU B 1 442 ? -8.359 -56.688 -25 1 95.69 442 GLU B N 1
ATOM 7508 C CA . GLU B 1 442 ? -7.07 -57.219 -24.562 1 95.69 442 GLU B CA 1
ATOM 7509 C C . GLU B 1 442 ? -6.461 -56.344 -23.469 1 95.69 442 GLU B C 1
ATOM 7511 O O . GLU B 1 442 ? -5.91 -56.875 -22.5 1 95.69 442 GLU B O 1
ATOM 7516 N N . LEU B 1 443 ? -6.555 -55.094 -23.641 1 95.5 443 LEU B N 1
ATOM 7517 C CA . LEU B 1 443 ? -6.043 -54.125 -22.672 1 95.5 443 LEU B CA 1
ATOM 7518 C C . LEU B 1 443 ? -6.734 -54.281 -21.328 1 95.5 443 LEU B C 1
ATOM 7520 O O . LEU B 1 443 ? -6.07 -54.344 -20.297 1 95.5 443 LEU B O 1
ATOM 7524 N N . MET B 1 444 ? -7.953 -54.375 -21.266 1 94.31 444 MET B N 1
ATOM 7525 C CA . MET B 1 444 ? -8.75 -54.469 -20.047 1 94.31 444 MET B CA 1
ATOM 7526 C C . MET B 1 444 ? -8.445 -55.75 -19.297 1 94.31 444 MET B C 1
ATOM 7528 O O . MET B 1 444 ? -8.445 -55.781 -18.062 1 94.31 444 MET B O 1
ATOM 7532 N N . SER B 1 445 ? -8.211 -56.719 -20.094 1 93.12 445 SER B N 1
ATOM 7533 C CA . SER B 1 445 ? -7.934 -58 -19.5 1 93.12 445 SER B CA 1
ATOM 7534 C C . SER B 1 445 ? -6.523 -58.062 -18.906 1 93.12 445 SER B C 1
ATOM 7536 O O . SER B 1 445 ? -6.27 -58.781 -17.953 1 93.12 445 SER B O 1
ATOM 7538 N N . SER B 1 446 ? -5.645 -57.344 -19.453 1 95 446 SER B N 1
ATOM 7539 C CA . SER B 1 446 ? -4.234 -57.406 -19.078 1 95 446 SER B CA 1
ATOM 7540 C C . SER B 1 446 ? -3.945 -56.469 -17.906 1 95 446 SER B C 1
ATOM 7542 O O . SER B 1 446 ? -2.898 -56.562 -17.266 1 95 446 SER B O 1
ATOM 7544 N N . LEU B 1 447 ? -4.789 -55.531 -17.594 1 95.88 447 LEU B N 1
ATOM 7545 C CA . LEU B 1 447 ? -4.559 -54.531 -16.562 1 95.88 447 LEU B CA 1
ATOM 7546 C C . LEU B 1 447 ? -5.492 -54.75 -15.375 1 95.88 447 LEU B C 1
ATOM 7548 O O . LEU B 1 447 ? -6.578 -54.188 -15.32 1 95.88 447 LEU B O 1
ATOM 7552 N N . PRO B 1 448 ? -5.055 -55.438 -14.391 1 92.31 448 PRO B N 1
ATOM 7553 C CA . PRO B 1 448 ? -5.941 -55.875 -13.305 1 92.31 448 PRO B CA 1
ATOM 7554 C C . PRO B 1 448 ? -6.41 -54.719 -12.43 1 92.31 448 PRO B C 1
ATOM 7556 O O . PRO B 1 448 ? -7.477 -54.781 -11.82 1 92.31 448 PRO B O 1
ATOM 7559 N N . ASN B 1 449 ? -5.68 -53.656 -12.375 1 95.12 449 ASN B N 1
ATOM 7560 C CA . ASN B 1 449 ? -6.012 -52.562 -11.453 1 95.12 449 ASN B CA 1
ATOM 7561 C C . ASN B 1 449 ? -6.703 -51.406 -12.172 1 95.12 449 ASN B C 1
ATOM 7563 O O . ASN B 1 449 ? -6.965 -50.375 -11.57 1 95.12 449 ASN B O 1
ATOM 7567 N N . LEU B 1 450 ? -6.957 -51.5 -13.438 1 95.75 450 LEU B N 1
ATOM 7568 C CA . LEU B 1 450 ? -7.512 -50.438 -14.242 1 95.75 450 LEU B CA 1
ATOM 7569 C C . LEU B 1 450 ? -8.898 -50.031 -13.742 1 95.75 450 LEU B C 1
ATOM 7571 O O . LEU B 1 450 ? -9.781 -50.875 -13.625 1 95.75 450 LEU B O 1
ATOM 7575 N N . LYS B 1 451 ? -9.07 -48.812 -13.438 1 95 451 LYS B N 1
ATOM 7576 C CA . LYS B 1 451 ? -10.344 -48.312 -12.945 1 95 451 LYS B CA 1
ATOM 7577 C C . LYS B 1 451 ? -10.969 -47.312 -13.938 1 95 451 LYS B C 1
ATOM 7579 O O . LYS B 1 451 ? -12.195 -47.188 -13.977 1 95 451 LYS B O 1
ATOM 7584 N N . HIS B 1 452 ? -10.133 -46.656 -14.625 1 95.44 452 HIS B N 1
ATOM 7585 C CA . HIS B 1 452 ? -10.625 -45.688 -15.578 1 95.44 452 HIS B CA 1
ATOM 7586 C C . HIS B 1 452 ? -9.875 -45.781 -16.906 1 95.44 452 HIS B C 1
ATOM 7588 O O . HIS B 1 452 ? -8.648 -45.688 -16.938 1 95.44 452 HIS B O 1
ATOM 7594 N N . LEU B 1 453 ? -10.672 -45.906 -17.984 1 95.44 453 LEU B N 1
ATOM 7595 C CA . LEU B 1 453 ? -10.102 -46 -19.312 1 95.44 453 LEU B CA 1
ATOM 7596 C C . LEU B 1 453 ? -10.672 -44.938 -20.25 1 95.44 453 LEU B C 1
ATOM 7598 O O . LEU B 1 453 ? -11.891 -44.812 -20.391 1 95.44 453 LEU B O 1
ATOM 7602 N N . VAL B 1 454 ? -9.773 -44.156 -20.719 1 95.81 454 VAL B N 1
ATOM 7603 C CA . VAL B 1 454 ? -10.141 -43.156 -21.703 1 95.81 454 VAL B CA 1
ATOM 7604 C C . VAL B 1 454 ? -9.641 -43.562 -23.078 1 95.81 454 VAL B C 1
ATOM 7606 O O . VAL B 1 454 ? -8.43 -43.594 -23.328 1 95.81 454 VAL B O 1
ATOM 7609 N N . VAL B 1 455 ? -10.617 -43.875 -23.969 1 95.31 455 VAL B N 1
ATOM 7610 C CA . VAL B 1 455 ? -10.211 -44.375 -25.266 1 95.31 455 VAL B CA 1
ATOM 7611 C C . VAL B 1 455 ? -11.305 -44.125 -26.297 1 95.31 455 VAL B C 1
ATOM 7613 O O . VAL B 1 455 ? -12.492 -44.094 -25.953 1 95.31 455 VAL B O 1
ATOM 7616 N N . MET B 1 456 ? -10.812 -43.844 -27.422 1 94.06 456 MET B N 1
ATOM 7617 C CA . MET B 1 456 ? -11.75 -43.688 -28.531 1 94.06 456 MET B CA 1
ATOM 7618 C C . MET B 1 456 ? -11.898 -45 -29.297 1 94.06 456 MET B C 1
ATOM 7620 O O . MET B 1 456 ? -10.906 -45.625 -29.703 1 94.06 456 MET B O 1
ATOM 7624 N N . VAL B 1 457 ? -13.102 -45.438 -29.5 1 94.12 457 VAL B N 1
ATOM 7625 C CA . VAL B 1 457 ? -13.422 -46.625 -30.266 1 94.12 457 VAL B CA 1
ATOM 7626 C C . VAL B 1 457 ? -14.359 -46.281 -31.422 1 94.12 457 VAL B C 1
ATOM 7628 O O . VAL B 1 457 ? -15 -45.219 -31.406 1 94.12 457 VAL B O 1
ATOM 7631 N N . GLN B 1 458 ? -14.312 -47.156 -32.438 1 92.31 458 GLN B N 1
ATOM 7632 C CA . GLN B 1 458 ? -15.234 -46.938 -33.531 1 92.31 458 GLN B CA 1
ATOM 7633 C C . GLN B 1 458 ? -16.672 -46.844 -33.062 1 92.31 458 GLN B C 1
ATOM 7635 O O . GLN B 1 458 ? -17.078 -47.625 -32.188 1 92.31 458 GLN B O 1
ATOM 7640 N N . ARG B 1 459 ? -17.422 -45.906 -33.594 1 88.94 459 ARG B N 1
ATOM 7641 C CA . ARG B 1 459 ? -18.781 -45.625 -33.188 1 88.94 459 ARG B CA 1
ATOM 7642 C C . ARG B 1 459 ? -19.625 -46.906 -33.188 1 88.94 459 ARG B C 1
ATOM 7644 O O . ARG B 1 459 ? -20.484 -47.094 -32.312 1 88.94 459 ARG B O 1
ATOM 7651 N N . SER B 1 460 ? -19.297 -47.75 -34.219 1 93.31 460 SER B N 1
ATOM 7652 C CA . SER B 1 460 ? -20.094 -48.969 -34.406 1 93.31 460 SER B CA 1
ATOM 7653 C C . SER B 1 460 ? -19.812 -49.969 -33.281 1 93.31 460 SER B C 1
ATOM 7655 O O . SER B 1 460 ? -20.625 -50.875 -33.031 1 93.31 460 SER B O 1
ATOM 7657 N N . LYS B 1 461 ? -18.781 -49.75 -32.625 1 94.69 461 LYS B N 1
ATOM 7658 C CA . LYS B 1 461 ? -18.375 -50.719 -31.609 1 94.69 461 LYS B CA 1
ATOM 7659 C C . LYS B 1 461 ? -18.562 -50.188 -30.203 1 94.69 461 LYS B C 1
ATOM 7661 O O . LYS B 1 461 ? -18.219 -50.844 -29.219 1 94.69 461 LYS B O 1
ATOM 7666 N N . GLU B 1 462 ? -19.062 -49 -30 1 94.06 462 GLU B N 1
ATOM 7667 C CA . GLU B 1 462 ? -19.25 -48.375 -28.703 1 94.06 462 GLU B CA 1
ATOM 7668 C C . GLU B 1 462 ? -20.219 -49.188 -27.844 1 94.06 462 GLU B C 1
ATOM 7670 O O . GLU B 1 462 ? -19.984 -49.375 -26.641 1 94.06 462 GLU B O 1
ATOM 7675 N N . GLY B 1 463 ? -21.25 -49.531 -28.469 1 94.06 463 GLY B N 1
ATOM 7676 C CA . GLY B 1 463 ? -22.219 -50.344 -27.75 1 94.06 463 GLY B CA 1
ATOM 7677 C C . GLY B 1 463 ? -21.641 -51.656 -27.266 1 94.06 463 GLY B C 1
ATOM 7678 O O . GLY B 1 463 ? -21.906 -52.062 -26.125 1 94.06 463 GLY B O 1
ATOM 7679 N N . ALA B 1 464 ? -20.922 -52.312 -28.188 1 94.69 464 ALA B N 1
ATOM 7680 C CA . ALA B 1 464 ? -20.281 -53.594 -27.844 1 94.69 464 ALA B CA 1
ATOM 7681 C C . ALA B 1 464 ? -19.312 -53.406 -26.672 1 94.69 464 ALA B C 1
ATOM 7683 O O . ALA B 1 464 ? -19.234 -54.25 -25.797 1 94.69 464 ALA B O 1
ATOM 7684 N N . LEU B 1 465 ? -18.656 -52.312 -26.672 1 94.5 465 LEU B N 1
ATOM 7685 C CA . LEU B 1 465 ? -17.703 -52.031 -25.609 1 94.5 465 LEU B CA 1
ATOM 7686 C C . LEU B 1 465 ? -18.422 -51.812 -24.281 1 94.5 465 LEU B C 1
ATOM 7688 O O . LEU B 1 465 ? -18 -52.344 -23.234 1 94.5 465 LEU B O 1
ATOM 7692 N N . GLN B 1 466 ? -19.438 -51.062 -24.281 1 93.44 466 GLN B N 1
ATOM 7693 C CA . GLN B 1 466 ? -20.234 -50.812 -23.078 1 93.44 466 GLN B CA 1
ATOM 7694 C C . GLN B 1 466 ? -20.75 -52.125 -22.484 1 93.44 466 GLN B C 1
ATOM 7696 O O . GLN B 1 466 ? -20.734 -52.281 -21.266 1 93.44 466 GLN B O 1
ATOM 7701 N N . GLN B 1 467 ? -21.25 -52.938 -23.359 1 93.88 467 GLN B N 1
ATOM 7702 C CA . GLN B 1 467 ? -21.766 -54.219 -22.906 1 93.88 467 GLN B CA 1
ATOM 7703 C C . GLN B 1 467 ? -20.656 -55.062 -22.297 1 93.88 467 GLN B C 1
ATOM 7705 O O . GLN B 1 467 ? -20.859 -55.719 -21.266 1 93.88 467 GLN B O 1
ATOM 7710 N N . TYR B 1 468 ? -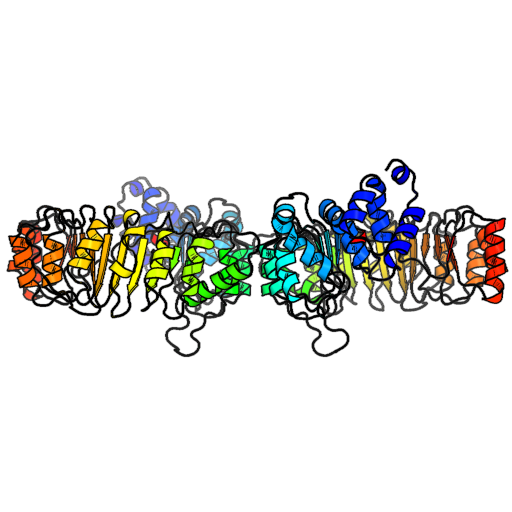19.609 -55.062 -22.984 1 94.31 468 TYR B N 1
ATOM 7711 C CA . TYR B 1 468 ? -18.484 -55.844 -22.5 1 94.31 468 TYR B CA 1
ATOM 7712 C C . TYR B 1 468 ? -18.047 -55.375 -21.109 1 94.31 468 TYR B C 1
ATOM 7714 O O . TYR B 1 468 ? -17.766 -56.188 -20.234 1 94.31 468 TYR B O 1
ATOM 7722 N N . ILE B 1 469 ? -17.938 -54.094 -20.891 1 94.38 469 ILE B N 1
ATOM 7723 C CA . ILE B 1 469 ? -17.516 -53.5 -19.609 1 94.38 469 ILE B CA 1
ATOM 7724 C C . ILE B 1 469 ? -18.516 -53.875 -18.516 1 94.38 469 ILE B C 1
ATOM 7726 O O . ILE B 1 469 ? -18.125 -54.281 -17.422 1 94.38 469 ILE B O 1
ATOM 7730 N N . ARG B 1 470 ? -19.734 -53.812 -18.766 1 92.81 470 ARG B N 1
ATOM 7731 C CA . ARG B 1 470 ? -20.781 -54.156 -17.797 1 92.81 470 ARG B CA 1
ATOM 7732 C C . ARG B 1 470 ? -20.672 -55.594 -17.344 1 92.81 470 ARG B C 1
ATOM 7734 O O . ARG B 1 470 ? -20.922 -55.906 -16.172 1 92.81 470 ARG B O 1
ATOM 7741 N N . GLN B 1 471 ? -20.297 -56.406 -18.234 1 93.19 471 GLN B N 1
ATOM 7742 C CA . GLN B 1 471 ? -20.297 -57.844 -17.984 1 93.19 471 GLN B CA 1
ATOM 7743 C C . GLN B 1 471 ? -18.984 -58.281 -17.359 1 93.19 471 GLN B C 1
ATOM 7745 O O . GLN B 1 471 ? -18.969 -59.094 -16.438 1 93.19 471 GLN B O 1
ATOM 7750 N N . SER B 1 472 ? -17.922 -57.688 -17.906 1 91.38 472 SER B N 1
ATOM 7751 C CA . SER B 1 472 ? -16.625 -58.281 -17.594 1 91.38 472 SER B CA 1
ATOM 7752 C C . SER B 1 472 ? -15.836 -57.375 -16.641 1 91.38 472 SER B C 1
ATOM 7754 O O . SER B 1 472 ? -14.891 -57.844 -15.984 1 91.38 472 SER B O 1
ATOM 7756 N N . ALA B 1 473 ? -16.141 -56.125 -16.516 1 89.06 473 ALA B N 1
ATOM 7757 C CA . ALA B 1 473 ? -15.391 -55.188 -15.688 1 89.06 473 ALA B CA 1
ATOM 7758 C C . ALA B 1 473 ? -16.312 -54.156 -15.078 1 89.06 473 ALA B C 1
ATOM 7760 O O . ALA B 1 473 ? -16.141 -52.938 -15.312 1 89.06 473 ALA B O 1
ATOM 7761 N N . PRO B 1 474 ? -17.203 -54.5 -14.266 1 85.94 474 PRO B N 1
ATOM 7762 C CA . PRO B 1 474 ? -18.219 -53.562 -13.781 1 85.94 474 PRO B CA 1
ATOM 7763 C C . PRO B 1 474 ? -17.625 -52.406 -12.984 1 85.94 474 PRO B C 1
ATOM 7765 O O . PRO B 1 474 ? -18.234 -51.344 -12.891 1 85.94 474 PRO B O 1
ATOM 7768 N N . GLY B 1 475 ? -16.516 -52.438 -12.5 1 89.38 475 GLY B N 1
ATOM 7769 C CA . GLY B 1 475 ? -15.922 -51.344 -11.742 1 89.38 475 GLY B CA 1
ATOM 7770 C C . GLY B 1 475 ? -15.133 -50.375 -12.609 1 89.38 475 GLY B C 1
ATOM 7771 O O . GLY B 1 475 ? -14.672 -49.344 -12.125 1 89.38 475 GLY B O 1
ATOM 7772 N N . LEU B 1 476 ? -15.062 -50.625 -13.891 1 93.38 476 LEU B N 1
ATOM 7773 C CA . LEU B 1 476 ? -14.266 -49.812 -14.812 1 93.38 476 LEU B CA 1
ATOM 7774 C C . LEU B 1 476 ? -15.109 -48.688 -15.414 1 93.38 476 LEU B C 1
ATOM 7776 O O . LEU B 1 476 ? -16.234 -48.938 -15.859 1 93.38 476 LEU B O 1
ATOM 7780 N N . ARG B 1 477 ? -14.586 -47.5 -15.266 1 93.75 477 ARG B N 1
ATOM 7781 C CA . ARG B 1 477 ? -15.203 -46.344 -15.922 1 93.75 477 ARG B CA 1
ATOM 7782 C C . ARG B 1 477 ? -14.562 -46.094 -17.281 1 93.75 477 ARG B C 1
ATOM 7784 O O . ARG B 1 477 ? -13.336 -46.062 -17.391 1 93.75 477 ARG B O 1
ATOM 7791 N N . TRP B 1 478 ? -15.438 -45.938 -18.312 1 93.81 478 TRP B N 1
ATOM 7792 C CA . TRP B 1 478 ? -14.977 -45.625 -19.656 1 93.81 478 TRP B CA 1
ATOM 7793 C C . TRP B 1 478 ? -15.461 -44.25 -20.125 1 93.81 478 TRP B C 1
ATOM 7795 O O . TRP B 1 478 ? -16.609 -43.875 -19.875 1 93.81 478 TRP B O 1
ATOM 7805 N N . SER B 1 479 ? -14.492 -43.438 -20.594 1 92.62 479 SER B N 1
ATOM 7806 C CA . SER B 1 479 ? -14.836 -42.125 -21.156 1 92.62 479 SER B CA 1
ATOM 7807 C C . SER B 1 479 ? -14.109 -41.906 -22.484 1 92.62 479 SER B C 1
ATOM 7809 O O . SER B 1 479 ? -13.07 -42.5 -22.75 1 92.62 479 SER B O 1
ATOM 7811 N N . HIS B 1 480 ? -14.695 -40.906 -23.297 1 88.81 480 HIS B N 1
ATOM 7812 C CA . HIS B 1 480 ? -14.094 -40.531 -24.562 1 88.81 480 HIS B CA 1
ATOM 7813 C C . HIS B 1 480 ? -13.047 -39.438 -24.359 1 88.81 480 HIS B C 1
ATOM 7815 O O . HIS B 1 480 ? -12.102 -39.312 -25.156 1 88.81 480 HIS B O 1
ATOM 7821 N N . TYR B 1 481 ? -13.344 -38.656 -23.328 1 85.62 481 TYR B N 1
ATOM 7822 C CA . TYR B 1 481 ? -12.484 -37.469 -23.141 1 85.62 481 TYR B CA 1
ATOM 7823 C C . TYR B 1 481 ? -11.789 -37.531 -21.781 1 85.62 481 TYR B C 1
ATOM 7825 O O . TYR B 1 481 ? -12.391 -37.906 -20.781 1 85.62 481 TYR B O 1
ATOM 7833 N N . PRO B 1 482 ? -10.578 -37.156 -21.953 1 78.12 482 PRO B N 1
ATOM 7834 C CA . PRO B 1 482 ? -9.844 -37.156 -20.688 1 78.12 482 PRO B CA 1
ATOM 7835 C C . PRO B 1 482 ? -10.312 -36.062 -19.734 1 78.12 482 PRO B C 1
ATOM 7837 O O . PRO B 1 482 ? -10.766 -35 -20.172 1 78.12 482 PRO B O 1
ATOM 7840 N N . GLU B 1 483 ? -10.461 -36.406 -18.531 1 66.25 483 GLU B N 1
ATOM 7841 C CA . GLU B 1 483 ? -10.703 -35.406 -17.484 1 66.25 483 GLU B CA 1
ATOM 7842 C C . GLU B 1 483 ? -9.438 -34.594 -17.188 1 66.25 483 GLU B C 1
ATOM 7844 O O . GLU B 1 483 ? -8.32 -35.094 -17.406 1 66.25 483 GLU B O 1
ATOM 7849 N N . VAL B 1 484 ? -9.664 -33.281 -17.156 1 58.09 484 VAL B N 1
ATOM 7850 C CA . VAL B 1 484 ? -8.508 -32.469 -16.844 1 58.09 484 VAL B CA 1
ATOM 7851 C C . VAL B 1 484 ? -7.797 -33.031 -15.609 1 58.09 484 VAL B C 1
ATOM 7853 O O . VAL B 1 484 ? -8.438 -33.375 -14.617 1 58.09 484 VAL B O 1
ATOM 7856 N N . SER B 1 485 ? -6.68 -33.625 -15.891 1 56.03 485 SER B N 1
ATOM 7857 C CA . SER B 1 485 ? -5.887 -34.125 -14.773 1 56.03 485 SER B CA 1
ATOM 7858 C C . SER B 1 485 ? -5.977 -33.188 -13.57 1 56.03 485 SER B C 1
ATOM 7860 O O . SER B 1 485 ? -5.859 -31.969 -13.711 1 56.03 485 SER B O 1
ATOM 7862 N N . PRO B 1 486 ? -6.832 -33.531 -12.5 1 50.12 486 PRO B N 1
ATOM 7863 C CA . PRO B 1 486 ? -6.914 -32.625 -11.328 1 50.12 486 PRO B CA 1
ATOM 7864 C C . PRO B 1 486 ? -5.602 -31.906 -11.055 1 50.12 486 PRO B C 1
ATOM 7866 O O . PRO B 1 486 ? -4.559 -32.531 -10.891 1 50.12 486 PRO B O 1
ATOM 7869 N N . SER B 1 487 ? -5.312 -30.938 -11.812 1 51.22 487 SER B N 1
ATOM 7870 C CA . SER B 1 487 ? -4.09 -30.188 -11.508 1 51.22 487 SER B CA 1
ATOM 7871 C C . SER B 1 487 ? -3.98 -29.906 -10.016 1 51.22 487 SER B C 1
ATOM 7873 O O . SER B 1 487 ? -4.973 -29.984 -9.289 1 51.22 487 SER B O 1
ATOM 7875 N N . THR B 1 488 ? -2.754 -29.484 -9.648 1 57.31 488 THR B N 1
ATOM 7876 C CA . THR B 1 488 ? -2.023 -29.141 -8.438 1 57.31 488 THR B CA 1
ATOM 7877 C C . THR B 1 488 ? -2.717 -28 -7.691 1 57.31 488 THR B C 1
ATOM 7879 O O . THR B 1 488 ? -3.438 -27.203 -8.297 1 57.31 488 THR B O 1
ATOM 7882 N N . SER B 1 489 ? -2.896 -28.234 -6.48 1 59.38 489 SER B N 1
ATOM 7883 C CA . SER B 1 489 ? -3.293 -27.219 -5.52 1 59.38 489 SER B CA 1
ATOM 7884 C C . SER B 1 489 ? -2.385 -25.984 -5.602 1 59.38 489 SER B C 1
ATOM 7886 O O . SER B 1 489 ? -1.345 -26.031 -6.262 1 59.38 489 SER B O 1
ATOM 7888 N N . GLY B 1 490 ? -2.896 -24.891 -5.418 1 65.69 490 GLY B N 1
ATOM 7889 C CA . GLY B 1 490 ? -2.094 -23.688 -5.281 1 65.69 490 GLY B CA 1
ATOM 7890 C C . GLY B 1 490 ? -2.002 -22.875 -6.562 1 65.69 490 GLY B C 1
ATOM 7891 O O . GLY B 1 490 ? -3.02 -22.578 -7.188 1 65.69 490 GLY B O 1
ATOM 7892 N N . CYS B 1 491 ? -0.808 -22.609 -7.039 1 76.88 491 CYS B N 1
ATOM 7893 C CA . CYS B 1 491 ? -0.592 -21.688 -8.141 1 76.88 491 CYS B CA 1
ATOM 7894 C C . CYS B 1 491 ? -0.882 -22.344 -9.484 1 76.88 491 CYS B C 1
ATOM 7896 O O . CYS B 1 491 ? -1.084 -21.672 -10.492 1 76.88 491 CYS B O 1
ATOM 7898 N N . LEU B 1 492 ? -1.076 -23.672 -9.445 1 78.38 492 LEU B N 1
ATOM 7899 C CA . LEU B 1 492 ? -1.315 -24.375 -10.703 1 78.38 492 LEU B CA 1
ATOM 7900 C C . LEU B 1 492 ? -2.783 -24.766 -10.836 1 78.38 492 LEU B C 1
ATOM 7902 O O . LEU B 1 492 ? -3.182 -25.375 -11.828 1 78.38 492 LEU B O 1
ATOM 7906 N N . SER B 1 493 ? -3.48 -24.266 -9.844 1 75.5 493 SER B N 1
ATOM 7907 C CA . SER B 1 493 ? -4.902 -24.594 -9.867 1 75.5 493 SER B CA 1
ATOM 7908 C C . SER B 1 493 ? -5.613 -23.859 -11 1 75.5 493 SER B C 1
ATOM 7910 O O . SER B 1 493 ? -5.371 -22.672 -11.234 1 75.5 493 SER B O 1
ATOM 7912 N N . HIS B 1 494 ? -6.465 -24.625 -11.633 1 72.88 494 HIS B N 1
ATOM 7913 C CA . HIS B 1 494 ? -7.262 -24.016 -12.695 1 72.88 494 HIS B CA 1
ATOM 7914 C C . HIS B 1 494 ? -8.586 -23.484 -12.156 1 72.88 494 HIS B C 1
ATOM 7916 O O . HIS B 1 494 ? -9.242 -22.672 -12.812 1 72.88 494 HIS B O 1
ATOM 7922 N N . ASP B 1 495 ? -8.977 -23.969 -11.016 1 78.06 495 ASP B N 1
ATOM 7923 C CA . ASP B 1 495 ? -10.258 -23.562 -10.453 1 78.06 495 ASP B CA 1
ATOM 7924 C C . ASP B 1 495 ? -10.141 -23.312 -8.953 1 78.06 495 ASP B C 1
ATOM 7926 O O . ASP B 1 495 ? -10.234 -24.25 -8.156 1 78.06 495 ASP B O 1
ATOM 7930 N N . VAL B 1 496 ? -10.047 -22.172 -8.602 1 85.19 496 VAL B N 1
ATOM 7931 C CA . VAL B 1 496 ? -9.906 -21.781 -7.203 1 85.19 496 VAL B CA 1
ATOM 7932 C C . VAL B 1 496 ? -11.219 -22.016 -6.461 1 85.19 496 VAL B C 1
ATOM 7934 O O . VAL B 1 496 ? -11.219 -22.391 -5.285 1 85.19 496 VAL B O 1
ATOM 7937 N N . TRP B 1 497 ? -12.297 -21.953 -7.203 1 87.19 497 TRP B N 1
ATOM 7938 C CA . TRP B 1 497 ? -13.609 -22.031 -6.562 1 87.19 497 TRP B CA 1
ATOM 7939 C C . TRP B 1 497 ? -13.883 -23.438 -6.047 1 87.19 497 TRP B C 1
ATOM 7941 O O . TRP B 1 497 ? -14.391 -23.609 -4.938 1 87.19 497 TRP B O 1
ATOM 7951 N N . THR B 1 498 ? -13.469 -24.359 -6.723 1 79.88 498 THR B N 1
ATOM 7952 C CA . THR B 1 498 ? -13.75 -25.75 -6.344 1 79.88 498 THR B CA 1
ATOM 7953 C C . THR B 1 498 ? -12.742 -26.234 -5.305 1 79.88 498 THR B C 1
ATOM 7955 O O . THR B 1 498 ? -13.039 -27.141 -4.527 1 79.88 498 THR B O 1
ATOM 7958 N N . THR B 1 499 ? -11.594 -25.562 -5.242 1 73.25 499 THR B N 1
ATOM 7959 C CA . THR B 1 499 ? -10.539 -26.062 -4.371 1 73.25 499 THR B CA 1
ATOM 7960 C C . THR B 1 499 ? -10.531 -25.297 -3.043 1 73.25 499 THR B C 1
ATOM 7962 O O . THR B 1 499 ? -9.969 -25.781 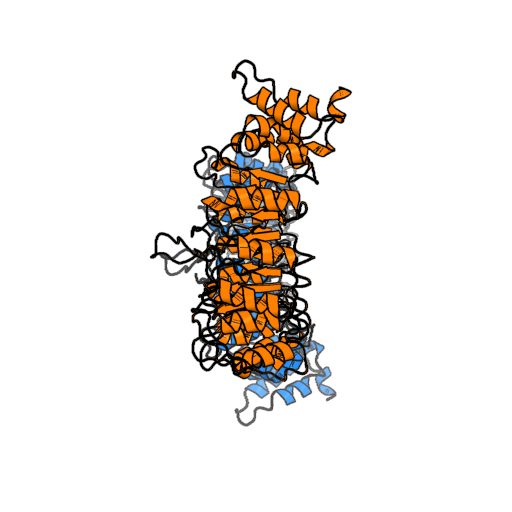-2.057 1 73.25 499 THR B O 1
ATOM 7965 N N . ALA B 1 500 ? -11.109 -24.172 -3.068 1 65.75 500 ALA B N 1
ATOM 7966 C CA . ALA B 1 500 ? -11.07 -23.344 -1.865 1 65.75 500 ALA B CA 1
ATOM 7967 C C . ALA B 1 500 ? -12.016 -23.891 -0.798 1 65.75 500 ALA B C 1
ATOM 7969 O O . ALA B 1 500 ? -13.188 -24.141 -1.069 1 65.75 500 ALA B O 1
ATOM 7970 N N . THR B 1 501 ? -11.617 -24.828 0.163 1 58.69 501 THR B N 1
ATOM 7971 C CA . THR B 1 501 ? -12.445 -25.344 1.251 1 58.69 501 THR B CA 1
ATOM 7972 C C . THR B 1 501 ? -12.453 -24.359 2.426 1 58.69 501 THR B C 1
ATOM 7974 O O . THR B 1 501 ? -11.43 -23.766 2.746 1 58.69 501 THR B O 1
#

Radius of gyration: 39.12 Å; Cα contacts (8 Å, |Δi|>4): 2024; chains: 2; bounding box: 99×116×70 Å

InterPro domains:
  IPR032675 Leucine-rich repeat domain superfamily [G3DSA:3.80.10.10] (98-220)
  IPR032675 Leucine-rich repeat domain superfamily [G3DSA:3.80.10.10] (237-493)

Secondary structure (DSSP, 8-state):
-TTGGG--HHHHHHHHHHHHTS-GGGPPPHHHHHHHHGGGHHHHHHHHHHTTGGG-HHHHHHHHHHHHHHTEEEE-TTTHHHHHHHHHHTHHHHHH-TT---EEEE---TTSTTGGGHHHHHHT-TT--EEEE-S---HHHHHHHHHH-TT--EEEETT-------HHHHHHHTT-TT--EEEE-SSS-SSSSS--S-SS-HHHHHHHHTSTT--EEES-HHHHHHHHHHHHHH--S-------EEEE-STTS-HHHHHHHHHH-TT--EEEEEE-TT-HHHHHHHHHT-TT--EEEEEE-TT--GGGGTGGGTGGG-SEEEEEEEE--HHHHHHHHHH-TT--EEEEEEEEEE------TT-SS-SSTT--EEEEEEE--HHHHHHHHHH-TT--EEE-TTEE-TTHHHHHHHHHHTT--TT--EEE--TT-BPPHHHHHHHHHH-TT--EEE-B--GGGHHHHHHHHHHH-TT-EEESS--------GGG-S-HHHH--/-GGGGG--HHHHHHHHHHHHTS-GGGPPPHHHHHHHHGGGHHHHHHHHHHTTGGG-HHHHHHHHHHHHHHTEEEE-TTTHHHHHHHHHHTHHHHHH-TT---EEEE---TTSTTGGGHHHHHHT-TT--EEEE-S---HHHHHHHHHH-TT--EEEETT-------HHHHHHHTT-TT--EEEE-SSS-SSSSS----SS-HHHHHHHHTSTT--EEES-HHHHHHHHHHHHHH--S-------EEEE-STTS-HHHHHHHHHH-TT--EEEEEE-TT-HHHHHHHHHT-TT--EEEEEE-TT--GGGGTGGGTGGG-SEEEEEEEE--HHHHHHHHHH-TT--EEEEEEEEEE------TT--S-SSTT--EEEEEEE--HHHHHHHHHH-TT--EEE-TTEE-TTHHHHHHHHHHTT--TT--EEE--TT-EE-HHHHHHHHHH-TT--EEE-EE-GGGHHHHHHHHHHH-TT-EEESS-------SGGG-S-HHHH--

pLDDT: mean 89.38, std 11.84, range [37.56, 98.44]

Organism: NCBI:txid1843537

Nearest PDB structures (foldseek):
  8bya-assembly1_E  TM=5.640E-01  e=1.432E-03  Homo sapiens
  4j4l-assembly1_A  TM=4.004E-01  e=3.155E-02  Listeria monocytogenes
  3t40-assembly1_A  TM=2.968E-01  e=7.320E-01  Mycobacterium tuberculosis
  3tc6-assembly1_A  TM=2.592E-01  e=3.746E-01  Saccharolobus solfataricus P2
  8bya-assembly1_E  TM=5.016E-01  e=7.214E-04  Homo sapiens

Sequence (1002 aa):
MHTLKKLSEDALCHWLSWLRDRPQDKIPDARRVWKFLQPAAALLMNVATRCSYDSQPYVTQIFLPMLVSKGRLHITPHNLKEVLLYFMENKPECENNESSMKQVKVEDVEGSEHYLSFLPFLGNLKNLTVLVIGSVVNDDLLSVLGINCPLLQIIDSREDTGNMVSDVGLAYLSQCRKLKHVYFSAFADGYDAVSEQLGFSGRGVALLLLLPEIKNVICSEYLLGDALHFLYQARYQRQTLRVRCMLLEHLEVSYSTFQILPILCPELEVVALRVDSGKERGIGNSLSSLVNLRILIMTMESGIKLRDTLVTGYGHQLSFLYITTYILDSENIILLSHSCPQLKTLVLKMYSFGFDGVAISDLKKPLFPSVEKLELRQNISVRLFKYLNTQIKNIQEVHCGWATIHNIEDALKVVLKAGAWQQVEYLALPMTCEISFDLIVELMSSLPNLKHLVVMVQRSKEGALQQYIRQSAPGLRWSHYPEVSPSTSGCLSHDVWTTATMHTLKKLSEDALCHWLSWLRDRPQDKIPDARRVWKFLQPAAALLMNVATRCSYDSQPYVTQIFLPMLVSKGRLHITPHNLKEVLLYFMENKPECENNESSMKQVKVEDVEGSEHYLSFLPFLGNLKNLTVLVIGSVVNDDLLSVLGINCPLLQIIDSREDTGNMVSDVGLAYLSQCRKLKHVYFSAFADGYDAVSEQLGFSGRGVALLLLLPEIKNVICSEYLLGDALHFLYQARYQRQTLRVRCMLLEHLEVSYSTFQILPILCPELEVVALRVDSGKERGIGNSLSSLVNLRILIMTMESGIKLRDTLVTGYGHQLSFLYITTYILDSENIILLSHSCPQLKTLVLKMYSFGFDGVAISDLKKPLFPSVEKLELRQNISVRLFKYLNTQIKNIQEVHCGWATIHNIEDALKVVLKAGAWQQVEYLALPMTCEISFDLIVELMSSLPNLKHLVVMVQRSKEGALQQYIRQSAPGLRWSHYPEVSPSTSGCLSHDVWTTAT

Foldseek 3Di:
DVPLCPDDLVRVLVVVVVLLPDPPVRRDDLCVVLVVNVVNLVCVVVSLVVNVVQQAQSSVLNCVVVCFQQQEEEHELRHPVVNLVVCVVCVVVSQPRLSTHAEYEYAANVPHPCVVVVLVVLLSNQNHAYYEYLYADALSSLLSCLVRHLNHAEYAHQNHQEQRYELNSLLSNLSNLNHAYYHYHQFHPVVPPPPRDRNYALCSVLSNQQRPRYADHHYNQQRVLVVLVVCVVVDDPQEATAYAEHERADPNRDLVSLLSCCSRPLNHQYYEYEDEPPCLQVNLVSLLSNQNHAEYHYEYDAPDDPVSNVLLSRQCRYQYYHYEYAADEPVRQQVSQVSHQNHAEYEYEHPEQHYPLPPPVPPVDAGNARHAYYEYAAHHELSNLLVCQLRHANYAEYHCQHYDYPPVLVSLVSSLVSLGQQNHQYYAHYLVDADEPVSVVVVPVSHPNHQEYAHHHPPVCVVVNVVCCVVPPVRHHYDPHDDDPCPDPDPPHPDCSVVVD/DVPLCPDDLVRVLVVVVVLLPDDPVRRDDLCVVLVVNVVNLVCVVVSLVVNVVQQAQSSVLNCVVVCFQQQEEEHELRHPVVNLVVCVVCVVVSQPRLSTHAEYEYAANVPHPCVVVVLVVLLSNQNHAYYEYLYADALSSLLSCLVRHLNHAEYAHQNHQEQRYELNSLLSNLSNLNHAYYHYHQFHPVVPVPPGDRNYALCSVLSNQQRPRYADHHYNQQRVLVVLVVCVVVDDPQEATAYAEHERADPNRDLVSLVSCCSRPLNHQYYEYEDEPPCLQVNLVSLLSNQNHAEYHYEYDAPDDPVSNVLLSHQCRYQYYHYEYAADEPVRQQVSQVSHQNHAEYEYEHPEQHYPLPPPVPPVDAGNARHAEYEYAAEHELSNLLVCQLRHANHAEYHCQHYDYPPVLVSLVSSLVSLGQQNYAYYAHYLVDADEPVSVVVVPVSHPNHQEYAHHHDPVCVVVNVVCCVVPPVRHHYDPHDDDPCDDPDPGHPDCSVVVD